Protein AF-0000000066009597 (afdb_homodimer)

Nearest PDB structures (foldseek):
  3geh-assembly1_A-2  TM=8.721E-01  e=1.111E-39  Nostoc sp. PCC 7120 = FACHB-418
  3gei-assembly1_A-2  TM=8.057E-01  e=4.005E-36  Chlorobaculum tepidum
  3gei-assembly2_B  TM=7.954E-01  e=3.943E-35  Chlorobaculum tepidum
  3gee-assembly1_A-2  TM=8.126E-01  e=1.467E-33  Chlorobaculum tepidum
  3gei-assembly2_C  TM=9.196E-01  e=6.978E-24  Chlorobaculum tepidum

InterPro domains:
  IPR004520 tRNA modification GTPase MnmE [MF_00379] (3-452)
  IPR004520 tRNA modification GTPase MnmE [TIGR00450] (9-452)
  IPR005225 Small GTP-binding domain [TIGR00231] (215-366)
  IPR006073 GTP binding domain [PF01926] (216-329)
  IPR018948 GTP-binding protein TrmE, N-terminal [PF10396] (4-121)
  IPR018948 GTP-binding protein TrmE, N-terminal [cd14858] (3-120)
  IPR025867 MnmE, helical domain [PF12631] (124-449)
  IPR027266 Aminomethyltransferase superfamily [G3DSA:3.30.1360.120] (1-121)
  IPR027368 tRNA modification GTPase MnmE domain 2 [G3DSA:1.20.120.430] (122-452)
  IPR027417 P-loop containing nucleoside triphosphate hydrolase [G3DSA:3.40.50.300] (215-380)
  IPR027417 P-loop containing nucleoside triphosphate hydrolase [SSF52540] (73-367)
  IPR031168 TrmE-type guanine nucleotide-binding domain [PS51709] (214-372)
  IPR031168 TrmE-type guanine nucleotide-binding domain [cd04164] (212-371)

pLDDT: mean 90.2, std 12.48, range [38.06, 98.75]

Organism: Chloroflexus aurantiacus (strain ATCC 29366 / DSM 635 / J-10-fl) (NCBI:txid324602)

Foldseek 3Di:
DAAKAKDWQDDADADFKTKMKIFHDCQLVLCVVFWDFPDDDDADAQDKTWTFGAAPVRDTLFTWIKHWHDACRDQLNHIMMMIIGGRDDRSNVRSRVRSVVSGHHYFAFLRSLVSSCVVPVAFPQLSLLVVLCVPQFFPLSNLLSVVVVVPPLVVLLVQLLVLQVVVLVLLVCCVVCVPPPRPDDDRLVSLVVSLVSLVVQLVQQQLLQQLRPPFEEEEAEDPPLCSVLLVVLQCPPDPTPDDPPPPCPPDPFWDWHQQVSGIYIYGYLVPVPDDPDDDDVSRLVSLLVSCVRGQEYEYGGAQVDDDDVRSVSRLVSCQVHQYEYEHEPPVPPVDDGDDDDDHNRYDYYFYAYSPVSGRSSVVSNSVSCVSSPNDDDDVSPNSHNHDPLLSVLSVQLSVLSVQLSVCVVVVHDSVSNSVSSVRNSLSSCVSRPNNDDPVVVCVSSNVGGSSD/DAAKAKDWQDDADADFKTKMKIFHDCQLVLCVVFWDFPDDDDADAQDKTWTFGAAPVRDTLFTWIKHWHDACRDQLNHIMMMIIGGRDDRSNVRSRVRSVVSGHHYFAFLRSLVSSCVVPVAFPQLSLLVVLCVPQFFPLSNLLSVVVVVPPLVVLLVQLLVLQVVVLVLLVCCVVCVPPPRPDDDRLVSLVVSLVSLVVQLVQQQLLQQLRPPFEEEEAEDPPLCSVLLVVLQCPPDPTPDDPPPPCPPPPFWDWHQQVSGIYIYGYLVPVPDDPDDDDVSRLVSLLVSCVRGQEYEYGGAQVDDDDVRSVSRLVSCQVHQYEYEHEPPVDPVDDGDDDDDHNRYDYYFYAYSPVSGRSSVVSNSVSCVSSPNDDDDVSPNSHNHDPLLSVLSVQLSVLSVQLSVCVVVVHDSVSNSVSSVRNSLSSCVSRPNNDDPVVVCVSSNVGGSSD

Secondary structure (DSSP, 8-state):
--S-EEEE-SPSS--SEEEEEEESTTHHHHHHHHEEESS-S---BTEEEEEEEE-TTS-EEEEEEEEEE-TTSSSSSS-EEEEEEES-HHHHHHHHHHHHHTTPEEPPTTHHHHHHHHTTSS-HHHHHHHHHHHH--SHHHHHHHHHHHTTHHHHHHHHHHHHHHHHHHHHHHHHH-TTS-PPP---HHHHHHHHHHHHHHHHTHHHHHHHHH-EEEEEE-STTSSHHHHHHHHHTTS-------TT----TTEEEEEETTEEEEEEESSTT------SSHHHHHHHHHHHTT-SEEEEEEETTS---HHHHHHHHHTTTS-EEEEEE----TTSPPPPPPP-TTEEEEEE--TTT-TTHHHHHHHHHHHHTTSSPPPTT-------HHHHHHHHHHHHHHHHHHHHHHHT--HHHHHHHHHHHHHHHHHHHTTT--HHHHHHHHTTS-TT-/--S-EEEE-SPSS--SEEEEEEESTTHHHHHHHHEEESS-S---BTEEEEEEEE-TTS-EEEEEEEEEE-TTSSSSSS-EEEEEEES-HHHHHHHHHHHHHTTPEEPPTTHHHHHHHHTTSS-HHHHHHHHHHHH--SHHHHHHHHHHHTTHHHHHHHHHHHHHHHHHHHHHHHHH-TTS-PPP---HHHHHHHHHHHHHHHHTHHHHHHHHH-EEEEEE-STTSSHHHHHHHHHTTS-------TT----TTEEEEEETTEEEEEEESSTT------SSHHHHHHHHHHHTT-SEEEEEEETTS---HHHHHHHHHTTTS-EEEEEE----TTSPPPPPPP-TTEEEEEE--TTT-TTHHHHHHHHHHHHTTSSPPPTT-------HHHHHHHHHHHHHHHHHHHHHHHT--HHHHHHHHHHHHHHHHHHHTTT--HHHHHHHHTTS-TT-

Radius of gyration: 34.8 Å; Cα contacts (8 Å, |Δi|>4): 1882; chains: 2; bounding box: 74×92×104 Å

Structure (mmCIF, N/CA/C/O backbone):
data_AF-0000000066009597-model_v1
#
loop_
_entity.id
_entity.type
_entity.pdbx_description
1 polymer 'tRNA modification GTPase MnmE'
#
loop_
_atom_site.group_PDB
_atom_site.id
_atom_site.type_symbol
_atom_site.label_atom_id
_atom_site.label_alt_id
_atom_site.label_comp_id
_atom_site.label_asym_id
_atom_site.label_entity_id
_atom_site.label_seq_id
_atom_site.pdbx_PDB_ins_code
_atom_site.Cartn_x
_atom_site.Cartn_y
_atom_site.Cartn_z
_atom_site.occupancy
_atom_site.B_iso_or_equiv
_atom_site.auth_seq_id
_atom_site.auth_comp_id
_atom_site.auth_asym_id
_atom_site.auth_atom_id
_atom_site.pdbx_PDB_model_num
ATOM 1 N N . MET A 1 1 ? 18.406 2.469 23.625 1 65.06 1 MET A N 1
ATOM 2 C CA . MET A 1 1 ? 17.562 1.311 23.344 1 65.06 1 MET A CA 1
ATOM 3 C C . MET A 1 1 ? 18.391 0.157 22.781 1 65.06 1 MET A C 1
ATOM 5 O O . MET A 1 1 ? 19.219 0.359 21.891 1 65.06 1 MET A O 1
ATOM 9 N N . ASN A 1 2 ? 18.391 -0.907 23.406 1 82.06 2 ASN A N 1
ATOM 10 C CA . ASN A 1 2 ? 19.391 -1.941 23.172 1 82.06 2 ASN A CA 1
ATOM 11 C C . ASN A 1 2 ? 18.891 -3.004 22.203 1 82.06 2 ASN A C 1
ATOM 13 O O . ASN A 1 2 ? 19.625 -3.908 21.828 1 82.06 2 ASN A O 1
ATOM 17 N N . ASP A 1 3 ? 17.688 -2.842 21.797 1 96.31 3 ASP A N 1
ATOM 18 C CA . ASP A 1 3 ? 17.188 -3.879 20.906 1 96.31 3 ASP A CA 1
ATOM 19 C C . ASP A 1 3 ? 17.141 -3.393 19.469 1 96.31 3 ASP A C 1
ATOM 21 O O . ASP A 1 3 ? 17.406 -2.223 19.188 1 96.31 3 ASP A O 1
ATOM 25 N N . THR A 1 4 ? 17.016 -4.301 18.562 1 98.56 4 THR A N 1
ATOM 26 C CA . THR A 1 4 ? 16.875 -4.02 17.141 1 98.56 4 THR A CA 1
ATOM 27 C C . THR A 1 4 ? 15.438 -4.285 16.672 1 98.56 4 THR A C 1
ATOM 29 O O . THR A 1 4 ? 14.883 -5.352 16.938 1 98.56 4 THR A O 1
ATOM 32 N N . ILE A 1 5 ? 14.844 -3.279 16.047 1 98.56 5 ILE A N 1
ATOM 33 C CA . ILE A 1 5 ? 13.445 -3.395 15.664 1 98.56 5 ILE A CA 1
ATOM 34 C C . ILE A 1 5 ? 13.336 -3.596 14.156 1 98.56 5 ILE A C 1
ATOM 36 O O . ILE A 1 5 ? 14.258 -3.256 13.406 1 98.56 5 ILE A O 1
ATOM 40 N N . ALA A 1 6 ? 12.242 -4.184 13.719 1 98.62 6 ALA A N 1
ATOM 41 C CA . ALA A 1 6 ? 11.945 -4.387 12.305 1 98.62 6 ALA A CA 1
ATOM 42 C C . ALA A 1 6 ? 10.453 -4.215 12.031 1 98.62 6 ALA A C 1
ATOM 44 O O . ALA A 1 6 ? 9.617 -4.492 12.898 1 98.62 6 ALA A O 1
ATOM 45 N N . ALA A 1 7 ? 10.133 -3.734 10.836 1 98.25 7 ALA A N 1
ATOM 46 C CA . ALA A 1 7 ? 8.75 -3.604 10.398 1 98.25 7 ALA A CA 1
ATOM 47 C C . ALA A 1 7 ? 8.672 -3.393 8.891 1 98.25 7 ALA A C 1
ATOM 49 O O . ALA A 1 7 ? 9.672 -3.082 8.242 1 98.25 7 ALA A O 1
ATOM 50 N N . ILE A 1 8 ? 7.539 -3.68 8.344 1 97.5 8 ILE A N 1
ATOM 51 C CA . ILE A 1 8 ? 7.258 -3.314 6.957 1 97.5 8 ILE A CA 1
ATOM 52 C C . ILE A 1 8 ? 7.066 -1.803 6.852 1 97.5 8 ILE A C 1
ATOM 54 O O . ILE A 1 8 ? 6.234 -1.225 7.555 1 97.5 8 ILE A O 1
ATOM 58 N N . ALA A 1 9 ? 7.84 -1.172 5.984 1 97.56 9 ALA A N 1
ATOM 59 C CA . ALA A 1 9 ? 7.863 0.287 5.918 1 97.56 9 ALA A CA 1
ATOM 60 C C . ALA A 1 9 ? 6.918 0.801 4.836 1 97.56 9 ALA A C 1
ATOM 62 O O . ALA A 1 9 ? 6.539 1.975 4.84 1 97.56 9 ALA A O 1
ATOM 63 N N . THR A 1 10 ? 6.57 0.025 3.832 1 96.56 10 THR A N 1
ATOM 64 C CA . THR A 1 10 ? 5.68 0.418 2.744 1 96.56 10 THR A CA 1
ATOM 65 C C . THR A 1 10 ? 4.227 0.118 3.098 1 96.56 10 THR A C 1
ATOM 67 O O . THR A 1 10 ? 3.953 -0.677 4 1 96.56 10 THR A O 1
ATOM 70 N N . PRO A 1 11 ? 3.303 0.793 2.428 1 91.75 11 PRO A N 1
ATOM 71 C CA . PRO A 1 11 ? 1.896 0.464 2.66 1 91.75 11 PRO A CA 1
ATOM 72 C C . PRO A 1 11 ? 1.564 -0.987 2.318 1 91.75 11 PRO A C 1
ATOM 74 O O . PRO A 1 11 ? 2.268 -1.613 1.521 1 91.75 11 PRO A O 1
ATOM 77 N N . PRO A 1 12 ? 0.595 -1.486 2.975 1 87.31 12 PRO A N 1
ATOM 78 C CA . PRO A 1 12 ? 0.149 -2.828 2.592 1 87.31 12 PRO A CA 1
ATOM 79 C C . PRO A 1 12 ? -0.483 -2.867 1.203 1 87.31 12 PRO A C 1
ATOM 81 O O . PRO A 1 12 ? -0.978 -1.847 0.717 1 87.31 12 PRO A O 1
ATOM 84 N N . GLY A 1 13 ? -0.439 -4.043 0.608 1 85.5 13 GLY A N 1
ATOM 85 C CA . GLY A 1 13 ? -1.056 -4.203 -0.699 1 85.5 13 GLY A CA 1
ATOM 86 C C . GLY A 1 13 ? -0.085 -4.688 -1.761 1 85.5 13 GLY A C 1
ATOM 87 O O . GLY A 1 13 ? 0.974 -5.23 -1.439 1 85.5 13 GLY A O 1
ATOM 88 N N . GLU A 1 14 ? -0.577 -4.535 -3.049 1 88.75 14 GLU A N 1
ATOM 89 C CA . GLU A 1 14 ? 0.217 -4.988 -4.188 1 88.75 14 GLU A CA 1
ATOM 90 C C . GLU A 1 14 ? 0.932 -3.818 -4.859 1 88.75 14 GLU A C 1
ATOM 92 O O . GLU A 1 14 ? 0.338 -2.76 -5.074 1 88.75 14 GLU A O 1
ATOM 97 N N . GLY A 1 15 ? 2.164 -3.93 -5.074 1 91.75 15 GLY A N 1
ATOM 98 C CA . GLY A 1 15 ? 2.982 -2.961 -5.785 1 91.75 15 GLY A CA 1
ATOM 99 C C . GLY A 1 15 ? 4.258 -3.557 -6.348 1 91.75 15 GLY A C 1
ATOM 100 O O . GLY A 1 15 ? 4.418 -4.777 -6.379 1 91.75 15 GLY A O 1
ATOM 101 N N . GLY A 1 16 ? 5.082 -2.719 -6.867 1 94 16 GLY A N 1
ATOM 102 C CA . GLY A 1 16 ? 6.359 -3.168 -7.406 1 94 16 GLY A CA 1
ATOM 103 C C . GLY A 1 16 ? 7.395 -3.441 -6.336 1 94 16 GLY A C 1
ATOM 104 O O . GLY A 1 16 ? 8.242 -4.32 -6.492 1 94 16 GLY A O 1
ATOM 105 N N . ILE A 1 17 ? 7.262 -2.688 -5.27 1 97.25 17 ILE A N 1
ATOM 106 C CA . ILE A 1 17 ? 8.305 -2.77 -4.254 1 97.25 17 ILE A CA 1
ATOM 107 C C . ILE A 1 17 ? 7.672 -2.799 -2.865 1 97.25 17 ILE A C 1
ATOM 109 O O . ILE A 1 17 ? 6.723 -2.057 -2.592 1 97.25 17 ILE A O 1
ATOM 113 N N . GLY A 1 18 ? 8.133 -3.68 -2.012 1 97.12 18 GLY A N 1
ATOM 114 C CA . GLY A 1 18 ? 7.91 -3.676 -0.574 1 97.12 18 GLY A CA 1
ATOM 115 C C . GLY A 1 18 ? 9.195 -3.588 0.227 1 97.12 18 GLY A C 1
ATOM 116 O O . GLY A 1 18 ? 10.203 -4.203 -0.134 1 97.12 18 GLY A O 1
ATOM 117 N N . ILE A 1 19 ? 9.156 -2.818 1.315 1 98.5 19 ILE A N 1
ATOM 118 C CA . ILE A 1 19 ? 10.398 -2.574 2.049 1 98.5 19 ILE A CA 1
ATOM 119 C C . ILE A 1 19 ? 10.234 -3.02 3.5 1 98.5 19 ILE A C 1
ATOM 121 O O . ILE A 1 19 ? 9.242 -2.688 4.148 1 98.5 19 ILE A O 1
ATOM 125 N N . ILE A 1 20 ? 11.156 -3.76 3.959 1 98.44 20 ILE A N 1
ATOM 126 C CA . ILE A 1 20 ? 11.336 -4.043 5.379 1 98.44 20 ILE A CA 1
ATOM 127 C C . ILE A 1 20 ? 12.484 -3.209 5.93 1 98.44 20 ILE A C 1
ATOM 129 O O . ILE A 1 20 ? 13.57 -3.168 5.344 1 98.44 20 ILE A O 1
ATOM 133 N N . ARG A 1 21 ? 12.25 -2.607 7.023 1 98.56 21 ARG A N 1
ATOM 134 C CA . ARG A 1 21 ? 13.25 -1.744 7.641 1 98.56 21 ARG A CA 1
ATOM 135 C C . ARG A 1 21 ? 13.695 -2.297 8.992 1 98.56 21 ARG A C 1
ATOM 137 O O . ARG A 1 21 ? 12.867 -2.758 9.781 1 98.56 21 ARG A O 1
ATOM 144 N N . LEU A 1 22 ? 14.961 -2.273 9.258 1 98.75 22 LEU A N 1
ATOM 145 C CA . LEU A 1 22 ? 15.57 -2.607 10.539 1 98.75 22 LEU A CA 1
ATOM 146 C C . LEU A 1 22 ? 16.297 -1.402 11.125 1 98.75 22 LEU A C 1
ATOM 148 O O . LEU A 1 22 ? 16.891 -0.608 10.391 1 98.75 22 LEU A O 1
ATOM 152 N N . SER A 1 23 ? 16.297 -1.259 12.414 1 98.69 23 SER A N 1
ATOM 153 C CA . SER A 1 23 ? 17.031 -0.211 13.109 1 98.69 23 SER A CA 1
ATOM 154 C C . SER A 1 23 ? 17.516 -0.686 14.477 1 98.69 23 SER A C 1
ATOM 156 O O . SER A 1 23 ? 16.734 -1.232 15.258 1 98.69 23 SER A O 1
ATOM 158 N N . GLY A 1 24 ? 18.703 -0.481 14.742 1 98.44 24 GLY A N 1
ATOM 159 C CA . GLY A 1 24 ? 19.266 -0.867 16.031 1 98.44 24 GLY A CA 1
ATOM 160 C C . GLY A 1 24 ? 20.688 -1.381 15.93 1 98.44 24 GLY A C 1
ATOM 161 O O . GLY A 1 24 ? 21.266 -1.414 14.844 1 98.44 24 GLY A O 1
ATOM 162 N N . PRO A 1 25 ? 21.281 -1.783 17 1 97.75 25 PRO A N 1
ATOM 163 C CA . PRO A 1 25 ? 22.688 -2.15 17.062 1 97.75 25 PRO A CA 1
ATOM 164 C C . PRO A 1 25 ? 23 -3.43 16.281 1 97.75 25 PRO A C 1
ATOM 166 O O . PRO A 1 25 ? 24.125 -3.609 15.805 1 97.75 25 PRO A O 1
ATOM 169 N N . ASP A 1 26 ? 22 -4.309 16.125 1 98.06 26 ASP A N 1
ATOM 170 C CA . ASP A 1 26 ? 22.25 -5.582 15.453 1 98.06 26 ASP A CA 1
ATOM 171 C C . ASP A 1 26 ? 21.672 -5.578 14.039 1 98.06 26 ASP A C 1
ATOM 173 O O . ASP A 1 26 ? 21.547 -6.633 13.414 1 98.06 26 ASP A O 1
ATOM 177 N N . ALA A 1 27 ? 21.234 -4.469 13.562 1 98.44 27 ALA A N 1
ATOM 178 C CA . ALA A 1 27 ? 20.578 -4.383 12.258 1 98.44 27 ALA A CA 1
ATOM 179 C C . ALA A 1 27 ? 21.453 -4.988 11.164 1 98.44 27 ALA A C 1
ATOM 181 O O . ALA A 1 27 ? 20.969 -5.793 10.359 1 98.44 27 ALA A O 1
ATOM 182 N N . GLN A 1 28 ? 22.688 -4.656 11.148 1 97.38 28 GLN A N 1
ATOM 183 C CA . GLN A 1 28 ? 23.594 -5.16 10.125 1 97.38 28 GLN A CA 1
ATOM 184 C C . GLN A 1 28 ? 23.797 -6.668 10.25 1 97.38 28 GLN A C 1
ATOM 186 O O . GLN A 1 28 ? 23.75 -7.391 9.25 1 97.38 28 GLN A O 1
ATOM 191 N N . SER A 1 29 ? 24.047 -7.133 11.43 1 97.12 29 SER A N 1
ATOM 192 C CA . SER A 1 29 ? 24.266 -8.562 11.656 1 97.12 29 SER A CA 1
ATOM 193 C C . SER A 1 29 ? 23.047 -9.375 11.273 1 97.12 29 SER A C 1
ATOM 195 O O . SER A 1 29 ? 23.172 -10.453 10.68 1 97.12 29 SER A O 1
ATOM 197 N N . ILE A 1 30 ? 21.875 -8.898 11.617 1 98 30 ILE A N 1
ATOM 198 C CA . ILE A 1 30 ? 20.625 -9.578 11.266 1 98 30 ILE A CA 1
ATOM 199 C C . ILE A 1 30 ? 20.484 -9.617 9.742 1 98 30 ILE A C 1
ATOM 201 O O . ILE A 1 30 ? 20.156 -10.656 9.172 1 98 30 ILE A O 1
ATOM 205 N N . ALA A 1 31 ? 20.75 -8.5 9.102 1 97.38 31 ALA A N 1
ATOM 206 C CA . ALA A 1 31 ? 20.656 -8.414 7.648 1 97.38 31 ALA A CA 1
ATOM 207 C C . ALA A 1 31 ? 21.578 -9.438 6.98 1 97.38 31 ALA A C 1
ATOM 209 O O . ALA A 1 31 ? 21.188 -10.086 6.004 1 97.38 31 ALA A O 1
ATOM 210 N N . LEU A 1 32 ? 22.766 -9.609 7.461 1 95.56 32 LEU A N 1
ATOM 211 C CA . LEU A 1 32 ? 23.734 -10.523 6.883 1 95.56 32 LEU A CA 1
ATOM 212 C C . LEU A 1 32 ? 23.312 -11.977 7.066 1 95.56 32 LEU A C 1
ATOM 214 O O . LEU A 1 32 ? 23.734 -12.852 6.32 1 95.56 32 LEU A O 1
ATOM 218 N N . ARG A 1 33 ? 22.5 -12.258 8.055 1 96.62 33 ARG A N 1
ATOM 219 C CA . ARG A 1 33 ? 22.016 -13.617 8.305 1 96.62 33 ARG A CA 1
ATOM 220 C C . ARG A 1 33 ? 20.875 -13.969 7.344 1 96.62 33 ARG A C 1
ATOM 222 O O . ARG A 1 33 ? 20.703 -15.141 7 1 96.62 33 ARG A O 1
ATOM 229 N N . ILE A 1 34 ? 20.141 -12.977 6.859 1 98.06 34 ILE A N 1
ATOM 230 C CA . ILE A 1 34 ? 18.938 -13.328 6.117 1 98.06 34 ILE A CA 1
ATOM 231 C C . ILE A 1 34 ? 19.094 -12.898 4.66 1 98.06 34 ILE A C 1
ATOM 233 O O . ILE A 1 34 ? 18.188 -13.125 3.844 1 98.06 34 ILE A O 1
ATOM 237 N N . PHE A 1 35 ? 20.125 -12.25 4.312 1 98.06 35 PHE A N 1
ATOM 238 C CA . PHE A 1 35 ? 20.359 -11.758 2.961 1 98.06 35 PHE A CA 1
ATOM 239 C C . PHE A 1 35 ? 21.672 -12.281 2.412 1 98.06 35 PHE A C 1
ATOM 241 O O . PHE A 1 35 ? 22.719 -12.195 3.08 1 98.06 35 PHE A O 1
ATOM 248 N N . ARG A 1 36 ? 21.703 -12.789 1.233 1 96.12 36 ARG A N 1
ATOM 249 C CA . ARG A 1 36 ? 22.891 -13.266 0.535 1 96.12 36 ARG A CA 1
ATOM 250 C C . ARG A 1 36 ? 23.172 -12.43 -0.708 1 96.12 36 ARG A C 1
ATOM 252 O O . ARG A 1 36 ? 22.516 -12.586 -1.734 1 96.12 36 ARG A O 1
ATOM 259 N N . PRO A 1 37 ? 24.125 -11.531 -0.65 1 95.25 37 PRO A N 1
ATOM 260 C CA . PRO A 1 37 ? 24.469 -10.727 -1.827 1 95.25 37 PRO A CA 1
ATOM 261 C C . PRO A 1 37 ? 25.047 -11.562 -2.969 1 95.25 37 PRO A C 1
ATOM 263 O O . PRO A 1 37 ? 25.75 -12.539 -2.727 1 95.25 37 PRO A O 1
ATOM 266 N N . VAL A 1 38 ? 24.734 -11.211 -4.16 1 93.06 38 VAL A N 1
ATOM 267 C CA . VAL A 1 38 ? 25.266 -11.898 -5.332 1 93.06 38 VAL A CA 1
ATOM 268 C C . VAL A 1 38 ? 26.781 -11.703 -5.406 1 93.06 38 VAL A C 1
ATOM 270 O O . VAL A 1 38 ? 27.516 -12.648 -5.676 1 93.06 38 VAL A O 1
ATOM 273 N N . ARG A 1 39 ? 27.203 -10.484 -5.141 1 91 39 ARG A N 1
ATOM 274 C CA . ARG A 1 39 ? 28.625 -10.211 -5.066 1 91 39 ARG A CA 1
ATOM 275 C C . ARG A 1 39 ? 29.109 -10.172 -3.617 1 91 39 ARG A C 1
ATOM 277 O O . ARG A 1 39 ? 28.562 -9.438 -2.795 1 91 39 ARG A O 1
ATOM 284 N N . PRO A 1 40 ? 30.062 -10.945 -3.406 1 86.5 40 PRO A N 1
ATOM 285 C CA . PRO A 1 40 ? 30.547 -10.969 -2.029 1 86.5 40 PRO A CA 1
ATOM 286 C C . PRO A 1 40 ? 31.156 -9.633 -1.602 1 86.5 40 PRO A C 1
ATOM 288 O O . PRO A 1 40 ? 31.484 -8.797 -2.451 1 86.5 40 PRO A O 1
ATOM 291 N N . GLY A 1 41 ? 31.25 -9.422 -0.287 1 85.62 41 GLY A N 1
ATOM 292 C CA . GLY A 1 41 ? 31.859 -8.219 0.256 1 85.62 41 GLY A CA 1
ATOM 293 C C . GLY A 1 41 ? 31.125 -7.668 1.46 1 85.62 41 GLY A C 1
ATOM 294 O O . GLY A 1 41 ? 30.031 -8.133 1.794 1 85.62 41 GLY A O 1
ATOM 295 N N . ARG A 1 42 ? 31.766 -6.703 2.059 1 88.19 42 ARG A N 1
ATOM 296 C CA . ARG A 1 42 ? 31.172 -6.066 3.234 1 88.19 42 ARG A CA 1
ATOM 297 C C . ARG A 1 42 ? 30.094 -5.074 2.84 1 88.19 42 ARG A C 1
ATOM 299 O O . ARG A 1 42 ? 30.125 -4.516 1.741 1 88.19 42 ARG A O 1
ATOM 306 N N . LEU A 1 43 ? 29.203 -4.926 3.711 1 92.5 43 LEU A N 1
ATOM 307 C CA . LEU A 1 43 ? 28.188 -3.898 3.502 1 92.5 43 LEU A CA 1
ATOM 308 C C . LEU A 1 43 ? 28.766 -2.506 3.725 1 92.5 43 LEU A C 1
ATOM 310 O O . LEU A 1 43 ? 29.5 -2.283 4.691 1 92.5 43 LEU A O 1
ATOM 314 N N . ARG A 1 44 ? 28.594 -1.641 2.779 1 94.69 44 ARG A N 1
ATOM 315 C CA . ARG A 1 44 ? 29.016 -0.248 2.9 1 94.69 44 ARG A CA 1
ATOM 316 C C . ARG A 1 44 ? 27.812 0.671 3.088 1 94.69 44 ARG A C 1
ATOM 318 O O . ARG A 1 44 ? 26.766 0.466 2.471 1 94.69 44 ARG A O 1
ATOM 325 N N . SER A 1 45 ? 28.031 1.643 3.904 1 97.06 45 SER A N 1
ATOM 326 C CA . SER A 1 45 ? 26.953 2.576 4.207 1 97.06 45 SER A CA 1
ATOM 327 C C . SER A 1 45 ? 26.5 3.312 2.951 1 97.06 45 SER A C 1
ATOM 329 O O . SER A 1 45 ? 27.312 3.721 2.129 1 97.06 45 SER A O 1
ATOM 331 N N . HIS A 1 46 ? 25.141 3.396 2.846 1 97.44 46 HIS A N 1
ATOM 332 C CA . HIS A 1 46 ? 24.469 4.16 1.804 1 97.44 46 HIS A CA 1
ATOM 333 C C . HIS A 1 46 ? 24.766 3.598 0.42 1 97.44 46 HIS A C 1
ATOM 335 O O . HIS A 1 46 ? 24.859 4.348 -0.555 1 97.44 46 HIS A O 1
ATOM 341 N N . ARG A 1 47 ? 25.031 2.346 0.367 1 96.5 47 ARG A N 1
ATOM 342 C CA . ARG A 1 47 ? 25.203 1.631 -0.893 1 96.5 47 ARG A CA 1
ATOM 343 C C . ARG A 1 47 ? 24.172 0.521 -1.041 1 96.5 47 ARG A C 1
ATOM 345 O O . ARG A 1 47 ? 23.859 -0.18 -0.076 1 96.5 47 ARG A O 1
ATOM 352 N N . VAL A 1 48 ? 23.719 0.358 -2.254 1 97.12 48 VAL A N 1
ATOM 353 C CA . VAL A 1 48 ? 22.703 -0.644 -2.553 1 97.12 48 VAL A CA 1
ATOM 354 C C . VAL A 1 48 ? 23.375 -1.944 -2.994 1 97.12 48 VAL A C 1
ATOM 356 O O . VAL A 1 48 ? 24.281 -1.931 -3.826 1 97.12 48 VAL A O 1
ATOM 359 N N . ARG A 1 49 ? 22.938 -3.07 -2.441 1 97.06 49 ARG A N 1
ATOM 360 C CA . ARG A 1 49 ? 23.438 -4.395 -2.811 1 97.06 49 ARG A CA 1
ATOM 361 C C . ARG A 1 49 ? 22.312 -5.27 -3.348 1 97.06 49 ARG A C 1
ATOM 363 O O . ARG A 1 49 ? 21.188 -5.25 -2.82 1 97.06 49 ARG A O 1
ATOM 370 N N . TYR A 1 50 ? 22.625 -5.973 -4.418 1 96.94 50 TYR A N 1
ATOM 371 C CA . TYR A 1 50 ? 21.703 -6.918 -5.02 1 96.94 50 TYR A CA 1
ATOM 372 C C . TYR A 1 50 ? 21.922 -8.328 -4.48 1 96.94 50 TYR A C 1
ATOM 374 O O . TYR A 1 50 ? 23.062 -8.75 -4.305 1 96.94 50 TYR A O 1
ATOM 382 N N . GLY A 1 51 ? 20.828 -9.023 -4.188 1 97.19 51 GLY A N 1
ATOM 383 C CA . GLY A 1 51 ? 20.938 -10.383 -3.689 1 97.19 51 GLY A CA 1
ATOM 384 C C . GLY A 1 51 ? 19.594 -11.055 -3.449 1 97.19 51 GLY A C 1
ATOM 385 O O . GLY A 1 51 ? 18.641 -10.797 -4.172 1 97.19 51 GLY A O 1
ATOM 386 N N . HIS A 1 52 ? 19.625 -12.031 -2.5 1 97.81 52 HIS A N 1
ATOM 387 C CA . HIS A 1 52 ? 18.422 -12.805 -2.186 1 97.81 52 HIS A CA 1
ATOM 388 C C . HIS A 1 52 ? 18.172 -12.836 -0.681 1 97.81 52 HIS A C 1
ATOM 390 O O . HIS A 1 52 ? 19.109 -12.945 0.108 1 97.81 52 HIS A O 1
ATOM 396 N N . VAL A 1 53 ? 16.953 -12.688 -0.321 1 98.25 53 VAL A N 1
ATOM 397 C CA . VAL A 1 53 ? 16.547 -12.922 1.061 1 98.25 53 VAL A CA 1
ATOM 398 C C . VAL A 1 53 ? 16.359 -14.422 1.296 1 98.25 53 VAL A C 1
ATOM 400 O O . VAL A 1 53 ? 15.68 -15.094 0.519 1 98.25 53 VAL A O 1
ATOM 403 N N . ILE A 1 54 ? 16.922 -14.859 2.324 1 96.25 54 ILE A N 1
ATOM 404 C CA . ILE A 1 54 ? 16.891 -16.281 2.637 1 96.25 54 ILE A CA 1
ATOM 405 C C . ILE A 1 54 ? 16.094 -16.516 3.918 1 96.25 54 ILE A C 1
ATOM 407 O O . ILE A 1 54 ? 16.312 -15.836 4.922 1 96.25 54 ILE A O 1
ATOM 411 N N . GLY A 1 55 ? 15.164 -17.484 3.883 1 93.44 55 GLY A N 1
ATOM 412 C CA . GLY A 1 55 ? 14.375 -17.828 5.059 1 93.44 55 GLY A CA 1
ATOM 413 C C . GLY A 1 55 ? 15.133 -18.703 6.047 1 93.44 55 GLY A C 1
ATOM 414 O O . GLY A 1 55 ? 16.25 -19.141 5.77 1 93.44 55 GLY A O 1
ATOM 415 N N . PRO A 1 56 ? 14.555 -18.859 7.234 1 89.25 56 PRO A N 1
ATOM 416 C CA . PRO A 1 56 ? 15.18 -19.703 8.25 1 89.25 56 PRO A CA 1
ATOM 417 C C . PRO A 1 56 ? 15.391 -21.141 7.77 1 89.25 56 PRO A C 1
ATOM 419 O O . PRO A 1 56 ? 16.281 -21.828 8.258 1 89.25 56 PRO A O 1
ATOM 422 N N . ASP A 1 57 ? 14.617 -21.562 6.801 1 85.19 57 ASP A N 1
ATOM 423 C CA . ASP A 1 57 ? 14.719 -22.922 6.266 1 85.19 57 ASP A CA 1
ATOM 424 C C . ASP A 1 57 ? 15.766 -23 5.156 1 85.19 57 ASP A C 1
ATOM 426 O O . ASP A 1 57 ? 16.016 -24.062 4.605 1 85.19 57 ASP A O 1
ATOM 430 N N . GLY A 1 58 ? 16.344 -21.875 4.824 1 88.12 58 GLY A N 1
ATOM 431 C CA . GLY A 1 58 ? 17.375 -21.844 3.805 1 88.12 58 GLY A CA 1
ATOM 432 C C . GLY A 1 58 ? 16.828 -21.609 2.408 1 88.12 58 GLY A C 1
ATOM 433 O O . GLY A 1 58 ? 17.594 -21.469 1.452 1 88.12 58 GLY A O 1
ATOM 434 N N . GLU A 1 59 ? 15.586 -21.516 2.311 1 89.19 59 GLU A N 1
ATOM 435 C CA . GLU A 1 59 ? 14.969 -21.297 1.002 1 89.19 59 GLU A CA 1
ATOM 436 C C . GLU A 1 59 ? 14.953 -19.828 0.637 1 89.19 59 GLU A C 1
ATOM 438 O O . GLU A 1 59 ? 14.898 -18.969 1.517 1 89.19 59 GLU A O 1
ATOM 443 N N . VAL A 1 60 ? 14.977 -19.562 -0.602 1 94.06 60 VAL A N 1
ATOM 444 C CA . VAL A 1 60 ? 14.914 -18.188 -1.097 1 94.06 60 VAL A CA 1
ATOM 445 C C . VAL A 1 60 ? 13.5 -17.641 -0.935 1 94.06 60 VAL A C 1
ATOM 447 O O . VAL A 1 60 ? 12.531 -18.25 -1.4 1 94.06 60 VAL A O 1
ATOM 450 N N . ILE A 1 61 ? 13.398 -16.547 -0.283 1 96.5 61 ILE A N 1
ATOM 451 C CA . ILE A 1 61 ? 12.117 -15.859 -0.129 1 96.5 61 ILE A CA 1
ATOM 452 C C . ILE A 1 61 ? 11.883 -14.938 -1.321 1 96.5 61 ILE A C 1
ATOM 454 O O . ILE A 1 61 ? 10.789 -14.922 -1.896 1 96.5 61 ILE A O 1
ATOM 458 N N . ASP A 1 62 ? 12.977 -14.188 -1.679 1 97.81 62 ASP A N 1
ATOM 459 C CA . ASP A 1 62 ? 12.82 -13.219 -2.754 1 97.81 62 ASP A CA 1
ATOM 460 C C . ASP A 1 62 ? 14.18 -12.719 -3.242 1 97.81 62 ASP A C 1
ATOM 462 O O . ASP A 1 62 ? 15.172 -12.781 -2.51 1 97.81 62 ASP A O 1
ATOM 466 N N . GLU A 1 63 ? 14.188 -12.344 -4.504 1 96.81 63 GLU A N 1
ATOM 467 C CA . GLU A 1 63 ? 15.242 -11.469 -5.008 1 96.81 63 GLU A CA 1
ATOM 468 C C . GLU A 1 63 ? 15.047 -10.031 -4.527 1 96.81 63 GLU A C 1
ATOM 470 O O . GLU A 1 63 ? 13.938 -9.5 -4.582 1 96.81 63 GLU A O 1
ATOM 475 N N . ALA A 1 64 ? 16.141 -9.414 -3.975 1 97.94 64 ALA A N 1
ATOM 476 C CA . ALA A 1 64 ? 15.922 -8.148 -3.287 1 97.94 64 ALA A CA 1
ATOM 477 C C . ALA A 1 64 ? 17.156 -7.25 -3.371 1 97.94 64 ALA A C 1
ATOM 479 O O . ALA A 1 64 ? 18.219 -7.688 -3.82 1 97.94 64 ALA A O 1
ATOM 480 N N . LEU A 1 65 ? 16.969 -5.984 -3.064 1 98.25 65 LEU A N 1
ATOM 481 C CA . LEU A 1 65 ? 18.031 -5.004 -2.85 1 98.25 65 LEU A CA 1
ATOM 482 C C . LEU A 1 65 ? 18.188 -4.68 -1.367 1 98.25 65 LEU A C 1
ATOM 484 O O . LEU A 1 65 ? 17.188 -4.555 -0.654 1 98.25 65 LEU A O 1
ATOM 488 N N . LEU A 1 66 ? 19.375 -4.59 -0.901 1 98.44 66 LEU A N 1
ATOM 489 C CA . LEU A 1 66 ? 19.656 -4.234 0.485 1 98.44 66 LEU A CA 1
ATOM 490 C C . LEU A 1 66 ? 20.438 -2.93 0.56 1 98.44 66 LEU A C 1
ATOM 492 O O . LEU A 1 66 ? 21.422 -2.742 -0.174 1 98.44 66 LEU A O 1
ATOM 496 N N . THR A 1 67 ? 20.016 -1.999 1.383 1 98.38 67 THR A N 1
ATOM 497 C CA . THR A 1 67 ? 20.703 -0.737 1.636 1 98.38 67 THR A CA 1
ATOM 498 C C . THR A 1 67 ? 21.031 -0.584 3.119 1 98.38 67 THR A C 1
ATOM 500 O O . THR A 1 67 ? 20.141 -0.67 3.967 1 98.38 67 THR A O 1
ATOM 503 N N . LEU A 1 68 ? 22.25 -0.411 3.434 1 98.12 68 LEU A N 1
ATOM 504 C CA . LEU A 1 68 ? 22.672 -0.078 4.789 1 98.12 68 LEU A CA 1
ATOM 505 C C . LEU A 1 68 ? 22.891 1.424 4.938 1 98.12 68 LEU A C 1
ATOM 507 O O . LEU A 1 68 ? 23.547 2.045 4.105 1 98.12 68 LEU A O 1
ATOM 511 N N . MET A 1 69 ? 22.328 2.018 5.879 1 98.25 69 MET A N 1
ATOM 512 C CA . MET A 1 69 ? 22.625 3.373 6.328 1 98.25 69 MET A CA 1
ATOM 513 C C . MET A 1 69 ? 23.188 3.365 7.746 1 98.25 69 MET A C 1
ATOM 515 O O . MET A 1 69 ? 22.438 3.229 8.711 1 98.25 69 MET A O 1
ATOM 519 N N . ALA A 1 70 ? 24.422 3.572 7.895 1 97.81 70 ALA A N 1
ATOM 520 C CA . ALA A 1 70 ? 25.125 3.387 9.164 1 97.81 70 ALA A CA 1
ATOM 521 C C . ALA A 1 70 ? 24.922 4.594 10.078 1 97.81 70 ALA A C 1
ATOM 523 O O . ALA A 1 70 ? 24.859 5.73 9.609 1 97.81 70 ALA A O 1
ATOM 524 N N . ALA A 1 71 ? 24.891 4.344 11.375 1 96.62 71 ALA A N 1
ATOM 525 C CA . ALA A 1 71 ? 24.844 5.383 12.398 1 96.62 71 ALA A CA 1
ATOM 526 C C . ALA A 1 71 ? 26.031 6.34 12.266 1 96.62 71 ALA A C 1
ATOM 528 O O . ALA A 1 71 ? 27.141 5.918 11.938 1 96.62 71 ALA A O 1
ATOM 529 N N . PRO A 1 72 ? 25.781 7.574 12.516 1 96.56 72 PRO A N 1
ATOM 530 C CA . PRO A 1 72 ? 24.531 8.227 12.883 1 96.56 72 PRO A CA 1
ATOM 531 C C . PRO A 1 72 ? 23.781 8.805 11.68 1 96.56 72 PRO A C 1
ATOM 533 O O . PRO A 1 72 ? 22.859 9.594 11.844 1 96.56 72 PRO A O 1
ATOM 536 N N . HIS A 1 73 ? 24.281 8.484 10.453 1 95.94 73 HIS A N 1
ATOM 537 C CA . HIS A 1 73 ? 23.734 9.07 9.242 1 95.94 73 HIS A CA 1
ATOM 538 C C . HIS A 1 73 ? 22.562 8.258 8.711 1 95.94 73 HIS A C 1
ATOM 540 O O . HIS A 1 73 ? 22.594 7.766 7.586 1 95.94 73 HIS A O 1
ATOM 546 N N . SER A 1 74 ? 21.641 8.117 9.531 1 97.56 74 SER A N 1
ATOM 547 C CA . SER A 1 74 ? 20.391 7.414 9.234 1 97.56 74 SER A CA 1
ATOM 548 C C . SER A 1 74 ? 19.203 8.117 9.875 1 97.56 74 SER A C 1
ATOM 550 O O . SER A 1 74 ? 19.375 9.094 10.609 1 97.56 74 SER A O 1
ATOM 552 N N . PHE A 1 75 ? 17.984 7.652 9.617 1 96.44 75 PHE A N 1
ATOM 553 C CA . PHE A 1 75 ? 16.766 8.281 10.109 1 96.44 75 PHE A CA 1
ATOM 554 C C . PHE A 1 75 ? 16.703 8.211 11.633 1 96.44 75 PHE A C 1
ATOM 556 O O . PHE A 1 75 ? 16.328 9.188 12.289 1 96.44 75 PHE A O 1
ATOM 563 N N . THR A 1 76 ? 17.062 7.086 12.18 1 97.62 76 THR A N 1
ATOM 564 C CA . THR A 1 76 ? 17 6.898 13.625 1 97.62 76 THR A CA 1
ATOM 565 C C . THR A 1 76 ? 18.328 7.23 14.281 1 97.62 76 THR A C 1
ATOM 567 O O . THR A 1 76 ? 18.484 7.086 15.5 1 97.62 76 THR A O 1
ATOM 570 N N . ARG A 1 77 ? 19.344 7.551 13.539 1 97.56 77 ARG A N 1
ATOM 571 C CA . ARG A 1 77 ? 20.719 7.77 13.984 1 97.56 77 ARG A CA 1
ATOM 572 C C . ARG A 1 77 ? 21.328 6.484 14.523 1 97.56 77 ARG A C 1
ATOM 574 O O . ARG A 1 77 ? 22.281 6.523 15.305 1 97.56 77 ARG A O 1
ATOM 581 N N . GLU A 1 78 ? 20.75 5.379 14.242 1 98.19 78 GLU A N 1
ATOM 582 C CA . GLU A 1 78 ? 21.266 4.027 14.43 1 98.19 78 GLU A CA 1
ATOM 583 C C . GLU A 1 78 ? 21.641 3.393 13.094 1 98.19 78 GLU A C 1
ATOM 585 O O . GLU A 1 78 ? 21.531 4.031 12.047 1 98.19 78 GLU A O 1
ATOM 590 N N . ASP A 1 79 ? 22.156 2.15 13.195 1 98.25 79 ASP A N 1
ATOM 591 C CA . ASP A 1 79 ? 22.25 1.397 11.945 1 98.25 79 ASP A CA 1
ATOM 592 C C . ASP A 1 79 ? 20.859 1.042 11.414 1 98.25 79 ASP A C 1
ATOM 594 O O . ASP A 1 79 ? 20.047 0.451 12.133 1 98.25 79 ASP A O 1
ATOM 598 N N . VAL A 1 80 ? 20.609 1.476 10.242 1 98.62 80 VAL A N 1
ATOM 599 C CA . VAL A 1 80 ? 19.344 1.188 9.594 1 98.62 80 VAL A CA 1
ATOM 600 C C . VAL A 1 80 ? 19.578 0.362 8.328 1 98.62 80 VAL A C 1
ATOM 602 O O . VAL A 1 80 ? 20.453 0.677 7.531 1 98.62 80 VAL A O 1
ATOM 605 N N . VAL A 1 81 ? 18.875 -0.687 8.203 1 98.69 81 VAL A N 1
ATOM 606 C CA . VAL A 1 81 ? 18.922 -1.511 7 1 98.69 81 VAL A CA 1
ATOM 607 C C . VAL A 1 81 ? 17.531 -1.548 6.359 1 98.69 81 VAL A C 1
ATOM 609 O O . VAL A 1 81 ? 16.531 -1.737 7.047 1 98.69 81 VAL A O 1
ATOM 612 N N . GLU A 1 82 ? 17.453 -1.282 5.109 1 98.75 82 GLU A N 1
ATOM 613 C CA . GLU A 1 82 ? 16.234 -1.45 4.336 1 98.75 82 GLU A CA 1
ATOM 614 C C . GLU A 1 82 ? 16.391 -2.545 3.283 1 98.75 82 GLU A C 1
ATOM 616 O O . GLU A 1 82 ? 17.359 -2.551 2.527 1 98.75 82 GLU A O 1
ATOM 621 N N . ILE A 1 83 ? 15.484 -3.486 3.281 1 98.69 83 ILE A N 1
ATOM 622 C CA . ILE A 1 83 ? 15.445 -4.551 2.283 1 98.69 83 ILE A CA 1
ATOM 623 C C . ILE A 1 83 ? 14.242 -4.34 1.358 1 98.69 83 ILE A C 1
ATOM 625 O O . ILE A 1 83 ? 13.094 -4.379 1.802 1 98.69 83 ILE A O 1
ATOM 629 N N . SER A 1 84 ? 14.516 -4.086 0.112 1 98.31 84 SER A N 1
ATOM 630 C CA . SER A 1 84 ? 13.484 -3.891 -0.905 1 98.31 84 SER A CA 1
ATOM 631 C C . SER A 1 84 ? 13.188 -5.191 -1.645 1 98.31 84 SER A C 1
ATOM 633 O O . SER A 1 84 ? 14 -5.66 -2.441 1 98.31 84 SER A O 1
ATOM 635 N N . CYS A 1 85 ? 12.039 -5.723 -1.387 1 97.25 85 CYS A N 1
ATOM 636 C CA . CYS A 1 85 ? 11.555 -6.941 -2.033 1 97.25 85 CYS A CA 1
ATOM 637 C C . CYS A 1 85 ? 10.484 -6.617 -3.07 1 97.25 85 CYS A C 1
ATOM 639 O O . CYS A 1 85 ? 10.148 -5.453 -3.277 1 97.25 85 CYS A O 1
ATOM 641 N N . HIS A 1 86 ? 10.055 -7.66 -3.805 1 97.06 86 HIS A N 1
ATOM 642 C CA . HIS A 1 86 ? 8.859 -7.496 -4.625 1 97.06 86 HIS A CA 1
ATOM 643 C C . HIS A 1 86 ? 7.652 -7.137 -3.766 1 97.06 86 HIS A C 1
ATOM 645 O O . HIS A 1 86 ? 7.512 -7.633 -2.645 1 97.06 86 HIS A O 1
ATOM 651 N N . GLY A 1 87 ? 6.867 -6.273 -4.328 1 94.75 87 GLY A N 1
ATOM 652 C CA . GLY A 1 87 ? 5.773 -5.691 -3.564 1 94.75 87 GLY A CA 1
ATOM 653 C C . GLY A 1 87 ? 4.57 -6.609 -3.449 1 94.75 87 GLY A C 1
ATOM 654 O O . GLY A 1 87 ? 3.443 -6.207 -3.738 1 94.75 87 GLY A O 1
ATOM 655 N N . GLY A 1 88 ? 4.707 -7.766 -3.074 1 93.06 88 GLY A N 1
ATOM 656 C CA . GLY A 1 88 ? 3.662 -8.711 -2.715 1 93.06 88 GLY A CA 1
ATOM 657 C C . GLY A 1 88 ? 3.547 -8.93 -1.219 1 93.06 88 GLY A C 1
ATOM 658 O O . GLY A 1 88 ? 4.535 -8.82 -0.491 1 93.06 88 GLY A O 1
ATOM 659 N N . ALA A 1 89 ? 2.367 -9.258 -0.819 1 91.75 89 ALA A N 1
ATOM 660 C CA . ALA A 1 89 ? 2.109 -9.391 0.612 1 91.75 89 ALA A CA 1
ATOM 661 C C . ALA A 1 89 ? 2.971 -10.492 1.225 1 91.75 89 ALA A C 1
ATOM 663 O O . ALA A 1 89 ? 3.596 -10.289 2.268 1 91.75 89 ALA A O 1
ATOM 664 N N . LEU A 1 90 ? 3.047 -11.602 0.596 1 92.06 90 LEU A N 1
ATOM 665 C CA . LEU A 1 90 ? 3.682 -12.781 1.18 1 92.06 90 LEU A CA 1
ATOM 666 C C . LEU A 1 90 ? 5.195 -12.609 1.235 1 92.06 90 LEU A C 1
ATOM 668 O O . LEU A 1 90 ? 5.809 -12.797 2.289 1 92.06 90 LEU A O 1
ATOM 672 N N . PRO A 1 91 ? 5.844 -12.203 0.098 1 95.06 91 PRO A N 1
ATOM 673 C CA . PRO A 1 91 ? 7.297 -12.023 0.192 1 95.06 91 PRO A CA 1
ATOM 674 C C . PRO A 1 91 ? 7.695 -10.984 1.239 1 95.06 91 PRO A C 1
ATOM 676 O O . PRO A 1 91 ? 8.68 -11.172 1.952 1 95.06 91 PRO A O 1
ATOM 679 N N . VAL A 1 92 ? 6.977 -9.953 1.35 1 96.12 92 VAL A N 1
ATOM 680 C CA . VAL A 1 92 ? 7.27 -8.898 2.312 1 96.12 92 VAL A CA 1
ATOM 681 C C . VAL A 1 92 ? 7.109 -9.438 3.732 1 96.12 92 VAL A C 1
ATOM 683 O O . VAL A 1 92 ? 7.988 -9.242 4.578 1 96.12 92 VAL A O 1
ATOM 686 N N . GLN A 1 93 ? 6.055 -10.125 3.977 1 94.75 93 GLN A N 1
ATOM 687 C CA . GLN A 1 93 ? 5.781 -10.68 5.297 1 94.75 93 GLN A CA 1
ATOM 688 C C . GLN A 1 93 ? 6.832 -11.719 5.688 1 94.75 93 GLN A C 1
ATOM 690 O O . GLN A 1 93 ? 7.297 -11.742 6.828 1 94.75 93 GLN A O 1
ATOM 695 N N . LEU A 1 94 ? 7.121 -12.578 4.773 1 94.94 94 LEU A N 1
ATOM 696 C CA . LEU A 1 94 ? 8.094 -13.625 5.059 1 94.94 94 LEU A CA 1
ATOM 697 C C . LEU A 1 94 ? 9.477 -13.031 5.32 1 94.94 94 LEU A C 1
ATOM 699 O O . LEU A 1 94 ? 10.234 -13.555 6.133 1 94.94 94 LEU A O 1
ATOM 703 N N . THR A 1 95 ? 9.828 -12 4.598 1 97.69 95 THR A N 1
ATOM 704 C CA . THR A 1 95 ? 11.086 -11.312 4.852 1 97.69 95 THR A CA 1
ATOM 705 C C . THR A 1 95 ? 11.102 -10.719 6.258 1 97.69 95 THR A C 1
ATOM 707 O O . THR A 1 95 ? 12.102 -10.836 6.973 1 97.69 95 THR A O 1
ATOM 710 N N . LEU A 1 96 ? 10 -10.055 6.656 1 97.31 96 LEU A N 1
ATOM 711 C CA . LEU A 1 96 ? 9.898 -9.547 8.016 1 97.31 96 LEU A CA 1
ATOM 712 C C . LEU A 1 96 ? 10.062 -10.672 9.031 1 97.31 96 LEU A C 1
ATOM 714 O O . LEU A 1 96 ? 10.812 -10.531 10.008 1 97.31 96 LEU A O 1
ATOM 718 N N . GLU A 1 97 ? 9.383 -11.789 8.82 1 96.19 97 GLU A N 1
ATOM 719 C CA . GLU A 1 97 ? 9.445 -12.93 9.734 1 96.19 97 GLU A CA 1
ATOM 720 C C . GLU A 1 97 ? 10.867 -13.469 9.844 1 96.19 97 GLU A C 1
ATOM 722 O O . GLU A 1 97 ? 11.297 -13.891 10.914 1 96.19 97 GLU A O 1
ATOM 727 N N . ALA A 1 98 ? 11.523 -13.477 8.703 1 97.81 98 ALA A N 1
ATOM 728 C CA . ALA A 1 98 ? 12.922 -13.906 8.719 1 97.81 98 ALA A CA 1
ATOM 729 C C . ALA A 1 98 ? 13.758 -13 9.617 1 97.81 98 ALA A C 1
ATOM 731 O O . ALA A 1 98 ? 14.594 -13.477 10.391 1 97.81 98 ALA A O 1
ATOM 732 N N . ALA A 1 99 ? 13.57 -11.727 9.539 1 98.25 99 ALA A N 1
ATOM 733 C CA . ALA A 1 99 ? 14.289 -10.773 10.375 1 98.25 99 ALA A CA 1
ATOM 734 C C . ALA A 1 99 ? 13.969 -10.992 11.852 1 98.25 99 ALA A C 1
ATOM 736 O O . ALA A 1 99 ? 14.867 -10.945 12.703 1 98.25 99 ALA A O 1
ATOM 737 N N . LEU A 1 100 ? 12.703 -11.188 12.133 1 97.69 100 LEU A N 1
ATOM 738 C CA . LEU A 1 100 ? 12.281 -11.43 13.508 1 97.69 100 LEU A CA 1
ATOM 739 C C . LEU A 1 100 ? 12.922 -12.711 14.047 1 97.69 100 LEU A C 1
ATOM 741 O O . LEU A 1 100 ? 13.414 -12.727 15.172 1 97.69 100 LEU A O 1
ATOM 745 N N . ALA A 1 101 ? 12.922 -13.742 13.234 1 97.12 101 ALA A N 1
ATOM 746 C CA . ALA A 1 101 ? 13.516 -15.016 13.617 1 97.12 101 ALA A CA 1
ATOM 747 C C . ALA A 1 101 ? 15.016 -14.867 13.859 1 97.12 101 ALA A C 1
ATOM 749 O O . ALA A 1 101 ? 15.594 -15.602 14.664 1 97.12 101 ALA A O 1
ATOM 750 N N . ALA A 1 102 ? 15.562 -13.922 13.195 1 97.75 102 ALA A N 1
ATOM 751 C CA . ALA A 1 102 ? 17 -13.711 13.297 1 97.75 102 ALA A CA 1
ATOM 752 C C . ALA A 1 102 ? 17.344 -12.828 14.492 1 97.75 102 ALA A C 1
ATOM 754 O O . ALA A 1 102 ? 18.516 -12.531 14.742 1 97.75 102 ALA A O 1
ATOM 755 N N . GLY A 1 103 ? 16.359 -12.305 15.227 1 97.19 103 GLY A N 1
ATOM 756 C CA . GLY A 1 103 ? 16.656 -11.641 16.484 1 97.19 103 GLY A CA 1
ATOM 757 C C . GLY A 1 103 ? 16.031 -10.266 16.609 1 97.19 103 GLY A C 1
ATOM 758 O O . GLY A 1 103 ? 16.078 -9.648 17.672 1 97.19 103 GLY A O 1
ATOM 759 N N . ALA A 1 104 ? 15.43 -9.734 15.594 1 98.25 104 ALA A N 1
ATOM 760 C CA . ALA A 1 104 ? 14.773 -8.43 15.672 1 98.25 104 ALA A CA 1
ATOM 761 C C . ALA A 1 104 ? 13.445 -8.523 16.406 1 98.25 104 ALA A C 1
ATOM 763 O O . ALA A 1 104 ? 12.828 -9.586 16.453 1 98.25 104 ALA A O 1
ATOM 764 N N . ARG A 1 105 ? 13.062 -7.48 17 1 97.94 105 ARG A N 1
ATOM 765 C CA . ARG A 1 105 ? 11.727 -7.348 17.594 1 97.94 105 ARG A CA 1
ATOM 766 C C . ARG A 1 105 ? 10.805 -6.555 16.672 1 97.94 105 ARG A C 1
ATOM 768 O O . ARG A 1 105 ? 11.227 -5.582 16.047 1 97.94 105 ARG A O 1
ATOM 775 N N . LEU A 1 106 ? 9.57 -6.957 16.562 1 97.56 106 LEU A N 1
ATOM 776 C CA . LEU A 1 106 ? 8.609 -6.172 15.797 1 97.56 106 LEU A CA 1
ATOM 777 C C . LEU A 1 106 ? 8.469 -4.766 16.375 1 97.56 106 LEU A C 1
ATOM 779 O O . LEU A 1 106 ? 8.312 -4.602 17.578 1 97.56 106 LEU A O 1
ATOM 783 N N . ALA A 1 107 ? 8.57 -3.793 15.547 1 97.56 107 ALA A N 1
ATOM 784 C CA . ALA A 1 107 ? 8.477 -2.404 15.992 1 97.56 107 ALA A CA 1
ATOM 785 C C . ALA A 1 107 ? 7.066 -2.08 16.484 1 97.56 107 ALA A C 1
ATOM 787 O O . ALA A 1 107 ? 6.082 -2.584 15.938 1 97.56 107 ALA A O 1
ATOM 788 N N . ASN A 1 108 ? 6.992 -1.217 17.453 1 95.19 108 ASN A N 1
ATOM 789 C CA . ASN A 1 108 ? 5.727 -0.596 17.844 1 95.19 108 ASN A CA 1
ATOM 790 C C . ASN A 1 108 ? 5.332 0.513 16.859 1 95.19 108 ASN A C 1
ATOM 792 O O . ASN A 1 108 ? 6.16 0.981 16.078 1 95.19 108 ASN A O 1
ATOM 796 N N . PRO A 1 109 ? 4.074 0.868 16.875 1 94.31 109 PRO A N 1
ATOM 797 C CA . PRO A 1 109 ? 3.693 2.012 16.047 1 94.31 109 PRO A CA 1
ATOM 798 C C . PRO A 1 109 ? 4.547 3.248 16.312 1 94.31 109 PRO A C 1
ATOM 800 O O . PRO A 1 109 ? 4.742 3.627 17.469 1 94.31 109 PRO A O 1
ATOM 803 N N . GLY A 1 110 ? 5.078 3.83 15.281 1 96.25 110 GLY A N 1
ATOM 804 C CA . GLY A 1 110 ? 5.82 5.078 15.383 1 96.25 110 GLY A CA 1
ATOM 805 C C . GLY A 1 110 ? 7.191 4.902 16.016 1 96.25 110 GLY A C 1
ATOM 806 O O . GLY A 1 110 ? 7.879 5.887 16.297 1 96.25 110 GLY A O 1
ATOM 807 N N . GLU A 1 111 ? 7.637 3.719 16.25 1 96.94 111 GLU A N 1
ATOM 808 C CA . GLU A 1 111 ? 8.828 3.496 17.062 1 96.94 111 GLU A CA 1
ATOM 809 C C . GLU A 1 111 ? 10.086 3.973 16.328 1 96.94 111 GLU A C 1
ATOM 811 O O . GLU A 1 111 ? 11.047 4.418 16.953 1 96.94 111 GLU A O 1
ATOM 816 N N . PHE A 1 112 ? 10.172 3.855 14.992 1 97.81 112 PHE A N 1
ATOM 817 C CA . PHE A 1 112 ? 11.32 4.379 14.266 1 97.81 112 PHE A CA 1
ATOM 818 C C . PHE A 1 112 ? 11.453 5.883 14.469 1 97.81 112 PHE A C 1
ATOM 820 O O . PHE A 1 112 ? 12.547 6.387 14.727 1 97.81 112 PHE A O 1
ATOM 827 N N . THR A 1 113 ? 10.344 6.59 14.391 1 97.25 113 THR A N 1
ATOM 828 C CA . THR A 1 113 ? 10.336 8.031 14.594 1 97.25 113 THR A CA 1
ATOM 829 C C . THR A 1 113 ? 10.648 8.383 16.047 1 97.25 113 THR A C 1
ATOM 831 O O . THR A 1 113 ? 11.352 9.352 16.312 1 97.25 113 THR A O 1
ATOM 834 N N . LEU A 1 114 ? 10.047 7.605 16.953 1 97.06 114 LEU A N 1
ATOM 835 C CA . LEU A 1 114 ? 10.359 7.793 18.375 1 97.06 114 LEU A CA 1
ATOM 836 C C . LEU A 1 114 ? 11.859 7.715 18.609 1 97.06 114 LEU A C 1
ATOM 838 O O . LEU A 1 114 ? 12.43 8.555 19.312 1 97.06 114 LEU A O 1
ATOM 842 N N . ARG A 1 115 ? 12.516 6.73 18.031 1 97.25 115 ARG A N 1
ATOM 843 C CA . ARG A 1 115 ? 13.953 6.555 18.203 1 97.25 115 ARG A CA 1
ATOM 844 C C . ARG A 1 115 ? 14.719 7.707 17.547 1 97.25 115 ARG A C 1
ATOM 846 O O . ARG A 1 115 ? 15.766 8.117 18.062 1 97.25 115 ARG A O 1
ATOM 853 N N . ALA A 1 116 ? 14.25 8.172 16.438 1 97.5 116 ALA A N 1
ATOM 854 C CA . ALA A 1 116 ? 14.852 9.359 15.828 1 97.5 116 ALA A CA 1
ATOM 855 C C . ALA A 1 116 ? 14.805 10.547 16.781 1 97.5 116 ALA A C 1
ATOM 857 O O . ALA A 1 116 ? 15.766 11.312 16.875 1 97.5 116 ALA A O 1
ATOM 858 N N . PHE A 1 117 ? 13.695 10.711 17.516 1 97.19 117 PHE A N 1
ATOM 859 C CA . PHE A 1 117 ? 13.516 11.766 18.5 1 97.19 117 PHE A CA 1
ATOM 860 C C . PHE A 1 117 ? 14.445 11.555 19.688 1 97.19 117 PHE A C 1
ATOM 862 O O . PHE A 1 117 ? 15.203 12.461 20.062 1 97.19 117 PHE A O 1
ATOM 869 N N . LEU A 1 118 ? 14.422 10.367 20.156 1 96.44 118 LEU A N 1
ATOM 870 C CA . LEU A 1 118 ? 15.203 10.062 21.344 1 96.44 118 LEU A CA 1
ATOM 871 C C . LEU A 1 118 ? 16.703 10.195 21.062 1 96.44 118 LEU A C 1
ATOM 873 O O . LEU A 1 118 ? 17.469 10.57 21.953 1 96.44 118 LEU A O 1
ATOM 877 N N . ASN A 1 119 ? 17.047 9.938 19.812 1 96.75 119 ASN A N 1
ATOM 878 C CA . ASN A 1 119 ? 18.453 10 19.438 1 96.75 119 ASN A CA 1
ATOM 879 C C . ASN A 1 119 ? 18.859 11.391 18.969 1 96.75 119 ASN A C 1
ATOM 881 O O . ASN A 1 119 ? 20 11.617 18.578 1 96.75 119 ASN A O 1
ATOM 885 N N . GLY A 1 120 ? 17.938 12.32 18.922 1 96.19 120 GLY A N 1
ATOM 886 C CA . GLY A 1 120 ? 18.234 13.727 18.703 1 96.19 120 GLY A CA 1
ATOM 887 C C . GLY A 1 120 ? 18.25 14.125 17.25 1 96.19 120 GLY A C 1
ATOM 888 O O . GLY A 1 120 ? 18.75 15.195 16.891 1 96.19 120 GLY A O 1
ATOM 889 N N . ARG A 1 121 ? 17.812 13.227 16.375 1 95.94 121 ARG A N 1
ATOM 890 C CA . ARG A 1 121 ? 17.766 13.586 14.953 1 95.94 121 ARG A CA 1
ATOM 891 C C . ARG A 1 121 ? 16.703 14.641 14.688 1 95.94 121 ARG A C 1
ATOM 893 O O . ARG A 1 121 ? 16.891 15.531 13.852 1 95.94 121 ARG A O 1
ATOM 900 N N . ILE A 1 122 ? 15.547 14.523 15.344 1 96.94 122 ILE A N 1
ATOM 901 C CA . ILE A 1 122 ? 14.43 15.445 15.211 1 96.94 122 ILE A CA 1
ATOM 902 C C . ILE A 1 122 ? 13.836 15.742 16.578 1 96.94 122 ILE A C 1
ATOM 904 O O . ILE A 1 122 ? 14.008 14.961 17.516 1 96.94 122 ILE A O 1
ATOM 908 N N . ASP A 1 123 ? 13.211 16.922 16.719 1 97.62 123 ASP A N 1
ATOM 909 C CA . ASP A 1 123 ? 12.484 17.203 17.953 1 97.62 123 ASP A CA 1
ATOM 910 C C . ASP A 1 123 ? 11.047 16.688 17.875 1 97.62 123 ASP A C 1
ATOM 912 O O . ASP A 1 123 ? 10.648 16.094 16.875 1 97.62 123 ASP A O 1
ATOM 916 N N . LEU A 1 124 ? 10.32 16.844 18.953 1 97.56 124 LEU A N 1
ATOM 917 C CA . LEU A 1 124 ? 8.984 16.266 19.031 1 97.56 124 LEU A CA 1
ATOM 918 C C . LEU A 1 124 ? 8.039 16.922 18.016 1 97.56 124 LEU A C 1
ATOM 920 O O . LEU A 1 124 ? 7.184 16.25 17.438 1 97.56 124 LEU A O 1
ATOM 924 N N . SER A 1 125 ? 8.141 18.266 17.875 1 98 125 SER A N 1
ATOM 925 C CA . SER A 1 125 ? 7.309 18.938 16.891 1 98 125 SER A CA 1
ATOM 926 C C . SER A 1 125 ? 7.598 18.438 15.477 1 98 125 SER A C 1
ATOM 928 O O . SER A 1 125 ? 6.688 18.297 14.656 1 98 125 SER A O 1
ATOM 930 N N . GLN A 1 126 ? 8.844 18.141 15.172 1 97.69 126 GLN A N 1
ATOM 931 C CA . GLN A 1 126 ? 9.219 17.562 13.883 1 97.69 126 GLN A CA 1
ATOM 932 C C . GLN A 1 126 ? 8.664 16.156 13.727 1 97.69 126 GLN A C 1
ATOM 934 O O . GLN A 1 126 ? 8.227 15.766 12.641 1 97.69 126 GLN A O 1
ATOM 939 N N . ALA A 1 127 ? 8.727 15.398 14.781 1 97.38 127 ALA A N 1
ATOM 940 C CA . ALA A 1 127 ? 8.148 14.055 14.75 1 97.38 127 ALA A CA 1
ATOM 941 C C . ALA A 1 127 ? 6.668 14.094 14.391 1 97.38 127 ALA A C 1
ATOM 943 O O . ALA A 1 127 ? 6.211 13.336 13.531 1 97.38 127 ALA A O 1
ATOM 944 N N . GLU A 1 128 ? 5.941 14.961 15.016 1 96.94 128 GLU A N 1
ATOM 945 C CA . GLU A 1 128 ? 4.516 15.102 14.727 1 96.94 128 GLU A CA 1
ATOM 946 C C . GLU A 1 128 ? 4.281 15.594 13.305 1 96.94 128 GLU A C 1
ATOM 948 O O . GLU A 1 128 ? 3.312 15.195 12.656 1 96.94 128 GLU A O 1
ATOM 953 N N . ALA A 1 129 ? 5.191 16.438 12.836 1 97.38 129 ALA A N 1
ATOM 954 C CA . ALA A 1 129 ? 5.094 16.938 11.469 1 97.38 129 ALA A CA 1
ATOM 955 C C . ALA A 1 129 ? 5.23 15.805 10.461 1 97.38 129 ALA A C 1
ATOM 957 O O . ALA A 1 129 ? 4.645 15.852 9.375 1 97.38 129 ALA A O 1
ATOM 958 N N . THR A 1 130 ? 6.004 14.805 10.766 1 96.69 130 THR A N 1
ATOM 959 C CA . THR A 1 130 ? 6.16 13.648 9.898 1 96.69 130 THR A CA 1
ATOM 960 C C . THR A 1 130 ? 4.809 12.992 9.625 1 96.69 130 THR A C 1
ATOM 962 O O . THR A 1 130 ? 4.492 12.664 8.477 1 96.69 130 THR A O 1
ATOM 965 N N . LEU A 1 131 ? 4.074 12.773 10.648 1 95.25 131 LEU A N 1
ATOM 966 C CA . LEU A 1 131 ? 2.736 12.203 10.508 1 95.25 131 LEU A CA 1
ATOM 967 C C . LEU A 1 131 ? 1.849 13.117 9.664 1 95.25 131 LEU A C 1
ATOM 969 O O . LEU A 1 131 ? 1.062 12.633 8.844 1 95.25 131 LEU A O 1
ATOM 973 N N . ASP A 1 132 ? 1.957 14.414 9.906 1 95.69 132 ASP A N 1
ATOM 974 C CA . ASP A 1 132 ? 1.156 15.383 9.164 1 95.69 132 ASP A CA 1
ATOM 975 C C . ASP A 1 132 ? 1.482 15.336 7.676 1 95.69 132 ASP A C 1
ATOM 977 O O . ASP A 1 132 ? 0.6 15.523 6.836 1 95.69 132 ASP A O 1
ATOM 981 N N . VAL A 1 133 ? 2.738 15.133 7.352 1 96.19 133 VAL A N 1
ATOM 982 C CA . VAL A 1 133 ? 3.15 15.008 5.957 1 96.19 133 VAL A CA 1
ATOM 983 C C . VAL A 1 133 ? 2.48 13.781 5.328 1 96.19 133 VAL A C 1
ATOM 985 O O . VAL A 1 133 ? 1.932 13.867 4.23 1 96.19 133 VAL A O 1
ATOM 988 N N . ILE A 1 134 ? 2.516 12.703 6.004 1 94.69 134 ILE A N 1
ATOM 989 C CA . ILE A 1 134 ? 1.985 11.438 5.508 1 94.69 134 ILE A CA 1
ATOM 990 C C . ILE A 1 134 ? 0.474 11.555 5.316 1 94.69 134 ILE A C 1
ATOM 992 O O . ILE A 1 134 ? -0.078 11.031 4.348 1 94.69 134 ILE A O 1
ATOM 996 N N . ARG A 1 135 ? -0.226 12.359 6.117 1 91.25 135 ARG A N 1
ATOM 997 C CA . ARG A 1 135 ? -1.686 12.367 6.137 1 91.25 135 ARG A CA 1
ATOM 998 C C . ARG A 1 135 ? -2.238 13.602 5.441 1 91.25 135 ARG A C 1
ATOM 1000 O O . ARG A 1 135 ? -3.451 13.82 5.41 1 91.25 135 ARG A O 1
ATOM 1007 N N . ALA A 1 136 ? -1.349 14.406 4.996 1 91.5 136 ALA A N 1
ATOM 1008 C CA . ALA A 1 136 ? -1.794 15.641 4.34 1 91.5 136 ALA A CA 1
ATOM 1009 C C . ALA A 1 136 ? -2.77 15.336 3.207 1 91.5 136 ALA A C 1
ATOM 1011 O O . ALA A 1 136 ? -2.58 14.375 2.457 1 91.5 136 ALA A O 1
ATOM 1012 N N . GLN A 1 137 ? -3.766 16.219 3.057 1 87.62 137 GLN A N 1
ATOM 1013 C CA . GLN A 1 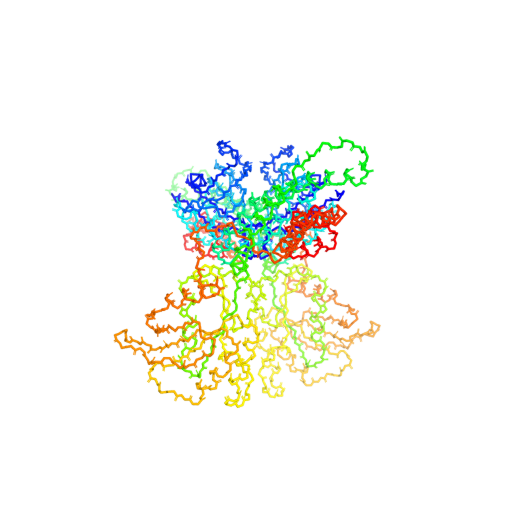137 ? -4.809 15.984 2.064 1 87.62 137 GLN A CA 1
ATOM 1014 C C . GLN A 1 137 ? -4.801 17.062 0.99 1 87.62 137 GLN A C 1
ATOM 1016 O O . GLN A 1 137 ? -5.41 16.906 -0.069 1 87.62 137 GLN A O 1
ATOM 1021 N N . THR A 1 138 ? -4.223 18.188 1.276 1 88.88 138 THR A N 1
ATOM 1022 C CA . THR A 1 138 ? -4.102 19.281 0.317 1 88.88 138 THR A CA 1
ATOM 1023 C C . THR A 1 138 ? -2.658 19.766 0.24 1 88.88 138 THR A C 1
ATOM 1025 O O . THR A 1 138 ? -1.868 19.547 1.159 1 88.88 138 THR A O 1
ATOM 1028 N N . SER A 1 139 ? -2.34 20.453 -0.833 1 89.25 139 SER A N 1
ATOM 1029 C CA . SER A 1 139 ? -0.997 20.984 -1.011 1 89.25 139 SER A CA 1
ATOM 1030 C C . SER A 1 139 ? -0.677 22.031 0.053 1 89.25 139 SER A C 1
ATOM 1032 O O . SER A 1 139 ? 0.464 22.141 0.508 1 89.25 139 SER A O 1
ATOM 1034 N N . ALA A 1 140 ? -1.671 22.781 0.437 1 88.88 140 ALA A N 1
ATOM 1035 C CA . ALA A 1 140 ? -1.462 23.797 1.477 1 88.88 140 ALA A CA 1
ATOM 1036 C C . ALA A 1 140 ? -1.114 23.141 2.811 1 88.88 140 ALA A C 1
ATOM 1038 O O . ALA A 1 140 ? -0.169 23.547 3.486 1 88.88 140 ALA A O 1
ATOM 1039 N N . GLY A 1 141 ? -1.935 22.172 3.17 1 91.69 141 GLY A N 1
ATOM 1040 C CA . GLY A 1 141 ? -1.634 21.438 4.387 1 91.69 141 GLY A CA 1
ATOM 1041 C C . GLY A 1 141 ? -0.272 20.766 4.355 1 91.69 141 GLY A C 1
ATOM 1042 O O . GLY A 1 141 ? 0.44 20.75 5.363 1 91.69 141 GLY A O 1
ATOM 1043 N N . LEU A 1 142 ? 0.079 20.219 3.252 1 93.62 142 LEU A N 1
ATOM 1044 C CA . LEU A 1 142 ? 1.371 19.562 3.078 1 93.62 142 LEU A CA 1
ATOM 1045 C C . LEU A 1 142 ? 2.514 20.562 3.256 1 93.62 142 LEU A C 1
ATOM 1047 O O . LEU A 1 142 ? 3.51 20.25 3.912 1 93.62 142 LEU A O 1
ATOM 1051 N N . ALA A 1 143 ? 2.361 21.703 2.674 1 93.5 143 ALA A N 1
ATOM 1052 C CA . ALA A 1 143 ? 3.391 22.734 2.764 1 93.5 143 ALA A CA 1
ATOM 1053 C C . ALA A 1 143 ? 3.633 23.141 4.215 1 93.5 143 ALA A C 1
ATOM 1055 O O . ALA A 1 143 ? 4.781 23.328 4.629 1 93.5 143 ALA A O 1
ATOM 1056 N N . ILE A 1 144 ? 2.561 23.281 4.941 1 94.88 144 ILE A N 1
ATOM 1057 C CA . ILE A 1 144 ? 2.658 23.625 6.355 1 94.88 144 ILE A CA 1
ATOM 1058 C C . ILE A 1 144 ? 3.396 22.516 7.105 1 94.88 144 ILE A C 1
ATOM 1060 O O . ILE A 1 144 ? 4.293 22.797 7.906 1 94.88 144 ILE A O 1
ATOM 1064 N N . ALA A 1 145 ? 3.029 21.312 6.828 1 96.5 145 ALA A N 1
ATOM 1065 C CA . ALA A 1 145 ? 3.662 20.172 7.477 1 96.5 145 ALA A CA 1
ATOM 1066 C C . ALA A 1 145 ? 5.148 20.094 7.137 1 96.5 145 ALA A C 1
ATOM 1068 O O . ALA A 1 145 ? 5.98 19.844 8.016 1 96.5 145 ALA A O 1
ATOM 1069 N N . GLN A 1 146 ? 5.484 20.359 5.945 1 96.25 146 GLN A N 1
ATOM 1070 C CA . GLN A 1 146 ? 6.871 20.297 5.496 1 96.25 146 GLN A CA 1
ATOM 1071 C C . GLN A 1 146 ? 7.707 21.391 6.141 1 96.25 146 GLN A C 1
ATOM 1073 O O . GLN A 1 146 ? 8.859 21.172 6.508 1 96.25 146 GLN A O 1
ATOM 1078 N N . ALA A 1 147 ? 7.164 22.562 6.227 1 95.44 147 ALA A N 1
ATOM 1079 C CA . ALA A 1 147 ? 7.863 23.656 6.891 1 95.44 147 ALA A CA 1
ATOM 1080 C C . ALA A 1 147 ? 8.188 23.312 8.344 1 95.44 147 ALA A C 1
ATOM 1082 O O . ALA A 1 147 ? 9.297 23.547 8.812 1 95.44 147 ALA A O 1
ATOM 1083 N N . GLN A 1 148 ? 7.176 22.781 8.977 1 97.06 148 GLN A N 1
ATOM 1084 C CA . GLN A 1 148 ? 7.41 22.375 10.359 1 97.06 148 GLN A CA 1
ATOM 1085 C C . GLN A 1 148 ? 8.461 21.266 10.438 1 97.06 148 GLN A C 1
ATOM 1087 O O . GLN A 1 148 ? 9.32 21.281 11.328 1 97.06 148 GLN A O 1
ATOM 1092 N N . LEU A 1 149 ? 8.383 20.312 9.562 1 97.19 149 LEU A N 1
ATOM 1093 C CA . LEU A 1 149 ? 9.367 19.234 9.523 1 97.19 149 LEU A CA 1
ATOM 1094 C C . LEU A 1 149 ? 10.773 19.797 9.32 1 97.19 149 LEU A C 1
ATOM 1096 O O . LEU A 1 149 ? 11.742 19.25 9.844 1 97.19 149 LEU A O 1
ATOM 1100 N N . GLY A 1 150 ? 10.844 20.891 8.625 1 95.69 150 GLY A N 1
ATOM 1101 C CA . GLY A 1 150 ? 12.109 21.562 8.383 1 95.69 150 GLY A CA 1
ATOM 1102 C C . GLY A 1 150 ? 12.672 22.234 9.625 1 95.69 150 GLY A C 1
ATOM 1103 O O . GLY A 1 150 ? 13.805 22.734 9.617 1 95.69 150 GLY A O 1
ATOM 1104 N N . GLY A 1 151 ? 11.859 22.422 10.648 1 96.88 151 GLY A N 1
ATOM 1105 C CA . GLY A 1 151 ? 12.391 22.828 11.945 1 96.88 151 GLY A CA 1
ATOM 1106 C C . GLY A 1 151 ? 12.086 24.266 12.297 1 96.88 151 GLY A C 1
ATOM 1107 O O . GLY A 1 151 ? 12.578 24.781 13.305 1 96.88 151 GLY A O 1
ATOM 1108 N N . TRP A 1 152 ? 11.289 24.938 11.531 1 95.88 152 TRP A N 1
ATOM 1109 C CA . TRP A 1 152 ? 11.094 26.359 11.789 1 95.88 152 TRP A CA 1
ATOM 1110 C C . TRP A 1 152 ? 10.43 26.578 13.148 1 95.88 152 TRP A C 1
ATOM 1112 O O . TRP A 1 152 ? 10.836 27.469 13.906 1 95.88 152 TRP A O 1
ATOM 1122 N N . LEU A 1 153 ? 9.383 25.781 13.438 1 97.62 153 LEU A N 1
ATOM 1123 C CA . LEU A 1 153 ? 8.672 25.969 14.695 1 97.62 153 LEU A CA 1
ATOM 1124 C C . LEU A 1 153 ? 9.594 25.719 15.891 1 97.62 153 LEU A C 1
ATOM 1126 O O . LEU A 1 153 ? 9.586 26.484 16.859 1 97.62 153 LEU A O 1
ATOM 1130 N N . ALA A 1 154 ? 10.352 24.688 15.789 1 97.88 154 ALA A N 1
ATOM 1131 C CA . ALA A 1 154 ? 11.305 24.375 16.844 1 97.88 154 ALA A CA 1
ATOM 1132 C C . ALA A 1 154 ? 12.266 25.531 17.094 1 97.88 154 ALA A C 1
ATOM 1134 O O . ALA A 1 154 ? 12.562 25.875 18.234 1 97.88 154 ALA A O 1
ATOM 1135 N N . ARG A 1 155 ? 12.742 26.094 16.031 1 97.62 155 ARG A N 1
ATOM 1136 C CA . ARG A 1 155 ? 13.68 27.219 16.141 1 97.62 155 ARG A CA 1
ATOM 1137 C C . ARG A 1 155 ? 13.039 28.391 16.859 1 97.62 155 ARG A C 1
ATOM 1139 O O . ARG A 1 155 ? 13.648 28.984 17.766 1 97.62 155 ARG A O 1
ATOM 1146 N N . GLU A 1 156 ? 11.805 28.719 16.484 1 97.69 156 GLU A N 1
ATOM 1147 C CA . GLU A 1 156 ? 11.094 29.828 17.094 1 97.69 156 GLU A CA 1
ATOM 1148 C C . GLU A 1 156 ? 10.812 29.562 18.578 1 97.69 156 GLU A C 1
ATOM 1150 O O . GLU A 1 156 ? 11 30.438 19.422 1 97.69 156 GLU A O 1
ATOM 1155 N N . VAL A 1 157 ? 10.43 28.406 18.859 1 98.06 157 VAL A N 1
ATOM 1156 C CA . VAL A 1 157 ? 10.07 28.031 20.219 1 98.06 157 VAL A CA 1
ATOM 1157 C C . VAL A 1 157 ? 11.312 28.016 21.109 1 98.06 157 VAL A C 1
ATOM 1159 O O . VAL A 1 157 ? 11.297 28.5 22.234 1 98.06 157 VAL A O 1
ATOM 1162 N N . ARG A 1 158 ? 12.375 27.469 20.625 1 97.19 158 ARG A N 1
ATOM 1163 C CA . ARG A 1 158 ? 13.617 27.406 21.375 1 97.19 158 ARG A CA 1
ATOM 1164 C C . ARG A 1 158 ? 14.172 28.812 21.625 1 97.19 158 ARG A C 1
ATOM 1166 O O . ARG A 1 158 ? 14.719 29.078 22.703 1 97.19 158 ARG A O 1
ATOM 1173 N N . ALA A 1 159 ? 14.047 29.641 20.656 1 97.06 159 ALA A N 1
ATOM 1174 C CA . ALA A 1 159 ? 14.492 31.031 20.828 1 97.06 159 ALA A CA 1
ATOM 1175 C C . ALA A 1 159 ? 13.711 31.719 21.938 1 97.06 159 ALA A C 1
ATOM 1177 O O . ALA A 1 159 ? 14.297 32.406 22.781 1 97.06 159 ALA A O 1
ATOM 1178 N N . ALA A 1 160 ? 12.414 31.531 21.922 1 97.62 160 ALA A N 1
ATOM 1179 C CA . ALA A 1 160 ? 11.57 32.125 22.969 1 97.62 160 ALA A CA 1
ATOM 1180 C C . ALA A 1 160 ? 11.914 31.547 24.344 1 97.62 160 ALA A C 1
ATOM 1182 O O . ALA A 1 160 ? 11.977 32.281 25.328 1 97.62 160 ALA A O 1
ATOM 1183 N N . ARG A 1 161 ? 12.117 30.312 24.375 1 96.88 161 ARG A N 1
ATOM 1184 C CA . ARG A 1 161 ? 12.453 29.641 25.625 1 96.88 161 ARG A CA 1
ATOM 1185 C C . ARG A 1 161 ? 13.805 30.109 26.156 1 96.88 161 ARG A C 1
ATOM 1187 O O . ARG A 1 161 ? 13.93 30.406 27.344 1 96.88 161 ARG A O 1
ATOM 1194 N N . THR A 1 162 ? 14.812 30.219 25.297 1 95.5 162 THR A N 1
ATOM 1195 C CA . THR A 1 162 ? 16.141 30.656 25.672 1 95.5 162 THR A CA 1
ATOM 1196 C C . THR A 1 162 ? 16.109 32.094 26.203 1 95.5 162 THR A C 1
ATOM 1198 O O . THR A 1 162 ? 16.828 32.406 27.156 1 95.5 162 THR A O 1
ATOM 1201 N N . ALA A 1 163 ? 15.281 32.875 25.625 1 95.62 163 ALA A N 1
ATOM 1202 C CA . ALA A 1 163 ? 15.164 34.281 26.031 1 95.62 163 ALA A CA 1
ATOM 1203 C C . ALA A 1 163 ? 14.719 34.375 27.484 1 95.62 163 ALA A C 1
ATOM 1205 O O . ALA A 1 163 ? 15.086 35.344 28.172 1 95.62 163 ALA A O 1
ATOM 1206 N N . ILE A 1 164 ? 14.023 33.438 27.984 1 95.5 164 ILE A N 1
ATOM 1207 C CA . ILE A 1 164 ? 13.469 33.625 29.328 1 95.5 164 ILE A CA 1
ATOM 1208 C C . ILE A 1 164 ? 14.281 32.812 30.344 1 95.5 164 ILE A C 1
ATOM 1210 O O . ILE A 1 164 ? 14.125 33 31.547 1 95.5 164 ILE A O 1
ATOM 1214 N N . LEU A 1 165 ? 15.156 31.969 29.859 1 94.06 165 LEU A N 1
ATOM 1215 C CA . LEU A 1 165 ? 15.961 31.156 30.766 1 94.06 165 LEU A CA 1
ATOM 1216 C C . LEU A 1 165 ? 16.984 32 31.5 1 94.06 165 LEU A C 1
ATOM 1218 O O . LEU A 1 165 ? 17.281 31.781 32.688 1 94.06 165 LEU A O 1
ATOM 1222 N N . GLU A 1 166 ? 17.547 33.031 30.844 1 90.12 166 GLU A N 1
ATOM 1223 C CA . GLU A 1 166 ? 18.5 33.906 31.5 1 90.12 166 GLU A CA 1
ATOM 1224 C C . GLU A 1 166 ? 17.828 34.75 32.594 1 90.12 166 GLU A C 1
ATOM 1226 O O . GLU A 1 166 ? 18.297 34.781 33.75 1 90.12 166 GLU A O 1
ATOM 1231 N N . PRO A 1 167 ? 16.734 35.375 32.219 1 92.75 167 PRO A N 1
ATOM 1232 C CA . PRO A 1 167 ? 15.969 36.062 33.281 1 92.75 167 PRO A CA 1
ATOM 1233 C C . PRO A 1 167 ? 15.609 35.125 34.438 1 92.75 167 PRO A C 1
ATOM 1235 O O . PRO A 1 167 ? 15.68 35.531 35.594 1 92.75 167 PRO A O 1
ATOM 1238 N N . LEU A 1 168 ? 15.219 33.938 34.156 1 94.44 168 LEU A N 1
ATOM 1239 C CA . LEU A 1 168 ? 14.859 32.969 35.188 1 94.44 168 LEU A CA 1
ATOM 1240 C C . LEU A 1 168 ? 16.047 32.656 36.094 1 94.44 168 LEU A C 1
ATOM 1242 O O . LEU A 1 168 ? 15.914 32.594 37.312 1 94.44 168 LEU A O 1
ATOM 1246 N N . ALA A 1 169 ? 17.188 32.5 35.5 1 92.88 169 ALA A N 1
ATOM 1247 C CA . ALA A 1 169 ? 18.406 32.25 36.281 1 92.88 169 ALA A CA 1
ATOM 1248 C C . ALA A 1 169 ? 18.734 33.438 37.188 1 92.88 169 ALA A C 1
ATOM 1250 O O . ALA A 1 169 ? 19.125 33.25 38.344 1 92.88 169 ALA A O 1
ATOM 1251 N N . TYR A 1 170 ? 18.641 34.594 36.688 1 91.19 170 TYR A N 1
ATOM 1252 C CA . TYR A 1 170 ? 18.906 35.812 37.438 1 91.19 170 TYR A CA 1
ATOM 1253 C C . TYR A 1 170 ? 17.953 35.938 38.625 1 91.19 170 TYR A C 1
ATOM 1255 O O . TYR A 1 170 ? 18.391 36.156 39.781 1 91.19 170 TYR A O 1
ATOM 1263 N N . ILE A 1 171 ? 16.688 35.719 38.344 1 91.38 171 ILE A N 1
ATOM 1264 C CA . ILE A 1 171 ? 15.672 35.875 39.375 1 91.38 171 ILE A CA 1
ATOM 1265 C C . ILE A 1 171 ? 15.867 34.781 40.438 1 91.38 171 ILE A C 1
ATOM 1267 O O . ILE A 1 171 ? 15.742 35.062 41.656 1 91.38 171 ILE A O 1
ATOM 1271 N N . THR A 1 172 ? 16.203 33.625 40.031 1 91.75 172 THR A N 1
ATOM 1272 C CA . THR A 1 172 ? 16.453 32.531 40.969 1 91.75 172 THR A CA 1
ATOM 1273 C C . THR A 1 172 ? 17.656 32.844 41.875 1 91.75 172 THR A C 1
ATOM 1275 O O . THR A 1 172 ? 17.641 32.531 43.062 1 91.75 172 THR A O 1
ATOM 1278 N N . ALA A 1 173 ? 18.641 33.469 41.281 1 90.38 173 ALA A N 1
ATOM 1279 C CA . ALA A 1 173 ? 19.812 33.875 42.031 1 90.38 173 ALA A CA 1
ATOM 1280 C C . ALA A 1 173 ? 19.453 34.938 43.062 1 90.38 173 ALA A C 1
ATOM 1282 O O . ALA A 1 173 ? 19.984 34.938 44.188 1 90.38 173 ALA A O 1
ATOM 1283 N N . LEU A 1 174 ? 18.609 35.875 42.688 1 87.75 174 LEU A N 1
ATOM 1284 C CA . LEU A 1 174 ? 18.172 36.906 43.594 1 87.75 174 LEU A CA 1
ATOM 1285 C C . LEU A 1 174 ? 17.422 36.312 44.781 1 87.75 174 LEU A C 1
ATOM 1287 O O . LEU A 1 174 ? 17.531 36.812 45.906 1 87.75 174 LEU A O 1
ATOM 1291 N N . ILE A 1 175 ? 16.688 35.281 44.469 1 88.44 175 ILE A N 1
ATOM 1292 C CA . ILE A 1 175 ? 15.906 34.625 45.5 1 88.44 175 ILE A CA 1
ATOM 1293 C C . ILE A 1 175 ? 16.828 33.844 46.438 1 88.44 175 ILE A C 1
ATOM 1295 O O . ILE A 1 175 ? 16.672 33.875 47.656 1 88.44 175 ILE A O 1
ATOM 1299 N N . ASP A 1 176 ? 17.828 33.219 45.906 1 89.25 176 ASP A N 1
ATOM 1300 C CA . ASP A 1 176 ? 18.719 32.344 46.656 1 89.25 176 ASP A CA 1
ATOM 1301 C C . ASP A 1 176 ? 19.766 33.125 47.438 1 89.25 176 ASP A C 1
ATOM 1303 O O . ASP A 1 176 ? 20.203 32.688 48.5 1 89.25 176 ASP A O 1
ATOM 1307 N N . PHE A 1 177 ? 20.125 34.25 46.781 1 89.25 177 PHE A N 1
ATOM 1308 C CA . PHE A 1 177 ? 21.188 35.031 47.375 1 89.25 177 PHE A CA 1
ATOM 1309 C C . PHE A 1 177 ? 20.797 36.5 47.469 1 89.25 177 PHE A C 1
ATOM 1311 O O . PHE A 1 177 ? 21.453 37.344 46.875 1 89.25 177 PHE A O 1
ATOM 1318 N N . PRO A 1 178 ? 19.875 36.844 48.219 1 80.75 178 PRO A N 1
ATOM 1319 C CA . PRO A 1 178 ? 19.359 38.219 48.281 1 80.75 178 PRO A CA 1
ATOM 1320 C C . PRO A 1 178 ? 20.406 39.25 48.75 1 80.75 178 PRO A C 1
ATOM 1322 O O . PRO A 1 178 ? 20.328 40.406 48.406 1 80.75 178 PRO A O 1
ATOM 1325 N N . GLU A 1 179 ? 21.359 38.719 49.406 1 83.44 179 GLU A N 1
ATOM 1326 C CA . GLU A 1 179 ? 22.328 39.656 50 1 83.44 179 GLU A CA 1
ATOM 1327 C C . GLU A 1 179 ? 23.562 39.781 49.125 1 83.44 179 GLU A C 1
ATOM 1329 O O . GLU A 1 179 ? 24.453 40.594 49.375 1 83.44 179 GLU A O 1
ATOM 1334 N N . GLU A 1 180 ? 23.422 38.938 48.094 1 71.88 180 GLU A N 1
ATOM 1335 C CA . GLU A 1 180 ? 24.625 38.938 47.25 1 71.88 180 GLU A CA 1
ATOM 1336 C C . GLU A 1 180 ? 24.531 40 46.156 1 71.88 180 GLU A C 1
ATOM 1338 O O . GLU A 1 180 ? 23.453 40.25 45.625 1 71.88 180 GLU A O 1
ATOM 1343 N N . GLY A 1 181 ? 25.219 41.188 46.281 1 75.62 181 GLY A N 1
ATOM 1344 C CA . GLY A 1 181 ? 25.375 42.281 45.312 1 75.62 181 GLY A CA 1
ATOM 1345 C C . GLY A 1 181 ? 25.297 41.781 43.875 1 75.62 181 GLY A C 1
ATOM 1346 O O . GLY A 1 181 ? 26.188 42.062 43.094 1 75.62 181 GLY A O 1
ATOM 1347 N N . ILE A 1 182 ? 24.094 41.094 43.562 1 75.19 182 ILE A N 1
ATOM 1348 C CA . ILE A 1 182 ? 23.922 40.594 42.188 1 75.19 182 ILE A CA 1
ATOM 1349 C C . ILE A 1 182 ? 23.656 41.781 41.281 1 75.19 182 ILE A C 1
ATOM 1351 O O . ILE A 1 182 ? 22.828 42.656 41.562 1 75.19 182 ILE A O 1
ATOM 1355 N N . GLU A 1 183 ? 24.484 41.812 40.25 1 78.75 183 GLU A N 1
ATOM 1356 C CA . GLU A 1 183 ? 24.344 42.906 39.281 1 78.75 183 GLU A CA 1
ATOM 1357 C C . GLU A 1 183 ? 22.938 42.906 38.656 1 78.75 183 GLU A C 1
ATOM 1359 O O . GLU A 1 183 ? 22.438 41.875 38.25 1 78.75 183 GLU A O 1
ATOM 1364 N N . PRO A 1 184 ? 22.312 44.094 38.75 1 78.69 184 PRO A N 1
ATOM 1365 C CA . PRO A 1 184 ? 20.953 44.188 38.188 1 78.69 184 PRO A CA 1
ATOM 1366 C C . PRO A 1 184 ? 20.891 43.844 36.719 1 78.69 184 PRO A C 1
ATOM 1368 O O . PRO A 1 184 ? 21.812 44.188 35.969 1 78.69 184 PRO A O 1
ATOM 1371 N N . GLN A 1 185 ? 20.094 42.875 36.344 1 82.25 185 GLN A N 1
ATOM 1372 C CA . GLN A 1 185 ? 19.828 42.5 34.938 1 82.25 185 GLN A CA 1
ATOM 1373 C C . GLN A 1 185 ? 18.406 42.875 34.531 1 82.25 185 GLN A C 1
ATOM 1375 O O . GLN A 1 185 ? 17.5 42.844 35.344 1 82.25 185 GLN A O 1
ATOM 1380 N N . THR A 1 186 ? 18.344 43.281 33.219 1 85.56 186 THR A N 1
ATOM 1381 C CA . THR A 1 186 ? 17.016 43.594 32.688 1 85.56 186 THR A CA 1
ATOM 1382 C C . THR A 1 186 ? 16.266 42.312 32.344 1 85.56 186 THR A C 1
ATOM 1384 O O . THR A 1 186 ? 16.766 41.469 31.594 1 85.56 186 THR A O 1
ATOM 1387 N N . VAL A 1 187 ? 15.102 42.156 32.969 1 91.94 187 VAL A N 1
ATOM 1388 C CA . VAL A 1 187 ? 14.312 40.938 32.75 1 91.94 187 VAL A CA 1
ATOM 1389 C C . VAL A 1 187 ? 13.094 41.25 31.891 1 91.94 187 VAL A C 1
ATOM 1391 O O . VAL A 1 187 ? 12.531 40.375 31.25 1 91.94 187 VAL A O 1
ATOM 1394 N N . ALA A 1 188 ? 12.719 42.5 31.828 1 93.25 188 ALA A N 1
ATOM 1395 C CA . ALA A 1 188 ? 11.508 42.906 31.125 1 93.25 188 ALA A CA 1
ATOM 1396 C C . ALA A 1 188 ? 11.648 42.688 29.609 1 93.25 188 ALA A C 1
ATOM 1398 O O . ALA A 1 188 ? 10.734 42.188 28.969 1 93.25 188 ALA A O 1
ATOM 1399 N N . GLY A 1 189 ? 12.758 43.062 29.047 1 95 189 GLY A N 1
ATOM 1400 C CA . GLY A 1 189 ? 13.008 42.969 27.625 1 95 189 GLY A CA 1
ATOM 1401 C C . GLY A 1 189 ? 12.859 41.562 27.078 1 95 189 GLY A C 1
ATOM 1402 O O . GLY A 1 189 ? 12.055 41.312 26.188 1 95 189 GLY A O 1
ATOM 1403 N N . PRO A 1 190 ? 13.641 40.656 27.672 1 96.12 190 PRO A N 1
ATOM 1404 C CA . PRO A 1 190 ? 13.562 39.281 27.219 1 96.12 190 PRO A CA 1
ATOM 1405 C C . PRO A 1 190 ? 12.148 38.688 27.344 1 96.12 190 PRO A C 1
ATOM 1407 O O . PRO A 1 190 ? 11.711 37.938 26.484 1 96.12 190 PRO A O 1
ATOM 1410 N N . ILE A 1 191 ? 11.469 38.938 28.375 1 96.5 191 ILE A N 1
ATOM 1411 C CA . ILE A 1 191 ? 10.109 38.469 28.594 1 96.5 191 ILE A CA 1
ATOM 1412 C C . ILE A 1 191 ? 9.18 39 27.516 1 96.5 191 ILE A C 1
ATOM 1414 O O . ILE A 1 191 ? 8.367 38.281 26.953 1 96.5 191 ILE A O 1
ATOM 1418 N N . GLU A 1 192 ? 9.328 40.281 27.25 1 96.75 192 GLU A N 1
ATOM 1419 C CA . GLU A 1 192 ? 8.531 40.938 26.219 1 96.75 192 GLU A CA 1
ATOM 1420 C C . GLU A 1 192 ? 8.797 40.312 24.844 1 96.75 192 GLU A C 1
ATOM 1422 O O . GLU A 1 192 ? 7.867 40.094 24.062 1 96.75 192 GLU A O 1
ATOM 1427 N N . GLN A 1 193 ? 10 40.062 24.641 1 96.94 193 GLN A N 1
ATOM 1428 C CA . GLN A 1 193 ? 10.391 39.438 23.359 1 96.94 193 GLN A CA 1
ATOM 1429 C C . GLN A 1 193 ? 9.797 38.031 23.219 1 96.94 193 GLN A C 1
ATOM 1431 O O . GLN A 1 193 ? 9.289 37.688 22.156 1 96.94 193 GLN A O 1
ATOM 1436 N N . ALA A 1 194 ? 9.898 37.25 24.219 1 98.06 194 ALA A N 1
ATOM 1437 C CA . ALA A 1 194 ? 9.336 35.906 24.203 1 98.06 194 ALA A CA 1
ATOM 1438 C C . ALA A 1 194 ? 7.824 35.938 24 1 98.06 194 ALA A C 1
ATOM 1440 O O . ALA A 1 194 ? 7.273 35.156 23.234 1 98.06 194 ALA A O 1
ATOM 1441 N N . LEU A 1 195 ? 7.199 36.844 24.719 1 98.12 195 LEU A N 1
ATOM 1442 C CA . LEU A 1 195 ? 5.75 36.969 24.594 1 98.12 195 LEU A CA 1
ATOM 1443 C C . LEU A 1 195 ? 5.352 37.344 23.172 1 98.12 195 LEU A C 1
ATOM 1445 O O . LEU A 1 195 ? 4.387 36.812 22.625 1 98.12 195 LEU A O 1
ATOM 1449 N N . ALA A 1 196 ? 6.07 38.25 22.594 1 97.94 196 ALA A N 1
ATOM 1450 C CA . ALA A 1 196 ? 5.785 38.688 21.234 1 97.94 196 ALA A CA 1
ATOM 1451 C C . ALA A 1 196 ? 5.898 37.5 20.25 1 97.94 196 ALA A C 1
ATOM 1453 O O . ALA A 1 196 ? 5.074 37.375 19.344 1 97.94 196 ALA A O 1
ATOM 1454 N N . THR A 1 197 ? 6.906 36.719 20.438 1 97.75 197 THR A N 1
ATOM 1455 C CA . THR A 1 197 ? 7.105 35.531 19.594 1 97.75 197 THR A CA 1
ATOM 1456 C C . THR A 1 197 ? 5.945 34.562 19.75 1 97.75 197 THR A C 1
ATOM 1458 O O . THR A 1 197 ? 5.395 34.094 18.75 1 97.75 197 THR A O 1
ATOM 1461 N N . VAL A 1 198 ? 5.59 34.25 20.922 1 98.44 198 VAL A N 1
ATOM 1462 C CA . VAL A 1 198 ? 4.527 33.312 21.219 1 98.44 198 VAL A CA 1
ATOM 1463 C C . VAL A 1 198 ? 3.203 33.812 20.641 1 98.44 198 VAL A C 1
ATOM 1465 O O . VAL A 1 198 ? 2.447 33.031 20.047 1 98.44 198 VAL A O 1
ATOM 1468 N N . GLU A 1 199 ? 2.959 35.094 20.828 1 97.94 199 GLU A N 1
ATOM 1469 C CA . GLU A 1 199 ? 1.718 35.688 20.328 1 97.94 199 GLU A CA 1
ATOM 1470 C C . GLU A 1 199 ? 1.673 35.656 18.797 1 97.94 199 GLU A C 1
ATOM 1472 O O . GLU A 1 199 ? 0.616 35.438 18.203 1 97.94 199 GLU A O 1
ATOM 1477 N N . ARG A 1 200 ? 2.781 35.938 18.203 1 96.44 200 ARG A N 1
ATOM 1478 C CA . ARG A 1 200 ? 2.869 35.844 16.75 1 96.44 200 ARG A CA 1
ATOM 1479 C C . ARG A 1 200 ? 2.555 34.438 16.25 1 96.44 200 ARG A C 1
ATOM 1481 O O . ARG A 1 200 ? 1.821 34.25 15.281 1 96.44 200 ARG A O 1
ATOM 1488 N N . LEU A 1 201 ? 3.086 33.438 16.891 1 96.81 201 LEU A N 1
ATOM 1489 C CA . LEU A 1 201 ? 2.836 32.031 16.531 1 96.81 201 LEU A CA 1
ATOM 1490 C C . LEU A 1 201 ? 1.364 31.688 16.719 1 96.81 201 LEU A C 1
ATOM 1492 O O . LEU A 1 201 ? 0.794 30.938 15.922 1 96.81 201 LEU A O 1
ATOM 1496 N N . LEU A 1 202 ? 0.726 32.219 17.734 1 96.94 202 LEU A N 1
ATOM 1497 C CA . LEU A 1 202 ? -0.666 31.938 18.062 1 96.94 202 LEU A CA 1
ATOM 1498 C C . LEU A 1 202 ? -1.608 32.594 17.062 1 96.94 202 LEU A C 1
ATOM 1500 O O . LEU A 1 202 ? -2.709 32.094 16.812 1 96.94 202 LEU A O 1
ATOM 1504 N N . ALA A 1 203 ? -1.229 33.781 16.547 1 92.44 203 ALA A N 1
ATOM 1505 C CA . ALA A 1 203 ? -2.084 34.594 15.68 1 92.44 203 ALA A CA 1
ATOM 1506 C C . ALA A 1 203 ? -2.564 33.781 14.477 1 92.44 203 ALA A C 1
ATOM 1508 O O . ALA A 1 203 ? -3.707 33.938 14.039 1 92.44 203 ALA A O 1
ATOM 1509 N N . GLY A 1 204 ? -1.838 32.812 13.961 1 89.38 204 GLY A N 1
ATOM 1510 C CA . GLY A 1 204 ? -2.225 32.062 12.781 1 89.38 204 GLY A CA 1
ATOM 1511 C C . GLY A 1 204 ? -2.594 30.625 13.094 1 89.38 204 GLY A C 1
ATOM 1512 O O . GLY A 1 204 ? -2.865 29.844 12.18 1 89.38 204 GLY A O 1
ATOM 1513 N N . ALA A 1 205 ? -2.75 30.328 14.344 1 93.62 205 ALA A N 1
ATOM 1514 C CA . ALA A 1 205 ? -2.896 28.922 14.75 1 93.62 205 ALA A CA 1
ATOM 1515 C C . ALA A 1 205 ? -4.266 28.391 14.352 1 93.62 205 ALA A C 1
ATOM 1517 O O . ALA A 1 205 ? -4.391 27.219 13.961 1 93.62 205 ALA A O 1
ATOM 1518 N N . ASP A 1 206 ? -5.266 29.203 14.406 1 91.38 206 ASP A N 1
ATOM 1519 C CA . ASP A 1 206 ? -6.609 28.75 14.047 1 91.38 206 ASP A CA 1
ATOM 1520 C C . ASP A 1 206 ? -6.684 28.375 12.57 1 91.38 206 ASP A C 1
ATOM 1522 O O . ASP A 1 206 ? -7.262 27.344 12.211 1 91.38 206 ASP A O 1
ATOM 1526 N N . GLN A 1 207 ? -6.141 29.188 11.766 1 92.06 207 GLN A N 1
ATOM 1527 C CA . GLN A 1 207 ? -6.086 28.891 10.336 1 92.06 207 GLN A CA 1
ATOM 1528 C C . GLN A 1 207 ? -5.266 27.641 10.07 1 92.06 207 GLN A C 1
ATOM 1530 O O . GLN A 1 207 ? -5.656 26.797 9.258 1 92.06 207 GLN A O 1
ATOM 1535 N N . GLY A 1 208 ? -4.16 27.562 10.734 1 93.75 208 GLY A N 1
ATOM 1536 C CA . GLY A 1 208 ? -3.324 26.391 10.586 1 93.75 208 GLY A CA 1
ATOM 1537 C C . GLY A 1 208 ? -4.047 25.094 10.922 1 93.75 208 GLY A C 1
ATOM 1538 O O . GLY A 1 208 ? -3.893 24.094 10.219 1 93.75 208 GLY A O 1
ATOM 1539 N N . MET A 1 209 ? -4.812 25.141 11.898 1 93.31 209 MET A N 1
ATOM 1540 C CA . MET A 1 209 ? -5.547 23.953 12.344 1 93.31 209 MET A CA 1
ATOM 1541 C C . MET A 1 209 ? -6.59 23.547 11.312 1 93.31 209 MET A C 1
ATOM 1543 O O . MET A 1 209 ? -6.785 22.344 11.07 1 93.31 209 MET A O 1
ATOM 1547 N N . VAL A 1 210 ? -7.215 24.438 10.719 1 92.56 210 VAL A N 1
ATOM 1548 C CA . VAL A 1 210 ? -8.211 24.156 9.695 1 92.56 210 VAL A CA 1
ATOM 1549 C C . VAL A 1 210 ? -7.535 23.547 8.469 1 92.56 210 VAL A C 1
ATOM 1551 O O . VAL A 1 210 ? -8.039 22.578 7.895 1 92.56 210 VAL A O 1
ATOM 1554 N N . LEU A 1 211 ? -6.426 24.078 8.125 1 91.88 211 LEU A N 1
ATOM 1555 C CA . LEU A 1 211 ? -5.703 23.594 6.957 1 91.88 211 LEU A CA 1
ATOM 1556 C C . LEU A 1 211 ? -5.172 22.188 7.195 1 91.88 211 LEU A C 1
ATOM 1558 O O . LEU A 1 211 ? -5.059 21.391 6.258 1 91.88 211 LEU A O 1
ATOM 1562 N N . ARG A 1 212 ? -4.926 21.891 8.43 1 91.75 212 ARG A N 1
ATOM 1563 C CA . ARG A 1 212 ? -4.41 20.578 8.797 1 91.75 212 ARG A CA 1
ATOM 1564 C C . ARG A 1 212 ? -5.539 19.547 8.922 1 91.75 212 ARG A C 1
ATOM 1566 O O . ARG A 1 212 ? -5.477 18.469 8.336 1 91.75 212 ARG A O 1
ATOM 1573 N N . ASN A 1 213 ? -6.535 19.906 9.625 1 89.38 213 ASN A N 1
ATOM 1574 C CA . ASN A 1 213 ? -7.562 18.938 10.023 1 89.38 213 ASN A CA 1
ATOM 1575 C C . ASN A 1 213 ? -8.742 18.953 9.062 1 89.38 213 ASN A C 1
ATOM 1577 O O . ASN A 1 213 ? -9.516 18 9 1 89.38 213 ASN A O 1
ATOM 1581 N N . GLY A 1 214 ? -8.859 19.984 8.422 1 90.69 214 GLY A N 1
ATOM 1582 C CA . GLY A 1 214 ? -10.039 20.141 7.582 1 90.69 214 GLY A CA 1
ATOM 1583 C C . GLY A 1 214 ? -11.266 20.562 8.359 1 90.69 214 GLY A C 1
ATOM 1584 O O . GLY A 1 214 ? -11.156 21.078 9.477 1 90.69 214 GLY A O 1
ATOM 1585 N N . ALA A 1 215 ? -12.375 20.547 7.695 1 93.31 215 ALA A N 1
ATOM 1586 C CA . ALA A 1 215 ? -13.641 20.953 8.297 1 93.31 215 ALA A CA 1
ATOM 1587 C C . ALA A 1 215 ? -14.805 20.141 7.738 1 93.31 215 ALA A C 1
ATOM 1589 O O . ALA A 1 215 ? -14.68 19.531 6.672 1 93.31 215 ALA A O 1
ATOM 1590 N N . ARG A 1 216 ? -15.805 20.094 8.508 1 93.88 216 ARG A N 1
ATOM 1591 C CA . ARG A 1 216 ? -17.016 19.375 8.094 1 93.88 216 ARG A CA 1
ATOM 1592 C C . ARG A 1 216 ? -18.094 20.359 7.629 1 93.88 216 ARG A C 1
ATOM 1594 O O . ARG A 1 216 ? -18.469 21.281 8.367 1 93.88 216 ARG A O 1
ATOM 1601 N N . VAL A 1 217 ? -18.516 20.156 6.441 1 95.5 217 VAL A N 1
ATOM 1602 C CA . VAL A 1 217 ? -19.531 21.031 5.844 1 95.5 217 VAL A CA 1
ATOM 1603 C C . VAL A 1 217 ? -20.75 20.203 5.449 1 95.5 217 VAL A C 1
ATOM 1605 O O . VAL A 1 217 ? -20.625 19.203 4.738 1 95.5 217 VAL A O 1
ATOM 1608 N N . VAL A 1 218 ? -21.891 20.672 5.902 1 95.06 218 VAL A N 1
ATOM 1609 C CA . VAL A 1 218 ? -23.109 19.922 5.664 1 95.06 218 VAL A CA 1
ATOM 1610 C C . VAL A 1 218 ? -24.031 20.688 4.711 1 95.06 218 VAL A C 1
ATOM 1612 O O . VAL A 1 218 ? -24.25 21.891 4.895 1 95.06 218 VAL A O 1
ATOM 1615 N N . LEU A 1 219 ? -24.453 19.969 3.689 1 95.06 219 LEU A N 1
ATOM 1616 C CA . LEU A 1 219 ? -25.453 20.531 2.791 1 95.06 219 LEU A CA 1
ATOM 1617 C C . LEU A 1 219 ? -26.859 20.297 3.316 1 95.06 219 LEU A C 1
ATOM 1619 O O . LEU A 1 219 ? -27.266 19.141 3.521 1 95.06 219 LEU A O 1
ATOM 1623 N N . VAL A 1 220 ? -27.578 21.391 3.516 1 94.12 220 VAL A N 1
ATOM 1624 C CA . VAL A 1 220 ? -28.938 21.328 4.039 1 94.12 220 VAL A CA 1
ATOM 1625 C C . VAL A 1 220 ? -29.891 22.031 3.076 1 94.12 220 VAL A C 1
ATOM 1627 O O . VAL A 1 220 ? -29.547 23.047 2.477 1 94.12 220 VAL A O 1
ATOM 1630 N N . GLY A 1 221 ? -31.031 21.484 2.971 1 93.12 221 GLY A N 1
ATOM 1631 C CA . GLY A 1 221 ? -32.062 22.016 2.102 1 93.12 221 GLY A CA 1
ATOM 1632 C C . GLY A 1 221 ? -33.188 21.016 1.833 1 93.12 221 GLY A C 1
ATOM 1633 O O . GLY A 1 221 ? -33.031 19.828 2.104 1 93.12 221 GLY A O 1
ATOM 1634 N N . ARG A 1 222 ? -34.281 21.578 1.333 1 89.56 222 ARG A N 1
ATOM 1635 C CA . ARG A 1 222 ? -35.406 20.688 1.025 1 89.56 222 ARG A CA 1
ATOM 1636 C C . ARG A 1 222 ? -35.062 19.781 -0.155 1 89.56 222 ARG A C 1
ATOM 1638 O O . ARG A 1 222 ? -34.094 20.031 -0.879 1 89.56 222 ARG A O 1
ATOM 1645 N N . PRO A 1 223 ? -35.781 18.672 -0.345 1 88.5 223 PRO A N 1
ATOM 1646 C CA . PRO A 1 223 ? -35.531 17.766 -1.472 1 88.5 223 PRO A CA 1
ATOM 1647 C C . PRO A 1 223 ? -35.594 18.484 -2.822 1 88.5 223 PRO A C 1
ATOM 1649 O O . PRO A 1 223 ? -36.406 19.391 -3.006 1 88.5 223 PRO A O 1
ATOM 1652 N N . ASN A 1 224 ? -34.719 18.156 -3.713 1 88.94 224 ASN A N 1
ATOM 1653 C CA . ASN A 1 224 ? -34.719 18.531 -5.125 1 88.94 224 ASN A CA 1
ATOM 1654 C C . ASN A 1 224 ? -34.188 19.938 -5.344 1 88.94 224 ASN A C 1
ATOM 1656 O O . ASN A 1 224 ? -34.312 20.5 -6.434 1 88.94 224 ASN A O 1
ATOM 1660 N N . VAL A 1 225 ? -33.594 20.516 -4.316 1 93.56 225 VAL A N 1
ATOM 1661 C CA . VAL A 1 225 ? -33 21.844 -4.48 1 93.56 225 VAL A CA 1
ATOM 1662 C C . VAL A 1 225 ? -31.641 21.734 -5.125 1 93.56 225 VAL A C 1
ATOM 1664 O O . VAL A 1 225 ? -31 22.75 -5.438 1 93.56 225 VAL A O 1
ATOM 1667 N N . GLY A 1 226 ? -31.047 20.516 -5.262 1 92.44 226 GLY A N 1
ATOM 1668 C CA . GLY A 1 226 ? -29.797 20.297 -5.977 1 92.44 226 GLY A CA 1
ATOM 1669 C C . GLY A 1 226 ? -28.625 20.062 -5.059 1 92.44 226 GLY A C 1
ATOM 1670 O O . GLY A 1 226 ? -27.484 20.359 -5.414 1 92.44 226 GLY A O 1
ATOM 1671 N N . LYS A 1 227 ? -28.828 19.609 -3.889 1 93 227 LYS A N 1
ATOM 1672 C CA . LYS A 1 227 ? -27.766 19.344 -2.926 1 93 227 LYS A CA 1
ATOM 1673 C C . LYS A 1 227 ? -26.734 18.375 -3.492 1 93 227 LYS A C 1
ATOM 1675 O O . LYS A 1 227 ? -25.531 18.641 -3.43 1 93 227 LYS A O 1
ATOM 1680 N N . SER A 1 228 ? -27.219 17.281 -4.051 1 90.25 228 SER A N 1
ATOM 1681 C CA . SER A 1 228 ? -26.312 16.266 -4.598 1 90.25 228 SER A CA 1
ATOM 1682 C C . SER A 1 228 ? -25.531 16.812 -5.793 1 90.25 228 SER A C 1
ATOM 1684 O O . SER A 1 228 ? -24.328 16.562 -5.934 1 90.25 228 SER A O 1
ATOM 1686 N N . SER A 1 229 ? -26.219 17.547 -6.629 1 92.31 229 SER A N 1
ATOM 1687 C CA . SER A 1 229 ? -25.562 18.156 -7.777 1 92.31 229 SER A CA 1
ATOM 1688 C C . SER A 1 229 ? -24.484 19.141 -7.336 1 92.31 229 SER A C 1
ATOM 1690 O O . SER A 1 229 ? -23.422 19.219 -7.941 1 92.31 229 SER A O 1
ATOM 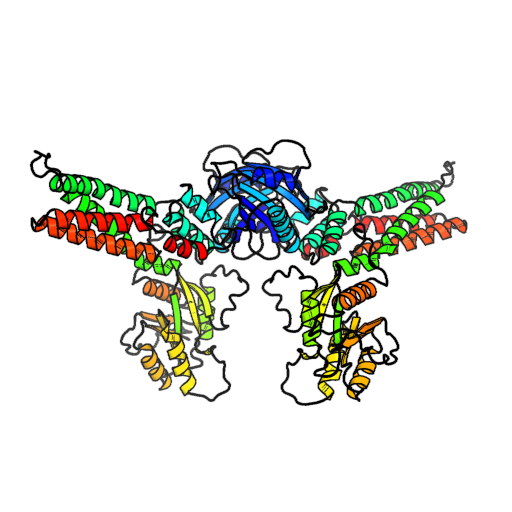1692 N N . LEU A 1 230 ? -24.859 19.875 -6.328 1 93.69 230 LEU A N 1
ATOM 1693 C CA . LEU A 1 230 ? -23.922 20.859 -5.797 1 93.69 230 LEU A CA 1
ATOM 1694 C C . LEU A 1 230 ? -22.703 20.172 -5.184 1 93.69 230 LEU A C 1
ATOM 1696 O O . LEU A 1 230 ? -21.578 20.609 -5.371 1 93.69 230 LEU A O 1
ATOM 1700 N N . LEU A 1 231 ? -22.984 19.141 -4.402 1 92.75 231 LEU A N 1
ATOM 1701 C CA . LEU A 1 231 ? -21.891 18.344 -3.828 1 92.75 231 LEU A CA 1
ATOM 1702 C C . LEU A 1 231 ? -20.953 17.859 -4.914 1 92.75 231 LEU A C 1
ATOM 1704 O O . LEU A 1 231 ? -19.734 18.031 -4.816 1 92.75 231 LEU A O 1
ATOM 1708 N N . ASN A 1 232 ? -21.484 17.359 -5.969 1 90 232 ASN A N 1
ATOM 1709 C CA . ASN A 1 232 ? -20.672 16.844 -7.066 1 90 232 ASN A CA 1
ATOM 1710 C C . ASN A 1 232 ? -19.875 17.953 -7.75 1 90 232 ASN A C 1
ATOM 1712 O O . ASN A 1 232 ? -18.734 17.734 -8.148 1 90 232 ASN A O 1
ATOM 1716 N N . ALA A 1 233 ? -20.5 19.031 -7.93 1 92.5 233 ALA A N 1
ATOM 1717 C CA . ALA A 1 233 ? -19.812 20.156 -8.547 1 92.5 233 ALA A CA 1
ATOM 1718 C C . ALA A 1 233 ? -18.625 20.625 -7.707 1 92.5 233 ALA A C 1
ATOM 1720 O O . ALA A 1 233 ? -17.562 20.938 -8.242 1 92.5 233 ALA A O 1
ATOM 1721 N N . LEU A 1 234 ? -18.828 20.641 -6.438 1 92.69 234 LEU A N 1
ATOM 1722 C CA . LEU A 1 234 ? -17.766 21.078 -5.523 1 92.69 234 LEU A CA 1
ATOM 1723 C C . LEU A 1 234 ? -16.609 20.078 -5.516 1 92.69 234 LEU A C 1
ATOM 1725 O O . LEU A 1 234 ? -15.453 20.469 -5.367 1 92.69 234 LEU A O 1
ATOM 1729 N N . LEU A 1 235 ? -16.938 18.797 -5.656 1 88.12 235 LEU A N 1
ATOM 1730 C CA . LEU A 1 235 ? -15.914 17.75 -5.684 1 88.12 235 LEU A CA 1
ATOM 1731 C C . LEU A 1 235 ? -15.039 17.875 -6.926 1 88.12 235 LEU A C 1
ATOM 1733 O O . LEU A 1 235 ? -13.906 17.375 -6.949 1 88.12 235 LEU A O 1
ATOM 1737 N N . ARG A 1 236 ? -15.523 18.609 -7.875 1 83.31 236 ARG A N 1
ATOM 1738 C CA . ARG A 1 236 ? -14.828 18.719 -9.156 1 83.31 236 ARG A CA 1
ATOM 1739 C C . ARG A 1 236 ? -13.961 19.969 -9.219 1 83.31 236 ARG A C 1
ATOM 1741 O O . ARG A 1 236 ? -13.211 20.156 -10.18 1 83.31 236 ARG A O 1
ATOM 1748 N N . VAL A 1 237 ? -14.172 20.922 -8.352 1 77.75 237 VAL A N 1
ATOM 1749 C CA . VAL A 1 237 ? -13.422 22.188 -8.383 1 77.75 237 VAL A CA 1
ATOM 1750 C C . VAL A 1 237 ? -11.922 21.891 -8.359 1 77.75 237 VAL A C 1
ATOM 1752 O O . VAL A 1 237 ? -11.18 22.359 -9.219 1 77.75 237 VAL A O 1
ATOM 1755 N N . GLU A 1 238 ? -11.422 21.297 -7.344 1 74.5 238 GLU A N 1
ATOM 1756 C CA . GLU A 1 238 ? -10.039 20.828 -7.246 1 74.5 238 GLU A CA 1
ATOM 1757 C C . GLU A 1 238 ? -9.969 19.391 -6.746 1 74.5 238 GLU A C 1
ATOM 1759 O O . GLU A 1 238 ? -10.562 19.062 -5.719 1 74.5 238 GLU A O 1
ATOM 1764 N N . ARG A 1 239 ? -9.516 18.656 -7.652 1 59.09 239 ARG A N 1
ATOM 1765 C CA . ARG A 1 239 ? -9.523 17.25 -7.293 1 59.09 239 ARG A CA 1
ATOM 1766 C C . ARG A 1 239 ? -8.57 16.969 -6.133 1 59.09 239 ARG A C 1
ATOM 1768 O O . ARG A 1 239 ? -7.418 17.422 -6.148 1 59.09 239 ARG A O 1
ATOM 1775 N N . ALA A 1 240 ? -9.141 16.703 -5.035 1 58.03 240 ALA A N 1
ATOM 1776 C CA . ALA A 1 240 ? -8.344 16.141 -3.945 1 58.03 240 ALA A CA 1
ATOM 1777 C C . ALA A 1 240 ? -7.727 14.805 -4.34 1 58.03 240 ALA A C 1
ATOM 1779 O O . ALA A 1 240 ? -8.32 14.047 -5.109 1 58.03 240 ALA A O 1
ATOM 1780 N N . ILE A 1 241 ? -6.383 14.742 -4.223 1 59.41 241 ILE A N 1
ATOM 1781 C CA . ILE A 1 241 ? -5.82 13.414 -4.418 1 59.41 241 ILE A CA 1
ATOM 1782 C C . ILE A 1 241 ? -6.328 12.469 -3.328 1 59.41 241 ILE A C 1
ATOM 1784 O O . ILE A 1 241 ? -5.984 12.633 -2.154 1 59.41 241 ILE A O 1
ATOM 1788 N N . VAL A 1 242 ? -7.52 11.875 -3.594 1 52.75 242 VAL A N 1
ATOM 1789 C CA . VAL A 1 242 ? -8.086 10.977 -2.594 1 52.75 242 VAL A CA 1
ATOM 1790 C C . VAL A 1 242 ? -7.574 9.562 -2.824 1 52.75 242 VAL A C 1
ATOM 1792 O O . VAL A 1 242 ? -7.543 9.078 -3.959 1 52.75 242 VAL A O 1
ATOM 1795 N N . THR A 1 243 ? -6.609 9.148 -2.064 1 50.5 243 THR A N 1
ATOM 1796 C CA . THR A 1 243 ? -6.195 7.754 -2.188 1 50.5 243 THR A CA 1
ATOM 1797 C C . THR A 1 243 ? -7.234 6.824 -1.571 1 50.5 243 THR A C 1
ATOM 1799 O O . THR A 1 243 ? -7.719 7.074 -0.466 1 50.5 243 THR A O 1
ATOM 1802 N N . PRO A 1 244 ? -7.895 6.098 -2.332 1 45.69 244 PRO A N 1
ATOM 1803 C CA . PRO A 1 244 ? -8.789 5.125 -1.708 1 45.69 244 PRO A CA 1
ATOM 1804 C C . PRO A 1 244 ? -8.125 4.344 -0.579 1 45.69 244 PRO A C 1
ATOM 1806 O O . PRO A 1 244 ? -7.098 3.693 -0.795 1 45.69 244 PRO A O 1
ATOM 1809 N N . ILE A 1 245 ? -7.816 4.926 0.469 1 43.25 245 ILE A N 1
ATOM 1810 C CA . ILE A 1 245 ? -7.336 4.047 1.531 1 43.25 245 ILE A CA 1
ATOM 1811 C C . ILE A 1 245 ? -8.367 2.951 1.8 1 43.25 245 ILE A C 1
ATOM 1813 O O . ILE A 1 245 ? -9.523 3.24 2.104 1 43.25 245 ILE A O 1
ATOM 1817 N N . PRO A 1 246 ? -8.047 1.751 1.587 1 38.88 246 PRO A N 1
ATOM 1818 C CA . PRO A 1 246 ? -8.93 0.657 2 1 38.88 246 PRO A CA 1
ATOM 1819 C C . PRO A 1 246 ? -9.305 0.727 3.479 1 38.88 246 PRO A C 1
ATOM 1821 O O . PRO A 1 246 ? -8.445 1.008 4.324 1 38.88 246 PRO A O 1
ATOM 1824 N N . GLY A 1 247 ? -10.703 0.693 3.863 1 38.16 247 GLY A N 1
ATOM 1825 C CA . GLY A 1 247 ? -11.227 0.715 5.215 1 38.16 247 GLY A CA 1
ATOM 1826 C C . GLY A 1 247 ? -11.969 1.998 5.547 1 38.16 247 GLY A C 1
ATOM 1827 O O . GLY A 1 247 ? -12.5 2.148 6.652 1 38.16 247 GLY A O 1
ATOM 1828 N N . THR A 1 248 ? -11.414 3 5.02 1 41.69 248 THR A N 1
ATOM 1829 C CA . THR A 1 248 ? -12.234 4.172 5.312 1 41.69 248 THR A CA 1
ATOM 1830 C C . THR A 1 248 ? -13.531 4.141 4.508 1 41.69 248 THR A C 1
ATOM 1832 O O . THR A 1 248 ? -13.531 4.402 3.305 1 41.69 248 THR A O 1
ATOM 1835 N N . THR A 1 249 ? -14.039 3.041 4.547 1 41.09 249 THR A N 1
ATOM 1836 C CA . THR A 1 249 ? -15.406 3.098 4.035 1 41.09 249 THR A CA 1
ATOM 1837 C C . THR A 1 249 ? -16.125 4.352 4.531 1 41.09 249 THR A C 1
ATOM 1839 O O . THR A 1 249 ? -16.391 4.484 5.727 1 41.09 249 THR A O 1
ATOM 1842 N N . ARG A 1 250 ? -15.742 5.285 4.055 1 40.31 250 ARG A N 1
ATOM 1843 C CA . ARG A 1 250 ? -16.594 6.445 4.277 1 40.31 250 ARG A CA 1
ATOM 1844 C C . ARG A 1 250 ? -18.062 6.078 4.102 1 40.31 250 ARG A C 1
ATOM 1846 O O . ARG A 1 250 ? -18.406 5.219 3.285 1 40.31 250 ARG A O 1
ATOM 1853 N N . ASP A 1 251 ? -18.656 6.312 5.113 1 49.56 251 ASP A N 1
ATOM 1854 C CA . ASP A 1 251 ? -20.109 6.34 4.93 1 49.56 251 ASP A CA 1
ATOM 1855 C C . ASP A 1 251 ? -20.469 6.98 3.594 1 49.56 251 ASP A C 1
ATOM 1857 O O . ASP A 1 251 ? -19.844 7.949 3.168 1 49.56 251 ASP A O 1
ATOM 1861 N N . THR A 1 252 ? -20.984 6.238 2.773 1 53 252 THR A N 1
ATOM 1862 C CA . THR A 1 252 ? -21.5 6.57 1.451 1 53 252 THR A CA 1
ATOM 1863 C C . THR A 1 252 ? -21.953 8.031 1.398 1 53 252 THR A C 1
ATOM 1865 O O . THR A 1 252 ? -22.047 8.617 0.32 1 53 252 THR A O 1
ATOM 1868 N N . LEU A 1 253 ? -21.859 8.656 2.684 1 65.88 253 LEU A N 1
ATOM 1869 C CA . LEU A 1 253 ? -22.5 9.961 2.648 1 65.88 253 LEU A CA 1
ATOM 1870 C C . LEU A 1 253 ? -21.469 11.078 2.84 1 65.88 253 LEU A C 1
ATOM 1872 O O . LEU A 1 253 ? -21.812 12.258 2.766 1 65.88 253 LEU A O 1
ATOM 1876 N N . GLU A 1 254 ? -20.188 10.727 2.99 1 80.56 254 GLU A N 1
ATOM 1877 C CA . GLU A 1 254 ? -19.172 11.742 3.217 1 80.56 254 GLU A CA 1
ATOM 1878 C C . GLU A 1 254 ? -18.109 11.719 2.107 1 80.56 254 GLU A C 1
ATOM 1880 O O . GLU A 1 254 ? -17.656 10.656 1.696 1 80.56 254 GLU A O 1
ATOM 1885 N N . GLU A 1 255 ? -17.922 12.945 1.564 1 85.19 255 GLU A N 1
ATOM 1886 C CA . GLU A 1 255 ? -16.922 13.07 0.507 1 85.19 255 GLU A CA 1
ATOM 1887 C C . GLU A 1 255 ? -15.891 14.125 0.85 1 85.19 255 GLU A C 1
ATOM 1889 O O . GLU A 1 255 ? -16.219 15.18 1.392 1 85.19 255 GLU A O 1
ATOM 1894 N N . MET A 1 256 ? -14.688 13.781 0.538 1 87 256 MET A N 1
ATOM 1895 C CA . MET A 1 256 ? -13.602 14.734 0.801 1 87 256 MET A CA 1
ATOM 1896 C C . MET A 1 256 ? -13.359 15.633 -0.407 1 87 256 MET A C 1
ATOM 1898 O O . MET A 1 256 ? -13.305 15.148 -1.541 1 87 256 MET A O 1
ATOM 1902 N N . ALA A 1 257 ? -13.273 16.938 -0.154 1 90.31 257 ALA A N 1
ATOM 1903 C CA . ALA A 1 257 ? -13.023 17.922 -1.203 1 90.31 257 ALA A CA 1
ATOM 1904 C C . ALA A 1 257 ? -11.875 18.844 -0.818 1 90.31 257 ALA A C 1
ATOM 1906 O O . ALA A 1 257 ? -11.57 19.016 0.365 1 90.31 257 ALA A O 1
ATOM 1907 N N . ASN A 1 258 ? -11.18 19.312 -1.782 1 90.19 258 ASN A N 1
ATOM 1908 C CA . ASN A 1 258 ? -10.227 20.406 -1.635 1 90.19 258 ASN A CA 1
ATOM 1909 C C . ASN A 1 258 ? -10.812 21.734 -2.115 1 90.19 258 ASN A C 1
ATOM 1911 O O . ASN A 1 258 ? -10.938 21.969 -3.32 1 90.19 258 ASN A O 1
ATOM 1915 N N . LEU A 1 259 ? -11.188 22.547 -1.171 1 92 259 LEU A N 1
ATOM 1916 C CA . LEU A 1 259 ? -11.766 23.844 -1.51 1 92 259 LEU A CA 1
ATOM 1917 C C . LEU A 1 259 ? -10.781 24.984 -1.209 1 92 259 LEU A C 1
ATOM 1919 O O . LEU A 1 259 ? -10.656 25.406 -0.06 1 92 259 LEU A O 1
ATOM 1923 N N . ALA A 1 260 ? -10.086 25.438 -2.217 1 87.56 260 ALA A N 1
ATOM 1924 C CA . ALA A 1 260 ? -9.117 26.531 -2.1 1 87.56 260 ALA A CA 1
ATOM 1925 C C . ALA A 1 260 ? -8.055 26.203 -1.058 1 87.56 260 ALA A C 1
ATOM 1927 O O . ALA A 1 260 ? -7.742 27.031 -0.201 1 87.56 260 ALA A O 1
ATOM 1928 N N . GLY A 1 261 ? -7.656 24.969 -1.054 1 86.94 261 GLY A N 1
ATOM 1929 C CA . GLY A 1 261 ? -6.562 24.562 -0.187 1 86.94 261 GLY A CA 1
ATOM 1930 C C . GLY A 1 261 ? -7.031 23.984 1.139 1 86.94 261 GLY A C 1
ATOM 1931 O O . GLY A 1 261 ? -6.238 23.406 1.886 1 86.94 261 GLY A O 1
ATOM 1932 N N . VAL A 1 262 ? -8.312 24.078 1.446 1 91 262 VAL A N 1
ATOM 1933 C CA . VAL A 1 262 ? -8.867 23.578 2.699 1 91 262 VAL A CA 1
ATOM 1934 C C . VAL A 1 262 ? -9.477 22.203 2.475 1 91 262 VAL A C 1
ATOM 1936 O O . VAL A 1 262 ? -10.344 22.031 1.619 1 91 262 VAL A O 1
ATOM 1939 N N . PRO A 1 263 ? -8.969 21.266 3.215 1 91.75 263 PRO A N 1
ATOM 1940 C CA . PRO A 1 263 ? -9.664 19.984 3.152 1 91.75 263 PRO A CA 1
ATOM 1941 C C . PRO A 1 263 ? -11.047 20.031 3.811 1 91.75 263 PRO A C 1
ATOM 1943 O O . PRO A 1 263 ? -11.164 20.453 4.965 1 91.75 263 PRO A O 1
ATOM 1946 N N . VAL A 1 264 ? -12.094 19.562 3.057 1 92.81 264 VAL A N 1
ATOM 1947 C CA . VAL A 1 264 ? -13.461 19.656 3.562 1 92.81 264 VAL A CA 1
ATOM 1948 C C . VAL A 1 264 ? -14.18 18.328 3.361 1 92.81 264 VAL A C 1
ATOM 1950 O O . VAL A 1 264 ? -14.117 17.734 2.283 1 92.81 264 VAL A O 1
ATOM 1953 N N . VAL A 1 265 ? -14.719 17.859 4.402 1 91.12 265 VAL A N 1
ATOM 1954 C CA . VAL A 1 265 ? -15.641 16.734 4.281 1 91.12 265 VAL A CA 1
ATOM 1955 C C . VAL A 1 265 ? -17.047 17.25 4.008 1 91.12 265 VAL A C 1
ATOM 1957 O O . VAL A 1 265 ? -17.656 17.906 4.855 1 91.12 265 VAL A O 1
ATOM 1960 N N . LEU A 1 266 ? -17.5 16.938 2.852 1 92.31 266 LEU A N 1
ATOM 1961 C CA . LEU A 1 266 ? -18.859 17.328 2.471 1 92.31 266 LEU A CA 1
ATOM 1962 C C . LEU A 1 266 ? -19.859 16.234 2.812 1 92.31 266 LEU A C 1
ATOM 1964 O O . LEU A 1 266 ? -19.641 15.062 2.482 1 92.31 266 LEU A O 1
ATOM 1968 N N . ILE A 1 267 ? -20.859 16.641 3.459 1 90.5 267 ILE A N 1
ATOM 1969 C CA . ILE A 1 267 ? -21.875 15.688 3.883 1 90.5 267 ILE A CA 1
ATOM 1970 C C . ILE A 1 267 ? -23.219 16.047 3.258 1 90.5 267 ILE A C 1
ATOM 1972 O O . ILE A 1 267 ? -23.719 17.156 3.441 1 90.5 267 ILE A O 1
ATOM 1976 N N . ASP A 1 268 ? -23.781 15.078 2.557 1 86.5 268 ASP A N 1
ATOM 1977 C CA . ASP A 1 268 ? -25.109 15.25 1.985 1 86.5 268 ASP A CA 1
ATOM 1978 C C . ASP A 1 268 ? -26.188 14.688 2.914 1 86.5 268 ASP A C 1
ATOM 1980 O O . ASP A 1 268 ? -26.203 13.484 3.191 1 86.5 268 ASP A O 1
ATOM 1984 N N . THR A 1 269 ? -27.078 15.422 3.393 1 80.5 269 THR A N 1
ATOM 1985 C CA . THR A 1 269 ? -28.094 14.977 4.34 1 80.5 269 THR A CA 1
ATOM 1986 C C . THR A 1 269 ? -29.156 14.133 3.641 1 80.5 269 THR A C 1
ATOM 1988 O O . THR A 1 269 ? -29.859 13.359 4.285 1 80.5 269 THR A O 1
ATOM 1991 N N . ALA A 1 270 ? -29.297 14.391 2.279 1 65.12 270 ALA A N 1
ATOM 1992 C CA . ALA A 1 270 ? -30.297 13.609 1.555 1 65.12 270 ALA A CA 1
ATOM 1993 C C . ALA A 1 270 ? -29.875 12.141 1.47 1 65.12 270 ALA A C 1
ATOM 1995 O O . ALA A 1 270 ? -30.719 11.242 1.564 1 65.12 270 ALA A O 1
ATOM 1996 N N . GLY A 1 271 ? -28.656 11.844 1.335 1 58.5 271 GLY A N 1
ATOM 1997 C CA . GLY A 1 271 ? -28.141 10.492 1.135 1 58.5 271 GLY A CA 1
ATOM 1998 C C . GLY A 1 271 ? -28.094 9.68 2.414 1 58.5 271 GLY A C 1
ATOM 1999 O O . GLY A 1 271 ? -27.828 8.477 2.379 1 58.5 271 GLY A O 1
ATOM 2000 N N . MET A 1 272 ? -28.219 10.258 3.51 1 51.5 272 MET A N 1
ATOM 2001 C CA . MET A 1 272 ? -28.188 9.531 4.777 1 51.5 272 MET A CA 1
ATOM 2002 C C . MET A 1 272 ? -29.406 8.641 4.93 1 51.5 272 MET A C 1
ATOM 2004 O O . MET A 1 272 ? -29.594 7.98 5.957 1 51.5 272 MET A O 1
ATOM 2008 N N . ARG A 1 273 ? -30.062 8.195 3.764 1 47.75 273 ARG A N 1
ATOM 2009 C CA . ARG A 1 273 ? -31.312 7.445 3.773 1 47.75 273 ARG A CA 1
ATOM 2010 C C . ARG A 1 273 ? -31.094 6.02 4.27 1 47.75 273 ARG A C 1
ATOM 2012 O O . ARG A 1 273 ? -30.484 5.203 3.574 1 47.75 273 ARG A O 1
ATOM 2019 N N . THR A 1 274 ? -30.656 5.762 5.441 1 42.47 274 THR A N 1
ATOM 2020 C CA . THR A 1 274 ? -30.906 4.344 5.664 1 42.47 274 THR A CA 1
ATOM 2021 C C . THR A 1 274 ? -32.375 4.004 5.398 1 42.47 274 THR A C 1
ATOM 2023 O O . THR A 1 274 ? -32.688 2.959 4.82 1 42.47 274 THR A O 1
ATOM 2026 N N . SER A 1 275 ? -33.281 4.117 6.633 1 40.91 275 SER A N 1
ATOM 2027 C CA . SER A 1 275 ? -34.469 3.346 6.996 1 40.91 275 SER A CA 1
ATOM 2028 C C . SER A 1 275 ? -35.656 3.732 6.137 1 40.91 275 SER A C 1
ATOM 2030 O O . SER A 1 275 ? -35.719 4.855 5.633 1 40.91 275 SER A O 1
ATOM 2032 N N . THR A 1 276 ? -36.406 2.785 5.602 1 38.06 276 THR A N 1
ATOM 2033 C CA . THR A 1 276 ? -37.688 2.637 4.938 1 38.06 276 THR A CA 1
ATOM 2034 C C . THR A 1 276 ? -38.688 3.613 5.516 1 38.06 276 THR A C 1
ATOM 2036 O O . THR A 1 276 ? -39.875 3.564 5.164 1 38.06 276 THR A O 1
ATOM 2039 N N . ASP A 1 277 ? -38.594 4.02 6.793 1 40.81 277 ASP A N 1
ATOM 2040 C CA . ASP A 1 277 ? -39.812 4.582 7.332 1 40.81 277 ASP A CA 1
ATOM 2041 C C . ASP A 1 277 ? -40.188 5.898 6.648 1 40.81 277 ASP A C 1
ATOM 2043 O O . ASP A 1 277 ? -39.281 6.652 6.246 1 40.81 277 ASP A O 1
ATOM 2047 N N . PRO A 1 278 ? -41.531 6.383 6.66 1 42.19 278 PRO A N 1
ATOM 2048 C CA . PRO A 1 278 ? -42.188 7.465 5.922 1 42.19 278 PRO A CA 1
ATOM 2049 C C . PRO A 1 278 ? -41.312 8.719 5.828 1 42.19 278 PRO A C 1
ATOM 2051 O O . PRO A 1 278 ? -40.344 8.867 6.582 1 42.19 278 PRO A O 1
ATOM 2054 N N . VAL A 1 279 ? -42.031 10 5.312 1 41.31 279 VAL A N 1
ATOM 2055 C CA . VAL A 1 279 ? -41.875 11.211 4.508 1 41.31 279 VAL A CA 1
ATOM 2056 C C . VAL A 1 279 ? -41 12.219 5.27 1 41.31 279 VAL A C 1
ATOM 2058 O O . VAL A 1 279 ? -40 12.719 4.742 1 41.31 279 VAL A O 1
ATOM 2061 N N . GLU A 1 280 ? -41.656 13.336 5.938 1 44.47 280 GLU A N 1
ATOM 2062 C CA . GLU A 1 280 ? -41.438 14.742 6.258 1 44.47 280 GLU A CA 1
ATOM 2063 C C . GLU A 1 280 ? -40.406 14.891 7.363 1 44.47 280 GLU A C 1
ATOM 2065 O O . GLU A 1 280 ? -39.531 15.758 7.277 1 44.47 280 GLU A O 1
ATOM 2070 N N . GLN A 1 281 ? -40.656 14.352 8.555 1 48.16 281 GLN A N 1
ATOM 2071 C CA . GLN A 1 281 ? -39.969 14.492 9.836 1 48.16 281 GLN A CA 1
ATOM 2072 C C . GLN A 1 281 ? -38.531 14.023 9.734 1 48.16 281 GLN A C 1
ATOM 2074 O O . GLN A 1 281 ? -37.656 14.555 10.406 1 48.16 281 GLN A O 1
ATOM 2079 N N . ILE A 1 282 ? -38.281 13.391 8.648 1 53.88 282 ILE A N 1
ATOM 2080 C CA . ILE A 1 282 ? -37.062 12.602 8.492 1 53.88 282 ILE A CA 1
ATOM 2081 C C . ILE A 1 282 ? -35.938 13.484 7.926 1 53.88 282 ILE A C 1
ATOM 2083 O O . ILE A 1 282 ? -34.781 13.398 8.359 1 53.88 282 ILE A O 1
ATOM 2087 N N . GLY A 1 283 ? -36.375 14.508 7.355 1 63.41 283 GLY A N 1
ATOM 2088 C CA . GLY A 1 283 ? -35.406 15.383 6.746 1 63.41 283 GLY A CA 1
ATOM 2089 C C . GLY A 1 283 ? -34.719 16.312 7.746 1 63.41 283 GLY A C 1
ATOM 2090 O O . GLY A 1 283 ? -33.5 16.453 7.734 1 63.41 283 GLY A O 1
ATOM 2091 N N . VAL A 1 284 ? -35.625 16.797 8.68 1 70.44 284 VAL A N 1
ATOM 2092 C CA . VAL A 1 284 ? -35.125 17.75 9.672 1 70.44 284 VAL A CA 1
ATOM 2093 C C . VAL A 1 284 ? -34.25 17.031 10.688 1 70.44 284 VAL A C 1
ATOM 2095 O O . VAL A 1 284 ? -33.219 17.547 11.102 1 70.44 284 VAL A O 1
ATOM 2098 N N . GLU A 1 285 ? -34.719 15.883 11.062 1 74.62 285 GLU A N 1
ATOM 2099 C CA . GLU A 1 285 ? -33.938 15.102 12.016 1 74.62 285 GLU A CA 1
ATOM 2100 C C . GLU A 1 285 ? -32.594 14.703 11.438 1 74.62 285 GLU A C 1
ATOM 2102 O O . GLU A 1 285 ? -31.562 14.742 12.133 1 74.62 285 GLU A O 1
ATOM 2107 N N . ARG A 1 286 ? -32.656 14.414 10.203 1 76.69 286 ARG A N 1
ATOM 2108 C CA . ARG A 1 286 ? -31.406 14.047 9.523 1 76.69 286 ARG A CA 1
ATOM 2109 C C . ARG A 1 286 ? -30.453 15.242 9.453 1 76.69 286 ARG A C 1
ATOM 2111 O O . ARG A 1 286 ? -29.25 15.094 9.688 1 76.69 286 ARG A O 1
ATOM 2118 N N . ALA A 1 287 ? -31.062 16.297 9.117 1 79 287 ALA A N 1
ATOM 2119 C CA . ALA A 1 287 ? -30.266 17.5 9.039 1 79 287 ALA A CA 1
ATOM 2120 C C . ALA A 1 287 ? -29.656 17.844 10.398 1 79 287 ALA A C 1
ATOM 2122 O O . ALA A 1 287 ? -28.469 18.172 10.5 1 79 287 ALA A O 1
ATOM 2123 N N . ALA A 1 288 ? -30.453 17.766 11.398 1 81.62 288 ALA A N 1
ATOM 2124 C CA . ALA A 1 288 ? -30 18.094 12.742 1 81.62 288 ALA A CA 1
ATOM 2125 C C . ALA A 1 288 ? -28.875 17.172 13.18 1 81.62 288 ALA A C 1
ATOM 2127 O O . ALA A 1 288 ? -27.891 17.625 13.773 1 81.62 288 ALA A O 1
ATOM 2128 N N . ALA A 1 289 ? -29 15.969 12.883 1 81.56 289 ALA A N 1
ATOM 2129 C CA . ALA A 1 289 ? -27.984 15 13.242 1 81.56 289 ALA A CA 1
ATOM 2130 C C . ALA A 1 289 ? -26.672 15.289 12.516 1 81.56 289 ALA A C 1
ATOM 2132 O O . ALA A 1 289 ? -25.594 15.227 13.117 1 81.56 289 ALA A O 1
ATOM 2133 N N . ALA A 1 290 ? -26.781 15.633 11.312 1 82.69 290 ALA A N 1
ATOM 2134 C CA . ALA A 1 290 ? -25.594 15.914 10.516 1 82.69 290 ALA A CA 1
ATOM 2135 C C . ALA A 1 290 ? -24.922 17.203 10.969 1 82.69 290 ALA A C 1
ATOM 2137 O O . ALA A 1 290 ? -23.703 17.328 10.914 1 82.69 290 ALA A O 1
ATOM 2138 N N . LEU A 1 291 ? -25.75 18.062 11.422 1 89.25 291 LEU A N 1
ATOM 2139 C CA . LEU A 1 291 ? -25.266 19.406 11.773 1 89.25 291 LEU A CA 1
ATOM 2140 C C . LEU A 1 291 ? -24.578 19.391 13.133 1 89.25 291 LEU A C 1
ATOM 2142 O O . LEU A 1 291 ? -23.812 20.297 13.461 1 89.25 291 LEU A O 1
ATOM 2146 N N . ALA A 1 292 ? -24.859 18.453 14.008 1 85.94 292 ALA A N 1
ATOM 2147 C CA . ALA A 1 292 ? -24.281 18.391 15.352 1 85.94 292 ALA A CA 1
ATOM 2148 C C . ALA A 1 292 ? -22.766 18.438 15.297 1 85.94 292 ALA A C 1
ATOM 2150 O O . ALA A 1 292 ? -22.125 19.125 16.109 1 85.94 292 ALA A O 1
ATOM 2151 N N . GLY A 1 293 ? -22.172 17.984 14.297 1 85.88 293 GLY A N 1
ATOM 2152 C CA . GLY A 1 293 ? -20.719 17.984 14.219 1 85.88 293 GLY A CA 1
ATOM 2153 C C . GLY A 1 293 ? -20.188 18.781 13.039 1 85.88 293 GLY A C 1
ATOM 2154 O O . GLY A 1 293 ? -19 18.688 12.711 1 85.88 293 GLY A O 1
ATOM 2155 N N . ALA A 1 294 ? -21.047 19.75 12.602 1 92.75 294 ALA A N 1
ATOM 2156 C CA . ALA A 1 294 ? -20.656 20.484 11.398 1 92.75 294 ALA A CA 1
ATOM 2157 C C . ALA A 1 294 ? -19.984 21.797 11.766 1 92.75 294 ALA A C 1
ATOM 2159 O O . ALA A 1 294 ? -20.359 22.453 12.742 1 92.75 294 ALA A O 1
ATOM 2160 N N . ASP A 1 295 ? -19 22.141 11.016 1 94.38 295 ASP A N 1
ATOM 2161 C CA . ASP A 1 295 ? -18.328 23.438 11.18 1 94.38 295 ASP A CA 1
ATOM 2162 C C . ASP A 1 295 ? -19.047 24.531 10.406 1 94.38 295 ASP A C 1
ATOM 2164 O O . ASP A 1 295 ? -18.969 25.703 10.758 1 94.38 295 ASP A O 1
ATOM 2168 N N . LEU A 1 296 ? -19.703 24.094 9.383 1 96.31 296 LEU A N 1
ATOM 2169 C CA . LEU A 1 296 ? -20.375 25.031 8.484 1 96.31 296 LEU A CA 1
ATOM 2170 C C . LEU A 1 296 ? -21.562 24.359 7.797 1 96.31 296 LEU A C 1
ATOM 2172 O O . LEU A 1 296 ? -21.469 23.203 7.395 1 96.31 296 LEU A O 1
ATOM 2176 N N . ALA A 1 297 ? -22.656 25.109 7.68 1 97 297 ALA A N 1
ATOM 2177 C CA . ALA A 1 297 ? -23.828 24.625 6.934 1 97 297 ALA A CA 1
ATOM 2178 C C . ALA A 1 297 ? -23.953 25.375 5.605 1 97 297 ALA A C 1
ATOM 2180 O O . ALA A 1 297 ? -23.766 26.594 5.539 1 97 297 ALA A O 1
ATOM 2181 N N . LEU A 1 298 ? -24.203 24.594 4.605 1 97.5 298 LEU A N 1
ATOM 2182 C CA . LEU A 1 298 ? -24.641 25.156 3.336 1 97.5 298 LEU A CA 1
ATOM 2183 C C . LEU A 1 298 ? -26.156 25 3.174 1 97.5 298 LEU A C 1
ATOM 2185 O O . LEU A 1 298 ? -26.641 23.922 2.855 1 97.5 298 LEU A O 1
ATOM 2189 N N . LEU A 1 299 ? -26.797 26.078 3.4 1 97 299 LEU A N 1
ATOM 2190 C CA . LEU A 1 299 ? -28.234 26.078 3.244 1 97 299 LEU A CA 1
ATOM 2191 C C . LEU A 1 299 ? -28.641 26.375 1.803 1 97 299 LEU A C 1
ATOM 2193 O O . LEU A 1 299 ? -28.562 27.516 1.361 1 97 299 LEU A O 1
ATOM 2197 N N . VAL A 1 300 ? -29.156 25.375 1.121 1 97.06 300 VAL A N 1
ATOM 2198 C CA . VAL A 1 300 ? -29.359 25.438 -0.323 1 97.06 300 VAL A CA 1
ATOM 2199 C C . VAL A 1 300 ? -30.828 25.688 -0.634 1 97.06 300 VAL A C 1
ATOM 2201 O O . VAL A 1 300 ? -31.703 24.969 -0.148 1 97.06 300 VAL A O 1
ATOM 2204 N N . PHE A 1 301 ? -31.047 26.703 -1.415 1 96.06 301 PHE A N 1
ATOM 2205 C CA . PHE A 1 301 ? -32.375 27.031 -1.913 1 96.06 301 PHE A CA 1
ATOM 2206 C C . PHE A 1 301 ? -32.438 26.938 -3.434 1 96.06 301 PHE A C 1
ATOM 2208 O O . PHE A 1 301 ? -31.406 27.094 -4.102 1 96.06 301 PHE A O 1
ATOM 2215 N N . ASP A 1 302 ? -33.594 26.594 -3.93 1 95.38 302 ASP A N 1
ATOM 2216 C CA . ASP A 1 302 ? -33.875 26.672 -5.359 1 95.38 302 ASP A CA 1
ATOM 2217 C C . ASP A 1 302 ? -34.312 28.078 -5.762 1 95.38 302 ASP A C 1
ATOM 2219 O O . ASP A 1 302 ? -35.406 28.516 -5.406 1 95.38 302 ASP A O 1
ATOM 2223 N N . SER A 1 303 ? -33.469 28.688 -6.535 1 94.12 303 SER A N 1
ATOM 2224 C CA . SER A 1 303 ? -33.719 30.078 -6.875 1 94.12 303 SER A CA 1
ATOM 2225 C C . SER A 1 303 ? -34.969 30.219 -7.762 1 94.12 303 SER A C 1
ATOM 2227 O O . SER A 1 303 ? -35.531 31.312 -7.871 1 94.12 303 SER A O 1
ATOM 2229 N N . SER A 1 304 ? -35.406 29.141 -8.391 1 91.12 304 SER A N 1
ATOM 2230 C CA . SER A 1 304 ? -36.5 29.203 -9.359 1 91.12 304 SER A CA 1
ATOM 2231 C C . SER A 1 304 ? -37.844 28.906 -8.703 1 91.12 304 SER A C 1
ATOM 2233 O O . SER A 1 304 ? -38.906 29 -9.344 1 91.12 304 SER A O 1
ATOM 2235 N N . GLN A 1 305 ? -37.875 28.609 -7.445 1 91.75 305 GLN A N 1
ATOM 2236 C CA . GLN A 1 305 ? -39.125 28.219 -6.762 1 91.75 305 GLN A CA 1
ATOM 2237 C C . GLN A 1 305 ? -39.406 29.141 -5.578 1 91.75 305 GLN A C 1
ATOM 2239 O O . GLN A 1 305 ? -38.469 29.719 -4.992 1 91.75 305 GLN A O 1
ATOM 2244 N N . PRO A 1 306 ? -40.656 29.25 -5.258 1 89.69 306 PRO A N 1
ATOM 2245 C CA . PRO A 1 306 ? -41 30.047 -4.082 1 89.69 306 PRO A CA 1
ATOM 2246 C C . PRO A 1 306 ? -40.594 29.375 -2.77 1 89.69 306 PRO A C 1
ATOM 2248 O O . PRO A 1 306 ? -40.438 28.156 -2.727 1 89.69 306 PRO A O 1
ATOM 2251 N N . PHE A 1 307 ? -40.469 30.203 -1.77 1 91.12 307 PHE A N 1
ATOM 2252 C CA . PHE A 1 307 ? -40.156 29.734 -0.428 1 91.12 307 PHE A CA 1
ATOM 2253 C C . PHE A 1 307 ? -41.25 28.875 0.141 1 91.12 307 PHE A C 1
ATOM 2255 O O . PHE A 1 307 ? -42.438 29.203 0.012 1 91.12 307 PHE A O 1
ATOM 2262 N N . THR A 1 308 ? -40.875 27.703 0.7 1 91.12 308 THR A N 1
ATOM 2263 C CA . THR A 1 308 ? -41.844 26.75 1.247 1 91.12 308 THR A CA 1
ATOM 2264 C C . THR A 1 308 ? -41.656 26.609 2.756 1 91.12 308 THR A C 1
ATOM 2266 O O . THR A 1 308 ? -40.656 27.078 3.314 1 91.12 308 THR A O 1
ATOM 2269 N N . PRO A 1 309 ? -42.656 26 3.414 1 90.62 309 PRO A N 1
ATOM 2270 C CA . PRO A 1 309 ? -42.5 25.719 4.844 1 90.62 309 PRO A CA 1
ATOM 2271 C C . PRO A 1 309 ? -41.281 24.844 5.145 1 90.62 309 PRO A C 1
ATOM 2273 O O . PRO A 1 309 ? -40.688 24.969 6.211 1 90.62 309 PRO A O 1
ATOM 2276 N N . GLU A 1 310 ? -40.969 24.062 4.246 1 89.06 310 GLU A N 1
ATOM 2277 C CA . GLU A 1 310 ? -39.781 23.219 4.422 1 89.06 310 GLU A CA 1
ATOM 2278 C C . GLU A 1 310 ? -38.5 24.047 4.426 1 89.06 310 GLU A C 1
ATOM 2280 O O . GLU A 1 310 ? -37.531 23.734 5.145 1 89.06 310 GLU A O 1
ATOM 2285 N N . ASP A 1 311 ? -38.531 25.016 3.627 1 92.81 311 ASP A N 1
ATOM 2286 C CA . ASP A 1 311 ? -37.375 25.953 3.623 1 92.81 311 ASP A CA 1
ATOM 2287 C C . ASP A 1 311 ? -37.25 26.641 4.977 1 92.81 311 ASP A C 1
ATOM 2289 O O . ASP A 1 311 ? -36.125 26.812 5.473 1 92.81 311 ASP A O 1
ATOM 2293 N N . GLU A 1 312 ? -38.406 27 5.473 1 92.06 312 GLU A N 1
ATOM 2294 C CA . GLU A 1 312 ? -38.406 27.656 6.781 1 92.06 312 GLU A CA 1
ATOM 2295 C C . GLU A 1 312 ? -37.844 26.719 7.859 1 92.06 312 GLU A C 1
ATOM 2297 O O . GLU A 1 312 ? -37.156 27.156 8.773 1 92.06 312 GLU A O 1
ATOM 2302 N N . ALA A 1 313 ? -38.219 25.516 7.746 1 90.81 313 ALA A N 1
ATOM 2303 C CA . ALA A 1 313 ? -37.75 24.516 8.703 1 90.81 313 ALA A CA 1
ATOM 2304 C C . ALA A 1 313 ? -36.25 24.375 8.648 1 90.81 313 ALA A C 1
ATOM 2306 O O . ALA A 1 313 ? -35.594 24.172 9.672 1 90.81 313 ALA A O 1
ATOM 2307 N N . MET A 1 314 ? -35.719 24.469 7.477 1 92.25 314 MET A N 1
ATOM 2308 C CA . MET A 1 314 ? -34.281 24.359 7.309 1 92.25 314 MET A CA 1
ATOM 2309 C C . MET A 1 314 ? -33.562 25.578 7.891 1 92.25 314 MET A C 1
ATOM 2311 O O . MET A 1 314 ? -32.469 25.469 8.406 1 92.25 314 MET A O 1
ATOM 2315 N N . LEU A 1 315 ? -34.219 26.688 7.758 1 93.56 315 LEU A N 1
ATOM 2316 C CA . LEU A 1 315 ? -33.688 27.891 8.359 1 93.56 315 LEU A CA 1
ATOM 2317 C C . LEU A 1 315 ? -33.562 27.75 9.875 1 93.56 315 LEU A C 1
ATOM 2319 O O . LEU A 1 315 ? -32.562 28.141 10.477 1 93.56 315 LEU A O 1
ATOM 2323 N N . VAL A 1 316 ? -34.562 27.172 10.422 1 92.19 316 VAL A N 1
ATOM 2324 C CA . VAL A 1 316 ? -34.594 26.984 11.867 1 92.19 316 VAL A CA 1
ATOM 2325 C C . VAL A 1 316 ? -33.531 25.938 12.281 1 92.19 316 VAL A C 1
ATOM 2327 O O . VAL A 1 316 ? -32.844 26.125 13.266 1 92.19 316 VAL A O 1
ATOM 2330 N N . ALA A 1 317 ? -33.438 24.953 11.523 1 90.69 317 ALA A N 1
ATOM 2331 C CA . ALA A 1 317 ? -32.531 23.844 11.836 1 90.69 317 ALA A CA 1
ATOM 2332 C C . ALA A 1 317 ? -31.078 24.312 11.82 1 90.69 317 ALA A C 1
ATOM 2334 O O . ALA A 1 317 ? -30.234 23.781 12.539 1 90.69 317 ALA A O 1
ATOM 2335 N N . THR A 1 318 ? -30.766 25.359 11 1 94.12 318 THR A N 1
ATOM 2336 C CA . THR A 1 318 ? -29.391 25.797 10.82 1 94.12 318 THR A CA 1
ATOM 2337 C C . THR A 1 318 ? -29.109 27.062 11.633 1 94.12 318 THR A C 1
ATOM 2339 O O . THR A 1 318 ? -28.031 27.641 11.539 1 94.12 318 THR A O 1
ATOM 2342 N N . ALA A 1 319 ? -30.047 27.469 12.406 1 93.25 319 ALA A N 1
ATOM 2343 C CA . ALA A 1 319 ? -30.016 28.781 13.047 1 93.25 319 ALA A CA 1
ATOM 2344 C C . ALA A 1 319 ? -28.828 28.906 13.984 1 93.25 319 ALA A C 1
ATOM 2346 O O . ALA A 1 319 ? -28.297 30 14.18 1 93.25 319 ALA A O 1
ATOM 2347 N N . ASP A 1 320 ? -28.344 27.828 14.516 1 92.62 320 ASP A N 1
ATOM 2348 C CA . ASP A 1 320 ? -27.297 27.891 15.531 1 92.62 320 ASP A CA 1
ATOM 2349 C C . ASP A 1 320 ? -25.922 27.578 14.93 1 92.62 320 ASP A C 1
ATOM 2351 O O . ASP A 1 320 ? -24.953 27.422 15.648 1 92.62 320 ASP A O 1
ATOM 2355 N N . ARG A 1 321 ? -25.859 27.531 13.656 1 93.88 321 ARG A N 1
ATOM 2356 C CA . ARG A 1 321 ? -24.609 27.203 12.984 1 93.88 321 ARG A CA 1
ATOM 2357 C C . ARG A 1 321 ? -24.219 28.281 11.977 1 93.88 321 ARG A C 1
ATOM 2359 O O . ARG A 1 321 ? -25.078 28.828 11.289 1 93.88 321 ARG A O 1
ATOM 2366 N N . PRO A 1 322 ? -22.859 28.516 11.984 1 95.69 322 PRO A N 1
ATOM 2367 C CA . PRO A 1 322 ? -22.453 29.344 10.844 1 95.69 322 PRO A CA 1
ATOM 2368 C C . PRO A 1 322 ? -22.969 28.797 9.508 1 95.69 322 PRO A C 1
ATOM 2370 O O . PRO A 1 322 ? -22.844 27.594 9.25 1 95.69 322 PRO A O 1
ATOM 2373 N N . THR A 1 323 ? -23.594 29.656 8.695 1 97.25 323 THR A N 1
ATOM 2374 C CA . THR A 1 323 ? -24.312 29.156 7.523 1 97.25 323 THR A CA 1
ATOM 2375 C C . THR A 1 323 ? -24.031 30.031 6.309 1 97.25 323 THR A C 1
ATOM 2377 O O . THR A 1 323 ? -24 31.266 6.41 1 97.25 323 THR A O 1
ATOM 2380 N N . ILE A 1 324 ? -23.734 29.375 5.234 1 97.88 324 ILE A N 1
ATOM 2381 C CA . ILE A 1 324 ? -23.734 30.047 3.938 1 97.88 324 ILE A CA 1
ATOM 2382 C C . ILE A 1 324 ? -25.047 29.734 3.203 1 97.88 324 ILE A C 1
ATOM 2384 O O . ILE A 1 324 ? -25.406 28.578 3.02 1 97.88 324 ILE A O 1
ATOM 2388 N N . ILE A 1 325 ? -25.719 30.781 2.857 1 97.81 325 ILE A N 1
ATOM 2389 C CA . ILE A 1 325 ? -26.938 30.625 2.068 1 97.81 325 ILE A CA 1
ATOM 2390 C C . ILE A 1 325 ? -26.578 30.484 0.591 1 97.81 325 ILE A C 1
ATOM 2392 O O . ILE A 1 325 ? -25.891 31.328 0.026 1 97.81 325 ILE A O 1
ATOM 2396 N N . VAL A 1 326 ? -27.047 29.406 -0.005 1 97.88 326 VAL A N 1
ATOM 2397 C CA . VAL A 1 326 ? -26.703 29.125 -1.394 1 97.88 326 VAL A CA 1
ATOM 2398 C C . VAL A 1 326 ? -27.969 29.109 -2.246 1 97.88 326 VAL A C 1
ATOM 2400 O O . VAL A 1 326 ? -28.844 28.266 -2.047 1 97.88 326 VAL A O 1
ATOM 2403 N N . TRP A 1 327 ? -28.031 30.016 -3.162 1 96.94 327 TRP A N 1
ATOM 2404 C CA . TRP A 1 327 ? -29.047 29.953 -4.207 1 96.94 327 TRP A CA 1
ATOM 2405 C C . TRP A 1 327 ? -28.578 29.094 -5.379 1 96.94 327 TRP A C 1
ATOM 2407 O O . TRP A 1 327 ? -27.719 29.516 -6.148 1 96.94 327 TRP A O 1
ATOM 2417 N N . ASN A 1 328 ? -29.156 27.922 -5.461 1 96.69 328 ASN A N 1
ATOM 2418 C CA . ASN A 1 328 ? -28.828 27.031 -6.566 1 96.69 328 ASN A CA 1
ATOM 2419 C C . ASN A 1 328 ? -29.828 27.156 -7.715 1 96.69 328 ASN A C 1
ATOM 2421 O O . ASN A 1 328 ? -30.828 27.875 -7.598 1 96.69 328 ASN A O 1
ATOM 2425 N N . LYS A 1 329 ? -29.516 26.594 -8.883 1 95.06 329 LYS A N 1
ATOM 2426 C CA . LYS A 1 329 ? -30.312 26.578 -10.102 1 95.06 329 LYS A CA 1
ATOM 2427 C C . LYS A 1 329 ? -30.438 28 -10.68 1 95.06 329 LYS A C 1
ATOM 2429 O O . LYS A 1 329 ? -31.453 28.328 -11.289 1 95.06 329 LYS A O 1
ATOM 2434 N N . CYS A 1 330 ? -29.469 28.812 -10.281 1 94.5 330 CYS A N 1
ATOM 2435 C CA . CYS A 1 330 ? -29.328 30.094 -10.969 1 94.5 330 CYS A CA 1
ATOM 2436 C C . CYS A 1 330 ? -28.734 29.906 -12.359 1 94.5 330 CYS A C 1
ATOM 2438 O O . CYS A 1 330 ? -27.594 30.312 -12.617 1 94.5 330 CYS A O 1
ATOM 2440 N N . ASP A 1 331 ? -29.484 29.422 -13.32 1 92.06 331 ASP A N 1
ATOM 2441 C CA . ASP A 1 331 ? -29 28.922 -14.609 1 92.06 331 ASP A CA 1
ATOM 2442 C C . ASP A 1 331 ? -28.734 30.078 -15.57 1 92.06 331 ASP A C 1
ATOM 2444 O O . ASP A 1 331 ? -27.906 29.953 -16.484 1 92.06 331 ASP A O 1
ATOM 2448 N N . ASP A 1 332 ? -29.422 31.156 -15.367 1 90.5 332 ASP A N 1
ATOM 2449 C CA . ASP A 1 332 ? -29.156 32.375 -16.141 1 90.5 332 ASP A CA 1
ATOM 2450 C C . ASP A 1 332 ? -28.406 33.406 -15.289 1 90.5 332 ASP A C 1
ATOM 2452 O O . ASP A 1 332 ? -29 34.031 -14.406 1 90.5 332 ASP A O 1
ATOM 2456 N N . PRO A 1 333 ? -27.188 33.594 -15.562 1 85.44 333 PRO A N 1
ATOM 2457 C CA . PRO A 1 333 ? -26.375 34.5 -14.734 1 85.44 333 PRO A CA 1
ATOM 2458 C C . PRO A 1 333 ? -26.859 35.938 -14.773 1 85.44 333 PRO A C 1
ATOM 2460 O O . PRO A 1 333 ? -26.516 36.75 -13.906 1 85.44 333 PRO A O 1
ATOM 2463 N N . ASP A 1 334 ? -27.672 36.25 -15.742 1 88.38 334 ASP A N 1
ATOM 2464 C CA . ASP A 1 334 ? -28.156 37.625 -15.891 1 88.38 334 ASP A CA 1
ATOM 2465 C C . ASP A 1 334 ? -29.359 37.875 -14.992 1 88.38 334 ASP A C 1
ATOM 2467 O O . ASP A 1 334 ? -29.734 39.031 -14.773 1 88.38 334 ASP A O 1
ATOM 2471 N N . VAL A 1 335 ? -30 36.875 -14.484 1 89.25 335 VAL A N 1
ATOM 2472 C CA . VAL A 1 335 ? -31.141 37 -13.586 1 89.25 335 VAL A CA 1
ATOM 2473 C C . VAL A 1 335 ? -30.656 36.938 -12.141 1 89.25 335 VAL A C 1
ATOM 2475 O O . VAL A 1 335 ? -30.125 35.938 -11.695 1 89.25 335 VAL A O 1
ATOM 2478 N N . PRO A 1 336 ? -30.719 38 -11.508 1 89.69 336 PRO A N 1
ATOM 2479 C CA . PRO A 1 336 ? -30.312 38 -10.102 1 89.69 336 PRO A CA 1
ATOM 2480 C C . PRO A 1 336 ? -31.156 37.062 -9.25 1 89.69 336 PRO A C 1
ATOM 2482 O O . PRO A 1 336 ? -32.344 36.906 -9.492 1 89.69 336 PRO A O 1
ATOM 2485 N N . PRO A 1 337 ? -30.531 36.438 -8.289 1 89.94 337 PRO A N 1
ATOM 2486 C CA . PRO A 1 337 ? -31.328 35.594 -7.383 1 89.94 337 PRO A CA 1
ATOM 2487 C C . PRO A 1 337 ? -32.25 36.406 -6.484 1 89.94 337 PRO A C 1
ATOM 2489 O O . PRO A 1 337 ? -32.094 37.625 -6.363 1 89.94 337 PRO A O 1
ATOM 2492 N N . PRO A 1 338 ? -33.25 35.688 -5.852 1 91.19 338 PRO A N 1
ATOM 2493 C CA . PRO A 1 338 ? -34.094 36.375 -4.879 1 91.19 338 PRO A CA 1
ATOM 2494 C C . PRO A 1 338 ? -33.312 36.875 -3.658 1 91.19 338 PRO A C 1
ATOM 2496 O O . PRO A 1 338 ? -32.188 36.438 -3.418 1 91.19 338 PRO A O 1
ATOM 2499 N N . PRO A 1 339 ? -33.906 37.844 -3.023 1 92.62 339 PRO A N 1
ATOM 2500 C CA . PRO A 1 339 ? -33.281 38.25 -1.769 1 92.62 339 PRO A CA 1
ATOM 2501 C C . PRO A 1 339 ? -33.156 37.094 -0.77 1 92.62 339 PRO A C 1
ATOM 2503 O O . PRO A 1 339 ? -34.062 36.25 -0.667 1 92.62 339 PRO A O 1
ATOM 2506 N N . ALA A 1 340 ? -32.062 37.031 -0.102 1 92.06 340 ALA A N 1
ATOM 2507 C CA . ALA A 1 340 ? -31.844 35.969 0.861 1 92.06 340 ALA A CA 1
ATOM 2508 C C . ALA A 1 340 ? -32.719 36.156 2.107 1 92.06 340 ALA A C 1
ATOM 2510 O O . ALA A 1 340 ? -32.906 37.281 2.574 1 92.06 340 ALA A O 1
ATOM 2511 N N . PRO A 1 341 ? -33.219 35.031 2.605 1 93.19 341 PRO A N 1
ATOM 2512 C CA . PRO A 1 341 ? -33.938 35.156 3.873 1 93.19 341 PRO A CA 1
ATOM 2513 C C . PRO A 1 341 ? -33.031 35.5 5.047 1 93.19 341 PRO A C 1
ATOM 2515 O O . PRO A 1 341 ? -31.828 35.25 5.008 1 93.19 341 PRO A O 1
ATOM 2518 N N . PRO A 1 342 ? -33.656 36.125 6.027 1 93.88 342 PRO A N 1
ATOM 2519 C CA . PRO A 1 342 ? -32.844 36.438 7.223 1 93.88 342 PRO A CA 1
ATOM 2520 C C . PRO A 1 342 ? -32.406 35.156 7.945 1 93.88 342 PRO A C 1
ATOM 2522 O O . PRO A 1 342 ? -33.156 34.188 8.031 1 93.88 342 PRO A O 1
ATOM 2525 N N . HIS A 1 343 ? -31.219 35.156 8.375 1 95.38 343 HIS A N 1
ATOM 2526 C CA . HIS A 1 343 ? -30.609 34.062 9.117 1 95.38 343 HIS A CA 1
ATOM 2527 C C . HIS A 1 343 ? -29.656 34.562 10.188 1 95.38 343 HIS A C 1
ATOM 2529 O O . HIS A 1 343 ? -28.781 35.406 9.906 1 95.38 343 HIS A O 1
ATOM 2535 N N . PRO A 1 344 ? -29.797 34.156 11.414 1 94.94 344 PRO A N 1
ATOM 2536 C CA . PRO A 1 344 ? -29.047 34.719 12.547 1 94.94 344 PRO A CA 1
ATOM 2537 C C . PRO A 1 344 ? -27.547 34.531 12.414 1 94.94 344 PRO A C 1
ATOM 2539 O O . PRO A 1 344 ? -26.766 35.344 12.953 1 94.94 344 PRO A O 1
ATOM 2542 N N . LYS A 1 345 ? -27.047 33.562 11.75 1 95.81 345 LYS A N 1
ATOM 2543 C CA . LYS A 1 345 ? -25.609 33.281 11.648 1 95.81 345 LYS A CA 1
ATOM 2544 C C . LYS A 1 345 ? -25.188 33.156 10.188 1 95.81 345 LYS A C 1
ATOM 2546 O O . LYS A 1 345 ? -24.344 32.312 9.859 1 95.81 345 LYS A O 1
ATOM 2551 N N . ALA A 1 346 ? -25.812 33.875 9.352 1 95.31 346 ALA A N 1
ATOM 2552 C CA . ALA A 1 346 ? -25.438 33.906 7.941 1 95.31 346 ALA A CA 1
ATOM 2553 C C . ALA A 1 346 ? -24.047 34.5 7.758 1 95.31 346 ALA A C 1
ATOM 2555 O O . ALA A 1 346 ? -23.766 35.594 8.242 1 95.31 346 ALA A O 1
ATOM 2556 N N . MET A 1 347 ? -23.266 33.75 7.102 1 94.62 347 MET A N 1
ATOM 2557 C CA . MET A 1 347 ? -21.891 34.219 6.871 1 94.62 347 MET A CA 1
ATOM 2558 C C . MET A 1 347 ? -21.75 34.844 5.484 1 94.62 347 MET A C 1
ATOM 2560 O O . MET A 1 347 ? -20.891 35.688 5.266 1 94.62 347 MET A O 1
ATOM 2564 N N . ALA A 1 348 ? -22.469 34.344 4.539 1 96.06 348 ALA A N 1
ATOM 2565 C CA . ALA A 1 348 ? -22.422 34.781 3.154 1 96.06 348 ALA A CA 1
ATOM 2566 C C . ALA A 1 348 ? -23.609 34.281 2.363 1 96.06 348 ALA A C 1
ATOM 2568 O O . ALA A 1 348 ? -24.328 33.375 2.82 1 96.06 348 ALA A O 1
ATOM 2569 N N . VAL A 1 349 ? -23.828 34.906 1.232 1 96.62 349 VAL A N 1
ATOM 2570 C CA . VAL A 1 349 ? -24.828 34.469 0.258 1 96.62 349 VAL A CA 1
ATOM 2571 C C . VAL A 1 349 ? -24.172 34.281 -1.108 1 96.62 349 VAL A C 1
ATOM 2573 O O . VAL A 1 349 ? -23.469 35.188 -1.589 1 96.62 349 VAL A O 1
ATOM 2576 N N . VAL A 1 350 ? -24.359 33.125 -1.65 1 97 350 VAL A N 1
ATOM 2577 C CA . VAL A 1 350 ? -23.734 32.844 -2.943 1 97 350 VAL A CA 1
ATOM 2578 C C . VAL A 1 350 ? -24.781 32.281 -3.902 1 97 350 VAL A C 1
ATOM 2580 O O . VAL A 1 350 ? -25.594 31.438 -3.51 1 97 350 VAL A O 1
ATOM 2583 N N . ALA A 1 351 ? -24.766 32.75 -5.125 1 96.38 351 ALA A N 1
ATOM 2584 C CA . ALA A 1 351 ? -25.594 32.219 -6.188 1 96.38 351 ALA A CA 1
ATOM 2585 C C . ALA A 1 351 ? -24.781 31.344 -7.141 1 96.38 351 ALA A C 1
ATOM 2587 O O . ALA A 1 351 ? -23.641 31.672 -7.48 1 96.38 351 ALA A O 1
ATOM 2588 N N . CYS A 1 352 ? -25.391 30.156 -7.43 1 96.5 352 CYS A N 1
ATOM 2589 C CA . CYS A 1 352 ? -24.656 29.281 -8.344 1 96.5 352 CYS A CA 1
ATOM 2590 C C . CYS A 1 352 ? -25.625 28.391 -9.133 1 96.5 352 CYS A C 1
ATOM 2592 O O . CYS A 1 352 ? -26.828 28.406 -8.891 1 96.5 352 CYS A O 1
ATOM 2594 N N . SER A 1 353 ? -25.094 27.781 -10.141 1 96.75 353 SER A N 1
ATOM 2595 C CA . SER A 1 353 ? -25.766 26.734 -10.906 1 96.75 353 SER A CA 1
ATOM 2596 C C . SER A 1 353 ? -24.922 25.469 -10.961 1 96.75 353 SER A C 1
ATOM 2598 O O . SER A 1 353 ? -23.953 25.391 -11.719 1 96.75 353 SER A O 1
ATOM 2600 N N . ALA A 1 354 ? -25.312 24.531 -10.18 1 94.56 354 ALA A N 1
ATOM 2601 C CA . ALA A 1 354 ? -24.578 23.266 -10.18 1 94.56 354 ALA A CA 1
ATOM 2602 C C . ALA A 1 354 ? -24.594 22.625 -11.562 1 94.56 354 ALA A C 1
ATOM 2604 O O . ALA A 1 354 ? -23.625 21.969 -11.961 1 94.56 354 ALA A O 1
ATOM 2605 N N . ARG A 1 355 ? -25.625 22.781 -12.25 1 92 355 ARG A N 1
ATOM 2606 C CA . ARG A 1 355 ? -25.828 22.188 -13.562 1 92 355 ARG A CA 1
ATOM 2607 C C . ARG A 1 355 ? -24.844 22.766 -14.586 1 92 355 ARG A C 1
ATOM 2609 O O . ARG A 1 355 ? -24.25 22.031 -15.367 1 92 355 ARG A O 1
ATOM 2616 N N . TYR A 1 356 ? -24.656 24.094 -14.523 1 93.06 356 TYR A N 1
ATOM 2617 C CA . TYR A 1 356 ? -23.875 24.75 -15.555 1 93.06 356 TYR A CA 1
ATOM 2618 C C . TYR A 1 356 ? -22.5 25.156 -15.031 1 93.06 356 TYR A C 1
ATOM 2620 O O . TYR A 1 356 ? -21.625 25.562 -15.805 1 93.06 356 TYR A O 1
ATOM 2628 N N . GLY A 1 357 ? -22.328 25.109 -13.75 1 92.62 357 GLY A N 1
ATOM 2629 C CA . GLY A 1 357 ? -21.016 25.328 -13.164 1 92.62 357 GLY A CA 1
ATOM 2630 C C . GLY A 1 357 ? -20.766 26.766 -12.766 1 92.62 357 GLY A C 1
ATOM 2631 O O . GLY A 1 357 ? -19.75 27.078 -12.141 1 92.62 357 GLY A O 1
ATOM 2632 N N . HIS A 1 358 ? -21.781 27.578 -13.102 1 92.5 358 HIS A N 1
ATOM 2633 C CA . HIS A 1 358 ? -21.625 29 -12.766 1 92.5 358 HIS A CA 1
ATOM 2634 C C . HIS A 1 358 ? -21.625 29.203 -11.25 1 92.5 358 HIS A C 1
ATOM 2636 O O . HIS A 1 358 ? -22.422 28.594 -10.539 1 92.5 358 HIS A O 1
ATOM 2642 N N . GLY A 1 359 ? -20.594 29.984 -10.758 1 94.31 359 GLY A N 1
ATOM 2643 C CA . GLY A 1 359 ? -20.594 30.391 -9.359 1 94.31 359 GLY A CA 1
ATOM 2644 C C . GLY A 1 359 ? -20 29.344 -8.438 1 94.31 359 GLY A C 1
ATOM 2645 O O . GLY A 1 359 ? -19.844 29.578 -7.234 1 94.31 359 GLY A O 1
ATOM 2646 N N . ILE A 1 360 ? -19.656 28.219 -8.953 1 95.44 360 ILE A N 1
ATOM 2647 C CA . ILE A 1 360 ? -19.172 27.125 -8.117 1 95.44 360 ILE A CA 1
ATOM 2648 C C . ILE A 1 360 ? -17.812 27.484 -7.539 1 95.44 360 ILE A C 1
ATOM 2650 O O . ILE A 1 360 ? -17.547 27.234 -6.359 1 95.44 360 ILE A O 1
ATOM 2654 N N . ASP A 1 361 ? -16.969 28.078 -8.297 1 94 361 ASP A N 1
ATOM 2655 C CA . ASP A 1 361 ? -15.648 28.516 -7.824 1 94 361 ASP A CA 1
ATOM 2656 C C . ASP A 1 361 ? -15.781 29.547 -6.711 1 94 361 ASP A C 1
ATOM 2658 O O . ASP A 1 361 ? -15.039 29.516 -5.727 1 94 361 ASP A O 1
ATOM 2662 N N . THR A 1 362 ? -16.703 30.391 -6.961 1 94.69 362 THR A N 1
ATOM 2663 C CA . THR A 1 362 ? -16.953 31.422 -5.957 1 94.69 362 THR A CA 1
ATOM 2664 C C . THR A 1 362 ? -17.453 30.797 -4.656 1 94.69 362 THR A C 1
ATOM 2666 O O . THR A 1 362 ? -17.031 31.203 -3.568 1 94.69 362 THR A O 1
ATOM 2669 N N . LEU A 1 363 ? -18.312 29.891 -4.77 1 96.5 363 LEU A N 1
ATOM 2670 C CA . LEU A 1 363 ? -18.828 29.203 -3.59 1 96.5 363 LEU A CA 1
ATOM 2671 C C . LEU A 1 363 ? -17.688 28.5 -2.85 1 96.5 363 LEU A C 1
ATOM 2673 O O . LEU A 1 363 ? -17.578 28.609 -1.626 1 96.5 363 LEU A O 1
ATOM 2677 N N . ALA A 1 364 ? -16.859 27.781 -3.602 1 94.75 364 ALA A N 1
ATOM 2678 C CA . ALA A 1 364 ? -15.727 27.078 -3.008 1 94.75 364 ALA A CA 1
ATOM 2679 C C . ALA A 1 364 ? -14.82 28.031 -2.234 1 94.75 364 ALA A C 1
ATOM 2681 O O . ALA A 1 364 ? -14.445 27.75 -1.095 1 94.75 364 ALA A O 1
ATOM 2682 N N . LYS A 1 365 ? -14.523 29.125 -2.789 1 93.94 365 LYS A N 1
ATOM 2683 C CA . LYS A 1 365 ? -13.672 30.125 -2.148 1 93.94 365 LYS A CA 1
ATOM 2684 C C . LYS A 1 365 ? -14.344 30.703 -0.905 1 93.94 365 LYS A C 1
ATOM 2686 O O . LYS A 1 365 ? -13.68 30.953 0.106 1 93.94 365 LYS A O 1
ATOM 2691 N N . THR A 1 366 ? -15.602 30.938 -1.032 1 95.94 366 THR A N 1
ATOM 2692 C CA . THR A 1 366 ? -16.344 31.5 0.09 1 95.94 366 THR A CA 1
ATOM 2693 C C . THR A 1 366 ? -16.359 30.516 1.267 1 95.94 366 THR A C 1
ATOM 2695 O O . THR A 1 366 ? -16.188 30.938 2.418 1 95.94 366 THR A O 1
ATOM 2698 N N . ILE A 1 367 ? -16.547 29.297 0.96 1 96.38 367 ILE A N 1
ATOM 2699 C CA . ILE A 1 367 ? -16.516 28.281 1.996 1 96.38 367 ILE A CA 1
ATOM 2700 C C . ILE A 1 367 ? -15.156 28.297 2.691 1 96.38 367 ILE A C 1
ATOM 2702 O O . ILE A 1 367 ? -15.086 28.391 3.918 1 96.38 367 ILE A O 1
ATOM 2706 N N . ALA A 1 368 ? -14.125 28.25 1.938 1 94 368 ALA A N 1
ATOM 2707 C CA . ALA A 1 368 ? -12.766 28.219 2.471 1 94 368 ALA A CA 1
ATOM 2708 C C . ALA A 1 368 ? -12.484 29.453 3.33 1 94 368 ALA A C 1
ATOM 2710 O O . ALA A 1 368 ? -11.984 29.344 4.453 1 94 368 ALA A O 1
ATOM 2711 N N . THR A 1 369 ? -12.836 30.594 2.791 1 94.44 369 THR A N 1
ATOM 2712 C CA . THR A 1 369 ? -12.609 31.844 3.49 1 94.44 369 THR A CA 1
ATOM 2713 C C . THR A 1 369 ? -13.352 31.875 4.82 1 94.44 369 THR A C 1
ATOM 2715 O O . THR A 1 369 ? -12.805 32.312 5.836 1 94.44 369 THR A O 1
ATOM 2718 N N . THR A 1 370 ? -14.531 31.422 4.777 1 94.94 370 THR A N 1
ATOM 2719 C CA . THR A 1 370 ? -15.344 31.406 5.988 1 94.94 370 THR A CA 1
ATOM 2720 C C . THR A 1 370 ? -14.727 30.484 7.035 1 94.94 370 THR A C 1
ATOM 2722 O O . THR A 1 370 ? -14.617 30.844 8.203 1 94.94 370 THR A O 1
ATOM 2725 N N . LEU A 1 371 ? -14.328 29.375 6.613 1 94.19 371 LEU A N 1
ATOM 2726 C CA . LEU A 1 371 ? -13.758 28.375 7.52 1 94.19 371 LEU A CA 1
ATOM 2727 C C . LEU A 1 371 ? -12.438 28.875 8.109 1 94.19 371 LEU A C 1
ATOM 2729 O O . LEU A 1 371 ? -12.078 28.516 9.227 1 94.19 371 LEU A O 1
ATOM 2733 N N . LEU A 1 372 ? -11.742 29.688 7.352 1 92.5 372 LEU A N 1
ATOM 2734 C CA . LEU A 1 372 ? -10.438 30.188 7.773 1 92.5 372 LEU A CA 1
ATOM 2735 C C . LEU A 1 372 ? -10.578 31.484 8.57 1 92.5 372 LEU A C 1
ATOM 2737 O O . LEU A 1 372 ? -9.578 32.125 8.898 1 92.5 372 LEU A O 1
ATOM 2741 N N . GLY A 1 373 ? -11.719 31.938 8.836 1 88 373 GLY A N 1
ATOM 2742 C CA . GLY A 1 373 ? -11.953 33.094 9.68 1 88 373 GLY A CA 1
ATOM 2743 C C . GLY A 1 373 ? -12.031 34.406 8.906 1 88 373 GLY A C 1
ATOM 2744 O O . GLY A 1 373 ? -11.719 35.469 9.438 1 88 373 GLY A O 1
ATOM 2745 N N . GLY A 1 374 ? -12.281 34.344 7.664 1 86.56 374 GLY A N 1
ATOM 2746 C CA . GLY A 1 374 ? -12.594 35.531 6.898 1 86.56 374 GLY A CA 1
ATOM 2747 C C . GLY A 1 374 ? -11.492 35.938 5.934 1 86.56 374 GLY A C 1
ATOM 2748 O O . GLY A 1 374 ? -11.68 36.812 5.094 1 86.56 374 GLY A O 1
ATOM 2749 N N . THR A 1 375 ? -10.32 35.344 6.117 1 79.19 375 THR A N 1
ATOM 2750 C CA . THR A 1 375 ? -9.219 35.656 5.223 1 79.19 375 THR A CA 1
ATOM 2751 C C . THR A 1 375 ? -8.484 34.406 4.793 1 79.19 375 THR A C 1
ATOM 2753 O O . THR A 1 375 ? -8.391 33.438 5.562 1 79.19 375 THR A O 1
ATOM 2756 N N . LEU A 1 376 ? -8.18 34.406 3.559 1 75.75 376 LEU A N 1
ATOM 2757 C CA . LEU A 1 376 ? -7.328 33.312 3.088 1 75.75 376 LEU A CA 1
ATOM 2758 C C . LEU A 1 376 ? -5.867 33.562 3.438 1 75.75 376 LEU A C 1
ATOM 2760 O O . LEU A 1 376 ? -5.43 34.719 3.473 1 75.75 376 LEU A O 1
ATOM 2764 N N . PRO A 1 377 ? -5.277 32.5 3.857 1 68.81 377 PRO A N 1
ATOM 2765 C CA . PRO A 1 377 ? -3.85 32.719 4.086 1 68.81 377 PRO A CA 1
ATOM 2766 C C . PRO A 1 377 ? -3.123 33.219 2.842 1 68.81 377 PRO A C 1
ATOM 2768 O O . PRO A 1 377 ? -3.598 33.031 1.721 1 68.81 377 PRO A O 1
ATOM 2771 N N . ALA A 1 378 ? -2.109 34.094 3.275 1 63.62 378 ALA A N 1
ATOM 2772 C CA . ALA A 1 378 ? -1.286 34.531 2.145 1 63.62 378 ALA A CA 1
ATOM 2773 C C . ALA A 1 378 ? -0.773 33.312 1.357 1 63.62 378 ALA A C 1
ATOM 2775 O O . ALA A 1 378 ? -0.577 32.25 1.919 1 63.62 378 ALA A O 1
ATOM 2776 N N . VAL A 1 379 ? -0.772 33.562 0.147 1 59.31 379 VAL A N 1
ATOM 2777 C CA . VAL A 1 379 ? -0.247 32.531 -0.738 1 59.31 379 VAL A CA 1
ATOM 2778 C C . VAL A 1 379 ? 1.142 32.094 -0.268 1 59.31 379 VAL A C 1
ATOM 2780 O O . VAL A 1 379 ? 2.02 32.938 -0.061 1 59.31 379 VAL A O 1
ATOM 2783 N N . GLY A 1 380 ? 1.194 30.922 0.081 1 66.38 380 GLY A N 1
ATOM 2784 C CA . GLY A 1 380 ? 2.51 30.422 0.447 1 66.38 380 GLY A CA 1
ATOM 2785 C C . GLY A 1 380 ? 2.771 30.469 1.94 1 66.38 380 GLY A C 1
ATOM 2786 O O . GLY A 1 380 ? 3.891 30.203 2.389 1 66.38 380 GLY A O 1
ATOM 2787 N N . ALA A 1 381 ? 1.798 30.938 2.648 1 79.56 381 ALA A N 1
ATOM 2788 C CA . ALA A 1 381 ? 2.016 30.938 4.094 1 79.56 381 ALA A CA 1
ATOM 2789 C C . ALA A 1 381 ? 2.135 29.516 4.633 1 79.56 381 ALA A C 1
ATOM 2791 O O . ALA A 1 381 ? 1.149 28.781 4.676 1 79.56 381 ALA A O 1
ATOM 2792 N N . THR A 1 382 ? 3.385 29.219 4.969 1 89 382 THR A N 1
ATOM 2793 C CA . THR A 1 382 ? 3.648 27.844 5.391 1 89 382 THR A CA 1
ATOM 2794 C C . THR A 1 382 ? 4.031 27.797 6.867 1 89 382 THR A C 1
ATOM 2796 O O . THR A 1 382 ? 4.047 26.719 7.477 1 89 382 THR A O 1
ATOM 2799 N N . HIS A 1 383 ? 4.297 28.938 7.445 1 94.19 383 HIS A N 1
ATOM 2800 C CA . HIS A 1 383 ? 4.754 28.969 8.828 1 94.19 383 HIS A CA 1
ATOM 2801 C C . HIS A 1 383 ? 3.596 29.219 9.789 1 94.19 383 HIS A C 1
ATOM 2803 O O . HIS A 1 383 ? 3.562 30.25 10.469 1 94.19 383 HIS A O 1
ATOM 2809 N N . LEU A 1 384 ? 2.688 28.312 9.812 1 95 384 LEU A N 1
ATOM 2810 C CA . LEU A 1 384 ? 1.519 28.344 10.688 1 95 384 LEU A CA 1
ATOM 2811 C C . LEU A 1 384 ? 1.537 27.188 11.672 1 95 384 LEU A C 1
ATOM 2813 O O . LEU A 1 384 ? 1.858 26.047 11.297 1 95 384 LEU A O 1
ATOM 2817 N N . VAL A 1 385 ? 1.259 27.547 12.93 1 96.94 385 VAL A N 1
ATOM 2818 C CA . VAL A 1 385 ? 1.046 26.484 13.914 1 96.94 385 VAL A CA 1
ATOM 2819 C C . VAL A 1 385 ? -0.264 25.766 13.609 1 96.94 385 VAL A C 1
ATOM 2821 O O . VAL A 1 385 ? -1.303 26.391 13.414 1 96.94 385 VAL A O 1
ATOM 2824 N N . SER A 1 386 ? -0.192 24.422 13.523 1 95.94 386 SER A N 1
ATOM 2825 C CA . SER A 1 386 ? -1.38 23.703 13.078 1 95.94 386 SER A CA 1
ATOM 2826 C C . SER A 1 386 ? -1.774 22.609 14.078 1 95.94 386 SER A C 1
ATOM 2828 O O . SER A 1 386 ? -2.873 22.062 13.992 1 95.94 386 SER A O 1
ATOM 2830 N N . ASN A 1 387 ? -0.994 22.234 14.961 1 96.19 387 ASN A N 1
ATOM 2831 C CA . ASN A 1 387 ? -1.227 21.172 15.938 1 96.19 387 ASN A CA 1
ATOM 2832 C C . ASN A 1 387 ? -1.923 21.703 17.188 1 96.19 387 ASN A C 1
ATOM 2834 O O . ASN A 1 387 ? -1.418 22.609 17.844 1 96.19 387 ASN A O 1
ATOM 2838 N N . PRO A 1 388 ? -3.037 21.125 17.562 1 95.19 388 PRO A N 1
ATOM 2839 C CA . PRO A 1 388 ? -3.764 21.594 18.75 1 95.19 388 PRO A CA 1
ATOM 2840 C C . PRO A 1 388 ? -2.928 21.516 20.016 1 95.19 388 PRO A C 1
ATOM 2842 O O . PRO A 1 388 ? -3.072 22.359 20.906 1 95.19 388 PRO A O 1
ATOM 2845 N N . ARG A 1 389 ? -2.104 20.547 20.125 1 95.25 389 ARG A N 1
ATOM 2846 C CA . ARG A 1 389 ? -1.229 20.422 21.281 1 95.25 389 ARG A CA 1
ATOM 2847 C C . ARG A 1 389 ? -0.269 21.594 21.375 1 95.25 389 ARG A C 1
ATOM 2849 O O . ARG A 1 389 ? -0.047 22.141 22.453 1 95.25 389 ARG A O 1
ATOM 2856 N N . HIS A 1 390 ? 0.292 22 20.25 1 98 390 HIS A N 1
ATOM 2857 C CA . HIS A 1 390 ? 1.211 23.125 20.203 1 98 390 HIS A CA 1
ATOM 2858 C C . HIS A 1 390 ? 0.499 24.438 20.547 1 98 390 HIS A C 1
ATOM 2860 O O . HIS A 1 390 ? 1.018 25.25 21.312 1 98 390 HIS A O 1
ATOM 2866 N N . ARG A 1 391 ? -0.659 24.594 19.984 1 97.56 391 ARG A N 1
ATOM 2867 C CA . ARG A 1 391 ? -1.438 25.781 20.266 1 97.56 391 ARG A CA 1
ATOM 2868 C C . ARG A 1 391 ? -1.734 25.906 21.75 1 97.56 391 ARG A C 1
ATOM 2870 O O . ARG A 1 391 ? -1.604 27 22.328 1 97.56 391 ARG A O 1
ATOM 2877 N N . ALA A 1 392 ? -2.141 24.828 22.344 1 97.75 392 ALA A N 1
ATOM 2878 C CA . ALA A 1 392 ? -2.447 24.828 23.766 1 97.75 392 ALA A CA 1
ATOM 2879 C C . ALA A 1 392 ? -1.215 25.172 24.594 1 97.75 392 ALA A C 1
ATOM 2881 O O . ALA A 1 392 ? -1.305 25.953 25.547 1 97.75 392 ALA A O 1
ATOM 2882 N N . ALA A 1 393 ? -0.102 24.625 24.25 1 98.06 393 ALA A N 1
ATOM 2883 C CA . ALA A 1 393 ? 1.146 24.906 24.953 1 98.06 393 ALA A CA 1
ATOM 2884 C C . ALA A 1 393 ? 1.532 26.375 24.797 1 98.06 393 ALA A C 1
ATOM 2886 O O . ALA A 1 393 ? 1.955 27.016 25.766 1 98.06 393 ALA A O 1
ATOM 2887 N N . LEU A 1 394 ? 1.398 26.891 23.625 1 98.56 394 LEU A N 1
ATOM 2888 C CA . LEU A 1 394 ? 1.708 28.297 23.375 1 98.56 394 LEU A CA 1
ATOM 2889 C C . LEU A 1 394 ? 0.783 29.219 24.172 1 98.56 394 LEU A C 1
ATOM 2891 O O . LEU A 1 394 ? 1.219 30.234 24.688 1 98.56 394 LEU A O 1
ATOM 2895 N N . ARG A 1 395 ? -0.466 28.844 24.219 1 98.44 395 ARG A N 1
ATOM 2896 C CA . ARG A 1 395 ? -1.42 29.625 24.984 1 98.44 395 ARG A CA 1
ATOM 2897 C C . ARG A 1 395 ? -1.027 29.672 26.469 1 98.44 395 ARG A C 1
ATOM 2899 O O . ARG A 1 395 ? -1.067 30.734 27.094 1 98.44 395 ARG A O 1
ATOM 2906 N N . ARG A 1 396 ? -0.681 28.547 27 1 98.38 396 ARG A N 1
ATOM 2907 C CA . ARG A 1 396 ? -0.226 28.5 28.391 1 98.38 396 ARG A CA 1
ATOM 2908 C C . ARG A 1 396 ? 1.024 29.359 28.578 1 98.38 396 ARG A C 1
ATOM 2910 O O . ARG A 1 396 ? 1.132 30.094 29.562 1 98.38 396 ARG A O 1
ATOM 2917 N N . ALA A 1 397 ? 1.938 29.234 27.641 1 98.62 397 ALA A N 1
ATOM 2918 C CA . ALA A 1 397 ? 3.158 30.031 27.719 1 98.62 397 ALA A CA 1
ATOM 2919 C C . ALA A 1 397 ? 2.838 31.516 27.719 1 98.62 397 ALA A C 1
ATOM 2921 O O . ALA A 1 397 ? 3.408 32.281 28.5 1 98.62 397 ALA A O 1
ATOM 2922 N N . ALA A 1 398 ? 1.966 31.906 26.844 1 98.62 398 ALA A N 1
ATOM 2923 C CA . ALA A 1 398 ? 1.566 33.312 26.766 1 98.62 398 ALA A CA 1
ATOM 2924 C C . ALA A 1 398 ? 0.955 33.781 28.078 1 98.62 398 ALA A C 1
ATOM 2926 O O . ALA A 1 398 ? 1.229 34.906 28.531 1 98.62 398 ALA A O 1
ATOM 2927 N N . GLU A 1 399 ? 0.122 32.969 28.656 1 98.5 399 GLU A N 1
ATOM 2928 C CA . GLU A 1 399 ? -0.505 33.312 29.938 1 98.5 399 GLU A CA 1
ATOM 2929 C C . GLU A 1 399 ? 0.54 33.5 31.031 1 98.5 399 GLU A C 1
ATOM 2931 O O . GLU A 1 399 ? 0.476 34.469 31.781 1 98.5 399 GLU A O 1
ATOM 2936 N N . PHE A 1 400 ? 1.48 32.625 31.094 1 98.38 400 PHE A N 1
ATOM 2937 C CA . PHE A 1 400 ? 2.549 32.719 32.094 1 98.38 400 PHE A CA 1
ATOM 2938 C C . PHE A 1 400 ? 3.379 34 31.844 1 98.38 400 PHE A C 1
ATOM 2940 O O . PHE A 1 400 ? 3.742 34.688 32.781 1 98.38 400 PHE A O 1
ATOM 2947 N N . LEU A 1 401 ? 3.668 34.25 30.609 1 98.12 401 LEU A N 1
ATOM 2948 C CA . LEU A 1 401 ? 4.508 35.406 30.281 1 98.12 401 LEU A CA 1
ATOM 2949 C C . LEU A 1 401 ? 3.787 36.719 30.578 1 98.12 401 LEU A C 1
ATOM 2951 O O . LEU A 1 401 ? 4.402 37.688 31.031 1 98.12 401 LEU A O 1
ATOM 2955 N N . ARG A 1 402 ? 2.49 36.781 30.266 1 98 402 ARG A N 1
ATOM 2956 C CA . ARG A 1 402 ? 1.702 37.938 30.609 1 98 402 ARG A CA 1
ATOM 2957 C C . ARG A 1 402 ? 1.667 38.156 32.125 1 98 402 ARG A C 1
ATOM 2959 O O . ARG A 1 402 ? 1.796 39.281 32.594 1 98 402 ARG A O 1
ATOM 2966 N N . ALA A 1 403 ? 1.468 37.062 32.812 1 97.19 403 ALA A N 1
ATOM 2967 C CA . ALA A 1 403 ? 1.476 37.156 34.25 1 97.19 403 ALA A CA 1
ATOM 2968 C C . ALA A 1 403 ? 2.816 37.688 34.781 1 97.19 403 ALA A C 1
ATOM 2970 O O . ALA A 1 403 ? 2.861 38.5 35.719 1 97.19 403 ALA A O 1
ATOM 2971 N N . ALA A 1 404 ? 3.891 37.219 34.188 1 96.5 404 ALA A N 1
ATOM 2972 C CA . ALA A 1 404 ? 5.227 37.656 34.562 1 96.5 404 ALA A CA 1
ATOM 2973 C C . ALA A 1 404 ? 5.395 39.156 34.312 1 96.5 404 ALA A C 1
ATOM 2975 O O . ALA A 1 404 ? 5.992 39.844 35.156 1 96.5 404 ALA A O 1
ATOM 2976 N N . GLN A 1 405 ? 4.918 39.594 33.219 1 95.12 405 GLN A N 1
ATOM 2977 C CA . GLN A 1 405 ? 4.984 41 32.906 1 95.12 405 GLN A CA 1
ATOM 2978 C C . GLN A 1 405 ? 4.211 41.844 33.938 1 95.12 405 GLN A C 1
ATOM 2980 O O . GLN A 1 405 ? 4.664 42.906 34.344 1 95.12 405 GLN A O 1
ATOM 2985 N N . GLU A 1 406 ? 3.037 41.344 34.25 1 94.5 406 GLU A N 1
ATOM 2986 C CA . GLU A 1 406 ? 2.221 42.031 35.25 1 94.5 406 GLU A CA 1
ATOM 2987 C C . GLU A 1 406 ? 2.918 42.062 36.594 1 94.5 406 GLU A C 1
ATOM 2989 O O . GLU A 1 406 ? 2.889 43.094 37.281 1 94.5 406 GLU A O 1
ATOM 2994 N N . THR A 1 407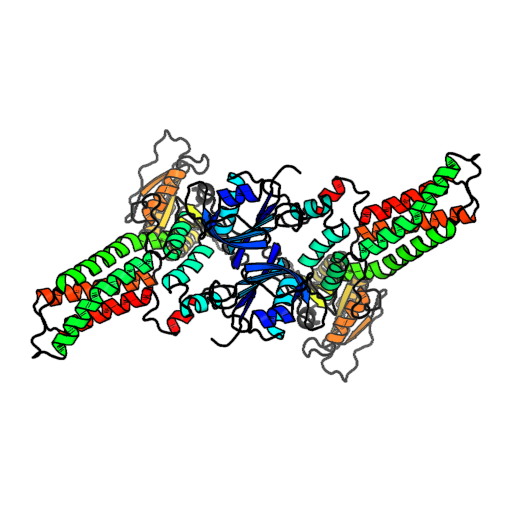 ? 3.48 40.938 36.938 1 92.81 407 THR A N 1
ATOM 2995 C CA . THR A 1 407 ? 4.219 40.844 38.188 1 92.81 407 THR A CA 1
ATOM 2996 C C . THR A 1 407 ? 5.375 41.844 38.188 1 92.81 407 THR A C 1
ATOM 2998 O O . THR A 1 407 ? 5.613 42.531 39.219 1 92.81 407 THR A O 1
ATOM 3001 N N . LEU A 1 408 ? 6.082 42 37.188 1 90.06 408 LEU A N 1
ATOM 3002 C CA . LEU A 1 408 ? 7.195 42.938 37.062 1 90.06 408 LEU A CA 1
ATOM 3003 C C . LEU A 1 408 ? 6.715 44.375 37.188 1 90.06 408 LEU A C 1
ATOM 3005 O O . LEU A 1 408 ? 7.34 45.188 37.844 1 90.06 408 LEU A O 1
ATOM 3009 N N . ALA A 1 409 ? 5.645 44.656 36.531 1 90.25 409 ALA A N 1
ATOM 3010 C CA . ALA A 1 409 ? 5.102 46.031 36.531 1 90.25 409 ALA A CA 1
ATOM 3011 C C . ALA A 1 409 ? 4.629 46.406 37.938 1 90.25 409 ALA A C 1
ATOM 3013 O O . ALA A 1 409 ? 4.723 47.594 38.312 1 90.25 409 ALA A O 1
ATOM 3014 N N . ALA A 1 410 ? 4.184 45.438 38.688 1 90.56 410 ALA A N 1
ATOM 3015 C CA . ALA A 1 410 ? 3.645 45.688 40 1 90.56 410 ALA A CA 1
ATOM 3016 C C . ALA A 1 410 ? 4.754 45.688 41.062 1 90.56 410 ALA A C 1
ATOM 3018 O O . ALA A 1 410 ? 4.516 46.031 42.219 1 90.56 410 ALA A O 1
ATOM 3019 N N . GLY A 1 411 ? 5.98 45.406 40.719 1 83.31 411 GLY A N 1
ATOM 3020 C CA . GLY A 1 411 ? 7.07 45.281 41.688 1 83.31 411 GLY A CA 1
ATOM 3021 C C . GLY A 1 411 ? 6.844 44.188 42.719 1 83.31 411 GLY A C 1
ATOM 3022 O O . GLY A 1 411 ? 7.242 44.312 43.875 1 83.31 411 GLY A O 1
ATOM 3023 N N . ALA A 1 412 ? 6.125 43.281 42.219 1 77.81 412 ALA A N 1
ATOM 3024 C CA . ALA A 1 412 ? 5.727 42.188 43.125 1 77.81 412 ALA A CA 1
ATOM 3025 C C . ALA A 1 412 ? 6.898 41.25 43.406 1 77.81 412 ALA A C 1
ATOM 3027 O O . ALA A 1 412 ? 8.008 41.469 42.906 1 77.81 412 ALA A O 1
ATOM 3028 N N . ALA A 1 413 ? 6.582 40.156 44.125 1 81.12 413 ALA A N 1
ATOM 3029 C CA . ALA A 1 413 ? 7.551 39.219 44.656 1 81.12 413 ALA A CA 1
ATOM 3030 C C . ALA A 1 413 ? 8.281 38.469 43.562 1 81.12 413 ALA A C 1
ATOM 3032 O O . ALA A 1 413 ? 7.656 38.031 42.594 1 81.12 413 ALA A O 1
ATOM 3033 N N . THR A 1 414 ? 9.508 38.281 43.781 1 86.44 414 THR A N 1
ATOM 3034 C CA . THR A 1 414 ? 10.414 37.594 42.844 1 86.44 414 THR A CA 1
ATOM 3035 C C . THR A 1 414 ? 10.039 36.125 42.719 1 86.44 414 THR A C 1
ATOM 3037 O O . THR A 1 414 ? 10.219 35.531 41.656 1 86.44 414 THR A O 1
ATOM 3040 N N . ASP A 1 415 ? 9.391 35.594 43.656 1 92 415 ASP A N 1
ATOM 3041 C CA . ASP A 1 415 ? 9.023 34.188 43.656 1 92 415 ASP A CA 1
ATOM 3042 C C . ASP A 1 415 ? 7.941 33.906 42.594 1 92 415 ASP A C 1
ATOM 3044 O O . ASP A 1 415 ? 7.973 32.906 41.938 1 92 415 ASP A O 1
ATOM 3048 N N . LEU A 1 416 ? 7.008 34.844 42.531 1 93.06 416 LEU A N 1
ATOM 3049 C CA . LEU A 1 416 ? 5.93 34.719 41.562 1 93.06 416 LEU A CA 1
ATOM 3050 C C . LEU A 1 416 ? 6.469 34.812 40.156 1 93.06 416 LEU A C 1
ATOM 3052 O O . LEU A 1 416 ? 6.016 34.094 39.25 1 93.06 416 LEU A O 1
ATOM 3056 N N . LEU A 1 417 ? 7.41 35.688 40 1 94 417 LEU A N 1
ATOM 3057 C CA . LEU A 1 417 ? 8.039 35.844 38.688 1 94 417 LEU A CA 1
ATOM 3058 C C . LEU A 1 417 ? 8.781 34.594 38.25 1 94 417 LEU A C 1
ATOM 3060 O O . LEU A 1 417 ? 8.688 34.156 37.094 1 94 417 LEU A O 1
ATOM 3064 N N . ALA A 1 418 ? 9.477 33.969 39.188 1 95.19 418 ALA A N 1
ATOM 3065 C CA . ALA A 1 418 ? 10.211 32.75 38.906 1 95.19 418 ALA A CA 1
ATOM 3066 C C . ALA A 1 418 ? 9.258 31.625 38.531 1 95.19 418 ALA A C 1
ATOM 3068 O O . ALA A 1 418 ? 9.539 30.844 37.594 1 95.19 418 ALA A O 1
ATOM 3069 N N . ALA A 1 419 ? 8.164 31.547 39.219 1 96.31 419 ALA A N 1
ATOM 3070 C CA . ALA A 1 419 ? 7.172 30.5 38.938 1 96.31 419 ALA A CA 1
ATOM 3071 C C . ALA A 1 419 ? 6.574 30.672 37.531 1 96.31 419 ALA A C 1
ATOM 3073 O O . ALA A 1 419 ? 6.41 29.688 36.812 1 96.31 419 ALA A O 1
ATOM 3074 N N . ASP A 1 420 ? 6.223 31.891 37.219 1 96.81 420 ASP A N 1
ATOM 3075 C CA . ASP A 1 420 ? 5.645 32.188 35.906 1 96.81 420 ASP A CA 1
ATOM 3076 C C . ASP A 1 420 ? 6.637 31.875 34.781 1 96.81 420 ASP A C 1
ATOM 3078 O O . ASP A 1 420 ? 6.273 31.266 33.781 1 96.81 420 ASP A O 1
ATOM 3082 N N . LEU A 1 421 ? 7.859 32.25 35.031 1 97.12 421 LEU A N 1
ATOM 3083 C CA . LEU A 1 421 ? 8.867 32.031 34 1 97.12 421 LEU A CA 1
ATOM 3084 C C . LEU A 1 421 ? 9.156 30.531 33.844 1 97.12 421 LEU A C 1
ATOM 3086 O O . LEU A 1 421 ? 9.383 30.047 32.75 1 97.12 421 LEU A O 1
ATOM 3090 N N . THR A 1 422 ? 9.141 29.828 34.969 1 97.19 422 THR A N 1
ATOM 3091 C CA . THR A 1 422 ? 9.305 28.375 34.938 1 97.19 422 THR A CA 1
ATOM 3092 C C . THR A 1 422 ? 8.148 27.734 34.156 1 97.19 422 THR A C 1
ATOM 3094 O O . THR A 1 422 ? 8.367 26.844 33.344 1 97.19 422 THR A O 1
ATOM 3097 N N . GLY A 1 423 ? 6.938 28.156 34.469 1 97.75 423 GLY A N 1
ATOM 3098 C CA . GLY A 1 423 ? 5.766 27.656 33.75 1 97.75 423 GLY A CA 1
ATOM 3099 C C . GLY A 1 423 ? 5.832 27.891 32.25 1 97.75 423 GLY A C 1
ATOM 3100 O O . GLY A 1 423 ? 5.523 27 31.484 1 97.75 423 GLY A O 1
ATOM 3101 N N . ALA A 1 424 ? 6.254 29.078 31.859 1 98.25 424 ALA A N 1
ATOM 3102 C CA . ALA A 1 424 ? 6.379 29.422 30.438 1 98.25 424 ALA A CA 1
ATOM 3103 C C . ALA A 1 424 ? 7.434 28.547 29.75 1 98.25 424 ALA A C 1
ATOM 3105 O O . ALA A 1 424 ? 7.207 28.031 28.656 1 98.25 424 ALA A O 1
ATOM 3106 N N . ALA A 1 425 ? 8.57 28.406 30.422 1 97.5 425 ALA A N 1
ATOM 3107 C CA . ALA A 1 425 ? 9.664 27.594 29.875 1 97.5 425 ALA A CA 1
ATOM 3108 C C . ALA A 1 425 ? 9.234 26.141 29.688 1 97.5 425 ALA A C 1
ATOM 3110 O O . ALA A 1 425 ? 9.57 25.516 28.688 1 97.5 425 ALA A O 1
ATOM 3111 N N . ASN A 1 426 ? 8.5 25.641 30.672 1 97.38 426 ASN A N 1
ATOM 3112 C CA . ASN A 1 426 ? 8.016 24.266 30.594 1 97.38 426 ASN A CA 1
ATOM 3113 C C . ASN A 1 426 ? 7 24.094 29.469 1 97.38 426 ASN A C 1
ATOM 3115 O O . ASN A 1 426 ? 7.039 23.094 28.75 1 97.38 426 ASN A O 1
ATOM 3119 N N . ALA A 1 427 ? 6.07 25.031 29.328 1 98.12 427 ALA A N 1
ATOM 3120 C CA . ALA A 1 427 ? 5.066 24.969 28.266 1 98.12 427 ALA A CA 1
ATOM 3121 C C . ALA A 1 427 ? 5.727 24.969 26.891 1 98.12 427 ALA A C 1
ATOM 3123 O O . ALA A 1 427 ? 5.352 24.172 26.016 1 98.12 427 ALA A O 1
ATOM 3124 N N . LEU A 1 428 ? 6.707 25.812 26.703 1 98.25 428 LEU A N 1
ATOM 3125 C CA . LEU A 1 428 ? 7.43 25.859 25.438 1 98.25 428 LEU A CA 1
ATOM 3126 C C . LEU A 1 428 ? 8.234 24.594 25.219 1 98.25 428 LEU A C 1
ATOM 3128 O O . LEU A 1 428 ? 8.266 24.062 24.109 1 98.25 428 LEU A O 1
ATOM 3132 N N . GLY A 1 429 ? 8.852 24.078 26.25 1 96.94 429 GLY A N 1
ATOM 3133 C CA . GLY A 1 429 ? 9.617 22.859 26.172 1 96.94 429 GLY A CA 1
ATOM 3134 C C . GLY A 1 429 ? 8.781 21.641 25.797 1 96.94 429 GLY A C 1
ATOM 3135 O O . GLY A 1 429 ? 9.289 20.688 25.219 1 96.94 429 GLY A O 1
ATOM 3136 N N . GLU A 1 430 ? 7.473 21.688 26.141 1 96.88 430 GLU A N 1
ATOM 3137 C CA . GLU A 1 430 ? 6.555 20.609 25.812 1 96.88 430 GLU A CA 1
ATOM 3138 C C . GLU A 1 430 ? 6.402 20.469 24.297 1 96.88 430 GLU A C 1
ATOM 3140 O O . GLU A 1 430 ? 6.152 19.359 23.797 1 96.88 430 GLU A O 1
ATOM 3145 N N . ILE A 1 431 ? 6.516 21.516 23.578 1 98 431 ILE A N 1
ATOM 3146 C CA . ILE A 1 431 ? 6.328 21.516 22.141 1 98 431 ILE A CA 1
ATOM 3147 C C . ILE A 1 431 ? 7.465 20.75 21.469 1 98 431 ILE A C 1
ATOM 3149 O O . ILE A 1 431 ? 7.227 19.875 20.625 1 98 431 ILE A O 1
ATOM 3153 N N . THR A 1 432 ? 8.727 21 21.906 1 97.44 432 THR A N 1
ATOM 3154 C CA . THR A 1 432 ? 9.891 20.391 21.281 1 97.44 432 THR A CA 1
ATOM 3155 C C . THR A 1 432 ? 10.281 19.094 21.984 1 97.44 432 THR A C 1
ATOM 3157 O O . THR A 1 432 ? 11.156 18.375 21.516 1 97.44 432 THR A O 1
ATOM 3160 N N . GLY A 1 433 ? 9.672 18.766 23.109 1 95.88 433 GLY A N 1
ATOM 3161 C CA . GLY A 1 433 ? 9.82 17.469 23.75 1 95.88 433 GLY A CA 1
ATOM 3162 C C . GLY A 1 433 ? 10.75 17.5 24.938 1 95.88 433 GLY A C 1
ATOM 3163 O O . GLY A 1 433 ? 10.984 16.469 25.578 1 95.88 433 GLY A O 1
ATOM 3164 N N . GLU A 1 434 ? 11.281 18.641 25.359 1 92.62 434 GLU A N 1
ATOM 3165 C CA . GLU A 1 434 ? 12.25 18.75 26.438 1 92.62 434 GLU A CA 1
ATOM 3166 C C . GLU A 1 434 ? 11.594 18.484 27.797 1 92.62 434 GLU A C 1
ATOM 3168 O O . GLU A 1 434 ? 12.258 18.047 28.734 1 92.62 434 GLU A O 1
ATOM 3173 N N . THR A 1 435 ? 10.312 18.703 27.891 1 92.31 435 THR A N 1
ATOM 3174 C CA . THR A 1 435 ? 9.648 18.609 29.188 1 92.31 435 THR A CA 1
ATOM 3175 C C . THR A 1 435 ? 8.469 17.641 29.125 1 92.31 435 THR A C 1
ATOM 3177 O O . THR A 1 435 ? 7.477 17.812 29.828 1 92.31 435 THR A O 1
ATOM 3180 N N . VAL A 1 436 ? 8.523 16.719 28.281 1 90.81 436 VAL A N 1
ATOM 3181 C CA . VAL A 1 436 ? 7.395 15.812 28.094 1 90.81 436 VAL A CA 1
ATOM 3182 C C . VAL A 1 436 ? 7.68 14.492 28.812 1 90.81 436 VAL A C 1
ATOM 3184 O O . VAL A 1 436 ? 8.828 14.031 28.844 1 90.81 436 VAL A O 1
ATOM 3187 N N . GLY A 1 437 ? 6.609 13.977 29.344 1 90.31 437 GLY A N 1
ATOM 3188 C CA . GLY A 1 437 ? 6.703 12.672 29.984 1 90.31 437 GLY A CA 1
ATOM 3189 C C . GLY A 1 437 ? 6.453 11.516 29.031 1 90.31 437 GLY A C 1
ATOM 3190 O O . GLY A 1 437 ? 6.086 11.734 27.875 1 90.31 437 GLY A O 1
ATOM 3191 N N . GLU A 1 438 ? 6.582 10.328 29.484 1 90.75 438 GLU A N 1
ATOM 3192 C CA . GLU A 1 438 ? 6.473 9.102 28.703 1 90.75 438 GLU A CA 1
ATOM 3193 C C . GLU A 1 438 ? 5.047 8.898 28.203 1 90.75 438 GLU A C 1
ATOM 3195 O O . GLU A 1 438 ? 4.84 8.414 27.078 1 90.75 438 GLU A O 1
ATOM 3200 N N . ASP A 1 439 ? 4.094 9.203 28.938 1 89.31 439 ASP A N 1
ATOM 3201 C CA . ASP A 1 439 ? 2.695 9 28.578 1 89.31 439 ASP A CA 1
ATOM 3202 C C . ASP A 1 439 ? 2.322 9.789 27.328 1 89.31 439 ASP A C 1
ATOM 3204 O O . ASP A 1 439 ? 1.644 9.273 26.438 1 89.31 439 ASP A O 1
ATOM 3208 N N . LEU A 1 440 ? 2.764 10.992 27.297 1 91.38 440 LEU A N 1
ATOM 3209 C CA . LEU A 1 440 ? 2.479 11.828 26.141 1 91.38 440 LEU A CA 1
ATOM 3210 C C . LEU A 1 440 ? 3.184 11.297 24.891 1 91.38 440 LEU A C 1
ATOM 3212 O O . LEU A 1 440 ? 2.609 11.289 23.812 1 91.38 440 LEU A O 1
ATOM 3216 N N . LEU A 1 441 ? 4.398 10.875 25.109 1 94 441 LEU A N 1
ATOM 3217 C CA . LEU A 1 441 ? 5.125 10.281 23.984 1 94 441 LEU A CA 1
ATOM 3218 C C . LEU A 1 441 ? 4.379 9.078 23.438 1 94 441 LEU A C 1
ATOM 3220 O O . LEU A 1 441 ? 4.219 8.945 22.219 1 94 441 LEU A O 1
ATOM 3224 N N . ASP A 1 442 ? 3.895 8.242 24.297 1 91.5 442 ASP A N 1
ATOM 3225 C CA . ASP A 1 442 ? 3.15 7.062 23.875 1 91.5 442 ASP A CA 1
ATOM 3226 C C . ASP A 1 442 ? 1.902 7.449 23.094 1 91.5 442 ASP A C 1
ATOM 3228 O O . ASP A 1 442 ? 1.598 6.836 22.062 1 91.5 442 ASP A O 1
ATOM 3232 N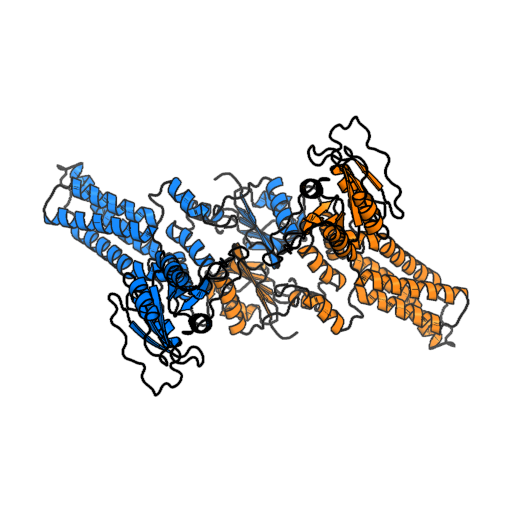 N . MET A 1 443 ? 1.263 8.398 23.578 1 91.06 443 MET A N 1
ATOM 3233 C CA . MET A 1 443 ? 0.042 8.859 22.922 1 91.06 443 MET A CA 1
ATOM 3234 C C . MET A 1 443 ? 0.34 9.391 21.516 1 91.06 443 MET A C 1
ATOM 3236 O O . MET A 1 443 ? -0.4 9.109 20.578 1 91.06 443 MET A O 1
ATOM 3240 N N . ILE A 1 444 ? 1.374 10.133 21.375 1 93.25 444 ILE A N 1
ATOM 3241 C CA . ILE A 1 444 ? 1.724 10.758 20.109 1 93.25 444 ILE A CA 1
ATOM 3242 C C . ILE A 1 444 ? 2.146 9.68 19.109 1 93.25 444 ILE A C 1
ATOM 3244 O O . ILE A 1 444 ? 1.639 9.633 17.984 1 93.25 444 ILE A O 1
ATOM 3248 N N . PHE A 1 445 ? 2.961 8.773 19.5 1 93.81 445 PHE A N 1
ATOM 3249 C CA . PHE A 1 445 ? 3.592 7.848 18.562 1 93.81 445 PHE A CA 1
ATOM 3250 C C . PHE A 1 445 ? 2.678 6.668 18.266 1 93.81 445 PHE A C 1
ATOM 3252 O O . PHE A 1 445 ? 2.83 6 17.234 1 93.81 445 PHE A O 1
ATOM 3259 N N . SER A 1 446 ? 1.665 6.402 19.078 1 91.56 446 SER A N 1
ATOM 3260 C CA . SER A 1 446 ? 0.691 5.344 18.812 1 91.56 446 SER A CA 1
ATOM 3261 C C . SER A 1 446 ? -0.164 5.664 17.594 1 91.56 446 SER A C 1
ATOM 3263 O O . SER A 1 446 ? -0.831 4.785 17.047 1 91.56 446 SER A O 1
ATOM 3265 N N . ARG A 1 447 ? -0.099 6.883 17.188 1 89.06 447 ARG A N 1
ATOM 3266 C CA . ARG A 1 447 ? -0.91 7.32 16.047 1 89.06 447 ARG A CA 1
ATOM 3267 C C . ARG A 1 447 ? -0.235 6.977 14.727 1 89.06 447 ARG A C 1
ATOM 3269 O O . ARG A 1 447 ? -0.861 7.047 13.664 1 89.06 447 ARG A O 1
ATOM 3276 N N . PHE A 1 448 ? 0.989 6.645 14.797 1 88.12 448 PHE A N 1
ATOM 3277 C CA . PHE A 1 448 ? 1.756 6.312 13.602 1 88.12 448 PHE A CA 1
ATOM 3278 C C . PHE A 1 448 ? 1.49 4.879 13.172 1 88.12 448 PHE A C 1
ATOM 3280 O O . PHE A 1 448 ? 1.004 4.062 13.953 1 88.12 448 PHE A O 1
ATOM 3287 N N . CYS A 1 449 ? 1.855 4.637 11.922 1 81.56 449 CYS A N 1
ATOM 3288 C CA . CYS A 1 449 ? 1.88 3.248 11.484 1 81.56 449 CYS A CA 1
ATOM 3289 C C . CYS A 1 449 ? 3.107 2.525 12.023 1 81.56 449 CYS A C 1
ATOM 3291 O O . CYS A 1 449 ? 4.051 3.162 12.492 1 81.56 449 CYS A O 1
ATOM 3293 N N . ILE A 1 450 ? 3.127 1.276 11.984 1 77.38 450 ILE A N 1
ATOM 3294 C CA . ILE A 1 450 ? 4.176 0.434 12.555 1 77.38 450 ILE A CA 1
ATOM 3295 C C . ILE A 1 450 ? 5.473 0.632 11.773 1 77.38 450 ILE A C 1
ATOM 3297 O O . ILE A 1 450 ? 6.562 0.583 12.352 1 77.38 450 ILE A O 1
ATOM 3301 N N . GLY A 1 451 ? 5.477 0.968 10.586 1 83.56 451 GLY A N 1
ATOM 3302 C CA . GLY A 1 451 ? 6.668 1.098 9.766 1 83.56 451 GLY A CA 1
ATOM 3303 C C . GLY A 1 451 ? 7.25 2.498 9.773 1 83.56 451 GLY A C 1
ATOM 3304 O O . GLY A 1 451 ? 8.18 2.795 9.023 1 83.56 451 GLY A O 1
ATOM 3305 N N . LYS A 1 452 ? 6.793 3.211 10.609 1 88.81 452 LYS A N 1
ATOM 3306 C CA . LYS A 1 452 ? 7.285 4.582 10.719 1 88.81 452 LYS A CA 1
ATOM 3307 C C . LYS A 1 452 ? 7.754 4.895 12.133 1 88.81 452 LYS A C 1
ATOM 3309 O O . LYS A 1 452 ? 8.391 4.059 12.773 1 88.81 452 LYS A O 1
ATOM 3314 N N . MET B 1 1 ? 13.727 1.982 -26.781 1 65.06 1 MET B N 1
ATOM 3315 C CA . MET B 1 1 ? 12.664 2.869 -26.297 1 65.06 1 MET B CA 1
ATOM 3316 C C . MET B 1 1 ? 13.242 4.215 -25.859 1 65.06 1 MET B C 1
ATOM 3318 O O . MET B 1 1 ? 14.25 4.266 -25.156 1 65.06 1 MET B O 1
ATOM 3322 N N . ASN B 1 2 ? 12.859 5.223 -26.453 1 81.94 2 ASN B N 1
ATOM 3323 C CA . ASN B 1 2 ? 13.578 6.488 -26.375 1 81.94 2 ASN B CA 1
ATOM 3324 C C . ASN B 1 2 ? 12.984 7.402 -25.297 1 81.94 2 ASN B C 1
ATOM 3326 O O . ASN B 1 2 ? 13.516 8.484 -25.047 1 81.94 2 ASN B O 1
ATOM 3330 N N . ASP B 1 3 ? 11.977 6.926 -24.688 1 96.31 3 ASP B N 1
ATOM 3331 C CA . ASP B 1 3 ? 11.383 7.812 -23.688 1 96.31 3 ASP B CA 1
ATOM 3332 C C . ASP B 1 3 ? 11.734 7.367 -22.266 1 96.31 3 ASP B C 1
ATOM 3334 O O . ASP B 1 3 ? 12.352 6.32 -22.078 1 96.31 3 ASP B O 1
ATOM 3338 N N . THR B 1 4 ? 11.57 8.242 -21.328 1 98.5 4 THR B N 1
ATOM 3339 C CA . THR B 1 4 ? 11.766 7.965 -19.922 1 98.5 4 THR B CA 1
ATOM 3340 C C . THR B 1 4 ? 10.422 7.844 -19.203 1 98.5 4 THR B C 1
ATOM 3342 O O . THR B 1 4 ? 9.562 8.719 -19.328 1 98.5 4 THR B O 1
ATOM 3345 N N . ILE B 1 5 ? 10.234 6.734 -18.5 1 98.56 5 ILE B N 1
ATOM 3346 C CA . ILE B 1 5 ? 8.945 6.477 -17.875 1 98.56 5 ILE B CA 1
ATOM 3347 C C . ILE B 1 5 ? 9.062 6.684 -16.359 1 98.56 5 ILE B C 1
ATOM 3349 O O . ILE B 1 5 ? 10.156 6.621 -15.805 1 98.56 5 ILE B O 1
ATOM 3353 N N . ALA B 1 6 ? 7.953 6.965 -15.719 1 98.62 6 ALA B N 1
ATOM 3354 C CA . ALA B 1 6 ? 7.871 7.117 -14.273 1 98.62 6 ALA B CA 1
ATOM 3355 C C . ALA B 1 6 ? 6.555 6.559 -13.734 1 98.62 6 ALA B C 1
ATOM 3357 O O . ALA B 1 6 ? 5.535 6.574 -14.43 1 98.62 6 ALA B O 1
ATOM 3358 N N . ALA B 1 7 ? 6.602 6.043 -12.516 1 98.25 7 ALA B N 1
ATOM 3359 C CA . ALA B 1 7 ? 5.406 5.555 -11.836 1 98.25 7 ALA B CA 1
ATOM 3360 C C . ALA B 1 7 ? 5.66 5.371 -10.344 1 98.25 7 ALA B C 1
ATOM 3362 O O . ALA B 1 7 ? 6.812 5.363 -9.898 1 98.25 7 ALA B O 1
ATOM 3363 N N . ILE B 1 8 ? 4.617 5.355 -9.586 1 97.5 8 ILE B N 1
ATOM 3364 C CA . ILE B 1 8 ? 4.703 4.965 -8.188 1 97.5 8 ILE B CA 1
ATOM 3365 C C . ILE B 1 8 ? 4.945 3.461 -8.086 1 97.5 8 ILE B C 1
ATOM 3367 O O . ILE B 1 8 ? 4.188 2.662 -8.633 1 97.5 8 ILE B O 1
ATOM 3371 N N . ALA B 1 9 ? 6 3.082 -7.391 1 97.56 9 ALA B N 1
ATOM 3372 C CA . ALA B 1 9 ? 6.426 1.685 -7.359 1 97.56 9 ALA B CA 1
ATOM 3373 C C . ALA B 1 9 ? 5.863 0.965 -6.137 1 97.56 9 ALA B C 1
ATOM 3375 O O . ALA B 1 9 ? 5.812 -0.266 -6.102 1 97.56 9 ALA B O 1
ATOM 3376 N N . THR B 1 10 ? 5.512 1.642 -5.066 1 96.56 10 THR B N 1
ATOM 3377 C CA . THR B 1 10 ? 4.977 1.055 -3.844 1 96.56 10 THR B CA 1
ATOM 3378 C C . THR B 1 10 ? 3.455 0.952 -3.916 1 96.56 10 THR B C 1
ATOM 3380 O O . THR B 1 10 ? 2.82 1.623 -4.73 1 96.56 10 THR B O 1
ATOM 3383 N N . PRO B 1 11 ? 2.877 0.085 -3.102 1 91.75 11 PRO B N 1
ATOM 3384 C CA . PRO B 1 11 ? 1.413 0.024 -3.066 1 91.75 11 PRO B CA 1
ATOM 3385 C C . PRO B 1 11 ? 0.777 1.342 -2.631 1 91.75 11 PRO B C 1
ATOM 3387 O O . PRO B 1 11 ? 1.425 2.152 -1.962 1 91.75 11 PRO B O 1
ATOM 3390 N N . PRO B 1 12 ? -0.384 1.543 -3.086 1 87.31 12 PRO B N 1
ATOM 3391 C CA . PRO B 1 12 ? -1.093 2.727 -2.594 1 87.31 12 PRO B CA 1
ATOM 3392 C C . PRO B 1 12 ? -1.449 2.627 -1.112 1 87.31 12 PRO B C 1
ATOM 3394 O O . PRO B 1 12 ? -1.557 1.522 -0.572 1 87.31 12 PRO B O 1
ATOM 3397 N N . GLY B 1 13 ? -1.622 3.791 -0.507 1 85.56 13 GLY B N 1
ATOM 3398 C CA . GLY B 1 13 ? -2.008 3.812 0.895 1 85.56 13 GLY B CA 1
ATOM 3399 C C . GLY B 1 13 ? -1.027 4.566 1.772 1 85.56 13 GLY B C 1
ATOM 3400 O O . GLY B 1 13 ? -0.234 5.367 1.278 1 85.56 13 GLY B O 1
ATOM 3401 N N . GLU B 1 14 ? -1.207 4.312 3.127 1 88.88 14 GLU B N 1
ATOM 3402 C CA . GLU B 1 14 ? -0.368 4.988 4.113 1 88.88 14 GLU B CA 1
ATOM 3403 C C . GLU B 1 14 ? 0.744 4.07 4.613 1 88.88 14 GLU B C 1
ATOM 3405 O O . GLU B 1 14 ? 0.504 2.896 4.902 1 88.88 14 GLU B O 1
ATOM 3410 N N . GLY B 1 15 ? 1.917 4.512 4.605 1 91.94 15 GLY B N 1
ATOM 3411 C CA . GLY B 1 15 ? 3.082 3.814 5.125 1 91.94 15 GLY B CA 1
ATOM 3412 C C . GLY B 1 15 ? 4.234 4.742 5.457 1 91.94 15 GLY B C 1
ATOM 3413 O O . GLY B 1 15 ? 4.07 5.965 5.48 1 91.94 15 GLY B O 1
ATOM 3414 N N . GLY B 1 16 ? 5.336 4.168 5.805 1 94.25 16 GLY B N 1
ATOM 3415 C CA . GLY B 1 16 ? 6.52 4.953 6.109 1 94.25 16 GLY B CA 1
ATOM 3416 C C . GLY B 1 16 ? 7.234 5.461 4.871 1 94.25 16 GLY B C 1
ATOM 3417 O O . GLY B 1 16 ? 7.836 6.535 4.895 1 94.25 16 GLY B O 1
ATOM 3418 N N . ILE B 1 17 ? 7.113 4.672 3.826 1 97.31 17 ILE B N 1
ATOM 3419 C CA . ILE B 1 17 ? 7.895 5 2.639 1 97.31 17 ILE B CA 1
ATOM 3420 C C . ILE B 1 17 ? 7.031 4.82 1.391 1 97.31 17 ILE B C 1
ATOM 3422 O O . ILE B 1 17 ? 6.285 3.844 1.28 1 97.31 17 ILE B O 1
ATOM 3426 N N . GLY B 1 18 ? 7.07 5.766 0.494 1 97.19 18 GLY B N 1
ATOM 3427 C CA . GLY B 1 18 ? 6.598 5.66 -0.877 1 97.19 18 GLY B CA 1
ATOM 3428 C C . GLY B 1 18 ? 7.688 5.906 -1.904 1 97.19 18 GLY B C 1
ATOM 3429 O O . GLY B 1 18 ? 8.539 6.781 -1.72 1 97.19 18 GLY B O 1
ATOM 3430 N N . ILE B 1 19 ? 7.66 5.133 -2.99 1 98.5 19 ILE B N 1
ATOM 3431 C CA . ILE B 1 19 ? 8.766 5.211 -3.941 1 98.5 19 ILE B CA 1
ATOM 3432 C C . ILE B 1 19 ? 8.227 5.566 -5.328 1 98.5 19 ILE B C 1
ATOM 3434 O O . ILE B 1 19 ? 7.25 4.969 -5.793 1 98.5 19 ILE B O 1
ATOM 3438 N N . ILE B 1 20 ? 8.82 6.512 -5.926 1 98.44 20 ILE B N 1
ATOM 3439 C CA . ILE B 1 20 ? 8.656 6.797 -7.344 1 98.44 20 ILE B CA 1
ATOM 3440 C C . ILE B 1 20 ? 9.867 6.285 -8.125 1 98.44 20 ILE B C 1
ATOM 3442 O O . ILE B 1 20 ? 11.008 6.543 -7.742 1 98.44 20 ILE B O 1
ATOM 3446 N N . ARG B 1 21 ? 9.602 5.617 -9.172 1 98.56 21 ARG B N 1
ATOM 3447 C CA . ARG B 1 21 ? 10.664 5.031 -9.984 1 98.56 21 ARG B CA 1
ATOM 3448 C C . ARG B 1 21 ? 10.688 5.648 -11.383 1 98.56 21 ARG B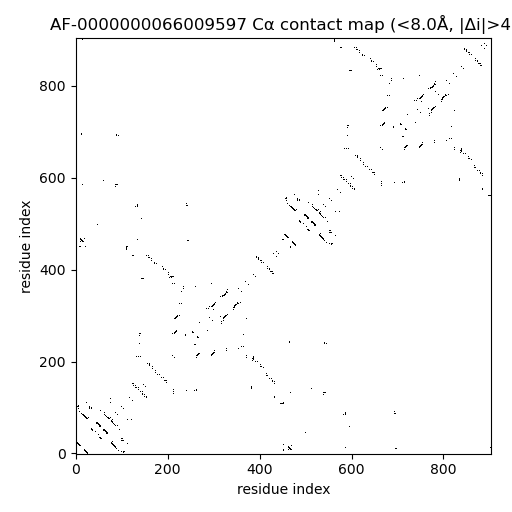 C 1
ATOM 3450 O O . ARG B 1 21 ? 9.641 5.855 -11.992 1 98.56 21 ARG B O 1
ATOM 3457 N N . LEU B 1 22 ? 11.852 5.965 -11.867 1 98.75 22 LEU B N 1
ATOM 3458 C CA . LEU B 1 22 ? 12.109 6.422 -13.234 1 98.75 22 LEU B CA 1
ATOM 3459 C C . LEU B 1 22 ? 13.008 5.438 -13.977 1 98.75 22 LEU B C 1
ATOM 3461 O O . LEU B 1 22 ? 13.914 4.848 -13.383 1 98.75 22 LEU B O 1
ATOM 3465 N N . SER B 1 23 ? 12.805 5.258 -15.25 1 98.69 23 SER B N 1
ATOM 3466 C CA . SER B 1 23 ? 13.664 4.434 -16.094 1 98.69 23 SER B CA 1
ATOM 3467 C C . SER B 1 23 ? 13.742 4.988 -17.516 1 98.69 23 SER B C 1
ATOM 3469 O O . SER B 1 23 ? 12.711 5.285 -18.125 1 98.69 23 SER B O 1
ATOM 3471 N N . GLY B 1 24 ? 14.867 5.105 -18 1 98.44 24 GLY B N 1
ATOM 3472 C CA . GLY B 1 24 ? 15.062 5.598 -19.344 1 98.44 24 GLY B CA 1
ATOM 3473 C C . GLY B 1 24 ? 16.281 6.473 -19.5 1 98.44 24 GLY B C 1
ATOM 3474 O O . GLY B 1 24 ? 17.031 6.684 -18.547 1 98.44 24 GLY B O 1
ATOM 3475 N N . PRO B 1 25 ? 16.531 6.984 -20.672 1 97.75 25 PRO B N 1
ATOM 3476 C CA . PRO B 1 25 ? 17.766 7.719 -20.969 1 97.75 25 PRO B CA 1
ATOM 3477 C C . PRO B 1 25 ? 17.859 9.055 -20.234 1 97.75 25 PRO B C 1
ATOM 3479 O O . PRO B 1 25 ? 18.953 9.539 -19.953 1 97.75 25 PRO B O 1
ATOM 3482 N N . ASP B 1 26 ? 16.719 9.641 -19.859 1 98.06 26 ASP B N 1
ATOM 3483 C CA . ASP B 1 26 ? 16.719 10.945 -19.219 1 98.06 26 ASP B CA 1
ATOM 3484 C C . ASP B 1 26 ? 16.438 10.828 -17.719 1 98.06 26 ASP B C 1
ATOM 3486 O O . ASP B 1 26 ? 16.141 11.82 -17.062 1 98.06 26 ASP B O 1
ATOM 3490 N N . ALA B 1 27 ? 16.422 9.648 -17.203 1 98.38 27 ALA B N 1
ATOM 3491 C CA . ALA B 1 27 ? 16.062 9.414 -15.805 1 98.38 27 ALA B CA 1
ATOM 3492 C C . ALA B 1 27 ? 16.922 10.266 -14.875 1 98.38 27 ALA B C 1
ATOM 3494 O O . ALA B 1 27 ? 16.406 10.93 -13.969 1 98.38 27 ALA B O 1
ATOM 3495 N N . GLN B 1 28 ? 18.188 10.289 -15.094 1 97.38 28 GLN B N 1
ATOM 3496 C CA . GLN B 1 28 ? 19.109 11.047 -14.242 1 97.38 28 GLN B CA 1
ATOM 3497 C C . GLN B 1 28 ? 18.859 12.547 -14.359 1 97.38 28 GLN B C 1
ATOM 3499 O O . GLN B 1 28 ? 18.812 13.258 -13.352 1 97.38 28 GLN B O 1
ATOM 3504 N N . SER B 1 29 ? 18.75 13.023 -15.555 1 97.12 29 SER B N 1
ATOM 3505 C CA . SER B 1 29 ? 18.547 14.453 -15.781 1 97.12 29 SER B CA 1
ATOM 3506 C C . SER B 1 29 ? 17.234 14.922 -15.156 1 97.12 29 SER B C 1
ATOM 3508 O O . SER B 1 29 ? 17.172 16 -14.57 1 97.12 29 SER B O 1
ATOM 3510 N N . ILE B 1 30 ? 16.188 14.133 -15.297 1 98 30 ILE B N 1
ATOM 3511 C CA . ILE B 1 30 ? 14.898 14.461 -14.703 1 98 30 ILE B CA 1
ATOM 3512 C C . ILE B 1 30 ? 15.023 14.5 -13.18 1 98 30 ILE B C 1
ATOM 3514 O O . ILE B 1 30 ? 14.547 15.43 -12.531 1 98 30 ILE B O 1
ATOM 3518 N N . ALA B 1 31 ? 15.695 13.516 -12.625 1 97.38 31 ALA B N 1
ATOM 3519 C CA . ALA B 1 31 ? 15.898 13.445 -11.18 1 97.38 31 ALA B CA 1
ATOM 3520 C C . ALA B 1 31 ? 16.609 14.695 -10.664 1 97.38 31 ALA B C 1
ATOM 3522 O O . ALA B 1 31 ? 16.25 15.234 -9.617 1 97.38 31 ALA B O 1
ATOM 3523 N N . LEU B 1 32 ? 17.609 15.164 -11.352 1 95.56 32 LEU B N 1
ATOM 3524 C CA . LEU B 1 32 ? 18.391 16.328 -10.93 1 95.56 32 LEU B CA 1
ATOM 3525 C C . LEU B 1 32 ? 17.562 17.594 -11 1 95.56 32 LEU B C 1
ATOM 3527 O O . LEU B 1 32 ? 17.875 18.578 -10.32 1 95.56 32 LEU B O 1
ATOM 3531 N N . ARG B 1 33 ? 16.547 17.625 -11.82 1 96.62 33 ARG B N 1
ATOM 3532 C CA . ARG B 1 33 ? 15.672 18.797 -11.938 1 96.62 33 ARG B CA 1
ATOM 3533 C C . ARG B 1 33 ? 14.68 18.859 -10.789 1 96.62 33 ARG B C 1
ATOM 3535 O O . ARG B 1 33 ? 14.258 19.953 -10.383 1 96.62 33 ARG B O 1
ATOM 3542 N N . ILE B 1 34 ? 14.336 17.719 -10.195 1 98.06 34 ILE B N 1
ATOM 3543 C CA . ILE B 1 34 ? 13.242 17.75 -9.242 1 98.06 34 ILE B CA 1
ATOM 3544 C C . ILE B 1 34 ? 13.758 17.422 -7.844 1 98.06 34 ILE B C 1
ATOM 3546 O O . ILE B 1 34 ? 13 17.422 -6.875 1 98.06 34 ILE B O 1
ATOM 3550 N N . PHE B 1 35 ? 14.977 17.078 -7.703 1 98.06 35 PHE B N 1
ATOM 3551 C CA . PHE B 1 35 ? 15.578 16.703 -6.43 1 98.06 35 PHE B CA 1
ATOM 3552 C C . PHE B 1 35 ? 16.781 17.562 -6.117 1 98.06 35 PHE B C 1
ATOM 3554 O O . PHE B 1 35 ? 17.656 17.75 -6.969 1 98.06 35 PHE B O 1
ATOM 3561 N N . ARG B 1 36 ? 16.891 18.094 -4.953 1 96.12 36 ARG B N 1
ATOM 3562 C CA . ARG B 1 36 ? 18.016 18.891 -4.473 1 96.12 36 ARG B CA 1
ATOM 3563 C C . ARG B 1 36 ? 18.719 18.188 -3.32 1 96.12 36 ARG B C 1
ATOM 3565 O O . ARG B 1 36 ? 18.25 18.203 -2.186 1 96.12 36 ARG B O 1
ATOM 3572 N N . PRO B 1 37 ? 19.859 17.578 -3.58 1 95.25 37 PRO B N 1
ATOM 3573 C CA . PRO B 1 37 ? 20.609 16.922 -2.504 1 95.25 37 PRO B CA 1
ATOM 3574 C C . PRO B 1 37 ? 21.141 17.906 -1.467 1 95.25 37 PRO B C 1
ATOM 3576 O O . PRO B 1 37 ? 21.5 19.031 -1.811 1 95.25 37 PRO B O 1
ATOM 3579 N N . VAL B 1 38 ? 21.156 17.516 -0.247 1 93 38 VAL B N 1
ATOM 3580 C CA . VAL B 1 38 ? 21.688 18.344 0.824 1 93 38 VAL B CA 1
ATOM 3581 C C . VAL B 1 38 ? 23.188 18.562 0.617 1 93 38 VAL B C 1
ATOM 3583 O O . VAL B 1 38 ? 23.688 19.672 0.773 1 93 38 VAL B O 1
ATOM 3586 N N . ARG B 1 39 ? 23.875 17.5 0.25 1 91 39 ARG B N 1
ATOM 3587 C CA . ARG B 1 39 ? 25.281 17.609 -0.093 1 91 39 ARG B CA 1
ATOM 3588 C C . ARG B 1 39 ? 25.469 17.672 -1.604 1 91 39 ARG B C 1
ATOM 3590 O O . ARG B 1 39 ? 25 16.781 -2.332 1 91 39 ARG B O 1
ATOM 3597 N N . PRO B 1 40 ? 26.125 18.672 -1.964 1 86.25 40 PRO B N 1
ATOM 3598 C CA . PRO B 1 40 ? 26.344 18.797 -3.408 1 86.25 40 PRO B CA 1
ATOM 3599 C C . PRO B 1 40 ? 27.188 17.656 -3.975 1 86.25 40 PRO B C 1
ATOM 3601 O O . PRO B 1 40 ? 27.891 16.969 -3.225 1 86.25 40 PRO B O 1
ATOM 3604 N N . GLY B 1 41 ? 27.094 17.438 -5.293 1 85.31 41 GLY B N 1
ATOM 3605 C CA . GLY B 1 41 ? 27.891 16.422 -5.969 1 85.31 41 GLY B CA 1
ATOM 3606 C C . GLY B 1 41 ? 27.125 15.672 -7.035 1 85.31 41 GLY B C 1
ATOM 3607 O O . GLY B 1 41 ? 25.906 15.828 -7.156 1 85.31 41 GLY B O 1
ATOM 3608 N N . ARG B 1 42 ? 27.875 14.906 -7.77 1 87.94 42 ARG B N 1
ATOM 3609 C CA . ARG B 1 42 ? 27.281 14.109 -8.836 1 87.94 42 ARG B CA 1
ATOM 3610 C C . ARG B 1 42 ? 26.594 12.867 -8.273 1 87.94 42 ARG B C 1
ATOM 3612 O O . ARG B 1 42 ? 26.984 12.359 -7.223 1 87.94 42 ARG B O 1
ATOM 3619 N N . LEU B 1 43 ? 25.625 12.453 -8.969 1 92.31 43 LEU B N 1
ATOM 3620 C CA . LEU B 1 43 ? 24.984 11.203 -8.602 1 92.31 43 LEU B CA 1
ATOM 3621 C C . LEU B 1 43 ? 25.859 10.008 -8.961 1 92.31 43 LEU B C 1
ATOM 3623 O O . LEU B 1 43 ? 26.438 9.961 -10.047 1 92.31 43 LEU B O 1
ATOM 3627 N N . ARG B 1 44 ? 26.094 9.164 -8.023 1 94.56 44 ARG B N 1
ATOM 3628 C CA . ARG B 1 44 ? 26.844 7.93 -8.25 1 94.56 44 ARG B CA 1
ATOM 3629 C C . ARG B 1 44 ? 25.922 6.719 -8.234 1 94.56 44 ARG B C 1
ATOM 3631 O O . ARG B 1 44 ? 24.984 6.652 -7.43 1 94.56 44 ARG B O 1
ATOM 3638 N N . SER B 1 45 ? 26.25 5.816 -9.102 1 97 45 SER B N 1
ATOM 3639 C CA . SER B 1 45 ? 25.422 4.621 -9.219 1 97 45 SER B CA 1
ATOM 3640 C C . SER B 1 45 ? 25.406 3.822 -7.918 1 97 45 SER B C 1
ATOM 3642 O O . SER B 1 45 ? 26.453 3.674 -7.27 1 97 45 SER B O 1
ATOM 3644 N N . HIS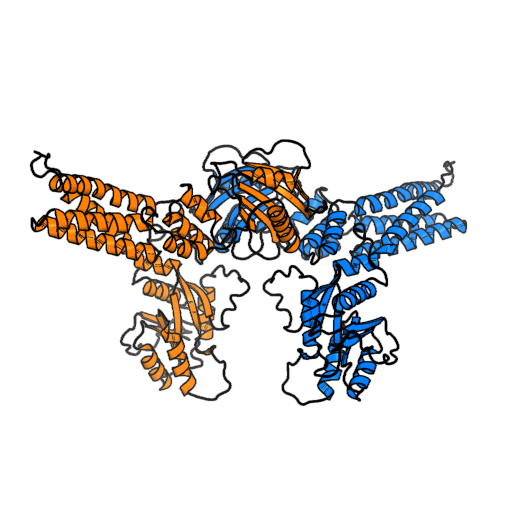 B 1 46 ? 24.172 3.381 -7.57 1 97.38 46 HIS B N 1
ATOM 3645 C CA . HIS B 1 46 ? 23.938 2.49 -6.441 1 97.38 46 HIS B CA 1
ATOM 3646 C C . HIS B 1 46 ? 24.328 3.15 -5.125 1 97.38 46 HIS B C 1
ATOM 3648 O O . HIS B 1 46 ? 24.781 2.475 -4.199 1 97.38 46 HIS B O 1
ATOM 3654 N N . ARG B 1 47 ? 24.234 4.426 -5.078 1 96.44 47 ARG B N 1
ATOM 3655 C CA . ARG B 1 47 ? 24.438 5.195 -3.855 1 96.44 47 ARG B CA 1
ATOM 3656 C C . ARG B 1 47 ? 23.188 5.988 -3.49 1 96.44 47 ARG B C 1
ATOM 3658 O O . ARG B 1 47 ? 22.531 6.559 -4.363 1 96.44 47 ARG B O 1
ATOM 3665 N N . VAL B 1 48 ? 22.938 6.043 -2.223 1 97.19 48 VAL B N 1
ATOM 3666 C CA . VAL B 1 48 ? 21.766 6.742 -1.716 1 97.19 48 VAL B CA 1
ATOM 3667 C C . VAL B 1 48 ? 22.141 8.18 -1.37 1 97.19 48 VAL B C 1
ATOM 3669 O O . VAL B 1 48 ? 23.156 8.43 -0.714 1 97.19 48 VAL B O 1
ATOM 3672 N N . ARG B 1 49 ? 21.328 9.141 -1.805 1 97.06 49 ARG B N 1
ATOM 3673 C CA . ARG B 1 49 ? 21.5 10.555 -1.501 1 97.06 49 ARG B CA 1
ATOM 3674 C C . ARG B 1 49 ? 20.312 11.117 -0.747 1 97.06 49 ARG B C 1
ATOM 3676 O O . ARG B 1 49 ? 19.156 10.789 -1.063 1 97.06 49 ARG B O 1
ATOM 3683 N N . TYR B 1 50 ? 20.625 11.906 0.261 1 96.94 50 TYR B N 1
ATOM 3684 C CA . TYR B 1 50 ? 19.594 12.594 1.046 1 96.94 50 TYR B CA 1
ATOM 3685 C C . TYR B 1 50 ? 19.344 13.992 0.506 1 96.94 50 TYR B C 1
ATOM 3687 O O . TYR B 1 50 ? 20.281 14.703 0.128 1 96.94 50 TYR B O 1
ATOM 3695 N N . GLY B 1 51 ? 18.047 14.359 0.437 1 97.19 51 GLY B N 1
ATOM 3696 C CA . GLY B 1 51 ? 17.703 15.695 -0.04 1 97.19 51 GLY B CA 1
ATOM 3697 C C . GLY B 1 51 ? 16.219 15.969 -0.013 1 97.19 51 GLY B C 1
ATOM 3698 O O . GLY B 1 51 ? 15.508 15.484 0.867 1 97.19 51 GLY B O 1
ATOM 3699 N N . HIS B 1 52 ? 15.797 16.891 -0.92 1 97.81 52 HIS B N 1
ATOM 3700 C CA . HIS B 1 52 ? 14.406 17.312 -0.991 1 97.81 52 HIS B CA 1
ATOM 3701 C C . HIS B 1 52 ? 13.883 17.25 -2.422 1 97.81 52 HIS B C 1
ATOM 3703 O O . HIS B 1 52 ? 14.602 17.578 -3.367 1 97.81 52 HIS B O 1
ATOM 3709 N N . VAL B 1 53 ? 12.711 16.766 -2.555 1 98.25 53 VAL B N 1
ATOM 3710 C CA . VAL B 1 53 ? 12.008 16.844 -3.832 1 98.25 53 VAL B CA 1
ATOM 3711 C C . VAL B 1 53 ? 11.391 18.234 -3.992 1 98.25 53 VAL B C 1
ATOM 3713 O O . VAL B 1 53 ? 10.711 18.719 -3.088 1 98.25 53 VAL B O 1
ATOM 3716 N N . ILE B 1 54 ? 11.625 18.781 -5.102 1 96.25 54 ILE B N 1
ATOM 3717 C CA . ILE B 1 54 ? 11.156 20.141 -5.363 1 96.25 54 ILE B CA 1
ATOM 3718 C C . ILE B 1 54 ? 10.109 20.109 -6.473 1 96.25 54 ILE B C 1
ATOM 3720 O O . ILE B 1 54 ? 10.312 19.5 -7.52 1 96.25 54 ILE B O 1
ATOM 3724 N N . GLY B 1 55 ? 8.969 20.812 -6.254 1 93.38 55 GLY B N 1
ATOM 3725 C CA . GLY B 1 55 ? 7.922 20.891 -7.258 1 93.38 55 GLY B CA 1
ATOM 3726 C C . GLY B 1 55 ? 8.227 21.906 -8.344 1 93.38 55 GLY B C 1
ATOM 3727 O O . GLY B 1 55 ? 9.211 22.641 -8.258 1 93.38 55 GLY B O 1
ATOM 3728 N N . PRO B 1 56 ? 7.418 21.875 -9.398 1 89.19 56 PRO B N 1
ATOM 3729 C CA . PRO B 1 56 ? 7.602 22.844 -10.492 1 89.19 56 PRO B CA 1
ATOM 3730 C C . PRO B 1 56 ? 7.504 24.297 -10.016 1 89.19 56 PRO B C 1
ATOM 3732 O O . PRO B 1 56 ? 8.07 25.188 -10.648 1 89.19 56 PRO B O 1
ATOM 3735 N N . ASP B 1 57 ? 6.82 24.516 -8.914 1 85.12 57 ASP B N 1
ATOM 3736 C CA . ASP B 1 57 ? 6.648 25.859 -8.375 1 85.12 57 ASP B CA 1
ATOM 3737 C C . ASP B 1 57 ? 7.824 26.25 -7.473 1 85.12 57 ASP B C 1
ATOM 3739 O O . ASP B 1 57 ? 7.871 27.359 -6.949 1 85.12 57 ASP B O 1
ATOM 3743 N N . GLY B 1 58 ? 8.734 25.328 -7.285 1 88.06 58 GLY B N 1
ATOM 3744 C CA . GLY B 1 58 ? 9.914 25.609 -6.477 1 88.06 58 GLY B CA 1
ATOM 3745 C C . GLY B 1 58 ? 9.719 25.266 -5.012 1 88.06 58 GLY B C 1
ATOM 3746 O O . GLY B 1 58 ? 10.656 25.375 -4.215 1 88.06 58 GLY B O 1
ATOM 3747 N N . GLU B 1 59 ? 8.578 24.844 -4.684 1 89.06 59 GLU B N 1
ATOM 3748 C CA . GLU B 1 59 ? 8.297 24.516 -3.291 1 89.06 59 GLU B CA 1
ATOM 3749 C C . GLU B 1 59 ? 8.742 23.094 -2.965 1 89.06 59 GLU B C 1
ATOM 3751 O O . GLU B 1 59 ? 8.758 22.219 -3.842 1 89.06 59 GLU B O 1
ATOM 3756 N N . VAL B 1 60 ? 9.062 22.875 -1.757 1 94.06 60 VAL B N 1
ATOM 3757 C CA . VAL B 1 60 ? 9.461 21.547 -1.295 1 94.06 60 VAL B CA 1
ATOM 3758 C C . VAL B 1 60 ? 8.234 20.641 -1.208 1 94.06 60 VAL B C 1
ATOM 3760 O O . VAL B 1 60 ? 7.242 20.984 -0.563 1 94.06 60 VAL B O 1
ATOM 3763 N N . ILE B 1 61 ? 8.312 19.531 -1.852 1 96.44 61 ILE B N 1
ATOM 3764 C CA . ILE B 1 61 ? 7.258 18.531 -1.786 1 96.44 61 ILE B CA 1
ATOM 3765 C C . ILE B 1 61 ? 7.5 17.609 -0.595 1 96.44 61 ILE B C 1
ATOM 3767 O O . ILE B 1 61 ? 6.574 17.312 0.168 1 96.44 61 ILE B O 1
ATOM 3771 N N . ASP B 1 62 ? 8.797 17.188 -0.456 1 97.81 62 ASP B N 1
ATOM 3772 C CA . ASP B 1 62 ? 9.109 16.234 0.602 1 97.81 62 ASP B CA 1
ATOM 3773 C C . ASP B 1 62 ? 10.617 16.125 0.822 1 97.81 62 ASP B C 1
ATOM 3775 O O . ASP B 1 62 ? 11.398 16.422 -0.079 1 97.81 62 ASP B O 1
ATOM 3779 N N . GLU B 1 63 ? 10.953 15.805 2.051 1 96.81 63 GLU B N 1
ATOM 3780 C CA . GLU B 1 63 ? 12.273 15.258 2.334 1 96.81 63 GLU B CA 1
ATOM 3781 C C . GLU B 1 63 ? 12.383 13.812 1.863 1 96.81 63 GLU B C 1
ATOM 3783 O O . GLU B 1 63 ? 11.484 13 2.109 1 96.81 63 GLU B O 1
ATOM 3788 N N . ALA B 1 64 ? 13.492 13.484 1.1 1 97.94 64 ALA B N 1
ATOM 3789 C CA . ALA B 1 64 ? 13.492 12.18 0.434 1 97.94 64 ALA B CA 1
ATOM 3790 C C . ALA B 1 64 ? 14.906 11.648 0.266 1 97.94 64 ALA B C 1
ATOM 3792 O O . ALA B 1 64 ? 15.883 12.367 0.525 1 97.94 64 ALA B O 1
ATOM 3793 N N . LEU B 1 65 ? 15.016 10.383 -0.041 1 98.25 65 LEU B N 1
ATOM 3794 C CA . LEU B 1 65 ? 16.25 9.719 -0.47 1 98.25 65 LEU B CA 1
ATOM 3795 C C . LEU B 1 65 ? 16.188 9.398 -1.961 1 98.25 65 LEU B C 1
ATOM 3797 O O . LEU B 1 65 ? 15.156 8.992 -2.48 1 98.25 65 LEU B O 1
ATOM 3801 N N . LEU B 1 66 ? 17.266 9.625 -2.635 1 98.44 66 LEU B N 1
ATOM 3802 C CA . LEU B 1 66 ? 17.375 9.32 -4.059 1 98.44 66 LEU B CA 1
ATOM 3803 C C . LEU B 1 66 ? 18.453 8.273 -4.305 1 98.44 66 LEU B C 1
ATOM 3805 O O . LEU B 1 66 ? 19.562 8.375 -3.77 1 98.44 66 LEU B O 1
ATOM 3809 N N . THR B 1 67 ? 18.156 7.242 -5.066 1 98.38 67 THR B N 1
ATOM 3810 C CA . THR B 1 67 ? 19.094 6.203 -5.473 1 98.38 67 THR B CA 1
ATOM 3811 C C . THR B 1 67 ? 19.172 6.102 -6.992 1 98.38 67 THR B C 1
ATOM 3813 O O . THR B 1 67 ? 18.141 5.922 -7.66 1 98.38 67 THR B O 1
ATOM 3816 N N . LEU B 1 68 ? 20.297 6.258 -7.52 1 98.06 68 LEU B N 1
ATOM 3817 C CA . LEU B 1 68 ? 20.547 6.016 -8.938 1 98.06 68 LEU B CA 1
ATOM 3818 C C . LEU B 1 68 ? 21.125 4.621 -9.156 1 98.06 68 LEU B C 1
ATOM 3820 O O . LEU B 1 68 ? 22.062 4.223 -8.477 1 98.06 68 LEU B O 1
ATOM 3824 N N . MET B 1 69 ? 20.562 3.873 -10.008 1 98.19 69 MET B N 1
ATOM 3825 C CA . MET B 1 69 ? 21.141 2.639 -10.531 1 98.19 69 MET B CA 1
ATOM 3826 C C . MET B 1 69 ? 21.406 2.76 -12.031 1 98.19 69 MET B C 1
ATOM 3828 O O . MET B 1 69 ? 20.469 2.668 -12.836 1 98.19 69 MET B O 1
ATOM 3832 N N . ALA B 1 70 ? 22.609 2.889 -12.398 1 97.81 70 ALA B N 1
ATOM 3833 C CA . ALA B 1 70 ? 22.984 3.225 -13.773 1 97.81 70 ALA B CA 1
ATOM 3834 C C . ALA B 1 70 ? 22.953 1.989 -14.664 1 97.81 70 ALA B C 1
ATOM 3836 O O . ALA B 1 70 ? 23.281 0.886 -14.219 1 97.81 70 ALA B O 1
ATOM 3837 N N . ALA B 1 71 ? 22.625 2.195 -15.93 1 96.62 71 ALA B N 1
ATOM 3838 C CA . ALA B 1 71 ? 22.672 1.149 -16.938 1 96.62 71 ALA B CA 1
ATOM 3839 C C . ALA B 1 71 ? 24.062 0.55 -17.062 1 96.62 71 ALA B C 1
ATOM 3841 O O . ALA B 1 71 ? 25.062 1.259 -16.922 1 96.62 71 ALA B O 1
ATOM 3842 N N . PRO B 1 72 ? 24.141 -0.706 -17.297 1 96.56 72 PRO B N 1
ATOM 3843 C CA . PRO B 1 72 ? 23.047 -1.68 -17.453 1 96.56 72 PRO B CA 1
ATOM 3844 C C . PRO B 1 72 ? 22.719 -2.402 -16.141 1 96.56 72 PRO B C 1
ATOM 3846 O O . PRO B 1 72 ? 22.016 -3.418 -16.156 1 96.56 72 PRO B O 1
ATOM 3849 N N . HIS B 1 73 ? 23.328 -1.938 -15.023 1 95.88 73 HIS B N 1
ATOM 3850 C CA . HIS B 1 73 ? 23.188 -2.625 -13.742 1 95.88 73 HIS B CA 1
ATOM 3851 C C . HIS B 1 73 ? 21.953 -2.143 -12.992 1 95.88 73 HIS B C 1
ATOM 3853 O O . HIS B 1 73 ? 22.062 -1.627 -11.875 1 95.88 73 HIS B O 1
ATOM 3859 N N . SER B 1 74 ? 20.891 -2.273 -13.633 1 97.56 74 SER B N 1
ATOM 3860 C CA . SER B 1 74 ? 19.578 -1.922 -13.102 1 97.56 74 SER B CA 1
ATOM 3861 C C . SER B 1 74 ? 18.531 -2.936 -13.523 1 97.56 74 SER B C 1
ATOM 3863 O O . SER B 1 74 ? 18.812 -3.852 -14.297 1 97.56 74 SER B O 1
ATOM 3865 N N . PHE B 1 75 ? 17.297 -2.805 -13.023 1 96.44 75 PHE B N 1
ATOM 3866 C CA . PHE B 1 75 ? 16.219 -3.744 -13.305 1 96.44 75 PHE B CA 1
ATOM 3867 C C . PHE B 1 75 ? 15.859 -3.734 -14.789 1 96.44 75 PHE B C 1
ATOM 3869 O O . PHE B 1 75 ? 15.641 -4.789 -15.383 1 96.44 75 PHE B O 1
ATOM 3876 N N . THR B 1 76 ? 15.82 -2.559 -15.375 1 97.62 76 THR B N 1
ATOM 3877 C CA . THR B 1 76 ? 15.438 -2.434 -16.781 1 97.62 76 THR B CA 1
ATOM 3878 C C . THR B 1 76 ? 16.672 -2.418 -17.672 1 97.62 76 THR B C 1
ATOM 3880 O O . THR B 1 76 ? 16.547 -2.268 -18.891 1 97.62 76 THR B O 1
ATOM 3883 N N . ARG B 1 77 ? 17.859 -2.439 -17.141 1 97.56 77 ARG B N 1
ATOM 3884 C CA . ARG B 1 77 ? 19.125 -2.295 -17.828 1 97.56 77 ARG B CA 1
ATOM 3885 C C . ARG B 1 77 ? 19.266 -0.905 -18.438 1 97.56 77 ARG B C 1
ATOM 3887 O O . ARG B 1 77 ? 20.031 -0.71 -19.391 1 97.56 77 ARG B O 1
ATOM 3894 N N . GLU B 1 78 ? 18.469 0.01 -18.016 1 98.19 78 GLU B N 1
ATOM 3895 C CA . GLU B 1 78 ? 18.562 1.446 -18.266 1 98.19 78 GLU B CA 1
ATOM 3896 C C . GLU B 1 78 ? 18.984 2.195 -17 1 98.19 78 GLU B C 1
ATOM 3898 O O . GLU B 1 78 ? 19.234 1.58 -15.969 1 98.19 78 GLU B O 1
ATOM 3903 N N . ASP B 1 79 ? 19.125 3.52 -17.172 1 98.25 79 ASP B N 1
ATOM 3904 C CA . ASP B 1 79 ? 19.234 4.305 -15.945 1 98.25 79 ASP B CA 1
ATOM 3905 C C . ASP B 1 79 ? 17.922 4.289 -15.156 1 98.25 79 ASP B C 1
ATOM 3907 O O . ASP B 1 79 ? 16.875 4.629 -15.695 1 98.25 79 ASP B O 1
ATOM 3911 N N . VAL B 1 80 ? 18.016 3.832 -13.969 1 98.62 80 VAL B N 1
ATOM 3912 C CA . VAL B 1 80 ? 16.859 3.783 -13.094 1 98.62 80 VAL B CA 1
ATOM 3913 C C . VAL B 1 80 ? 17.078 4.676 -11.875 1 98.62 80 VAL B C 1
ATOM 3915 O O . VAL B 1 80 ? 18.156 4.625 -11.258 1 98.62 80 VAL B O 1
ATOM 3918 N N . VAL B 1 81 ? 16.172 5.508 -11.594 1 98.69 81 VAL B N 1
ATOM 3919 C CA . VAL B 1 81 ? 16.203 6.34 -10.398 1 98.69 81 VAL B CA 1
ATOM 3920 C C . VAL B 1 81 ? 15 6.023 -9.516 1 98.69 81 VAL B C 1
ATOM 3922 O O . VAL B 1 81 ? 13.867 5.922 -10 1 98.69 81 VAL B O 1
ATOM 3925 N N . GLU B 1 82 ? 15.227 5.773 -8.273 1 98.75 82 GLU B N 1
ATOM 3926 C CA . GLU B 1 82 ? 14.164 5.629 -7.285 1 98.75 82 GLU B CA 1
ATOM 3927 C C . GLU B 1 82 ? 14.219 6.75 -6.254 1 98.75 82 GLU B C 1
ATOM 3929 O O . GLU B 1 82 ? 15.273 7.035 -5.688 1 98.75 82 GLU B O 1
ATOM 3934 N N . ILE B 1 83 ? 13.117 7.422 -6.062 1 98.69 83 ILE B N 1
ATOM 3935 C CA . ILE B 1 83 ? 12.969 8.461 -5.047 1 98.69 83 ILE B CA 1
ATOM 3936 C C . ILE B 1 83 ? 12.062 7.961 -3.926 1 98.69 83 ILE B C 1
ATOM 3938 O O . ILE B 1 83 ? 10.883 7.68 -4.152 1 98.69 83 ILE B O 1
ATOM 3942 N N . SER B 1 84 ? 12.617 7.812 -2.756 1 98.31 84 SER B N 1
ATOM 3943 C CA . SER B 1 84 ? 11.883 7.375 -1.574 1 98.31 84 SER B CA 1
ATOM 3944 C C . SER B 1 84 ? 11.391 8.562 -0.758 1 98.31 84 SER B C 1
ATOM 3946 O O . SER B 1 84 ? 12.18 9.25 -0.107 1 98.31 84 SER B O 1
ATOM 3948 N N . CYS B 1 85 ? 10.102 8.773 -0.793 1 97.25 85 CYS B N 1
ATOM 3949 C CA . CYS B 1 85 ? 9.445 9.828 -0.039 1 97.25 85 CYS B CA 1
ATOM 3950 C C . CYS B 1 85 ? 8.703 9.258 1.167 1 97.25 85 CYS B C 1
ATOM 3952 O O . CYS B 1 85 ? 8.734 8.055 1.404 1 97.25 85 CYS B O 1
ATOM 3954 N N . HIS B 1 86 ? 8.156 10.164 1.997 1 97.06 86 HIS B N 1
ATOM 3955 C CA . HIS B 1 86 ? 7.219 9.711 3.016 1 97.06 86 HIS B CA 1
ATOM 3956 C C . HIS B 1 86 ? 6.016 9.016 2.385 1 97.06 86 HIS B C 1
ATOM 3958 O O . HIS B 1 86 ? 5.543 9.43 1.322 1 97.06 86 HIS B O 1
ATOM 3964 N N . GLY B 1 87 ? 5.598 7.988 3.055 1 94.81 87 GLY B N 1
ATOM 3965 C CA . GLY B 1 87 ? 4.574 7.121 2.494 1 94.81 87 GLY B CA 1
ATOM 3966 C C . GLY B 1 87 ? 3.172 7.684 2.623 1 94.81 87 GLY B C 1
ATOM 3967 O O . GLY B 1 87 ? 2.266 7.004 3.105 1 94.81 87 GLY B O 1
ATOM 3968 N N . GLY B 1 88 ? 2.932 8.828 2.26 1 93.19 88 GLY B N 1
ATOM 3969 C CA . GLY B 1 88 ? 1.625 9.445 2.121 1 93.19 88 GLY B CA 1
ATOM 3970 C C . GLY B 1 88 ? 1.185 9.594 0.676 1 93.19 88 GLY B C 1
ATOM 3971 O O . GLY B 1 88 ? 2.018 9.742 -0.22 1 93.19 88 GLY B O 1
ATOM 3972 N N . ALA B 1 89 ? -0.089 9.586 0.503 1 91.75 89 ALA B N 1
ATOM 3973 C CA . ALA B 1 89 ? -0.626 9.609 -0.854 1 91.75 89 ALA B CA 1
ATOM 3974 C C . ALA B 1 89 ? -0.216 10.891 -1.584 1 91.75 89 ALA B C 1
ATOM 3976 O O . ALA B 1 89 ? 0.236 10.836 -2.73 1 91.75 89 ALA B O 1
ATOM 3977 N N . LEU B 1 90 ? -0.328 12 -0.948 1 92 90 LEU B N 1
ATOM 3978 C CA . LEU B 1 90 ? -0.143 13.289 -1.606 1 92 90 LEU B CA 1
ATOM 3979 C C . LEU B 1 90 ? 1.326 13.516 -1.941 1 92 90 LEU B C 1
ATOM 3981 O O . LEU B 1 90 ? 1.664 13.836 -3.084 1 92 90 LEU B O 1
ATOM 3985 N N . PRO B 1 91 ? 2.252 13.328 -0.953 1 95.06 91 PRO B N 1
ATOM 3986 C CA . PRO B 1 91 ? 3.656 13.531 -1.314 1 95.06 91 PRO B CA 1
ATOM 3987 C C . PRO B 1 91 ? 4.113 12.617 -2.443 1 95.06 91 PRO B C 1
ATOM 3989 O O . PRO B 1 91 ? 4.871 13.039 -3.32 1 95.06 91 PRO B O 1
ATOM 3992 N N . VAL B 1 92 ? 3.693 11.43 -2.449 1 96.12 92 VAL B N 1
ATOM 3993 C CA . VAL B 1 92 ? 4.074 10.469 -3.477 1 96.12 92 VAL B CA 1
ATOM 3994 C C . VAL B 1 92 ? 3.521 10.906 -4.828 1 96.12 92 VAL B C 1
ATOM 3996 O O . VAL B 1 92 ? 4.25 10.938 -5.824 1 96.12 92 VAL B O 1
ATOM 3999 N N . GLN B 1 93 ? 2.295 11.281 -4.863 1 94.81 93 GLN B N 1
ATOM 4000 C CA . GLN B 1 93 ? 1.649 11.711 -6.098 1 94.81 93 GLN B CA 1
ATOM 4001 C C . GLN B 1 93 ? 2.295 12.984 -6.645 1 94.81 93 GLN B C 1
ATOM 4003 O O . GLN B 1 93 ? 2.521 13.102 -7.852 1 94.81 93 GLN B O 1
ATOM 4008 N N . LEU B 1 94 ? 2.508 13.914 -5.773 1 95 94 LEU B N 1
ATOM 4009 C CA . LEU B 1 94 ? 3.1 15.18 -6.203 1 95 94 LEU B CA 1
ATOM 4010 C C . LEU B 1 94 ? 4.516 14.961 -6.727 1 95 94 LEU B C 1
ATOM 4012 O O . LEU B 1 94 ? 4.949 15.656 -7.652 1 95 94 LEU B O 1
ATOM 4016 N N . THR B 1 95 ? 5.258 14.086 -6.113 1 97.62 95 THR B N 1
ATOM 4017 C CA . THR B 1 95 ? 6.586 13.75 -6.609 1 97.62 95 THR B CA 1
ATOM 4018 C C . THR B 1 95 ? 6.508 13.148 -8.008 1 97.62 95 THR B C 1
ATOM 4020 O O . THR B 1 95 ? 7.285 13.516 -8.891 1 97.62 95 THR B O 1
ATOM 4023 N N . LEU B 1 96 ? 5.57 12.203 -8.219 1 97.31 96 LEU B N 1
ATOM 4024 C CA . LEU B 1 96 ? 5.355 11.648 -9.555 1 97.31 96 LEU B CA 1
ATOM 4025 C C . LEU B 1 96 ? 5.027 12.758 -10.547 1 97.31 96 LEU B C 1
ATOM 4027 O O . LEU B 1 96 ? 5.594 12.797 -11.648 1 97.31 96 LEU B O 1
ATOM 4031 N N . GLU B 1 97 ? 4.121 13.656 -10.18 1 96.12 97 GLU B N 1
ATOM 4032 C CA . GLU B 1 97 ? 3.711 14.75 -11.062 1 96.12 97 GLU B CA 1
ATOM 4033 C C . GLU B 1 97 ? 4.895 15.648 -11.414 1 96.12 97 GLU B C 1
ATOM 4035 O O . GLU B 1 97 ? 4.988 16.141 -12.539 1 96.12 97 GLU B O 1
ATOM 4040 N N . ALA B 1 98 ? 5.719 15.852 -10.414 1 97.75 98 ALA B N 1
ATOM 4041 C CA . ALA B 1 98 ? 6.922 16.641 -10.68 1 97.75 98 ALA B CA 1
ATOM 4042 C C . ALA B 1 98 ? 7.793 15.969 -11.742 1 97.75 98 ALA B C 1
ATOM 4044 O O . ALA B 1 98 ? 8.32 16.641 -12.633 1 97.75 98 ALA B O 1
ATOM 4045 N N . ALA B 1 99 ? 7.969 14.695 -11.656 1 98.19 99 ALA B N 1
ATOM 4046 C CA . ALA B 1 99 ? 8.75 13.945 -12.641 1 98.19 99 ALA B CA 1
ATOM 4047 C C . ALA B 1 99 ? 8.125 14.039 -14.031 1 98.19 99 ALA B C 1
ATOM 4049 O O . ALA B 1 99 ? 8.828 14.211 -15.023 1 98.19 99 ALA B O 1
ATOM 4050 N N . LEU B 1 100 ? 6.816 13.875 -14.062 1 97.62 100 LEU B N 1
ATOM 4051 C CA . LEU B 1 100 ? 6.102 13.969 -15.336 1 97.62 100 LEU B CA 1
ATOM 4052 C C . LEU B 1 100 ? 6.262 15.352 -15.945 1 97.62 100 LEU B C 1
ATOM 4054 O O . LEU B 1 100 ? 6.516 15.477 -17.141 1 97.62 100 LEU B O 1
ATOM 4058 N N . ALA B 1 101 ? 6.141 16.375 -15.117 1 97.12 101 ALA B N 1
ATOM 4059 C CA . ALA B 1 101 ? 6.293 17.75 -15.57 1 97.12 101 ALA B CA 1
ATOM 4060 C C . ALA B 1 101 ? 7.707 18 -16.078 1 97.12 101 ALA B C 1
ATOM 4062 O O . ALA B 1 101 ? 7.914 18.844 -16.969 1 97.12 101 ALA B O 1
ATOM 4063 N N . ALA B 1 102 ? 8.602 17.25 -15.555 1 97.75 102 ALA B N 1
ATOM 4064 C CA . ALA B 1 102 ? 10.008 17.438 -15.93 1 97.75 102 ALA B CA 1
ATOM 4065 C C . ALA B 1 102 ? 10.344 16.641 -17.188 1 97.75 102 ALA B C 1
ATOM 4067 O O . ALA B 1 102 ? 11.492 16.672 -17.656 1 97.75 102 ALA B O 1
ATOM 4068 N N . GLY B 1 103 ? 9.414 15.852 -17.734 1 97.12 103 GLY B N 1
ATOM 4069 C CA . GLY B 1 103 ? 9.648 15.266 -19.047 1 97.12 103 GLY B CA 1
ATOM 4070 C C . GLY B 1 103 ? 9.391 13.773 -19.094 1 97.12 103 GLY B C 1
ATOM 4071 O O . GLY B 1 103 ? 9.414 13.164 -20.156 1 97.12 103 GLY B O 1
ATOM 4072 N N . ALA B 1 104 ? 9.156 13.117 -18 1 98.25 104 ALA B N 1
ATOM 4073 C CA . ALA B 1 104 ? 8.867 11.688 -17.984 1 98.25 104 ALA B CA 1
ATOM 4074 C C . ALA B 1 104 ? 7.449 11.406 -18.469 1 98.25 104 ALA B C 1
ATOM 4076 O O . ALA B 1 104 ? 6.574 12.266 -18.375 1 98.25 104 ALA B O 1
ATOM 4077 N N . ARG B 1 105 ? 7.258 10.273 -19.016 1 97.94 105 ARG B N 1
ATOM 4078 C CA . ARG B 1 105 ? 5.93 9.773 -19.344 1 97.94 105 ARG B CA 1
ATOM 4079 C C . ARG B 1 105 ? 5.43 8.789 -18.297 1 97.94 105 ARG B C 1
ATOM 4081 O O . ARG B 1 105 ? 6.203 7.977 -17.781 1 97.94 105 ARG B O 1
ATOM 4088 N N . LEU B 1 106 ? 4.176 8.852 -17.953 1 97.56 106 LEU B N 1
ATOM 4089 C CA . LEU B 1 106 ? 3.609 7.863 -17.047 1 97.56 106 LEU B CA 1
ATOM 4090 C C . LEU B 1 106 ? 3.752 6.457 -17.625 1 97.56 106 LEU B C 1
ATOM 4092 O O . LEU B 1 106 ? 3.424 6.223 -18.797 1 97.56 106 LEU B O 1
ATOM 4096 N N . ALA B 1 107 ? 4.254 5.566 -16.859 1 97.56 107 ALA B N 1
ATOM 4097 C CA . ALA B 1 107 ? 4.449 4.191 -17.312 1 97.56 107 ALA B CA 1
ATOM 4098 C C . ALA B 1 107 ? 3.111 3.492 -17.531 1 97.56 107 ALA B C 1
ATOM 4100 O O . ALA B 1 107 ? 2.146 3.734 -16.812 1 97.56 107 ALA B O 1
ATOM 4101 N N . ASN B 1 108 ? 3.086 2.619 -18.5 1 95.19 108 ASN B N 1
ATOM 4102 C CA . ASN B 1 108 ? 1.983 1.676 -18.656 1 95.19 108 ASN B CA 1
ATOM 4103 C C . ASN B 1 108 ? 2.084 0.524 -17.656 1 95.19 108 ASN B C 1
ATOM 4105 O O . ASN B 1 108 ? 3.137 0.312 -17.062 1 95.19 108 ASN B O 1
ATOM 4109 N N . PRO B 1 109 ? 0.985 -0.162 -17.453 1 94.25 109 PRO B N 1
ATOM 4110 C CA . PRO B 1 109 ? 1.084 -1.347 -16.594 1 94.25 109 PRO B CA 1
ATOM 4111 C C . PRO B 1 109 ? 2.172 -2.316 -17.062 1 94.25 109 PRO B C 1
ATOM 4113 O O . PRO B 1 109 ? 2.242 -2.654 -18.25 1 94.25 109 PRO B O 1
ATOM 4116 N N . GLY B 1 110 ? 3.021 -2.707 -16.156 1 96.19 110 GLY B N 1
ATOM 4117 C CA . GLY B 1 110 ? 4.035 -3.713 -16.422 1 96.19 110 GLY B CA 1
ATOM 4118 C C . GLY B 1 110 ? 5.172 -3.195 -17.297 1 96.19 110 GLY B C 1
ATOM 4119 O O . GLY B 1 110 ? 6.031 -3.965 -17.719 1 96.19 110 GLY B O 1
ATOM 4120 N N . GLU B 1 111 ? 5.23 -1.941 -17.578 1 96.94 111 GLU B N 1
ATOM 4121 C CA . GLU B 1 111 ? 6.16 -1.428 -18.578 1 96.94 111 GLU B CA 1
ATOM 4122 C C . GLU B 1 111 ? 7.605 -1.537 -18.094 1 96.94 111 GLU B C 1
ATOM 4124 O O . GLU B 1 111 ? 8.516 -1.729 -18.906 1 96.94 111 GLU B O 1
ATOM 4129 N N . PHE B 1 112 ? 7.895 -1.361 -16.797 1 97.81 112 PHE B N 1
ATOM 4130 C CA . PHE B 1 112 ? 9.258 -1.542 -16.312 1 97.81 112 PHE B CA 1
ATOM 4131 C C . PHE B 1 112 ? 9.742 -2.961 -16.578 1 97.81 112 PHE B C 1
ATOM 4133 O O . PHE B 1 112 ? 10.867 -3.16 -17.031 1 97.81 112 PHE B O 1
ATOM 4140 N N . THR B 1 113 ? 8.906 -3.934 -16.312 1 97.25 113 THR B N 1
ATOM 4141 C CA . THR B 1 113 ? 9.242 -5.332 -16.547 1 97.25 113 THR B CA 1
ATOM 4142 C C . THR B 1 113 ? 9.367 -5.621 -18.031 1 97.25 113 THR B C 1
ATOM 4144 O O . THR B 1 113 ? 10.25 -6.375 -18.453 1 97.25 113 THR B O 1
ATOM 4147 N N . LEU B 1 114 ? 8.422 -5.059 -18.812 1 97.06 114 LEU B N 1
ATOM 4148 C CA . LEU B 1 114 ? 8.516 -5.195 -20.25 1 97.06 114 LEU B CA 1
ATOM 4149 C C . LEU B 1 114 ? 9.875 -4.719 -20.766 1 97.06 114 LEU B C 1
ATOM 4151 O O . LEU B 1 114 ? 10.508 -5.398 -21.562 1 97.06 114 LEU B O 1
ATOM 4155 N N . ARG B 1 115 ? 10.336 -3.584 -20.281 1 97.19 115 ARG B N 1
ATOM 4156 C CA . ARG B 1 115 ? 11.625 -3.037 -20.703 1 97.19 115 ARG B CA 1
ATOM 4157 C C . ARG B 1 115 ? 12.773 -3.926 -20.234 1 97.19 115 ARG B C 1
ATOM 4159 O O . ARG B 1 115 ? 13.781 -4.059 -20.938 1 97.19 115 ARG B O 1
ATOM 4166 N N . ALA B 1 116 ? 12.664 -4.473 -19.062 1 97.5 116 ALA B N 1
ATOM 4167 C CA . ALA B 1 116 ? 13.656 -5.441 -18.609 1 97.5 116 ALA B CA 1
ATOM 4168 C C . ALA B 1 116 ? 13.758 -6.621 -19.562 1 97.5 116 ALA B C 1
ATOM 4170 O O . ALA B 1 116 ? 14.852 -7.105 -19.859 1 97.5 116 ALA B O 1
ATOM 4171 N N . PHE B 1 117 ? 12.609 -7.094 -20.078 1 97.19 117 PHE B N 1
ATOM 4172 C CA . PHE B 1 117 ? 12.547 -8.188 -21.047 1 97.19 117 PHE B CA 1
ATOM 4173 C C . PHE B 1 117 ? 13.156 -7.77 -22.375 1 97.19 117 PHE B C 1
ATOM 4175 O O . PHE B 1 117 ? 14.039 -8.453 -22.906 1 97.19 117 PHE B O 1
ATOM 4182 N N . LEU B 1 118 ? 12.727 -6.637 -22.812 1 96.44 118 LEU B N 1
ATOM 4183 C CA . LEU B 1 118 ? 13.164 -6.164 -24.109 1 96.44 118 LEU B CA 1
ATOM 4184 C C . LEU B 1 118 ? 14.664 -5.887 -24.109 1 96.44 118 LEU B C 1
ATOM 4186 O O . LEU B 1 118 ? 15.336 -6.07 -25.125 1 96.44 118 LEU B O 1
ATOM 4190 N N . ASN B 1 119 ? 15.164 -5.508 -22.938 1 96.75 119 ASN B N 1
ATOM 4191 C CA . ASN B 1 119 ? 16.578 -5.18 -22.828 1 96.75 119 ASN B CA 1
ATOM 4192 C C . ASN B 1 119 ? 17.422 -6.406 -22.469 1 96.75 119 ASN B C 1
ATOM 4194 O O . ASN B 1 119 ? 18.625 -6.305 -22.297 1 96.75 119 ASN B O 1
ATOM 4198 N N . GLY B 1 120 ? 16.797 -7.543 -22.281 1 96.19 120 GLY B N 1
ATOM 4199 C CA . GLY B 1 120 ? 17.5 -8.812 -22.156 1 96.19 120 GLY B CA 1
ATOM 4200 C C . GLY B 1 120 ? 17.891 -9.148 -20.734 1 96.19 120 GLY B C 1
ATOM 4201 O O . GLY B 1 120 ? 18.719 -10.039 -20.5 1 96.19 120 GLY B O 1
ATOM 4202 N N . ARG B 1 121 ? 17.391 -8.391 -19.766 1 95.94 121 ARG B N 1
ATOM 4203 C CA . ARG B 1 121 ? 17.703 -8.711 -18.375 1 95.94 121 ARG B CA 1
ATOM 4204 C C . ARG B 1 121 ? 17.031 -10.008 -17.953 1 95.94 121 ARG B C 1
ATOM 4206 O O . ARG B 1 121 ? 17.594 -10.789 -17.188 1 95.94 121 ARG B O 1
ATOM 4213 N N . ILE B 1 122 ? 15.781 -10.219 -18.375 1 96.94 122 ILE B N 1
ATOM 4214 C CA . ILE B 1 122 ? 14.992 -11.406 -18.062 1 96.94 122 ILE B CA 1
ATOM 4215 C C . ILE B 1 122 ? 14.258 -11.883 -19.328 1 96.94 122 ILE B C 1
ATOM 4217 O O . ILE B 1 122 ? 14.047 -11.109 -20.25 1 96.94 122 ILE B O 1
ATOM 4221 N N . ASP B 1 123 ? 13.953 -13.195 -19.359 1 97.62 123 ASP B N 1
ATOM 4222 C CA . ASP B 1 123 ? 13.117 -13.688 -20.453 1 97.62 123 ASP B CA 1
ATOM 4223 C C . ASP B 1 123 ? 11.641 -13.57 -20.109 1 97.62 123 ASP B C 1
ATOM 4225 O O . ASP B 1 123 ? 11.289 -13.086 -19.031 1 97.62 123 ASP B O 1
ATOM 4229 N N . LEU B 1 124 ? 10.781 -13.953 -21.031 1 97.62 124 LEU B N 1
ATOM 4230 C CA . LEU B 1 124 ? 9.352 -13.742 -20.844 1 97.62 124 LEU B CA 1
ATOM 4231 C C . LEU B 1 124 ? 8.82 -14.602 -19.703 1 97.62 124 LEU B C 1
ATOM 4233 O O . LEU B 1 124 ? 7.93 -14.18 -18.969 1 97.62 124 LEU B O 1
ATOM 4237 N N . SER B 1 125 ? 9.305 -15.867 -19.609 1 98 125 SER B N 1
ATOM 4238 C CA . SER B 1 125 ? 8.875 -16.719 -18.5 1 98 125 SER B CA 1
ATOM 4239 C C . SER B 1 125 ? 9.273 -16.109 -17.156 1 98 125 SER B C 1
ATOM 4241 O O . SER B 1 125 ? 8.523 -16.219 -16.188 1 98 125 SER B O 1
ATOM 4243 N N . GLN B 1 126 ? 10.422 -15.492 -17.078 1 97.69 126 GLN B N 1
ATOM 4244 C CA . GLN B 1 126 ? 10.859 -14.805 -15.867 1 97.69 126 GLN B CA 1
ATOM 4245 C C . GLN B 1 126 ? 9.984 -13.586 -15.578 1 97.69 126 GLN B C 1
ATOM 4247 O O . GLN B 1 126 ? 9.664 -13.297 -14.422 1 97.69 126 GLN B O 1
ATOM 4252 N N . ALA B 1 127 ? 9.641 -12.867 -16.609 1 97.38 127 ALA B N 1
ATOM 4253 C CA . ALA B 1 127 ? 8.75 -11.719 -16.438 1 97.38 127 ALA B CA 1
ATOM 4254 C C . ALA B 1 127 ? 7.422 -12.148 -15.82 1 97.38 127 ALA B C 1
ATOM 4256 O O . ALA B 1 127 ? 6.945 -11.523 -14.867 1 97.38 127 ALA B O 1
ATOM 4257 N N . GLU B 1 128 ? 6.855 -13.195 -16.312 1 96.94 128 GLU B N 1
ATOM 4258 C CA . GLU B 1 128 ? 5.598 -13.711 -15.781 1 96.94 128 GLU B CA 1
ATOM 4259 C C . GLU B 1 128 ? 5.77 -14.203 -14.352 1 96.94 128 GLU B C 1
ATOM 4261 O O . GLU B 1 128 ? 4.863 -14.062 -13.523 1 96.94 128 GLU B O 1
ATOM 4266 N N . ALA B 1 129 ? 6.934 -14.773 -14.078 1 97.38 129 ALA B N 1
ATOM 4267 C CA . ALA B 1 129 ? 7.223 -15.242 -12.727 1 97.38 129 ALA B CA 1
ATOM 4268 C C . ALA B 1 129 ? 7.234 -14.086 -11.734 1 97.38 129 ALA B C 1
ATOM 4270 O O . ALA B 1 129 ? 6.887 -14.258 -10.562 1 97.38 129 ALA B O 1
ATOM 4271 N N . THR B 1 130 ? 7.648 -12.914 -12.148 1 96.69 130 THR B N 1
ATOM 4272 C CA . THR B 1 130 ? 7.648 -11.734 -11.289 1 96.69 130 THR B CA 1
ATOM 4273 C C . THR B 1 130 ? 6.242 -11.453 -10.758 1 96.69 130 THR B C 1
ATOM 4275 O O . THR B 1 130 ? 6.066 -11.195 -9.562 1 96.69 130 THR B O 1
ATOM 4278 N N . LEU B 1 131 ? 5.297 -11.477 -11.633 1 95.19 131 LEU B N 1
ATOM 4279 C CA . LEU B 1 131 ? 3.908 -11.289 -11.234 1 95.19 131 LEU B CA 1
ATOM 4280 C C . LEU B 1 131 ? 3.467 -12.375 -10.266 1 95.19 131 LEU B C 1
ATOM 4282 O O . LEU B 1 131 ? 2.746 -12.102 -9.297 1 95.19 131 LEU B O 1
ATOM 4286 N N . ASP B 1 132 ? 3.873 -13.602 -10.555 1 95.69 132 ASP B N 1
ATOM 4287 C CA . ASP B 1 132 ? 3.508 -14.734 -9.703 1 95.69 132 ASP B CA 1
ATOM 4288 C C . ASP B 1 132 ? 4.074 -14.562 -8.297 1 95.69 132 ASP B C 1
ATOM 4290 O O . ASP B 1 132 ? 3.438 -14.953 -7.316 1 95.69 132 ASP B O 1
ATOM 4294 N N . VAL B 1 133 ? 5.262 -14.016 -8.203 1 96.25 133 VAL B N 1
ATOM 4295 C CA . VAL B 1 133 ? 5.875 -13.75 -6.906 1 96.25 133 VAL B CA 1
ATOM 4296 C C . VAL B 1 133 ? 5.031 -12.734 -6.137 1 96.25 133 VAL B C 1
ATOM 4298 O O . VAL B 1 133 ? 4.738 -12.93 -4.957 1 96.25 133 VAL B O 1
ATOM 4301 N N . ILE B 1 134 ? 4.656 -11.711 -6.785 1 94.69 134 ILE B N 1
ATOM 4302 C CA . ILE B 1 134 ? 3.908 -10.617 -6.168 1 94.69 134 ILE B CA 1
ATOM 4303 C C . ILE B 1 134 ? 2.545 -11.125 -5.707 1 94.69 134 ILE B C 1
ATOM 4305 O O . ILE B 1 134 ? 2.059 -10.742 -4.641 1 94.69 134 ILE B O 1
ATOM 4309 N N . ARG B 1 135 ? 1.953 -12.109 -6.379 1 91.19 135 ARG B N 1
ATOM 4310 C CA . ARG B 1 135 ? 0.57 -12.508 -6.133 1 91.19 135 ARG B CA 1
ATOM 4311 C C . ARG B 1 135 ? 0.506 -13.828 -5.375 1 91.19 135 ARG B C 1
ATOM 4313 O O . ARG B 1 135 ? -0.58 -14.352 -5.129 1 91.19 135 ARG B O 1
ATOM 4320 N N . ALA B 1 136 ? 1.638 -14.359 -5.121 1 91.56 136 ALA B N 1
ATOM 4321 C CA . ALA B 1 136 ? 1.663 -15.641 -4.426 1 91.56 136 ALA B CA 1
ATOM 4322 C C . ALA B 1 136 ? 0.867 -15.578 -3.125 1 91.56 136 ALA B C 1
ATOM 4324 O O . ALA B 1 136 ? 0.936 -14.586 -2.395 1 91.56 136 ALA B O 1
ATOM 4325 N N . GLN B 1 137 ? 0.182 -16.703 -2.814 1 87.62 137 GLN B N 1
ATOM 4326 C CA . GLN B 1 137 ? -0.686 -16.719 -1.643 1 87.62 137 GLN B CA 1
ATOM 4327 C C . GLN B 1 137 ? -0.192 -17.75 -0.617 1 87.62 137 GLN B C 1
ATOM 4329 O O . GLN B 1 137 ? -0.622 -17.719 0.539 1 87.62 137 GLN B O 1
ATOM 4334 N N . THR B 1 138 ? 0.606 -18.672 -1.035 1 89 138 THR B N 1
ATOM 4335 C CA . THR B 1 138 ? 1.189 -19.672 -0.145 1 89 138 THR B CA 1
ATOM 4336 C C . THR B 1 138 ? 2.699 -19.75 -0.346 1 89 138 THR B C 1
ATOM 4338 O O . THR B 1 138 ? 3.217 -19.344 -1.389 1 89 138 THR B O 1
ATOM 4341 N N . SER B 1 139 ? 3.375 -20.297 0.626 1 89.38 139 SER B N 1
ATOM 4342 C CA . SER B 1 139 ? 4.824 -20.453 0.542 1 89.38 139 SER B CA 1
ATOM 4343 C C . SER B 1 139 ? 5.211 -21.406 -0.588 1 89.38 139 SER B C 1
ATOM 4345 O O . SER B 1 139 ? 6.234 -21.203 -1.246 1 89.38 139 SER B O 1
ATOM 4347 N N . ALA B 1 140 ? 4.398 -22.406 -0.8 1 89.06 140 ALA B N 1
ATOM 4348 C CA . ALA B 1 140 ? 4.672 -23.328 -1.887 1 89.06 140 ALA B CA 1
ATOM 4349 C C . ALA B 1 140 ? 4.582 -22.641 -3.244 1 89.06 140 ALA B C 1
ATOM 4351 O O . ALA B 1 140 ? 5.469 -22.797 -4.086 1 89.06 140 ALA B O 1
ATOM 4352 N N . GLY B 1 141 ? 3.482 -21.953 -3.418 1 91.81 141 GLY B N 1
ATOM 4353 C CA . GLY B 1 141 ? 3.348 -21.188 -4.648 1 91.81 141 GLY B CA 1
ATOM 4354 C C . GLY B 1 141 ? 4.465 -20.188 -4.852 1 91.81 141 GLY B C 1
ATOM 4355 O O . GLY B 1 141 ? 4.949 -20 -5.973 1 91.81 141 GLY B O 1
ATOM 4356 N N . LEU B 1 142 ? 4.852 -19.531 -3.818 1 93.75 142 LEU B N 1
ATOM 4357 C CA . LEU B 1 142 ? 5.93 -18.547 -3.865 1 93.75 142 LEU B CA 1
ATOM 4358 C C . LEU B 1 142 ? 7.246 -19.203 -4.273 1 93.75 142 LEU B C 1
ATOM 4360 O O . LEU B 1 142 ? 7.984 -18.672 -5.098 1 93.75 142 LEU B O 1
ATOM 4364 N N . ALA B 1 143 ? 7.512 -20.328 -3.709 1 93.69 143 ALA B N 1
ATOM 4365 C CA . ALA B 1 143 ? 8.742 -21.062 -4.008 1 93.69 143 ALA B CA 1
ATOM 4366 C C . ALA B 1 143 ? 8.82 -21.422 -5.488 1 93.69 143 ALA B C 1
ATOM 4368 O O . ALA B 1 143 ? 9.875 -21.297 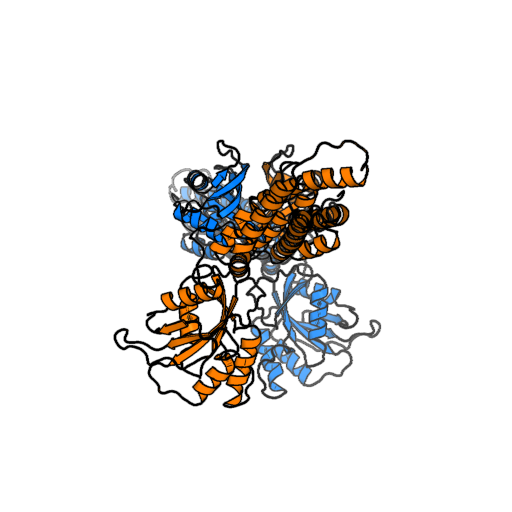-6.113 1 93.69 143 ALA B O 1
ATOM 4369 N N . ILE B 1 144 ? 7.707 -21.859 -6.012 1 94.94 144 ILE B N 1
ATOM 4370 C CA . ILE B 1 144 ? 7.633 -22.203 -7.43 1 94.94 144 ILE B CA 1
ATOM 4371 C C . ILE B 1 144 ? 7.902 -20.953 -8.273 1 94.94 144 ILE B C 1
ATOM 4373 O O . ILE B 1 144 ? 8.68 -21 -9.227 1 94.94 144 ILE B O 1
ATOM 4377 N N . ALA B 1 145 ? 7.281 -19.891 -7.906 1 96.56 145 ALA B N 1
ATOM 4378 C CA . ALA B 1 145 ? 7.457 -18.641 -8.633 1 96.56 145 ALA B CA 1
ATOM 4379 C C . ALA B 1 145 ? 8.906 -18.156 -8.562 1 96.56 145 ALA B C 1
ATOM 4381 O O . ALA B 1 145 ? 9.469 -17.734 -9.57 1 96.56 145 ALA B O 1
ATOM 4382 N N . GLN B 1 146 ? 9.516 -18.281 -7.461 1 96.31 146 GLN B N 1
ATOM 4383 C CA . GLN B 1 146 ? 10.891 -17.844 -7.266 1 96.31 146 GLN B CA 1
ATOM 4384 C C . GLN B 1 146 ? 11.859 -18.703 -8.086 1 96.31 146 GLN B C 1
ATOM 4386 O O . GLN B 1 146 ? 12.82 -18.188 -8.648 1 96.31 146 GLN B O 1
ATOM 4391 N N . ALA B 1 147 ? 11.633 -19.969 -8.102 1 95.56 147 ALA B N 1
ATOM 4392 C CA . ALA B 1 147 ? 12.477 -20.844 -8.906 1 95.56 147 ALA B CA 1
ATOM 4393 C C . ALA B 1 147 ? 12.414 -20.469 -10.383 1 95.56 147 ALA B C 1
ATOM 4395 O O . ALA B 1 147 ? 13.445 -20.422 -11.055 1 95.56 147 ALA B O 1
ATOM 4396 N N . GLN B 1 148 ? 11.203 -20.25 -10.805 1 97.12 148 GLN B N 1
ATOM 4397 C CA . GLN B 1 148 ? 11.07 -19.828 -12.195 1 97.12 148 GLN B CA 1
ATOM 4398 C C . GLN B 1 148 ? 11.75 -18.484 -12.445 1 97.12 148 GLN B C 1
ATOM 4400 O O . GLN B 1 148 ? 12.414 -18.297 -13.469 1 97.12 148 GLN B O 1
ATOM 4405 N N . LEU B 1 149 ? 11.578 -17.562 -11.547 1 97.19 149 LEU B N 1
ATOM 4406 C CA . LEU B 1 149 ? 12.234 -16.266 -11.656 1 97.19 149 LEU B CA 1
ATOM 4407 C C . LEU B 1 149 ? 13.75 -16.422 -11.719 1 97.19 149 LEU B C 1
ATOM 4409 O O . LEU B 1 149 ? 14.43 -15.641 -12.398 1 97.19 149 LEU B O 1
ATOM 4413 N N . GLY B 1 150 ? 14.234 -17.438 -11.086 1 95.75 150 GLY B N 1
ATOM 4414 C CA . GLY B 1 150 ? 15.656 -17.734 -11.102 1 95.75 150 GLY B CA 1
ATOM 4415 C C . GLY B 1 150 ? 16.141 -18.266 -12.438 1 95.75 150 GLY B C 1
ATOM 4416 O O . GLY B 1 150 ? 17.344 -18.438 -12.648 1 95.75 150 GLY B O 1
ATOM 4417 N N . GLY B 1 151 ? 15.242 -18.703 -13.305 1 96.94 151 GLY B N 1
ATOM 4418 C CA . GLY B 1 151 ? 15.617 -18.969 -14.68 1 96.94 151 GLY B CA 1
ATOM 4419 C C . GLY B 1 151 ? 15.648 -20.453 -15 1 96.94 151 GLY B C 1
ATOM 4420 O O . GLY B 1 151 ? 16.078 -20.844 -16.094 1 96.94 151 GLY B O 1
ATOM 4421 N N . TRP B 1 152 ? 15.219 -21.297 -14.125 1 95.94 152 TRP B N 1
ATOM 4422 C CA . TRP B 1 152 ? 15.367 -22.719 -14.375 1 95.94 152 TRP B CA 1
ATOM 4423 C C . TRP B 1 152 ? 14.547 -23.141 -15.594 1 95.94 152 TRP B C 1
ATOM 4425 O O . TRP B 1 152 ? 15.031 -23.906 -16.438 1 95.94 152 TRP B O 1
ATOM 4435 N N . LEU B 1 153 ? 13.289 -22.656 -15.672 1 97.69 153 LEU B N 1
ATOM 4436 C CA . LEU B 1 153 ? 12.438 -23.062 -16.781 1 97.69 153 LEU B CA 1
ATOM 4437 C C . LEU B 1 153 ? 13.023 -22.609 -18.109 1 97.69 153 LEU B C 1
ATOM 4439 O O . LEU B 1 153 ? 13.055 -23.375 -19.078 1 97.69 153 LEU B O 1
ATOM 4443 N N . ALA B 1 154 ? 13.484 -21.406 -18.141 1 97.88 154 ALA B N 1
ATOM 4444 C CA . ALA B 1 154 ? 14.109 -20.875 -19.344 1 97.88 154 ALA B CA 1
ATOM 4445 C C . ALA B 1 154 ? 15.289 -21.734 -19.781 1 97.88 154 ALA B C 1
ATOM 4447 O O . ALA B 1 154 ? 15.445 -22.031 -20.969 1 97.88 154 ALA B O 1
ATOM 4448 N N . ARG B 1 155 ? 16.078 -22.141 -18.844 1 97.62 155 ARG B N 1
ATOM 4449 C CA . ARG B 1 155 ? 17.25 -22.969 -19.141 1 97.62 155 ARG B CA 1
ATOM 4450 C C . ARG B 1 155 ? 16.828 -24.297 -19.766 1 97.62 155 ARG B C 1
ATOM 4452 O O . ARG B 1 155 ? 17.391 -24.719 -20.766 1 97.62 155 ARG B O 1
ATOM 4459 N N . GLU B 1 156 ? 15.805 -24.922 -19.172 1 97.69 156 GLU B N 1
ATOM 4460 C CA . GLU B 1 156 ? 15.32 -26.203 -19.688 1 97.69 156 GLU B CA 1
ATOM 4461 C C . GLU B 1 156 ? 14.711 -26.062 -21.078 1 97.69 156 GLU B C 1
ATOM 4463 O O . GLU B 1 156 ? 14.977 -26.875 -21.953 1 97.69 156 GLU B O 1
ATOM 4468 N N . VAL B 1 157 ? 13.992 -25.047 -21.266 1 98.06 157 VAL B N 1
ATOM 4469 C CA . VAL B 1 157 ? 13.297 -24.828 -22.531 1 98.06 157 VAL B CA 1
ATOM 4470 C C . VAL B 1 157 ? 14.312 -24.484 -23.609 1 98.06 157 VAL B C 1
ATOM 4472 O O . VAL B 1 157 ? 14.227 -25 -24.734 1 98.06 157 VAL B O 1
ATOM 4475 N N . ARG B 1 158 ? 15.266 -23.672 -23.312 1 97.19 158 ARG B N 1
ATOM 4476 C CA . ARG B 1 158 ? 16.281 -23.297 -24.281 1 97.19 158 ARG B CA 1
ATOM 4477 C C . ARG B 1 158 ? 17.141 -24.5 -24.672 1 97.19 158 ARG B C 1
ATOM 4479 O O . ARG B 1 158 ? 17.531 -24.641 -25.828 1 97.19 158 ARG B O 1
ATOM 4486 N N . ALA B 1 159 ? 17.422 -25.328 -23.703 1 97.06 159 ALA B N 1
ATOM 4487 C CA . ALA B 1 159 ? 18.172 -26.547 -23.984 1 97.06 159 ALA B CA 1
ATOM 4488 C C . ALA B 1 159 ? 17.422 -27.438 -24.953 1 97.06 159 ALA B C 1
ATOM 4490 O O . ALA B 1 159 ? 18 -27.969 -25.906 1 97.06 159 ALA B O 1
ATOM 4491 N N . ALA B 1 160 ? 16.141 -27.609 -24.703 1 97.62 160 ALA B N 1
ATOM 4492 C CA . ALA B 1 160 ? 15.312 -28.422 -25.594 1 97.62 160 ALA B CA 1
ATOM 4493 C C . ALA B 1 160 ? 15.234 -27.812 -26.984 1 97.62 160 ALA B C 1
ATOM 4495 O O . ALA B 1 160 ? 15.312 -28.516 -27.984 1 97.62 160 ALA B O 1
ATOM 4496 N N . ARG B 1 161 ? 15.086 -26.562 -27.031 1 96.88 161 ARG B N 1
ATOM 4497 C CA . ARG B 1 161 ? 15 -25.859 -28.312 1 96.88 161 ARG B CA 1
ATOM 4498 C C . ARG B 1 161 ? 16.297 -25.969 -29.094 1 96.88 161 ARG B C 1
ATOM 4500 O O . ARG B 1 161 ? 16.297 -26.25 -30.281 1 96.88 161 ARG B O 1
ATOM 4507 N N . THR B 1 162 ? 17.453 -25.781 -28.406 1 95.44 162 THR B N 1
ATOM 4508 C CA . THR B 1 162 ? 18.766 -25.859 -29.047 1 95.44 162 THR B CA 1
ATOM 4509 C C . THR B 1 162 ? 19.016 -27.25 -29.594 1 95.44 162 THR B C 1
ATOM 4511 O O . THR B 1 162 ? 19.594 -27.406 -30.672 1 95.44 162 THR B O 1
ATOM 4514 N N . ALA B 1 163 ? 18.531 -28.219 -28.891 1 95.62 163 ALA B N 1
ATOM 4515 C CA . ALA B 1 163 ? 18.719 -29.609 -29.297 1 95.62 163 ALA B CA 1
ATOM 4516 C C . ALA B 1 163 ? 18.078 -29.875 -30.656 1 95.62 163 ALA B C 1
ATOM 4518 O O . ALA B 1 163 ? 18.547 -30.719 -31.422 1 95.62 163 ALA B O 1
ATOM 4519 N N . ILE B 1 164 ? 17.062 -29.156 -31 1 95.44 164 ILE B N 1
ATOM 4520 C CA . ILE B 1 164 ? 16.344 -29.516 -32.219 1 95.44 164 ILE B CA 1
ATOM 4521 C C . ILE B 1 164 ? 16.719 -28.562 -33.344 1 95.44 164 ILE B C 1
ATOM 4523 O O . ILE B 1 164 ? 16.406 -28.812 -34.531 1 95.44 164 ILE B O 1
ATOM 4527 N N . LEU B 1 165 ? 17.406 -27.484 -33 1 94 165 LEU B N 1
ATOM 4528 C CA . LEU B 1 165 ? 17.781 -26.516 -34.031 1 94 165 LEU B CA 1
ATOM 4529 C C . LEU B 1 165 ? 18.859 -27.094 -34.969 1 94 165 LEU B C 1
ATOM 4531 O O . LEU B 1 165 ? 18.859 -26.812 -36.156 1 94 165 LEU B O 1
ATOM 4535 N N . GLU B 1 166 ? 19.781 -27.906 -34.438 1 90.06 166 GLU B N 1
ATOM 4536 C CA . GLU B 1 166 ? 20.797 -28.531 -35.281 1 90.06 166 GLU B CA 1
ATOM 4537 C C . GLU B 1 166 ? 20.172 -29.516 -36.25 1 90.06 166 GLU B C 1
ATOM 4539 O O . GLU B 1 166 ? 20.422 -29.453 -37.469 1 90.06 166 GLU B O 1
ATOM 4544 N N . PRO B 1 167 ? 19.375 -30.438 -35.719 1 92.75 167 PRO B N 1
ATOM 4545 C CA . PRO B 1 167 ? 18.641 -31.312 -36.625 1 92.75 167 PRO B CA 1
ATOM 4546 C C . PRO B 1 167 ? 17.859 -30.531 -37.688 1 92.75 167 PRO B C 1
ATOM 4548 O O . PRO B 1 167 ? 17.812 -30.922 -38.844 1 92.75 167 PRO B O 1
ATOM 4551 N N . LEU B 1 168 ? 17.219 -29.5 -37.312 1 94.44 168 LEU B N 1
ATOM 4552 C CA . LEU B 1 168 ? 16.422 -28.688 -38.25 1 94.44 168 LEU B CA 1
ATOM 4553 C C . LEU B 1 168 ? 17.312 -28.094 -39.312 1 94.44 168 LEU B C 1
ATOM 4555 O O . LEU B 1 168 ? 16.938 -28.094 -40.5 1 94.44 168 LEU B O 1
ATOM 4559 N N . ALA B 1 169 ? 18.453 -27.609 -38.938 1 92.88 169 ALA B N 1
ATOM 4560 C CA . ALA B 1 169 ? 19.391 -27.062 -39.938 1 92.88 169 ALA B CA 1
ATOM 4561 C C . ALA B 1 169 ? 19.859 -28.141 -40.906 1 92.88 169 ALA B C 1
ATOM 4563 O O . ALA B 1 169 ? 19.969 -27.875 -42.094 1 92.88 169 ALA B O 1
ATOM 4564 N N . TYR B 1 170 ? 20.156 -29.266 -40.438 1 91.12 170 TYR B N 1
ATOM 4565 C CA . TYR B 1 170 ? 20.594 -30.391 -41.25 1 91.12 170 TYR B CA 1
ATOM 4566 C C . TYR B 1 170 ? 19.516 -30.797 -42.25 1 91.12 170 TYR B C 1
ATOM 4568 O O . TYR B 1 170 ? 19.797 -30.938 -43.438 1 91.12 170 TYR B O 1
ATOM 4576 N N . ILE B 1 171 ? 18.312 -30.922 -41.75 1 91.38 171 ILE B N 1
ATOM 4577 C CA . ILE B 1 171 ? 17.203 -31.359 -42.562 1 91.38 171 ILE B CA 1
ATOM 4578 C C . ILE B 1 171 ? 16.906 -30.297 -43.625 1 91.38 171 ILE B C 1
ATOM 4580 O O . ILE B 1 171 ? 16.641 -30.609 -44.781 1 91.38 171 ILE B O 1
ATOM 4584 N N . THR B 1 172 ? 16.984 -29.078 -43.281 1 91.75 172 THR B N 1
ATOM 4585 C CA . THR B 1 172 ? 16.75 -27.984 -44.188 1 91.75 172 THR B CA 1
ATOM 4586 C C . THR B 1 172 ? 17.812 -27.984 -45.312 1 91.75 172 THR B C 1
ATOM 4588 O O . THR B 1 172 ? 17.5 -27.734 -46.469 1 91.75 172 THR B O 1
ATOM 4591 N N . ALA B 1 173 ? 19.031 -28.312 -44.906 1 90.38 173 ALA B N 1
ATOM 4592 C CA . ALA B 1 173 ? 20.109 -28.406 -45.875 1 90.38 173 ALA B CA 1
ATOM 4593 C C . ALA B 1 173 ? 19.859 -29.547 -46.875 1 90.38 173 ALA B C 1
ATOM 4595 O O . ALA B 1 173 ? 20.156 -29.422 -48.062 1 90.38 173 ALA B O 1
ATOM 4596 N N . LEU B 1 174 ? 19.391 -30.672 -46.344 1 87.75 174 LEU B N 1
ATOM 4597 C CA . LEU B 1 174 ? 19.078 -31.812 -47.188 1 87.75 174 LEU B CA 1
ATOM 4598 C C . LEU B 1 174 ? 18 -31.469 -48.219 1 87.75 174 LEU B C 1
ATOM 4600 O O . LEU B 1 174 ? 18.031 -31.938 -49.344 1 87.75 174 LEU B O 1
ATOM 4604 N N . ILE B 1 175 ? 17.094 -30.672 -47.719 1 88.5 175 ILE B N 1
ATOM 4605 C CA . ILE B 1 175 ? 15.984 -30.266 -48.594 1 88.5 175 ILE B CA 1
ATOM 4606 C C . ILE B 1 175 ? 16.484 -29.281 -49.656 1 88.5 175 ILE B C 1
ATOM 4608 O O . ILE B 1 175 ? 16.125 -29.391 -50.812 1 88.5 175 ILE B O 1
ATOM 4612 N N . ASP B 1 176 ? 17.359 -28.406 -49.312 1 89.38 176 ASP B N 1
ATOM 4613 C CA . ASP B 1 176 ? 17.828 -27.344 -50.188 1 89.38 176 ASP B CA 1
ATOM 4614 C C . ASP B 1 176 ? 18.891 -27.844 -51.156 1 89.38 176 ASP B C 1
ATOM 4616 O O . ASP B 1 176 ? 19 -27.344 -52.281 1 89.38 176 ASP B O 1
ATOM 4620 N N . PHE B 1 177 ? 19.656 -28.812 -50.594 1 89.31 177 PHE B N 1
ATOM 4621 C CA . PHE B 1 177 ? 20.75 -29.297 -51.406 1 89.31 177 PHE B CA 1
ATOM 4622 C C . PHE B 1 177 ? 20.766 -30.828 -51.469 1 89.31 177 PHE B C 1
ATOM 4624 O O . PHE B 1 177 ? 21.719 -31.469 -51 1 89.31 177 PHE B O 1
ATOM 4631 N N . PRO B 1 178 ? 19.844 -31.438 -52.031 1 80.81 178 PRO B N 1
ATOM 4632 C CA . PRO B 1 178 ? 19.703 -32.906 -52.031 1 80.81 178 PRO B CA 1
ATOM 4633 C C . PRO B 1 178 ? 20.875 -33.594 -52.688 1 80.81 178 PRO B C 1
ATOM 4635 O O . PRO B 1 178 ? 21.172 -34.75 -52.375 1 80.81 178 PRO B O 1
ATOM 4638 N N . GLU B 1 179 ? 21.531 -32.875 -53.5 1 83.56 179 GLU B N 1
ATOM 4639 C CA . GLU B 1 179 ? 22.594 -33.5 -54.281 1 83.56 179 GLU B CA 1
ATOM 4640 C C . GLU B 1 179 ? 23.969 -33.281 -53.656 1 83.56 179 GLU B C 1
ATOM 4642 O O . GLU B 1 179 ? 24.969 -33.844 -54.094 1 83.56 179 GLU B O 1
ATOM 4647 N N . GLU B 1 180 ? 23.797 -32.469 -52.594 1 72.88 180 GLU B N 1
ATOM 4648 C CA . GLU B 1 180 ? 25.094 -32.094 -52 1 72.88 180 GLU B CA 1
ATOM 4649 C C . GLU B 1 180 ? 25.5 -33.094 -50.906 1 72.88 180 GLU B C 1
ATOM 4651 O O . GLU B 1 180 ? 24.656 -33.562 -50.156 1 72.88 180 GLU B O 1
ATOM 4656 N N . GLY B 1 181 ? 26.312 -34.188 -51.25 1 75.56 181 GLY B N 1
ATOM 4657 C CA . GLY B 1 181 ? 26.922 -35.156 -50.344 1 75.56 181 GLY B CA 1
ATOM 4658 C C . GLY B 1 181 ? 27 -34.656 -48.906 1 75.56 181 GLY B C 1
ATOM 4659 O O . GLY B 1 181 ? 28.078 -34.719 -48.312 1 75.56 181 GLY B O 1
ATOM 4660 N N . ILE B 1 182 ? 25.781 -34.281 -48.344 1 75.25 182 ILE B N 1
ATOM 4661 C CA . ILE B 1 182 ? 25.75 -33.812 -46.969 1 75.25 182 ILE B CA 1
ATOM 4662 C C . ILE B 1 182 ? 25.984 -35 -46.031 1 75.25 182 ILE B C 1
ATOM 4664 O O . ILE B 1 182 ? 25.359 -36.062 -46.188 1 75.25 182 ILE B O 1
ATOM 4668 N N . GLU B 1 183 ? 26.969 -34.75 -45.188 1 78.81 183 GLU B N 1
ATOM 4669 C CA . GLU B 1 183 ? 27.281 -35.812 -44.219 1 78.81 183 GLU B CA 1
ATOM 4670 C C . GLU B 1 183 ? 26.078 -36.188 -43.375 1 78.81 183 GLU B C 1
ATOM 4672 O O . GLU B 1 183 ? 25.406 -35.312 -42.844 1 78.81 183 GLU B O 1
ATOM 4677 N N . PRO B 1 184 ? 25.781 -37.5 -43.375 1 78.81 184 PRO B N 1
ATOM 4678 C CA . PRO B 1 184 ? 24.625 -37.938 -42.562 1 78.81 184 PRO B CA 1
ATOM 4679 C C . PRO B 1 184 ? 24.766 -37.594 -41.094 1 78.81 184 PRO B C 1
ATOM 4681 O O . PRO B 1 184 ? 25.859 -37.656 -40.531 1 78.81 184 PRO B O 1
ATOM 4684 N N . GLN B 1 185 ? 23.797 -36.875 -40.562 1 82.19 185 GLN B N 1
ATOM 4685 C CA . GLN B 1 185 ? 23.719 -36.531 -39.125 1 82.19 185 GLN B CA 1
ATOM 4686 C C . GLN B 1 185 ? 22.531 -37.25 -38.469 1 82.19 185 GLN B C 1
ATOM 4688 O O . GLN B 1 185 ? 21.5 -37.469 -39.094 1 82.19 185 GLN B O 1
ATOM 4693 N N . THR B 1 186 ? 22.812 -37.656 -37.156 1 85.62 186 THR B N 1
ATOM 4694 C CA . THR B 1 186 ? 21.734 -38.281 -36.406 1 85.62 186 THR B CA 1
ATOM 4695 C C . THR B 1 186 ? 20.75 -37.219 -35.906 1 85.62 186 THR B C 1
ATOM 4697 O O . THR B 1 186 ? 21.156 -36.25 -35.25 1 85.62 186 THR B O 1
ATOM 4700 N N . VAL B 1 187 ? 19.5 -37.406 -36.312 1 91.94 187 VAL B N 1
ATOM 4701 C CA . VAL B 1 187 ? 18.469 -36.438 -35.906 1 91.94 187 VAL B CA 1
ATOM 4702 C C . VAL B 1 187 ? 17.562 -37.031 -34.844 1 91.94 187 VAL B C 1
ATOM 4704 O O . VAL B 1 187 ? 16.906 -36.312 -34.094 1 91.94 187 VAL B O 1
ATOM 4707 N N . ALA B 1 188 ? 17.562 -38.344 -34.75 1 93.31 188 ALA B N 1
ATOM 4708 C CA . ALA B 1 188 ? 16.641 -39.031 -33.844 1 93.31 188 ALA B CA 1
ATOM 4709 C C . ALA B 1 188 ? 17 -38.75 -32.375 1 93.31 188 ALA B C 1
ATOM 4711 O O . ALA B 1 188 ? 16.109 -38.469 -31.578 1 93.31 188 ALA B O 1
ATOM 4712 N N . GLY B 1 189 ? 18.25 -38.812 -32.031 1 94.94 189 GLY B N 1
ATOM 4713 C CA . GLY B 1 189 ? 18.719 -38.594 -30.688 1 94.94 189 GLY B CA 1
ATOM 4714 C C . GLY B 1 189 ? 18.297 -37.281 -30.094 1 94.94 189 GLY B C 1
ATOM 4715 O O . GLY B 1 189 ? 17.625 -37.219 -29.062 1 94.94 189 GLY B O 1
ATOM 4716 N N . PRO B 1 190 ? 18.703 -36.219 -30.797 1 96.12 190 PRO B N 1
ATOM 4717 C CA . PRO B 1 190 ? 18.328 -34.875 -30.312 1 96.12 190 PRO B CA 1
ATOM 4718 C C . PRO B 1 190 ? 16.812 -34.719 -30.172 1 96.12 190 PRO B C 1
ATOM 4720 O O . PRO B 1 190 ? 16.359 -34.094 -29.219 1 96.12 190 PRO B O 1
ATOM 4723 N N . ILE B 1 191 ? 16.047 -35.156 -31.047 1 96.5 191 ILE B N 1
ATOM 4724 C CA . ILE B 1 191 ? 14.602 -35.062 -31.016 1 96.5 191 ILE B CA 1
ATOM 4725 C C . ILE B 1 191 ? 14.062 -35.812 -29.797 1 96.5 191 ILE B C 1
ATOM 4727 O O . ILE B 1 191 ? 13.195 -35.312 -29.078 1 96.5 191 ILE B O 1
ATOM 4731 N N . GLU B 1 192 ? 14.586 -37 -29.594 1 96.75 192 GLU B N 1
ATOM 4732 C CA . GLU B 1 192 ? 14.188 -37.781 -28.438 1 96.75 192 GLU B CA 1
ATOM 4733 C C . GLU B 1 192 ? 14.523 -37.094 -27.125 1 96.75 192 GLU B C 1
ATOM 4735 O O . GLU B 1 192 ? 13.734 -37.125 -26.188 1 96.75 192 GLU B O 1
ATOM 4740 N N . GLN B 1 193 ? 15.633 -36.5 -27.141 1 96.94 193 GLN B N 1
ATOM 4741 C CA . GLN B 1 193 ? 16.062 -35.781 -25.953 1 96.94 193 GLN B CA 1
ATOM 4742 C C . GLN B 1 193 ? 15.164 -34.594 -25.672 1 96.94 193 GLN B C 1
ATOM 4744 O O . GLN B 1 193 ? 14.773 -34.344 -24.516 1 96.94 193 GLN B O 1
ATOM 4749 N N . ALA B 1 194 ? 14.875 -33.844 -26.641 1 98.06 194 ALA B N 1
ATOM 4750 C CA . ALA B 1 194 ? 13.984 -32.688 -26.5 1 98.06 194 ALA B CA 1
ATOM 4751 C C . ALA B 1 194 ? 12.602 -33.125 -26.031 1 98.06 194 ALA B C 1
ATOM 4753 O O . ALA B 1 194 ? 12.008 -32.469 -25.156 1 98.06 194 ALA B O 1
ATOM 4754 N N . LEU B 1 195 ? 12.117 -34.156 -26.625 1 98.12 195 LEU B N 1
ATOM 4755 C CA . LEU B 1 195 ? 10.805 -34.688 -26.25 1 98.12 195 LEU B CA 1
ATOM 4756 C C . LEU B 1 195 ? 10.789 -35.125 -24.781 1 98.12 195 LEU B C 1
ATOM 4758 O O . LEU B 1 195 ? 9.828 -34.844 -24.062 1 98.12 195 LEU B O 1
ATOM 4762 N N . ALA B 1 196 ? 11.82 -35.781 -24.375 1 97.94 196 ALA B N 1
ATOM 4763 C CA . ALA B 1 196 ? 11.914 -36.219 -22.984 1 97.94 196 ALA B CA 1
ATOM 4764 C C . ALA B 1 196 ? 11.883 -35.062 -22.031 1 97.94 196 ALA B C 1
ATOM 4766 O O . ALA B 1 196 ? 11.227 -35.094 -20.984 1 97.94 196 ALA B O 1
ATOM 4767 N N . THR B 1 197 ? 12.586 -34.031 -22.375 1 97.75 197 THR B N 1
ATOM 4768 C CA . THR B 1 197 ? 12.617 -32.812 -21.547 1 97.75 197 THR B CA 1
ATOM 4769 C C . THR B 1 197 ? 11.227 -32.188 -21.453 1 97.75 197 THR B C 1
ATOM 4771 O O . THR B 1 197 ? 10.758 -31.844 -20.375 1 97.75 197 THR B O 1
ATOM 4774 N N . VAL B 1 198 ? 10.594 -32.031 -22.531 1 98.44 198 VAL B N 1
ATOM 4775 C CA . VAL B 1 198 ? 9.281 -31.391 -22.609 1 98.44 198 VAL B CA 1
ATOM 4776 C C . VAL B 1 198 ? 8.266 -32.219 -21.828 1 98.44 198 VAL B C 1
ATOM 4778 O O . VAL B 1 198 ? 7.457 -31.656 -21.078 1 98.44 198 VAL B O 1
ATOM 4781 N N . GLU B 1 199 ? 8.352 -33.531 -21.984 1 97.94 199 GLU B N 1
ATOM 4782 C CA . GLU B 1 199 ? 7.426 -34.406 -21.281 1 97.94 199 GLU B CA 1
ATOM 4783 C C . GLU B 1 199 ? 7.656 -34.375 -19.781 1 97.94 199 GLU B C 1
ATOM 4785 O O . GLU B 1 199 ? 6.703 -34.406 -19 1 97.94 199 GLU B O 1
ATOM 4790 N N . ARG B 1 200 ? 8.883 -34.312 -19.406 1 96.5 200 ARG B N 1
ATOM 4791 C CA . ARG B 1 200 ? 9.211 -34.156 -17.984 1 96.5 200 ARG B CA 1
ATOM 4792 C C . ARG B 1 200 ? 8.625 -32.875 -17.406 1 96.5 200 ARG B C 1
ATOM 4794 O O . ARG B 1 200 ? 8.062 -32.875 -16.312 1 96.5 200 ARG B O 1
ATOM 4801 N N . LEU B 1 201 ? 8.742 -31.797 -18.109 1 96.88 201 LEU B N 1
ATOM 4802 C CA . LEU B 1 201 ? 8.203 -30.516 -17.672 1 96.88 201 LEU B CA 1
ATOM 4803 C C . LEU B 1 201 ? 6.68 -30.562 -17.578 1 96.88 201 LEU B C 1
ATOM 4805 O O . LEU B 1 201 ? 6.086 -29.984 -16.672 1 96.88 201 LEU B O 1
ATOM 4809 N N . LEU B 1 202 ? 6.035 -31.297 -18.469 1 97 202 LEU B N 1
ATOM 4810 C CA . LEU B 1 202 ? 4.582 -31.391 -18.531 1 97 202 LEU B CA 1
ATOM 4811 C C . LEU B 1 202 ? 4.051 -32.25 -17.391 1 97 202 LEU B C 1
ATOM 4813 O O . LEU B 1 202 ? 2.918 -32.062 -16.938 1 97 202 LEU B O 1
ATOM 4817 N N . ALA B 1 203 ? 4.824 -33.281 -16.984 1 92.56 203 ALA B N 1
ATOM 4818 C CA . ALA B 1 203 ? 4.391 -34.25 -16 1 92.56 203 ALA B CA 1
ATOM 4819 C C . ALA B 1 203 ? 3.934 -33.594 -14.711 1 92.56 203 ALA B C 1
ATOM 4821 O O . ALA B 1 203 ? 2.969 -34.031 -14.078 1 92.56 203 ALA B O 1
ATOM 4822 N N . GLY B 1 204 ? 4.453 -32.469 -14.312 1 89.5 204 GLY B N 1
ATOM 4823 C CA . GLY B 1 204 ? 4.094 -31.812 -13.062 1 89.5 204 GLY B CA 1
ATOM 4824 C C . GLY B 1 204 ? 3.303 -30.531 -13.266 1 89.5 204 GLY B C 1
ATOM 4825 O O . GLY B 1 204 ? 3.002 -29.828 -12.297 1 89.5 204 GLY B O 1
ATOM 4826 N N . ALA B 1 205 ? 2.859 -30.312 -14.461 1 93.81 205 ALA B N 1
ATOM 4827 C CA . ALA B 1 205 ? 2.273 -29.016 -14.797 1 93.81 205 ALA B CA 1
ATOM 4828 C C . ALA B 1 205 ? 0.903 -28.844 -14.148 1 93.81 205 ALA B C 1
ATOM 4830 O O . ALA B 1 205 ? 0.544 -27.75 -13.711 1 93.81 205 ALA B O 1
ATOM 4831 N N . ASP B 1 206 ? 0.16 -29.906 -14.047 1 91.44 206 ASP B N 1
ATOM 4832 C CA . ASP B 1 206 ? -1.165 -29.828 -13.438 1 91.44 206 ASP B CA 1
ATOM 4833 C C . ASP B 1 206 ? -1.071 -29.438 -11.961 1 91.44 206 ASP B C 1
ATOM 4835 O O . ASP B 1 206 ? -1.825 -28.594 -11.484 1 91.44 206 ASP B O 1
ATOM 4839 N N . GLN B 1 207 ? -0.193 -30.062 -11.273 1 92.19 207 GLN B N 1
ATOM 4840 C CA . GLN B 1 207 ? 0.036 -29.719 -9.875 1 92.19 207 GLN B CA 1
ATOM 4841 C C . GLN B 1 207 ? 0.529 -28.281 -9.727 1 92.19 207 GLN B C 1
ATOM 4843 O O . GLN B 1 207 ? 0.079 -27.562 -8.844 1 92.19 207 GLN B O 1
ATOM 4848 N N . GLY B 1 208 ? 1.437 -27.938 -10.594 1 93.88 208 GLY B N 1
ATOM 4849 C CA . GLY B 1 208 ? 1.943 -26.578 -10.562 1 93.88 208 GLY B CA 1
ATOM 4850 C C . GLY B 1 208 ? 0.856 -25.531 -10.727 1 93.88 208 GLY B C 1
ATOM 4851 O O . GLY B 1 208 ? 0.861 -24.516 -10.039 1 93.88 208 GLY B O 1
ATOM 4852 N N . MET B 1 209 ? -0.038 -25.812 -11.555 1 93.38 209 MET B N 1
ATOM 4853 C CA . MET B 1 209 ? -1.13 -24.875 -11.828 1 93.38 209 MET B CA 1
ATOM 4854 C C . MET B 1 209 ? -2.039 -24.734 -10.617 1 93.38 209 MET B C 1
ATOM 4856 O O . MET B 1 209 ? -2.492 -23.625 -10.305 1 93.38 209 MET B O 1
ATOM 4860 N N . VAL B 1 210 ? -2.283 -25.75 -9.945 1 92.56 210 VAL B N 1
ATOM 4861 C CA . VAL B 1 210 ? -3.115 -25.719 -8.742 1 92.56 210 VAL B CA 1
ATOM 4862 C C . VAL B 1 210 ? -2.416 -24.906 -7.652 1 92.56 210 VAL B C 1
ATOM 4864 O O . VAL B 1 210 ? -3.045 -24.094 -6.969 1 92.56 210 VAL B O 1
ATOM 4867 N N . LEU B 1 211 ? -1.161 -25.125 -7.52 1 92 211 LEU B N 1
ATOM 4868 C CA . LEU B 1 211 ? -0.391 -24.438 -6.492 1 92 211 LEU B CA 1
ATOM 4869 C C . LEU B 1 211 ? -0.305 -22.938 -6.785 1 92 211 LEU B C 1
ATOM 4871 O O . LEU B 1 211 ? -0.237 -22.125 -5.863 1 92 211 LEU B O 1
ATOM 4875 N N . ARG B 1 212 ? -0.378 -22.609 -8.039 1 91.75 212 ARG B N 1
ATOM 4876 C CA . ARG B 1 212 ? -0.308 -21.203 -8.469 1 91.75 212 ARG B CA 1
ATOM 4877 C C . ARG B 1 212 ? -1.672 -20.531 -8.367 1 91.75 212 ARG B C 1
ATOM 4879 O O . ARG B 1 212 ? -1.796 -19.469 -7.766 1 91.75 212 ARG B O 1
ATOM 4886 N N . ASN B 1 213 ? -2.645 -21.156 -8.875 1 89.44 213 ASN B N 1
ATOM 4887 C CA . ASN B 1 213 ? -3.945 -20.516 -9.062 1 89.44 213 ASN B CA 1
ATOM 4888 C C . ASN B 1 213 ? -4.883 -20.812 -7.895 1 89.44 213 ASN B C 1
ATOM 4890 O O . ASN B 1 213 ? -5.852 -20.094 -7.668 1 89.44 213 ASN B O 1
ATOM 4894 N N . GLY B 1 214 ? -4.605 -21.828 -7.266 1 90.75 214 GLY B N 1
ATOM 4895 C CA . GLY B 1 214 ? -5.523 -22.266 -6.23 1 90.75 214 GLY B CA 1
ATOM 4896 C C . GLY B 1 214 ? -6.723 -23.016 -6.781 1 90.75 214 GLY B C 1
ATOM 4897 O O . GLY B 1 214 ? -6.688 -23.516 -7.91 1 90.75 214 GLY B O 1
ATOM 4898 N N . ALA B 1 215 ? -7.652 -23.281 -5.922 1 93.31 215 ALA B N 1
ATOM 4899 C CA . ALA B 1 215 ? -8.859 -24.031 -6.293 1 93.31 215 ALA B CA 1
ATOM 4900 C C . ALA B 1 215 ? -10.07 -23.531 -5.516 1 93.31 215 ALA B C 1
ATOM 4902 O O . ALA B 1 215 ? -9.922 -22.875 -4.477 1 93.31 215 ALA B O 1
ATOM 4903 N N . ARG B 1 216 ? -11.172 -23.766 -6.082 1 93.88 216 ARG B N 1
ATOM 4904 C CA . ARG B 1 216 ? -12.43 -23.391 -5.441 1 93.88 216 ARG B CA 1
ATOM 4905 C C . ARG B 1 216 ? -13.102 -24.609 -4.809 1 93.88 216 ARG B C 1
ATOM 4907 O O . ARG B 1 216 ? -13.352 -25.609 -5.484 1 93.88 216 ARG B O 1
ATOM 4914 N N . VAL B 1 217 ? -13.336 -24.5 -3.555 1 95.56 217 VAL B N 1
ATOM 4915 C CA . VAL B 1 217 ? -13.961 -25.594 -2.805 1 95.56 217 VAL B CA 1
ATOM 4916 C C . VAL B 1 217 ? -15.258 -25.109 -2.172 1 95.56 217 VAL B C 1
ATOM 4918 O O . VAL B 1 217 ? -15.281 -24.094 -1.476 1 95.56 217 VAL B O 1
ATOM 4921 N N . VAL B 1 218 ? -16.297 -25.875 -2.424 1 95.06 218 VAL B N 1
ATOM 4922 C CA . VAL B 1 218 ? -17.625 -25.469 -1.947 1 95.06 218 VAL B CA 1
ATOM 4923 C C . VAL B 1 218 ? -18.109 -26.438 -0.864 1 95.06 218 VAL B C 1
ATOM 4925 O O . VAL B 1 218 ? -18.031 -27.656 -1.031 1 95.06 218 VAL B O 1
ATOM 4928 N N . LEU B 1 219 ? -18.516 -25.812 0.239 1 95 219 LEU B N 1
ATOM 4929 C CA . LEU B 1 219 ? -19.141 -26.609 1.29 1 95 219 LEU B CA 1
ATOM 4930 C C . LEU B 1 219 ? -20.641 -26.75 1.04 1 95 219 LEU B C 1
ATOM 4932 O O . LEU B 1 219 ? -21.359 -25.766 0.942 1 95 219 LEU B O 1
ATOM 4936 N N . VAL B 1 220 ? -21.078 -28 0.947 1 94.06 220 VAL B N 1
ATOM 4937 C CA . VAL B 1 220 ? -22.469 -28.328 0.681 1 94.06 220 VAL B CA 1
ATOM 4938 C C . VAL B 1 220 ? -23.016 -29.234 1.785 1 94.06 220 VAL B C 1
ATOM 4940 O O . VAL B 1 220 ? -22.312 -30.109 2.285 1 94.06 220 VAL B O 1
ATOM 4943 N N . GLY B 1 221 ? -24.203 -29 2.104 1 93.12 221 GLY B N 1
ATOM 4944 C CA . GLY B 1 221 ? -24.891 -29.766 3.133 1 93.12 221 GLY B CA 1
ATOM 4945 C C . GLY B 1 221 ? -26.156 -29.078 3.627 1 93.12 221 GLY B C 1
ATOM 4946 O O . GLY B 1 221 ? -26.391 -27.906 3.363 1 93.12 221 GLY B O 1
ATOM 4947 N N . ARG B 1 222 ? -26.969 -29.906 4.309 1 89.5 222 ARG B N 1
ATOM 4948 C CA . ARG B 1 222 ? -28.188 -29.328 4.836 1 89.5 222 ARG B CA 1
ATOM 4949 C C . ARG B 1 222 ? -27.891 -28.328 5.957 1 89.5 222 ARG B C 1
ATOM 4951 O O . ARG B 1 222 ? -26.781 -28.312 6.492 1 89.5 222 ARG B O 1
ATOM 4958 N N . PRO B 1 223 ? -28.844 -27.453 6.301 1 88.38 223 PRO B N 1
ATOM 4959 C CA . PRO B 1 223 ? -28.625 -26.484 7.383 1 88.38 223 PRO B CA 1
ATOM 4960 C C . PRO B 1 223 ? -28.266 -27.156 8.703 1 88.38 223 PRO B C 1
ATOM 4962 O O . PRO B 1 223 ? -28.75 -28.25 9.008 1 88.38 223 PRO B O 1
ATOM 4965 N N . ASN B 1 224 ? -27.328 -26.594 9.43 1 88.94 224 ASN B N 1
ATOM 4966 C CA . ASN B 1 224 ? -26.984 -26.922 10.812 1 88.94 224 ASN B CA 1
ATOM 4967 C C . ASN B 1 224 ? -26.062 -28.125 10.891 1 88.94 224 ASN B C 1
ATOM 4969 O O . ASN B 1 224 ? -25.844 -28.672 11.977 1 88.94 224 ASN B O 1
ATOM 4973 N N . VAL B 1 225 ? -25.547 -28.562 9.758 1 93.56 225 VAL B N 1
ATOM 4974 C CA . VAL B 1 225 ? -24.625 -29.688 9.781 1 93.56 225 VAL B CA 1
ATOM 4975 C C . VAL B 1 225 ? -23.219 -29.203 10.164 1 93.56 225 VAL B C 1
ATOM 4977 O O . VAL B 1 225 ? -22.312 -30 10.336 1 93.56 225 VAL B O 1
ATOM 4980 N N . GLY B 1 226 ? -22.969 -27.875 10.227 1 92.5 226 GLY B N 1
ATOM 4981 C CA . GLY B 1 226 ? -21.719 -27.312 10.703 1 92.5 226 GLY B CA 1
ATOM 4982 C C . GLY B 1 226 ? -20.828 -26.797 9.594 1 92.5 226 GLY B C 1
ATOM 4983 O O . GLY B 1 226 ? -19.594 -26.766 9.727 1 92.5 226 GLY B O 1
ATOM 4984 N N . LYS B 1 227 ? -21.359 -26.438 8.484 1 93 227 LYS B N 1
ATOM 4985 C CA . LYS B 1 227 ? -20.594 -25.938 7.352 1 93 227 LYS B CA 1
ATOM 4986 C C . LYS B 1 227 ? -19.766 -24.703 7.746 1 93 227 LYS B C 1
ATOM 4988 O O . LYS B 1 227 ? -18.562 -24.641 7.461 1 93 227 LYS B O 1
ATOM 4993 N N . SER B 1 228 ? -20.422 -23.766 8.398 1 90.12 228 SER B N 1
ATOM 4994 C CA . SER B 1 228 ? -19.734 -22.531 8.797 1 90.12 228 SER B CA 1
ATOM 4995 C C . SER B 1 228 ? -18.641 -22.828 9.82 1 90.12 228 SER B C 1
ATOM 4997 O O . SER B 1 228 ? -17.547 -22.266 9.742 1 90.12 228 SER B O 1
ATOM 4999 N N . SER B 1 229 ? -18.938 -23.688 10.75 1 92.31 229 SER B N 1
ATOM 5000 C CA . SER B 1 229 ? -17.953 -24.062 11.742 1 92.31 229 SER B CA 1
ATOM 5001 C C . SER B 1 229 ? -16.75 -24.734 11.094 1 92.31 229 SER B C 1
ATOM 5003 O O . SER B 1 229 ? -15.602 -24.5 11.484 1 92.31 229 SER B O 1
ATOM 5005 N N . LEU B 1 230 ? -17.094 -25.562 10.148 1 93.69 230 LEU B N 1
ATOM 5006 C CA . LEU B 1 230 ? -16.031 -26.281 9.43 1 93.69 230 LEU B CA 1
ATOM 5007 C C . LEU B 1 230 ? -15.18 -25.312 8.625 1 93.69 230 LEU B C 1
ATOM 5009 O O . LEU B 1 230 ? -13.953 -25.422 8.602 1 93.69 230 LEU B O 1
ATOM 5013 N N . LEU B 1 231 ? -15.859 -24.406 7.93 1 92.75 231 LEU B N 1
ATOM 5014 C CA . LEU B 1 231 ? -15.148 -23.375 7.188 1 92.75 231 LEU B CA 1
ATOM 5015 C C . LEU B 1 231 ? -14.188 -22.625 8.094 1 92.75 231 LEU B C 1
ATOM 5017 O O . LEU B 1 231 ? -13.008 -22.469 7.766 1 92.75 231 LEU B O 1
ATOM 5021 N N . ASN B 1 232 ? -14.625 -22.266 9.234 1 90.06 232 ASN B N 1
ATOM 5022 C CA . ASN B 1 232 ? -13.805 -21.516 10.18 1 90.06 232 ASN B CA 1
ATOM 5023 C C . ASN B 1 232 ? -12.625 -22.344 10.68 1 90.06 232 ASN B C 1
ATOM 5025 O O . ASN B 1 232 ? -11.523 -21.828 10.859 1 90.06 232 ASN B O 1
ATOM 5029 N N . ALA B 1 233 ? -12.898 -23.547 10.938 1 92.56 233 ALA B N 1
ATOM 5030 C CA . ALA B 1 233 ? -11.836 -24.438 11.398 1 92.56 233 ALA B CA 1
ATOM 5031 C C . ALA B 1 233 ? -10.75 -24.594 10.344 1 92.56 233 ALA B C 1
ATOM 5033 O O . ALA B 1 233 ? -9.555 -24.594 10.664 1 92.56 233 ALA B O 1
ATOM 5034 N N . LEU B 1 234 ? -11.156 -24.703 9.133 1 92.69 234 LEU B N 1
ATOM 5035 C CA . LEU B 1 234 ? -10.211 -24.859 8.031 1 92.69 234 LEU B CA 1
ATOM 5036 C C . LEU B 1 234 ? -9.391 -23.594 7.836 1 92.69 234 LEU B C 1
ATOM 5038 O O . LEU B 1 234 ? -8.211 -23.656 7.469 1 92.69 234 LEU B O 1
ATOM 5042 N N . LEU B 1 235 ? -10 -22.438 8.062 1 88.19 235 LEU B N 1
ATOM 5043 C CA . LEU B 1 235 ? -9.305 -21.156 7.934 1 88.19 235 LEU B CA 1
ATOM 5044 C C . LEU B 1 235 ? -8.211 -21.016 8.984 1 88.19 235 LEU B C 1
ATOM 5046 O O . LEU B 1 235 ? -7.273 -20.234 8.82 1 88.19 235 LEU B O 1
ATOM 5050 N N . ARG B 1 236 ? -8.312 -21.828 10 1 83.56 236 ARG B N 1
ATOM 5051 C CA . ARG B 1 236 ? -7.402 -21.703 11.133 1 83.56 236 ARG B CA 1
ATOM 5052 C C . ARG B 1 236 ? -6.23 -22.656 11 1 83.56 236 ARG B C 1
ATOM 5054 O O . ARG B 1 236 ? -5.285 -22.609 11.789 1 83.56 236 ARG B O 1
ATOM 5061 N N . VAL B 1 237 ? -6.336 -23.672 10.164 1 77.88 237 VAL B N 1
ATOM 5062 C CA . VAL B 1 237 ? -5.273 -24.656 10.016 1 77.88 237 VAL B CA 1
ATOM 5063 C C . VAL B 1 237 ? -3.951 -23.953 9.711 1 77.88 237 VAL B C 1
ATOM 5065 O O . VAL B 1 237 ? -2.951 -24.172 10.398 1 77.88 237 VAL B O 1
ATOM 5068 N N . GLU B 1 238 ? -3.838 -23.281 8.648 1 74.81 238 GLU B N 1
ATOM 5069 C CA . GLU B 1 238 ? -2.695 -22.453 8.289 1 74.81 238 GLU B CA 1
ATOM 5070 C C . GLU B 1 238 ? -3.15 -21.094 7.766 1 74.81 238 GLU B C 1
ATOM 5072 O O . GLU B 1 238 ? -3.93 -21.016 6.812 1 74.81 238 GLU B O 1
ATOM 5077 N N . ARG B 1 239 ? -2.838 -20.203 8.562 1 59.91 239 ARG B N 1
ATOM 5078 C CA . ARG B 1 239 ? -3.352 -18.891 8.18 1 59.91 239 ARG B CA 1
ATOM 5079 C C . ARG B 1 239 ? -2.654 -18.375 6.926 1 59.91 239 ARG B C 1
ATOM 5081 O O . ARG B 1 239 ? -1.429 -18.438 6.824 1 59.91 239 ARG B O 1
ATOM 5088 N N . ALA B 1 240 ? -3.41 -18.312 5.898 1 58.47 240 ALA B N 1
ATOM 5089 C CA . ALA B 1 240 ? -2.939 -17.594 4.719 1 58.47 240 ALA B CA 1
ATOM 5090 C C . ALA B 1 240 ? -2.645 -16.125 5.047 1 58.47 240 ALA B C 1
ATOM 5092 O O . ALA B 1 240 ? -3.297 -15.531 5.91 1 58.47 240 ALA B O 1
ATOM 5093 N N . ILE B 1 241 ? -1.423 -15.711 4.715 1 60.31 241 ILE B N 1
ATOM 5094 C CA . ILE B 1 241 ? -1.208 -14.273 4.848 1 60.31 241 ILE B CA 1
ATOM 5095 C C . ILE B 1 241 ? -2.16 -13.523 3.92 1 60.31 241 ILE B C 1
ATOM 5097 O O . ILE B 1 241 ? -2.045 -13.617 2.695 1 60.31 241 ILE B O 1
ATOM 5101 N N . VAL B 1 242 ? -3.379 -13.242 4.438 1 52.97 242 VAL B N 1
ATOM 5102 C CA . VAL B 1 242 ? -4.352 -12.539 3.609 1 52.97 242 VAL B CA 1
ATOM 5103 C C . VAL B 1 242 ? -4.16 -11.031 3.76 1 52.97 242 VAL B C 1
ATOM 5105 O O . VAL B 1 242 ? -3.998 -10.523 4.871 1 52.97 242 VAL B O 1
ATOM 5108 N N . THR B 1 243 ? -3.502 -10.422 2.834 1 51.03 243 THR B N 1
ATOM 5109 C CA . THR B 1 243 ? -3.43 -8.969 2.898 1 51.03 243 THR B CA 1
ATOM 5110 C C . THR B 1 243 ? -4.777 -8.344 2.547 1 51.03 243 THR B C 1
ATOM 5112 O O . THR B 1 243 ? -5.398 -8.719 1.552 1 51.03 243 THR B O 1
ATOM 5115 N N . PRO B 1 244 ? -5.426 -7.789 3.445 1 45.59 244 PRO B N 1
ATOM 5116 C CA . PRO B 1 244 ? -6.652 -7.086 3.057 1 45.59 244 PRO B CA 1
ATOM 5117 C C . PRO B 1 244 ? -6.457 -6.188 1.838 1 45.59 244 PRO B C 1
ATOM 5119 O O . PRO B 1 244 ? -5.621 -5.285 1.859 1 45.59 244 PRO B O 1
ATOM 5122 N N . ILE B 1 245 ? -6.207 -6.691 0.736 1 43.38 245 ILE B N 1
ATOM 5123 C CA . ILE B 1 245 ? -6.191 -5.734 -0.368 1 43.38 245 ILE B CA 1
ATOM 5124 C C . ILE B 1 245 ? -7.5 -4.953 -0.39 1 43.38 245 ILE B C 1
ATOM 5126 O O . ILE B 1 245 ? -8.578 -5.539 -0.475 1 43.38 245 ILE B O 1
ATOM 5130 N N . PRO B 1 246 ? -7.469 -3.709 -0.198 1 38.91 246 PRO B N 1
ATOM 5131 C CA . PRO B 1 246 ? -8.664 -2.887 -0.398 1 38.91 246 PRO B CA 1
ATOM 5132 C C . PRO B 1 246 ? -9.281 -3.068 -1.784 1 38.91 246 PRO B C 1
ATOM 5134 O O . PRO B 1 246 ? -8.555 -3.135 -2.781 1 38.91 246 PRO B O 1
ATOM 5137 N N . GLY B 1 247 ? -10.68 -3.418 -1.886 1 38.28 247 GLY B N 1
ATOM 5138 C CA . GLY B 1 247 ? -11.43 -3.586 -3.119 1 38.28 247 GLY B CA 1
ATOM 5139 C C . GLY B 1 247 ? -11.867 -5.02 -3.363 1 38.28 247 GLY B C 1
ATOM 5140 O O . GLY B 1 247 ? -12.531 -5.312 -4.359 1 38.28 247 GLY B O 1
ATOM 5141 N N . THR B 1 248 ? -10.992 -5.852 -2.996 1 41.88 248 THR B N 1
ATOM 5142 C CA . THR B 1 248 ? -11.516 -7.199 -3.195 1 41.88 248 THR B CA 1
ATOM 5143 C C . THR B 1 248 ? -12.602 -7.516 -2.168 1 41.88 248 THR B C 1
ATOM 5145 O O . THR B 1 248 ? -12.305 -7.699 -0.985 1 41.88 248 THR B O 1
ATOM 5148 N N . THR B 1 249 ? -13.43 -6.629 -2.104 1 41.19 249 THR B N 1
ATOM 5149 C CA . THR B 1 249 ? -14.609 -7.047 -1.362 1 41.19 249 THR B CA 1
ATOM 5150 C C . THR B 1 249 ? -14.969 -8.492 -1.686 1 41.19 249 THR B C 1
ATOM 5152 O O . THR B 1 249 ? -15.367 -8.805 -2.812 1 41.19 249 THR B O 1
ATOM 5155 N N . ARG B 1 250 ? -14.234 -9.234 -1.248 1 40.72 250 ARG B N 1
ATOM 5156 C CA . ARG B 1 250 ? -14.742 -10.602 -1.303 1 40.72 250 ARG B CA 1
ATOM 5157 C C . ARG B 1 250 ? -16.203 -10.656 -0.89 1 40.72 250 ARG B C 1
ATOM 5159 O O . ARG B 1 250 ? -16.641 -9.906 -0.011 1 40.72 250 ARG B O 1
ATOM 5166 N N . ASP B 1 251 ? -16.875 -11.094 -1.808 1 49.56 251 ASP B N 1
ATOM 5167 C CA . ASP B 1 251 ? -18.203 -11.516 -1.381 1 49.56 251 ASP B CA 1
ATOM 5168 C C . ASP B 1 251 ? -18.141 -12.211 -0.022 1 49.56 251 ASP B C 1
ATOM 5170 O O . ASP B 1 251 ? -17.219 -12.969 0.259 1 49.56 251 ASP B O 1
ATOM 5174 N N . THR B 1 252 ? -18.688 -11.625 0.899 1 53.22 252 THR B N 1
ATOM 5175 C CA . THR B 1 252 ? -18.844 -12.062 2.281 1 53.22 252 THR B CA 1
ATOM 5176 C C . THR B 1 252 ? -18.891 -13.586 2.363 1 53.22 252 THR B C 1
ATOM 5178 O O . THR B 1 252 ? -18.625 -14.164 3.422 1 53.22 252 THR B O 1
ATOM 5181 N N . LEU B 1 253 ? -18.859 -14.188 1.048 1 66.38 253 LEU B N 1
ATOM 5182 C CA . LEU B 1 253 ? -19.125 -15.617 1.146 1 66.38 253 LEU B CA 1
ATOM 5183 C C . LEU B 1 253 ? -17.891 -16.422 0.741 1 66.38 253 LEU B C 1
ATOM 5185 O O . LEU B 1 253 ? -17.891 -17.656 0.842 1 66.38 253 LEU B O 1
ATOM 5189 N N . GLU B 1 254 ? -16.797 -15.758 0.381 1 80.75 254 GLU B N 1
ATOM 5190 C CA . GLU B 1 254 ? -15.609 -16.469 -0.055 1 80.75 254 GLU B CA 1
ATOM 5191 C C . GLU B 1 254 ? -14.414 -16.141 0.842 1 80.75 254 GLU B C 1
ATOM 5193 O O . GLU B 1 254 ? -14.188 -14.984 1.185 1 80.75 254 GLU B O 1
ATOM 5198 N N . GLU B 1 255 ? -13.805 -17.266 1.302 1 85.19 255 GLU B N 1
ATOM 5199 C CA . GLU B 1 255 ? -12.633 -17.078 2.152 1 85.19 255 GLU B CA 1
ATOM 5200 C C . GLU B 1 255 ? -11.43 -17.844 1.598 1 85.19 255 GLU B C 1
ATOM 5202 O O . GLU B 1 255 ? -11.57 -18.969 1.108 1 85.19 255 GLU B O 1
ATOM 5207 N N . MET B 1 256 ? -10.32 -17.188 1.692 1 87.06 256 MET B N 1
ATOM 5208 C CA . MET B 1 256 ? -9.094 -17.828 1.212 1 87.06 256 MET B CA 1
ATOM 5209 C C . MET B 1 256 ? -8.406 -18.594 2.332 1 87.06 256 MET B C 1
ATOM 5211 O O . MET B 1 256 ? -8.273 -18.094 3.447 1 87.06 256 MET B O 1
ATOM 5215 N N . ALA B 1 257 ? -8.023 -19.828 2.041 1 90.31 257 ALA B N 1
ATOM 5216 C CA . ALA B 1 257 ? -7.328 -20.672 3.004 1 90.31 257 ALA B CA 1
ATOM 5217 C C . ALA B 1 257 ? -6.07 -21.281 2.391 1 90.31 257 ALA B C 1
ATOM 5219 O O . ALA B 1 257 ? -5.961 -21.391 1.168 1 90.31 257 ALA B O 1
ATOM 5220 N N . ASN B 1 258 ? -5.117 -21.531 3.188 1 90.25 258 ASN B N 1
ATOM 5221 C CA . ASN B 1 258 ? -3.951 -22.344 2.84 1 90.25 258 ASN B CA 1
ATOM 5222 C C . ASN B 1 258 ? -4.066 -23.75 3.391 1 90.25 258 ASN B C 1
ATOM 5224 O O . ASN B 1 258 ? -3.908 -23.969 4.594 1 90.25 258 ASN B O 1
ATOM 5228 N N . LEU B 1 259 ? -4.375 -24.656 2.516 1 92.06 259 LEU B N 1
ATOM 5229 C CA . LEU B 1 259 ? -4.512 -26.047 2.926 1 92.06 259 LEU B CA 1
ATOM 5230 C C . LEU B 1 259 ? -3.338 -26.891 2.422 1 92.06 259 LEU B C 1
ATOM 5232 O O . LEU B 1 259 ? -3.307 -27.281 1.255 1 92.06 259 LEU B O 1
ATOM 5236 N N . ALA B 1 260 ? -2.377 -27.125 3.275 1 87.62 260 ALA B N 1
ATOM 5237 C CA . ALA B 1 260 ? -1.194 -27.922 2.959 1 87.62 260 ALA B CA 1
ATOM 5238 C C . ALA B 1 260 ? -0.461 -27.359 1.745 1 87.62 260 ALA B C 1
ATOM 5240 O O . ALA B 1 260 ? -0.102 -28.094 0.828 1 87.62 260 ALA B O 1
ATOM 5241 N N . GLY B 1 261 ? -0.418 -26.047 1.701 1 86.94 261 GLY B N 1
ATOM 5242 C CA . GLY B 1 261 ? 0.352 -25.391 0.658 1 86.94 261 GLY B CA 1
ATOM 5243 C C . GLY B 1 261 ? -0.485 -25 -0.545 1 86.94 261 GLY B C 1
ATOM 5244 O O . GLY B 1 261 ? -0.025 -24.266 -1.412 1 86.94 261 GLY B O 1
ATOM 5245 N N . VAL B 1 262 ? -1.731 -25.438 -0.616 1 91.12 262 VAL B N 1
ATOM 5246 C CA . VAL B 1 262 ? -2.619 -25.125 -1.733 1 91.12 262 VAL B CA 1
ATOM 5247 C C . VAL B 1 262 ? -3.523 -23.953 -1.365 1 91.12 262 VAL B C 1
ATOM 5249 O O . VAL B 1 262 ? -4.234 -24 -0.359 1 91.12 262 VAL B O 1
ATOM 5252 N N . PRO B 1 263 ? -3.418 -22.953 -2.164 1 91.81 263 PRO B N 1
ATOM 5253 C CA . PRO B 1 263 ? -4.41 -21.906 -1.94 1 91.81 263 PRO B CA 1
ATOM 5254 C C . PRO B 1 263 ? -5.82 -22.328 -2.338 1 91.81 263 PRO B C 1
ATOM 5256 O O . PRO B 1 263 ? -6.039 -22.781 -3.461 1 91.81 263 PRO B O 1
ATOM 5259 N N . VAL B 1 264 ? -6.812 -22.125 -1.393 1 92.81 264 VAL B N 1
ATOM 5260 C CA . VAL B 1 264 ? -8.172 -22.594 -1.643 1 92.81 264 VAL B CA 1
ATOM 5261 C C . VAL B 1 264 ? -9.172 -21.5 -1.283 1 92.81 264 VAL B C 1
ATOM 5263 O O . VAL B 1 264 ? -9.07 -20.875 -0.222 1 92.81 264 VAL B O 1
ATOM 5266 N N . VAL B 1 265 ? -9.984 -21.219 -2.199 1 91.12 265 VAL B N 1
ATOM 5267 C CA . VAL B 1 265 ? -11.133 -20.375 -1.886 1 91.12 265 VAL B CA 1
ATOM 5268 C C . VAL B 1 265 ? -12.281 -21.234 -1.367 1 91.12 265 VAL B C 1
ATOM 5270 O O . VAL B 1 265 ? -12.836 -22.062 -2.105 1 91.12 265 VAL B O 1
ATOM 5273 N N . LEU B 1 266 ? -12.594 -21.016 -0.136 1 92.25 266 LEU B N 1
ATOM 5274 C CA . LEU B 1 266 ? -13.695 -21.75 0.479 1 92.25 266 LEU B CA 1
ATOM 5275 C C . LEU B 1 266 ? -15 -20.969 0.351 1 92.25 266 LEU B C 1
ATOM 5277 O O . LEU B 1 266 ? -15.047 -19.781 0.66 1 92.25 266 LEU B O 1
ATOM 5281 N N . ILE B 1 267 ? -15.961 -21.656 -0.115 1 90.44 267 ILE B N 1
ATOM 5282 C CA . ILE B 1 267 ? -17.25 -21.016 -0.325 1 90.44 267 ILE B CA 1
ATOM 5283 C C . ILE B 1 267 ? -18.312 -21.703 0.527 1 90.44 267 ILE B C 1
ATOM 5285 O O . ILE B 1 267 ? -18.531 -22.906 0.414 1 90.44 267 ILE B O 1
ATOM 5289 N N . ASP B 1 268 ? -18.969 -20.891 1.344 1 86.56 268 ASP B N 1
ATOM 5290 C CA . ASP B 1 268 ? -20.078 -21.391 2.141 1 86.56 268 ASP B CA 1
ATOM 5291 C C . ASP B 1 268 ? -21.406 -21.156 1.435 1 86.56 268 ASP B C 1
ATOM 5293 O O . ASP B 1 268 ? -21.797 -20.016 1.184 1 86.56 268 ASP B O 1
ATOM 5297 N N . THR B 1 269 ? -22.141 -22.125 1.103 1 80.5 269 THR B N 1
ATOM 5298 C CA . THR B 1 269 ? -23.406 -22 0.365 1 80.5 269 THR B CA 1
ATOM 5299 C C . THR B 1 269 ? -24.5 -21.438 1.264 1 80.5 269 THR B C 1
ATOM 5301 O O . THR B 1 269 ? -25.484 -20.891 0.774 1 80.5 269 THR B O 1
ATOM 5304 N N . ALA B 1 270 ? -24.328 -21.688 2.635 1 65.06 270 ALA B N 1
ATOM 5305 C CA . ALA B 1 270 ? -25.344 -21.172 3.543 1 65.06 270 ALA B CA 1
ATOM 5306 C C . ALA B 1 270 ? -25.312 -19.656 3.588 1 65.06 270 ALA B C 1
ATOM 5308 O O . ALA B 1 270 ? -26.359 -19 3.666 1 65.06 270 ALA B O 1
ATOM 5309 N N . GLY B 1 271 ? -24.188 -19.031 3.504 1 58.44 271 GLY B N 1
ATOM 5310 C CA . GLY B 1 271 ? -24.031 -17.594 3.643 1 58.44 271 GLY B CA 1
ATOM 5311 C C . GLY B 1 271 ? -24.438 -16.828 2.398 1 58.44 271 GLY B C 1
ATOM 5312 O O . GLY B 1 271 ? -24.5 -15.594 2.416 1 58.44 271 GLY B O 1
ATOM 5313 N N . MET B 1 272 ? -24.609 -17.438 1.336 1 51.28 272 MET B N 1
ATOM 5314 C CA . MET B 1 272 ? -25.016 -16.766 0.103 1 51.28 272 MET B CA 1
ATOM 5315 C C . MET B 1 272 ? -26.438 -16.234 0.211 1 51.28 272 MET B C 1
ATOM 5317 O O . MET B 1 272 ? -26.969 -15.656 -0.739 1 51.28 272 MET B O 1
ATOM 5321 N N . ARG B 1 273 ? -26.938 -15.977 1.488 1 47.69 273 ARG B N 1
ATOM 5322 C CA . ARG B 1 273 ? -28.328 -15.586 1.728 1 47.69 273 ARG B CA 1
ATOM 5323 C C . ARG B 1 273 ? -28.578 -14.156 1.271 1 47.69 273 ARG B C 1
ATOM 5325 O O . ARG B 1 273 ? -28.078 -13.203 1.88 1 47.69 273 ARG B O 1
ATOM 5332 N N . THR B 1 274 ? -28.469 -13.805 0.039 1 42.69 274 THR B N 1
ATOM 5333 C CA . THR B 1 274 ? -29.109 -12.5 -0.091 1 42.69 274 THR B CA 1
ATOM 5334 C C . THR B 1 274 ? -30.516 -12.531 0.473 1 42.69 274 THR B C 1
ATOM 5336 O O . THR B 1 274 ? -30.969 -11.57 1.11 1 42.69 274 THR B O 1
ATOM 5339 N N . SER B 1 275 ? -31.594 -12.922 -0.543 1 41.19 275 SER B N 1
ATOM 5340 C CA . SER B 1 275 ? -32.969 -12.5 -0.65 1 41.19 275 SER B CA 1
ATOM 5341 C C . SER B 1 275 ? -33.844 -13.156 0.43 1 41.19 275 SER B C 1
ATOM 5343 O O . SER B 1 275 ? -33.5 -14.234 0.925 1 41.19 275 SER B O 1
ATOM 5345 N N . THR B 1 276 ? -34.688 -12.398 1.118 1 38.22 276 THR B N 1
ATOM 5346 C CA . THR B 1 276 ? -35.812 -12.562 2.037 1 38.22 276 THR B CA 1
ATOM 5347 C C . THR B 1 276 ? -36.625 -13.805 1.674 1 38.22 276 THR B C 1
ATOM 5349 O O . THR B 1 276 ? -37.688 -14.055 2.266 1 38.22 276 THR B O 1
ATOM 5352 N N . ASP B 1 277 ? -36.688 -14.234 0.397 1 41.28 277 ASP B N 1
ATOM 5353 C CA . ASP B 1 277 ? -37.781 -15.148 0.136 1 41.28 277 ASP B CA 1
ATOM 5354 C C . ASP B 1 277 ? -37.562 -16.484 0.852 1 41.28 277 ASP B C 1
ATOM 5356 O O . ASP B 1 277 ? -36.469 -17 0.895 1 41.28 277 ASP B O 1
ATOM 5360 N N . PRO B 1 278 ? -38.688 -17.156 1.385 1 41.75 278 PRO B N 1
ATOM 5361 C CA . PRO B 1 278 ? -38.719 -18.266 2.332 1 41.75 278 PRO B CA 1
ATOM 5362 C C . PRO B 1 278 ? -37.656 -19.312 2.064 1 41.75 278 PRO B C 1
ATOM 5364 O O . PRO B 1 278 ? -36.5 -19.125 2.439 1 41.75 278 PRO B O 1
ATOM 5367 N N . VAL B 1 279 ? -38.281 -20.828 1.949 1 41.28 279 VAL B N 1
ATOM 5368 C CA . VAL B 1 279 ? -38.031 -22.156 2.492 1 41.28 279 VAL B CA 1
ATOM 5369 C C . VAL B 1 279 ? -36.875 -22.812 1.73 1 41.28 279 VAL B C 1
ATOM 5371 O O . VAL B 1 279 ? -35.875 -23.25 2.332 1 41.28 279 VAL B O 1
ATOM 5374 N N . GLU B 1 280 ? -37.094 -24.203 1.229 1 44.41 280 GLU B N 1
ATOM 5375 C CA . GLU B 1 280 ? -36.438 -25.484 0.877 1 44.41 280 GLU B CA 1
ATOM 5376 C C . GLU B 1 280 ? -35.594 -25.344 -0.389 1 44.41 280 GLU B C 1
ATOM 5378 O O . GLU B 1 280 ? -34.5 -25.875 -0.469 1 44.41 280 GLU B O 1
ATOM 5383 N N . GLN B 1 281 ? -36.25 -24.938 -1.477 1 48.56 281 GLN B N 1
ATOM 5384 C CA . GLN B 1 281 ? -35.781 -24.906 -2.857 1 48.56 281 GLN B CA 1
ATOM 5385 C C . GLN B 1 281 ? -34.5 -24.047 -2.996 1 48.56 281 GLN B C 1
ATOM 5387 O O . GLN B 1 281 ? -33.656 -24.344 -3.82 1 48.56 281 GLN B O 1
ATOM 5392 N N . ILE B 1 282 ? -34.25 -23.328 -2 1 53.94 282 ILE B N 1
ATOM 5393 C CA . ILE B 1 282 ? -33.281 -22.234 -2.057 1 53.94 282 ILE B CA 1
ATOM 5394 C C . ILE B 1 282 ? -31.891 -22.766 -1.714 1 53.94 282 ILE B C 1
ATOM 5396 O O . ILE B 1 282 ? -30.906 -22.391 -2.35 1 53.94 282 ILE B O 1
ATOM 5400 N N . GLY B 1 283 ? -31.922 -23.844 -1.084 1 63.47 283 GLY B N 1
ATOM 5401 C CA . GLY B 1 283 ? -30.641 -24.391 -0.686 1 63.47 283 GLY B CA 1
ATOM 5402 C C . GLY B 1 283 ? -29.938 -25.125 -1.809 1 63.47 283 GLY B C 1
ATOM 5403 O O . GLY B 1 283 ? -28.734 -24.938 -2.025 1 63.47 283 GLY B O 1
ATOM 5404 N N . VAL B 1 284 ? -30.844 -25.875 -2.553 1 70.5 284 VAL B N 1
ATOM 5405 C CA . VAL B 1 284 ? -30.297 -26.703 -3.635 1 70.5 284 VAL B CA 1
ATOM 5406 C C . VAL B 1 284 ? -29.844 -25.797 -4.781 1 70.5 284 VAL B C 1
ATOM 5408 O O . VAL B 1 284 ? -28.797 -26.031 -5.387 1 70.5 284 VAL B O 1
ATOM 5411 N N . GLU B 1 285 ? -30.656 -24.828 -5.051 1 74.69 285 GLU B N 1
ATOM 5412 C CA . GLU B 1 285 ? -30.312 -23.891 -6.121 1 74.69 285 GLU B CA 1
ATOM 5413 C C . GLU B 1 285 ? -29.031 -23.125 -5.789 1 74.69 285 GLU B C 1
ATOM 5415 O O . GLU B 1 285 ? -28.188 -22.906 -6.66 1 74.69 285 GLU B O 1
ATOM 5420 N N . ARG B 1 286 ? -28.922 -22.828 -4.559 1 76.69 286 ARG B N 1
ATOM 5421 C CA . ARG B 1 286 ? -27.734 -22.125 -4.109 1 76.69 286 ARG B CA 1
ATOM 5422 C C . ARG B 1 286 ? -26.5 -23.016 -4.238 1 76.69 286 ARG B C 1
ATOM 5424 O O . ARG B 1 286 ? -25.438 -22.562 -4.688 1 76.69 286 ARG B O 1
ATOM 5431 N N . ALA B 1 287 ? -26.734 -24.188 -3.814 1 78.81 287 ALA B N 1
ATOM 5432 C CA . ALA B 1 287 ? -25.641 -25.141 -3.916 1 78.81 287 ALA B CA 1
ATOM 5433 C C . ALA B 1 287 ? -25.234 -25.344 -5.371 1 78.81 287 ALA B C 1
ATOM 5435 O O . ALA B 1 287 ? -24.031 -25.344 -5.691 1 78.81 287 ALA B O 1
ATOM 5436 N N . ALA B 1 288 ? -26.188 -25.5 -6.195 1 81.69 288 ALA B N 1
ATOM 5437 C CA . ALA B 1 288 ? -25.922 -25.734 -7.613 1 81.69 288 ALA B CA 1
ATOM 5438 C C . ALA B 1 288 ? -25.156 -24.562 -8.227 1 81.69 288 ALA B C 1
ATOM 5440 O O . ALA B 1 288 ? -24.219 -24.766 -8.992 1 81.69 288 ALA B O 1
ATOM 5441 N N . ALA B 1 289 ? -25.547 -23.438 -7.883 1 81.44 289 ALA B N 1
ATOM 5442 C CA . ALA B 1 289 ? -24.906 -22.234 -8.398 1 81.44 289 ALA B CA 1
ATOM 5443 C C . ALA B 1 289 ? -23.453 -22.141 -7.938 1 81.44 289 ALA B C 1
ATOM 5445 O O . ALA B 1 289 ? -22.562 -21.828 -8.727 1 81.44 289 ALA B O 1
ATOM 5446 N N . ALA B 1 290 ? -23.25 -22.469 -6.734 1 82.62 290 ALA B N 1
ATOM 5447 C CA . ALA B 1 290 ? -21.906 -22.406 -6.176 1 82.62 290 ALA B CA 1
ATOM 5448 C C . ALA B 1 290 ? -21.016 -23.484 -6.773 1 82.62 290 ALA B C 1
ATOM 5450 O O . ALA B 1 290 ? -19.812 -23.266 -6.949 1 82.62 290 ALA B O 1
ATOM 5451 N N . LEU B 1 291 ? -21.656 -24.547 -7.082 1 89.25 291 LEU B N 1
ATOM 5452 C CA . LEU B 1 291 ? -20.906 -25.703 -7.547 1 89.25 291 LEU B CA 1
ATOM 5453 C C . LEU B 1 291 ? -20.5 -25.547 -9.008 1 89.25 291 LEU B C 1
ATOM 5455 O O . LEU B 1 291 ? -19.594 -26.234 -9.484 1 89.25 291 LEU B O 1
ATOM 5459 N N . ALA B 1 292 ? -21.172 -24.75 -9.797 1 85.94 292 ALA B N 1
ATOM 5460 C CA . ALA B 1 292 ? -20.891 -24.578 -11.219 1 85.94 292 ALA B CA 1
ATOM 5461 C C . ALA B 1 292 ? -19.438 -24.219 -11.445 1 85.94 292 ALA B C 1
ATOM 5463 O O . ALA B 1 292 ? -18.797 -24.719 -12.383 1 85.94 292 ALA B O 1
ATOM 5464 N N . GLY B 1 293 ? -18.812 -23.594 -10.57 1 86 293 GLY B N 1
ATOM 5465 C CA . GLY B 1 293 ? -17.438 -23.188 -10.75 1 86 293 GLY B CA 1
ATOM 5466 C C . GLY B 1 293 ? -16.5 -23.781 -9.711 1 86 293 GLY B C 1
ATOM 5467 O O . GLY B 1 293 ? -15.344 -23.375 -9.602 1 86 293 GLY B O 1
ATOM 5468 N N . ALA B 1 294 ? -16.969 -24.938 -9.141 1 92.81 294 ALA B N 1
ATOM 5469 C CA . ALA B 1 294 ? -16.188 -25.516 -8.055 1 92.81 294 ALA B CA 1
ATOM 5470 C C . ALA B 1 294 ? -15.266 -26.625 -8.57 1 92.81 294 ALA B C 1
ATOM 5472 O O . ALA B 1 294 ? -15.625 -27.3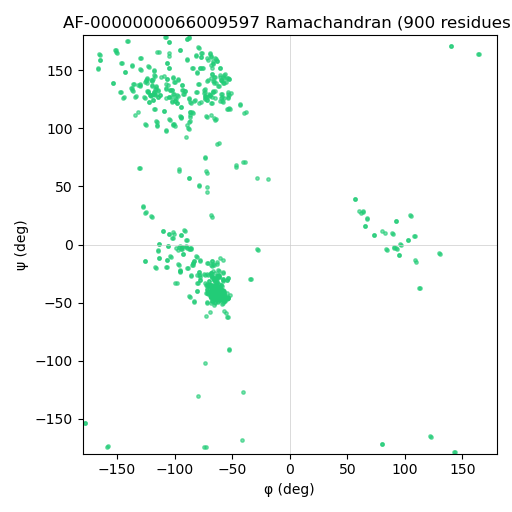75 -9.477 1 92.81 294 ALA B O 1
ATOM 5473 N N . ASP B 1 295 ? -14.102 -26.672 -8.016 1 94.44 295 ASP B N 1
ATOM 5474 C CA . ASP B 1 295 ? -13.156 -27.734 -8.336 1 94.44 295 ASP B CA 1
ATOM 5475 C C . ASP B 1 295 ? -13.414 -28.969 -7.461 1 94.44 295 ASP B C 1
ATOM 5477 O O . ASP B 1 295 ? -13.078 -30.094 -7.848 1 94.44 295 ASP B O 1
ATOM 5481 N N . LEU B 1 296 ? -13.961 -28.688 -6.328 1 96.38 296 LEU B N 1
ATOM 5482 C CA . LEU B 1 296 ? -14.18 -29.75 -5.344 1 96.38 296 LEU B CA 1
ATOM 5483 C C . LEU B 1 296 ? -15.359 -29.391 -4.434 1 96.38 296 LEU B C 1
ATOM 5485 O O . LEU B 1 296 ? -15.508 -28.25 -4.023 1 96.38 296 LEU B O 1
ATOM 5489 N N . ALA B 1 297 ? -16.188 -30.406 -4.129 1 97 297 ALA B N 1
ATOM 5490 C CA . ALA B 1 297 ? -17.266 -30.234 -3.174 1 97 297 ALA B CA 1
ATOM 5491 C C . ALA B 1 297 ? -16.969 -30.938 -1.859 1 97 297 ALA B C 1
ATOM 5493 O O . ALA B 1 297 ? -16.438 -32.062 -1.859 1 97 297 ALA B O 1
ATOM 5494 N N . LEU B 1 298 ? -17.203 -30.234 -0.823 1 97.5 298 LEU B N 1
ATOM 5495 C CA . LEU B 1 298 ? -17.25 -30.859 0.492 1 97.5 298 LEU B CA 1
ATOM 5496 C C . LEU B 1 298 ? -18.688 -31.109 0.931 1 97.5 298 LEU B C 1
ATOM 5498 O O . LEU B 1 298 ? -19.391 -30.188 1.345 1 97.5 298 LEU B O 1
ATOM 5502 N N . LEU B 1 299 ? -19.047 -32.312 0.799 1 97 299 LEU B N 1
ATOM 5503 C CA . LEU B 1 299 ? -20.406 -32.688 1.22 1 97 299 LEU B CA 1
ATOM 5504 C C . LEU B 1 299 ? -20.422 -33.031 2.703 1 97 299 LEU B C 1
ATOM 5506 O O . LEU B 1 299 ? -19.969 -34.125 3.098 1 97 299 LEU B O 1
ATOM 5510 N N . VAL B 1 300 ? -21.062 -32.219 3.488 1 97.06 300 VAL B N 1
ATOM 5511 C CA . VAL B 1 300 ? -20.969 -32.281 4.941 1 97.06 300 VAL B CA 1
ATOM 5512 C C . VAL B 1 300 ? -22.25 -32.906 5.512 1 97.06 300 VAL B C 1
ATOM 5514 O O . VAL B 1 300 ? -23.359 -32.438 5.203 1 97.06 300 VAL B O 1
ATOM 5517 N N . PHE B 1 301 ? -22.031 -33.906 6.293 1 96.06 301 PHE B N 1
ATOM 5518 C CA . PHE B 1 301 ? -23.125 -34.562 7.02 1 96.06 301 PHE B CA 1
ATOM 5519 C C . PHE B 1 301 ? -22.922 -34.438 8.523 1 96.06 301 PHE B C 1
ATOM 5521 O O . PHE B 1 301 ? -21.781 -34.312 8.992 1 96.06 301 PHE B O 1
ATOM 5528 N N . ASP B 1 302 ? -24.016 -34.406 9.227 1 95.38 302 ASP B N 1
ATOM 5529 C CA . ASP B 1 302 ? -23.984 -34.531 10.68 1 95.38 302 ASP B CA 1
ATOM 5530 C C . ASP B 1 302 ? -23.953 -36 11.125 1 95.38 302 ASP B C 1
ATOM 5532 O O . ASP B 1 302 ? -24.938 -36.719 10.961 1 95.38 302 ASP B O 1
ATOM 5536 N N . SER B 1 303 ? -22.859 -36.344 11.719 1 94.06 303 SER B N 1
ATOM 5537 C CA . SER B 1 303 ? -22.672 -37.75 12.062 1 94.06 303 SER B CA 1
ATOM 5538 C C . SER B 1 303 ? -23.641 -38.188 13.156 1 94.06 303 SER B C 1
ATOM 5540 O O . SER B 1 303 ? -23.875 -39.375 13.352 1 94.06 303 SER B O 1
ATOM 5542 N N . SER B 1 304 ? -24.234 -37.219 13.883 1 91.06 304 SER B N 1
ATOM 5543 C CA . SER B 1 304 ? -25.078 -37.562 15.031 1 91.06 304 SER B CA 1
ATOM 5544 C C . SER B 1 304 ? -26.547 -37.656 14.633 1 91.06 304 SER B C 1
ATOM 5546 O O . SER B 1 304 ? -27.406 -38 15.453 1 91.06 304 SER B O 1
ATOM 5548 N N . GLN B 1 305 ? -26.906 -37.406 13.414 1 91.69 305 GLN B N 1
ATOM 5549 C CA . GLN B 1 305 ? -28.281 -37.375 12.969 1 91.69 305 GLN B CA 1
ATOM 5550 C C . GLN B 1 305 ? -28.531 -38.375 11.836 1 91.69 305 GLN B C 1
ATOM 5552 O O . GLN B 1 305 ? -27.609 -38.688 11.078 1 91.69 305 GLN B O 1
ATOM 5557 N N . PRO B 1 306 ? -29.75 -38.812 11.75 1 89.62 306 PRO B N 1
ATOM 5558 C CA . PRO B 1 306 ? -30.078 -39.719 10.641 1 89.62 306 PRO B CA 1
ATOM 5559 C C . PRO B 1 306 ? -30.109 -38.969 9.297 1 89.62 306 PRO B C 1
ATOM 5561 O O . PRO B 1 306 ? -30.281 -37.75 9.25 1 89.62 306 PRO B O 1
ATOM 5564 N N . PHE B 1 307 ? -29.984 -39.781 8.273 1 91.12 307 PHE B N 1
ATOM 5565 C CA . PHE B 1 307 ? -30.031 -39.281 6.902 1 91.12 307 PHE B CA 1
ATOM 5566 C C . PHE B 1 307 ? -31.422 -38.75 6.57 1 91.12 307 PHE B C 1
ATOM 5568 O O . PHE B 1 307 ? -32.438 -39.375 6.898 1 91.12 307 PHE B O 1
ATOM 5575 N N . THR B 1 308 ? -31.469 -37.531 5.98 1 91.12 308 THR B N 1
ATOM 5576 C CA . THR B 1 308 ? -32.719 -36.875 5.641 1 91.12 308 THR B CA 1
ATOM 5577 C C . THR B 1 308 ? -32.875 -36.75 4.129 1 91.12 308 THR B C 1
ATOM 5579 O O . THR B 1 308 ? -31.906 -36.938 3.385 1 91.12 308 THR B O 1
ATOM 5582 N N . PRO B 1 309 ? -34.094 -36.438 3.682 1 90.56 309 PRO B N 1
ATOM 5583 C CA . PRO B 1 309 ? -34.281 -36.156 2.254 1 90.56 309 PRO B CA 1
ATOM 5584 C C . PRO B 1 309 ? -33.406 -35 1.755 1 90.56 309 PRO B C 1
ATOM 5586 O O . PRO B 1 309 ? -33 -35 0.594 1 90.56 309 PRO B O 1
ATOM 5589 N N . GLU B 1 310 ? -33.156 -34.156 2.6 1 89 310 GLU B N 1
ATOM 5590 C CA . GLU B 1 310 ? -32.281 -33.031 2.234 1 89 310 GLU B CA 1
ATOM 5591 C C . GLU B 1 310 ? -30.844 -33.5 1.979 1 89 310 GLU B C 1
ATOM 5593 O O . GLU B 1 310 ? -30.172 -32.969 1.099 1 89 310 GLU B O 1
ATOM 5598 N N . ASP B 1 311 ? -30.453 -34.406 2.742 1 92.81 311 ASP B N 1
ATOM 5599 C CA . ASP B 1 311 ? -29.141 -35 2.52 1 92.81 311 ASP B CA 1
ATOM 5600 C C . ASP B 1 311 ? -29.062 -35.688 1.15 1 92.81 311 ASP B C 1
ATOM 5602 O O . ASP B 1 311 ? -28.062 -35.562 0.449 1 92.81 311 ASP B O 1
ATOM 5606 N N . GLU B 1 312 ? -30.156 -36.344 0.868 1 92 312 GLU B N 1
ATOM 5607 C CA . GLU B 1 312 ? -30.219 -37 -0.432 1 92 312 GLU B CA 1
ATOM 5608 C C . GLU B 1 312 ? -30.156 -36 -1.57 1 92 312 GLU B C 1
ATOM 5610 O O . GLU B 1 312 ? -29.531 -36.25 -2.6 1 92 312 GLU B O 1
ATOM 5615 N N . ALA B 1 313 ? -30.812 -34.938 -1.367 1 90.88 313 ALA B N 1
ATOM 5616 C CA . ALA B 1 313 ? -30.812 -33.875 -2.373 1 90.88 313 ALA B CA 1
ATOM 5617 C C . ALA B 1 313 ? -29.391 -33.344 -2.588 1 90.88 313 ALA B C 1
ATOM 5619 O O . ALA B 1 313 ? -29.016 -33 -3.713 1 90.88 313 ALA B O 1
ATOM 5620 N N . MET B 1 314 ? -28.672 -33.25 -1.536 1 92.25 314 MET B N 1
ATOM 5621 C CA . MET B 1 314 ? -27.297 -32.75 -1.631 1 92.25 314 MET B CA 1
ATOM 5622 C C . MET B 1 314 ? -26.406 -33.75 -2.359 1 92.25 314 MET B C 1
ATOM 5624 O O . MET B 1 314 ? -25.484 -33.344 -3.07 1 92.25 314 MET B O 1
ATOM 5628 N N . LEU B 1 315 ? -26.688 -35 -2.141 1 93.5 315 LEU B N 1
ATOM 5629 C CA . LEU B 1 315 ? -25.969 -36.031 -2.857 1 93.5 315 LEU B CA 1
ATOM 5630 C C . LEU B 1 315 ? -26.188 -35.906 -4.363 1 93.5 315 LEU B C 1
ATOM 5632 O O . LEU B 1 315 ? -25.234 -36 -5.141 1 93.5 315 LEU B O 1
ATOM 5636 N N . VAL B 1 316 ? -27.359 -35.625 -4.707 1 92.25 316 VAL B N 1
ATOM 5637 C CA . VAL B 1 316 ? -27.719 -35.5 -6.117 1 92.25 316 VAL B CA 1
ATOM 5638 C C . VAL B 1 316 ? -27.078 -34.219 -6.691 1 92.25 316 VAL B C 1
ATOM 5640 O O . VAL B 1 316 ? -26.531 -34.25 -7.793 1 92.25 316 VAL B O 1
ATOM 5643 N N . ALA B 1 317 ? -27.125 -33.219 -5.941 1 90.75 317 ALA B N 1
ATOM 5644 C CA . ALA B 1 317 ? -26.609 -31.922 -6.395 1 90.75 317 ALA B CA 1
ATOM 5645 C C . ALA B 1 317 ? -25.109 -31.984 -6.648 1 90.75 317 ALA B C 1
ATOM 5647 O O . ALA B 1 317 ? -24.594 -31.266 -7.5 1 90.75 317 ALA B O 1
ATOM 5648 N N . THR B 1 318 ? -24.375 -32.875 -5.926 1 94.12 318 THR B N 1
ATOM 5649 C CA . THR B 1 318 ? -22.922 -32.938 -6.016 1 94.12 318 THR B CA 1
ATOM 5650 C C . THR B 1 318 ? -22.469 -34.094 -6.895 1 94.12 318 THR B C 1
ATOM 5652 O O . THR B 1 318 ? -21.281 -34.375 -7.016 1 94.12 318 THR B O 1
ATOM 5655 N N . ALA B 1 319 ? -23.391 -34.75 -7.492 1 93.25 319 ALA B N 1
ATOM 5656 C CA . ALA B 1 319 ? -23.125 -36.031 -8.156 1 93.25 319 ALA B CA 1
ATOM 5657 C C . ALA B 1 319 ? -22.141 -35.875 -9.297 1 93.25 319 ALA B C 1
ATOM 5659 O O . ALA B 1 319 ? -21.391 -36.781 -9.625 1 93.25 319 ALA B O 1
ATOM 5660 N N . ASP B 1 320 ? -22.062 -34.719 -9.883 1 92.69 320 ASP B N 1
ATOM 5661 C CA . ASP B 1 320 ? -21.25 -34.5 -11.078 1 92.69 320 ASP B CA 1
ATOM 5662 C C . ASP B 1 320 ? -19.922 -33.844 -10.719 1 92.69 320 ASP B C 1
ATOM 5664 O O . ASP B 1 320 ? -19.172 -33.438 -11.609 1 92.69 320 ASP B O 1
ATOM 5668 N N . ARG B 1 321 ? -19.641 -33.75 -9.492 1 93.94 321 ARG B N 1
ATOM 5669 C CA . ARG B 1 321 ? -18.422 -33.062 -9.047 1 93.94 321 ARG B CA 1
ATOM 5670 C C . ARG B 1 321 ? -17.578 -34 -8.156 1 93.94 321 ARG B C 1
ATOM 5672 O O . ARG B 1 321 ? -18.125 -34.719 -7.332 1 93.94 321 ARG B O 1
ATOM 5679 N N . PRO B 1 322 ? -16.25 -33.844 -8.414 1 95.75 322 PRO B N 1
ATOM 5680 C CA . PRO B 1 322 ? -15.438 -34.531 -7.379 1 95.75 322 PRO B CA 1
ATOM 5681 C C . PRO B 1 322 ? -15.828 -34.094 -5.965 1 95.75 322 PRO B C 1
ATOM 5683 O O . PRO B 1 322 ? -15.977 -32.875 -5.703 1 95.75 322 PRO B O 1
ATOM 5686 N N . THR B 1 323 ? -16.047 -35.062 -5.062 1 97.31 323 THR B N 1
ATOM 5687 C CA . THR B 1 323 ? -16.641 -34.75 -3.77 1 97.31 323 THR B CA 1
ATOM 5688 C C . THR B 1 323 ? -15.914 -35.469 -2.646 1 97.31 323 THR B C 1
ATOM 5690 O O . THR B 1 323 ? -15.578 -36.656 -2.781 1 97.31 323 THR B O 1
ATOM 5693 N N . ILE B 1 324 ? -15.609 -34.719 -1.631 1 97.88 324 ILE B N 1
ATOM 5694 C CA . ILE B 1 324 ? -15.195 -35.344 -0.372 1 97.88 324 ILE B CA 1
ATOM 5695 C C . ILE B 1 324 ? -16.375 -35.375 0.596 1 97.88 324 ILE B C 1
ATOM 5697 O O . ILE B 1 324 ? -17 -34.344 0.869 1 97.88 324 ILE B O 1
ATOM 5701 N N . ILE B 1 325 ? -16.688 -36.531 1.034 1 97.81 325 ILE B N 1
ATOM 5702 C CA . ILE B 1 325 ? -17.734 -36.688 2.035 1 97.81 325 ILE B CA 1
ATOM 5703 C C . ILE B 1 325 ? -17.172 -36.438 3.426 1 97.81 325 ILE B C 1
ATOM 5705 O O . ILE B 1 325 ? -16.188 -37.062 3.836 1 97.81 325 ILE B O 1
ATOM 5709 N N . VAL B 1 326 ? -17.781 -35.5 4.117 1 97.88 326 VAL B N 1
ATOM 5710 C CA . VAL B 1 326 ? -17.281 -35.094 5.426 1 97.88 326 VAL B CA 1
ATOM 5711 C C . VAL B 1 326 ? -18.328 -35.406 6.496 1 97.88 326 VAL B C 1
ATOM 5713 O O . VAL B 1 326 ? -19.422 -34.812 6.477 1 97.88 326 VAL B O 1
ATOM 5716 N N . TRP B 1 327 ? -18 -36.25 7.387 1 96.94 327 TRP B N 1
ATOM 5717 C CA . TRP B 1 327 ? -18.781 -36.438 8.602 1 96.94 327 TRP B CA 1
ATOM 5718 C C . TRP B 1 327 ? -18.344 -35.469 9.688 1 96.94 327 TRP B C 1
ATOM 5720 O O . TRP B 1 327 ? -17.281 -35.625 10.273 1 96.94 327 TRP B O 1
ATOM 5730 N N . ASN B 1 328 ? -19.188 -34.469 9.898 1 96.69 328 ASN B N 1
ATOM 5731 C CA . ASN B 1 328 ? -18.906 -33.5 10.938 1 96.69 328 ASN B CA 1
ATOM 5732 C C . ASN B 1 328 ? -19.609 -33.844 12.25 1 96.69 328 ASN B C 1
ATOM 5734 O O . ASN B 1 328 ? -20.406 -34.781 12.289 1 96.69 328 ASN B O 1
ATOM 5738 N N . LYS B 1 329 ? -19.234 -33.188 13.352 1 95.06 329 LYS B N 1
ATOM 5739 C CA . LYS B 1 329 ? -19.781 -33.375 14.703 1 95.06 329 LYS B CA 1
ATOM 5740 C C . LYS B 1 329 ? -19.422 -34.75 15.266 1 95.06 329 LYS B C 1
ATOM 5742 O O . LYS B 1 329 ? -20.188 -35.312 16.047 1 95.06 329 LYS B O 1
ATOM 5747 N N . CYS B 1 330 ? -18.359 -35.281 14.672 1 94.5 330 CYS B N 1
ATOM 5748 C CA . CYS B 1 330 ? -17.766 -36.469 15.297 1 94.5 330 CYS B CA 1
ATOM 5749 C C . CYS B 1 330 ? -17 -36.094 16.562 1 94.5 330 CYS B C 1
ATOM 5751 O O . CYS B 1 330 ? -15.766 -36.156 16.594 1 94.5 330 CYS B O 1
ATOM 5753 N N . ASP B 1 331 ? -17.656 -35.781 17.641 1 92.19 331 ASP B N 1
ATOM 5754 C CA . ASP B 1 331 ? -17.109 -35.156 18.828 1 92.19 331 ASP B CA 1
ATOM 5755 C C . ASP B 1 331 ? -16.359 -36.156 19.703 1 92.19 331 ASP B C 1
ATOM 5757 O O . ASP B 1 331 ? -15.438 -35.781 20.438 1 92.19 331 ASP B O 1
ATOM 5761 N N . ASP B 1 332 ? -16.766 -37.375 19.609 1 90.62 332 ASP B N 1
ATOM 5762 C CA . ASP B 1 332 ? -16.047 -38.469 20.281 1 90.62 332 ASP B CA 1
ATOM 5763 C C . ASP B 1 332 ? -15.211 -39.281 19.281 1 90.62 332 ASP B C 1
ATOM 5765 O O . ASP B 1 332 ? -15.766 -40.062 18.5 1 90.62 332 ASP B O 1
ATOM 5769 N N . PRO B 1 333 ? -13.945 -39.125 19.328 1 85.69 333 PRO B N 1
ATOM 5770 C CA . PRO B 1 333 ? -13.094 -39.812 18.328 1 85.69 333 PRO B CA 1
ATOM 5771 C C . PRO B 1 333 ? -13.164 -41.312 18.422 1 85.69 333 PRO B C 1
ATOM 5773 O O . PRO B 1 333 ? -12.773 -42.031 17.484 1 85.69 333 PRO B O 1
ATOM 5776 N N . ASP B 1 334 ? -13.688 -41.812 19.531 1 88.62 334 ASP B N 1
ATOM 5777 C CA . ASP B 1 334 ? -13.742 -43.25 19.734 1 88.62 334 ASP B CA 1
ATOM 5778 C C . ASP B 1 334 ? -14.977 -43.844 19.062 1 88.62 334 ASP B C 1
ATOM 5780 O O . ASP B 1 334 ? -15.062 -45.062 18.891 1 88.62 334 ASP B O 1
ATOM 5784 N N . VAL B 1 335 ? -15.945 -43.062 18.703 1 89.31 335 VAL B N 1
ATOM 5785 C CA . VAL B 1 335 ? -17.156 -43.531 18.031 1 89.31 335 VAL B CA 1
ATOM 5786 C C . VAL B 1 335 ? -16.984 -43.375 16.516 1 89.31 335 VAL B C 1
ATOM 5788 O O . VAL B 1 335 ? -16.844 -42.281 16 1 89.31 335 VAL B O 1
ATOM 5791 N N . PRO B 1 336 ? -16.875 -44.438 15.883 1 89.69 336 PRO B N 1
ATOM 5792 C CA . PRO B 1 336 ? -16.75 -44.344 14.43 1 89.69 336 PRO B CA 1
ATOM 5793 C C . PRO B 1 336 ? -17.953 -43.688 13.766 1 89.69 336 PRO B C 1
ATOM 5795 O O . PRO B 1 336 ? -19.078 -43.875 14.234 1 89.69 336 PRO B O 1
ATOM 5798 N N . PRO B 1 337 ? -17.719 -42.969 12.734 1 89.88 337 PRO B N 1
ATOM 5799 C CA . PRO B 1 337 ? -18.844 -42.375 12.008 1 89.88 337 PRO B CA 1
ATOM 5800 C C . PRO B 1 337 ? -19.672 -43.438 11.273 1 89.88 337 PRO B C 1
ATOM 5802 O O . PRO B 1 337 ? -19.219 -44.562 11.094 1 89.88 337 PRO B O 1
ATOM 5805 N N . PRO B 1 338 ? -20.906 -43.062 10.859 1 91.12 338 PRO B N 1
ATOM 5806 C CA . PRO B 1 338 ? -21.719 -43.969 10.047 1 91.12 338 PRO B CA 1
ATOM 5807 C C . PRO B 1 338 ? -21.078 -44.281 8.688 1 91.12 338 PRO B C 1
ATOM 5809 O O . PRO B 1 338 ? -20.172 -43.562 8.258 1 91.12 338 PRO B O 1
ATOM 5812 N N . PRO B 1 339 ? -21.5 -45.375 8.148 1 92.62 339 PRO B N 1
ATOM 5813 C CA . PRO B 1 339 ? -21.016 -45.625 6.793 1 92.62 339 PRO B CA 1
ATOM 5814 C C . PRO B 1 339 ? -21.391 -44.5 5.812 1 92.62 339 PRO B C 1
ATOM 5816 O O . PRO B 1 339 ? -22.484 -43.938 5.902 1 92.62 339 PRO B O 1
ATOM 5819 N N . ALA B 1 340 ? -20.5 -44.188 4.965 1 92.12 340 ALA B N 1
ATOM 5820 C CA . ALA B 1 340 ? -20.734 -43.125 4.004 1 92.12 340 ALA B CA 1
ATOM 5821 C C . ALA B 1 340 ? -21.734 -43.562 2.934 1 92.12 340 ALA B C 1
ATOM 5823 O O . ALA B 1 340 ? -21.703 -44.688 2.475 1 92.12 340 ALA B O 1
ATOM 5824 N N . PRO B 1 341 ? -22.594 -42.656 2.555 1 93.12 341 PRO B N 1
ATOM 5825 C CA . PRO B 1 341 ? -23.484 -42.969 1.44 1 93.12 341 PRO B CA 1
ATOM 5826 C C . PRO B 1 341 ? -22.75 -43.094 0.11 1 93.12 341 PRO B C 1
ATOM 5828 O O . PRO B 1 341 ? -21.672 -42.531 -0.065 1 93.12 341 PRO B O 1
ATOM 5831 N N . PRO B 1 342 ? -23.344 -43.906 -0.755 1 93.88 342 PRO B N 1
ATOM 5832 C CA . PRO B 1 342 ? -22.734 -44 -2.082 1 93.88 342 PRO B CA 1
ATOM 5833 C C . PRO B 1 342 ? -22.766 -42.688 -2.846 1 93.88 342 PRO B C 1
ATOM 5835 O O . PRO B 1 342 ? -23.75 -41.938 -2.76 1 93.88 342 PRO B O 1
ATOM 5838 N N . HIS B 1 343 ? -21.75 -42.375 -3.488 1 95.38 343 HIS B N 1
ATOM 5839 C CA . HIS B 1 343 ? -21.594 -41.156 -4.301 1 95.38 343 HIS B CA 1
ATOM 5840 C C . HIS B 1 343 ? -20.75 -41.438 -5.543 1 95.38 343 HIS B C 1
ATOM 5842 O O . HIS B 1 343 ? -19.656 -42 -5.445 1 95.38 343 HIS B O 1
ATOM 5848 N N . PRO B 1 344 ? -21.219 -41.125 -6.719 1 95 344 PRO B N 1
ATOM 5849 C CA . PRO B 1 344 ? -20.562 -41.5 -7.977 1 95 344 PRO B CA 1
ATOM 5850 C C . PRO B 1 344 ? -19.172 -40.906 -8.117 1 95 344 PRO B C 1
ATOM 5852 O O . PRO B 1 344 ? -18.312 -41.5 -8.812 1 95 344 PRO B O 1
ATOM 5855 N N . LYS B 1 345 ? -18.828 -39.812 -7.527 1 95.88 345 LYS B N 1
ATOM 5856 C CA . LYS B 1 345 ? -17.531 -39.156 -7.684 1 95.88 345 LYS B CA 1
ATOM 5857 C C . LYS B 1 345 ? -16.891 -38.875 -6.328 1 95.88 345 LYS B C 1
ATOM 5859 O O . LYS B 1 345 ? -16.25 -37.844 -6.141 1 95.88 345 LYS B O 1
ATOM 5864 N N . ALA B 1 346 ? -17.141 -39.75 -5.406 1 95.44 346 ALA B N 1
ATOM 5865 C CA . ALA B 1 346 ? -16.516 -39.625 -4.09 1 95.44 346 ALA B CA 1
ATOM 5866 C C . ALA B 1 346 ? -15.008 -39.844 -4.18 1 95.44 346 ALA B C 1
ATOM 5868 O O . ALA B 1 346 ? -14.547 -40.812 -4.734 1 95.44 346 ALA B O 1
ATOM 5869 N N . MET B 1 347 ? -14.344 -38.906 -3.662 1 94.75 347 MET B N 1
ATOM 5870 C CA . MET B 1 347 ? -12.883 -38.969 -3.699 1 94.75 347 MET B CA 1
ATOM 5871 C C . MET B 1 347 ? -12.328 -39.469 -2.377 1 94.75 347 MET B C 1
ATOM 5873 O O . MET B 1 347 ? -11.25 -40.062 -2.34 1 94.75 347 MET B O 1
ATOM 5877 N N . ALA B 1 348 ? -12.977 -39.156 -1.298 1 96.12 348 ALA B N 1
ATOM 5878 C CA . ALA B 1 348 ? -12.555 -39.562 0.046 1 96.12 348 ALA B CA 1
ATOM 5879 C C . ALA B 1 348 ? -13.68 -39.344 1.055 1 96.12 348 ALA B C 1
ATOM 5881 O O . ALA B 1 348 ? -14.68 -38.688 0.754 1 96.12 348 ALA B O 1
ATOM 5882 N N . VAL B 1 349 ? -13.508 -39.969 2.191 1 96.62 349 VAL B N 1
ATOM 5883 C CA . VAL B 1 349 ? -14.391 -39.781 3.34 1 96.62 349 VAL B CA 1
ATOM 5884 C C . VAL B 1 349 ? -13.57 -39.406 4.566 1 96.62 349 VAL B C 1
ATOM 5886 O O . VAL B 1 349 ? -12.578 -40.062 4.891 1 96.62 349 VAL B O 1
ATOM 5889 N N . VAL B 1 350 ? -13.953 -38.344 5.16 1 97 350 VAL B N 1
ATOM 5890 C CA . VAL B 1 350 ? -13.203 -37.875 6.324 1 97 350 VAL B CA 1
ATOM 5891 C C . VAL B 1 350 ? -14.164 -37.562 7.469 1 97 350 VAL B C 1
ATOM 5893 O O . VAL B 1 350 ? -15.227 -36.969 7.254 1 97 350 VAL B O 1
ATOM 5896 N N . ALA B 1 351 ? -13.805 -37.969 8.664 1 96.38 351 ALA B N 1
ATOM 5897 C CA . ALA B 1 351 ? -14.547 -37.656 9.875 1 96.38 351 ALA B CA 1
ATOM 5898 C C . ALA B 1 351 ? -13.836 -36.562 10.68 1 96.38 351 ALA B C 1
ATOM 5900 O O . ALA B 1 351 ? -12.609 -36.594 10.812 1 96.38 351 ALA B O 1
ATOM 5901 N N . CYS B 1 352 ? -14.672 -35.562 11.094 1 96.5 352 CYS B N 1
ATOM 5902 C CA . CYS B 1 352 ? -14.047 -34.531 11.883 1 96.5 352 CYS B CA 1
ATOM 5903 C C . CYS B 1 352 ? -15.039 -33.906 12.852 1 96.5 352 CYS B C 1
ATOM 5905 O O . CYS B 1 352 ? -16.219 -34.25 12.828 1 96.5 352 CYS B O 1
ATOM 5907 N N . SER B 1 353 ? -14.516 -33.156 13.758 1 96.75 353 SER B N 1
ATOM 5908 C CA . SER B 1 353 ? -15.289 -32.281 14.656 1 96.75 353 SER B CA 1
ATOM 5909 C C . SER B 1 353 ? -14.82 -30.844 14.586 1 96.75 353 SER B C 1
ATOM 5911 O O . SER B 1 353 ? -13.781 -30.5 15.156 1 96.75 353 SER B O 1
ATOM 5913 N N . ALA B 1 354 ? -15.578 -30.078 13.906 1 94.62 354 ALA B N 1
ATOM 5914 C CA . ALA B 1 354 ? -15.219 -28.656 13.797 1 94.62 354 ALA B CA 1
ATOM 5915 C C . ALA B 1 354 ? -15.148 -28.016 15.18 1 94.62 354 ALA B C 1
ATOM 5917 O O . ALA B 1 354 ? -14.328 -27.125 15.406 1 94.62 354 ALA B O 1
ATOM 5918 N N . ARG B 1 355 ? -15.961 -28.406 16.031 1 92.06 355 ARG B N 1
ATOM 5919 C CA . ARG B 1 355 ? -16.062 -27.844 17.375 1 92.06 355 ARG B CA 1
ATOM 5920 C C . ARG B 1 355 ? -14.812 -28.125 18.188 1 92.06 355 ARG B C 1
ATOM 5922 O O . ARG B 1 355 ? -14.289 -27.234 18.875 1 92.06 355 ARG B O 1
ATOM 5929 N N . TYR B 1 356 ? -14.281 -29.359 18.062 1 93.06 356 TYR B N 1
ATOM 5930 C CA . TYR B 1 356 ? -13.172 -29.766 18.922 1 93.06 356 TYR B CA 1
ATOM 5931 C C . TYR B 1 356 ? -11.867 -29.797 18.141 1 93.06 356 TYR B C 1
ATOM 5933 O O . TYR B 1 356 ? -10.789 -29.953 18.734 1 93.06 356 TYR B O 1
ATOM 5941 N N . GLY B 1 357 ? -11.953 -29.734 16.859 1 92.69 357 GLY B N 1
ATOM 5942 C CA . GLY B 1 357 ? -10.758 -29.609 16.031 1 92.69 357 GLY B CA 1
ATOM 5943 C C . GLY B 1 357 ? -10.211 -30.953 15.57 1 92.69 357 GLY B C 1
ATOM 5944 O O . GLY B 1 357 ? -9.281 -31 14.766 1 92.69 357 GLY B O 1
ATOM 5945 N N . HIS B 1 358 ? -10.891 -32 16.062 1 92.62 358 HIS B N 1
ATOM 5946 C CA . HIS B 1 358 ? -10.438 -33.312 15.672 1 92.62 358 HIS B CA 1
ATOM 5947 C C . HIS B 1 358 ? -10.648 -33.562 14.18 1 92.62 358 HIS B C 1
ATOM 5949 O O . HIS B 1 358 ? -11.695 -33.219 13.633 1 92.62 358 HIS B O 1
ATOM 5955 N N . GLY B 1 359 ? -9.562 -34.062 13.492 1 94.38 359 GLY B N 1
ATOM 5956 C CA . GLY B 1 359 ? -9.695 -34.5 12.109 1 94.38 359 GLY B CA 1
ATOM 5957 C C . GLY B 1 359 ? -9.586 -33.344 11.117 1 94.38 359 GLY B C 1
ATOM 5958 O O . GLY B 1 359 ? -9.594 -33.562 9.898 1 94.38 359 GLY B O 1
ATOM 5959 N N . ILE B 1 360 ? -9.469 -32.156 11.578 1 95.5 360 ILE B N 1
ATOM 5960 C CA . ILE B 1 360 ? -9.453 -31 10.703 1 95.5 360 ILE B CA 1
ATOM 5961 C C . ILE B 1 360 ? -8.172 -31 9.875 1 95.5 360 ILE B C 1
ATOM 5963 O O . ILE B 1 360 ? -8.203 -30.734 8.664 1 95.5 360 ILE B O 1
ATOM 5967 N N . ASP B 1 361 ? -7.074 -31.328 10.453 1 94.06 361 ASP B N 1
ATOM 5968 C CA . ASP B 1 361 ? -5.805 -31.406 9.742 1 94.06 361 ASP B CA 1
ATOM 5969 C C . ASP B 1 361 ? -5.855 -32.469 8.648 1 94.06 361 ASP B C 1
ATOM 5971 O O . ASP B 1 361 ? -5.348 -32.281 7.543 1 94.06 361 ASP B O 1
ATOM 5975 N N . THR B 1 362 ? -6.469 -33.531 9.039 1 94.69 362 THR B N 1
ATOM 5976 C CA . THR B 1 362 ? -6.617 -34.594 8.078 1 94.69 362 THR B CA 1
ATOM 5977 C C . THR B 1 362 ? -7.488 -34.156 6.902 1 94.69 362 THR B C 1
ATOM 5979 O O . THR B 1 362 ? -7.176 -34.469 5.746 1 94.69 362 THR B O 1
ATOM 5982 N N . LEU B 1 363 ? -8.516 -33.531 7.184 1 96.5 363 LEU B N 1
ATOM 5983 C CA . LEU B 1 363 ? -9.398 -33.031 6.137 1 96.5 363 LEU B CA 1
ATOM 5984 C C . LEU B 1 363 ? -8.648 -32.062 5.215 1 96.5 363 LEU B C 1
ATOM 5986 O O . LEU B 1 363 ? -8.734 -32.188 3.992 1 96.5 363 LEU B O 1
ATOM 5990 N N . ALA B 1 364 ? -7.906 -31.156 5.816 1 94.81 364 ALA B N 1
ATOM 5991 C CA . ALA B 1 364 ? -7.137 -30.172 5.043 1 94.81 364 ALA B CA 1
ATOM 5992 C C . ALA B 1 364 ? -6.164 -30.875 4.098 1 94.81 364 ALA B C 1
ATOM 5994 O O . ALA B 1 364 ? -6.09 -30.531 2.912 1 94.81 364 ALA B O 1
ATOM 5995 N N . LYS B 1 365 ? -5.488 -31.844 4.562 1 94 365 LYS B N 1
ATOM 5996 C CA . LYS B 1 365 ? -4.535 -32.594 3.752 1 94 365 LYS B CA 1
ATOM 5997 C C . LYS B 1 365 ? -5.246 -33.375 2.641 1 94 365 LYS B C 1
ATOM 5999 O O . LYS B 1 365 ? -4.742 -33.438 1.517 1 94 365 LYS B O 1
ATOM 6004 N N . THR B 1 366 ? -6.355 -33.938 2.996 1 96 366 THR B N 1
ATOM 6005 C CA . THR B 1 366 ? -7.125 -34.688 2.018 1 96 366 THR B CA 1
ATOM 6006 C C . THR B 1 366 ? -7.602 -33.781 0.885 1 96 366 THR B C 1
ATOM 6008 O O . THR B 1 366 ? -7.539 -34.156 -0.287 1 96 366 THR B O 1
ATOM 6011 N N . ILE B 1 367 ? -8.055 -32.656 1.244 1 96.38 367 ILE B N 1
ATOM 6012 C CA . ILE B 1 367 ? -8.477 -31.688 0.242 1 96.38 367 ILE B CA 1
ATOM 6013 C C . ILE B 1 367 ? -7.316 -31.359 -0.69 1 96.38 367 ILE B C 1
ATOM 6015 O O . ILE B 1 367 ? -7.445 -31.453 -1.912 1 96.38 367 ILE B O 1
ATOM 6019 N N . ALA B 1 368 ? -6.199 -31.031 -0.137 1 94.06 368 ALA B N 1
ATOM 6020 C CA . ALA B 1 368 ? -5.02 -30.656 -0.909 1 94.06 368 ALA B CA 1
ATOM 6021 C C . ALA B 1 368 ? -4.582 -31.781 -1.831 1 94.06 368 ALA B C 1
ATOM 6023 O O . ALA B 1 368 ? -4.348 -31.578 -3.021 1 94.06 368 ALA B O 1
ATOM 6024 N N . THR B 1 369 ? -4.523 -32.969 -1.269 1 94.5 369 THR B N 1
ATOM 6025 C CA . THR B 1 369 ? -4.098 -34.125 -2.027 1 94.5 369 THR B CA 1
ATOM 6026 C C . THR B 1 369 ? -5.039 -34.375 -3.199 1 94.5 369 THR B C 1
ATOM 6028 O O . THR B 1 369 ? -4.59 -34.688 -4.309 1 94.5 369 THR B O 1
ATOM 6031 N N . THR B 1 370 ? -6.273 -34.281 -2.924 1 95.06 370 THR B N 1
ATOM 6032 C CA . THR B 1 370 ? -7.273 -34.5 -3.963 1 95.06 370 THR B CA 1
ATOM 6033 C C . THR B 1 370 ? -7.121 -33.469 -5.082 1 95.06 370 THR B C 1
ATOM 6035 O O . THR B 1 370 ? -7.121 -33.812 -6.262 1 95.06 370 THR B O 1
ATOM 6038 N N . LEU B 1 371 ? -6.961 -32.281 -4.723 1 94.25 371 LEU B N 1
ATOM 6039 C CA . LEU B 1 371 ? -6.848 -31.188 -5.691 1 94.25 371 LEU B CA 1
ATOM 6040 C C . LEU B 1 371 ? -5.574 -31.328 -6.523 1 94.25 371 LEU B C 1
ATOM 6042 O O . LEU B 1 371 ? -5.539 -30.922 -7.684 1 94.25 371 LEU B O 1
ATOM 6046 N N . LEU B 1 372 ? -4.562 -31.922 -5.93 1 92.69 372 LEU B N 1
ATOM 6047 C CA . LEU B 1 372 ? -3.271 -32.062 -6.594 1 92.69 372 LEU B CA 1
ATOM 6048 C C . LEU B 1 372 ? -3.201 -33.375 -7.379 1 92.69 372 LEU B C 1
ATOM 6050 O O . LEU B 1 372 ? -2.143 -33.719 -7.902 1 92.69 372 LEU B O 1
ATOM 6054 N N . GLY B 1 373 ? -4.207 -34.125 -7.445 1 88.19 373 GLY B N 1
ATOM 6055 C CA . GLY B 1 373 ? -4.266 -35.312 -8.258 1 88.19 373 GLY B CA 1
ATOM 6056 C C . GLY B 1 373 ? -3.857 -36.562 -7.508 1 88.19 373 GLY B C 1
ATOM 6057 O O . GLY B 1 373 ? -3.375 -37.531 -8.109 1 88.19 373 GLY B O 1
ATOM 6058 N N . GLY B 1 374 ? -3.891 -36.562 -6.246 1 86.75 374 GLY B N 1
ATOM 6059 C CA . GLY B 1 374 ? -3.73 -37.781 -5.461 1 86.75 374 GLY B CA 1
ATOM 6060 C C . GLY B 1 374 ? -2.408 -37.812 -4.719 1 86.75 374 GLY B C 1
ATOM 6061 O O . GLY B 1 374 ? -2.201 -38.719 -3.877 1 86.75 374 GLY B O 1
ATOM 6062 N N . THR B 1 375 ? -1.49 -36.938 -5.102 1 79.62 375 THR B N 1
ATOM 6063 C CA . THR B 1 375 ? -0.197 -36.938 -4.426 1 79.62 375 THR B CA 1
ATOM 6064 C C . THR B 1 375 ? 0.24 -35.5 -4.113 1 79.62 375 THR B C 1
ATOM 6066 O O . THR B 1 375 ? -0.071 -34.594 -4.863 1 79.62 375 THR B O 1
ATOM 6069 N N . LEU B 1 376 ? 0.751 -35.406 -2.959 1 76.31 376 LEU B N 1
ATOM 6070 C CA . LEU B 1 376 ? 1.355 -34.125 -2.629 1 76.31 376 LEU B CA 1
ATOM 6071 C C . LEU B 1 376 ? 2.746 -34 -3.246 1 76.31 376 LEU B C 1
ATOM 6073 O O . LEU B 1 376 ? 3.459 -35 -3.381 1 76.31 376 LEU B O 1
ATOM 6077 N N . PRO B 1 377 ? 2.959 -32.812 -3.744 1 69.19 377 PRO B N 1
ATOM 6078 C CA . PRO B 1 377 ? 4.328 -32.656 -4.234 1 69.19 377 PRO B CA 1
ATOM 6079 C C . PRO B 1 377 ? 5.375 -32.938 -3.154 1 69.19 377 PRO B C 1
ATOM 6081 O O . PRO B 1 377 ? 5.074 -32.812 -1.961 1 69.19 377 PRO B O 1
ATOM 6084 N N . ALA B 1 378 ? 6.484 -33.5 -3.781 1 64.31 378 ALA B N 1
ATOM 6085 C CA . ALA B 1 378 ? 7.582 -33.656 -2.83 1 64.31 378 ALA B CA 1
ATOM 6086 C C . ALA B 1 378 ? 7.887 -32.344 -2.119 1 64.31 378 ALA B C 1
ATOM 6088 O O . ALA B 1 378 ? 7.684 -31.266 -2.68 1 64.31 378 ALA B O 1
ATOM 6089 N N . VAL B 1 379 ? 8.18 -32.531 -0.929 1 59.62 379 VAL B N 1
ATOM 6090 C CA . VAL B 1 379 ? 8.555 -31.359 -0.13 1 59.62 379 VAL B CA 1
ATOM 6091 C C . VAL B 1 379 ? 9.664 -30.594 -0.832 1 59.62 379 VAL B C 1
ATOM 6093 O O . VAL B 1 379 ? 10.688 -31.172 -1.208 1 59.62 379 VAL B O 1
ATOM 6096 N N . GLY B 1 380 ? 9.344 -29.453 -1.162 1 66.81 380 GLY B N 1
ATOM 6097 C CA . GLY B 1 380 ? 10.383 -28.625 -1.748 1 66.81 380 GLY B CA 1
ATOM 6098 C C . GLY B 1 380 ? 10.375 -28.625 -3.266 1 66.81 380 GLY B C 1
ATOM 6099 O O . GLY B 1 380 ? 11.281 -28.094 -3.902 1 66.81 380 GLY B O 1
ATOM 6100 N N . ALA B 1 381 ? 9.445 -29.375 -3.791 1 79.62 381 ALA B N 1
ATOM 6101 C CA . ALA B 1 381 ? 9.391 -29.359 -5.25 1 79.62 381 ALA B CA 1
ATOM 6102 C C . ALA B 1 381 ? 9.023 -27.969 -5.77 1 79.62 381 ALA B C 1
ATOM 6104 O O . ALA B 1 381 ? 7.891 -27.516 -5.609 1 79.62 381 ALA B O 1
ATOM 6105 N N . THR B 1 382 ? 10.062 -27.359 -6.332 1 89.31 382 THR B N 1
ATOM 6106 C CA . THR B 1 382 ? 9.867 -25.969 -6.762 1 89.31 382 THR B CA 1
ATOM 6107 C C . THR B 1 382 ? 9.945 -25.859 -8.281 1 89.31 382 THR B C 1
ATOM 6109 O O . THR B 1 382 ? 9.555 -24.844 -8.859 1 89.31 382 THR B O 1
ATOM 6112 N N . HIS B 1 383 ? 10.406 -26.922 -8.93 1 94.25 383 HIS B N 1
ATOM 6113 C CA . HIS B 1 383 ? 10.594 -26.859 -10.375 1 94.25 383 HIS B CA 1
ATOM 6114 C C . HIS B 1 383 ? 9.391 -27.438 -11.109 1 94.25 383 HIS B C 1
ATOM 6116 O O . HIS B 1 383 ? 9.508 -28.453 -11.797 1 94.25 383 HIS B O 1
ATOM 6122 N N . LEU B 1 384 ? 8.289 -26.781 -10.945 1 95.12 384 LEU B N 1
ATOM 6123 C CA . LEU B 1 384 ? 7.035 -27.156 -11.586 1 95.12 384 LEU B CA 1
ATOM 6124 C C . LEU B 1 384 ? 6.559 -26.062 -12.531 1 95.12 384 LEU B C 1
ATOM 6126 O O . LEU B 1 384 ? 6.625 -24.875 -12.188 1 95.12 384 LEU B O 1
ATOM 6130 N N . VAL B 1 385 ? 6.16 -26.516 -13.727 1 97.06 385 VAL B N 1
ATOM 6131 C CA . VAL B 1 385 ? 5.496 -25.578 -14.625 1 97.06 385 VAL B CA 1
ATOM 6132 C C . VAL B 1 385 ? 4.117 -25.219 -14.07 1 97.06 385 VAL B C 1
ATOM 6134 O O . VAL B 1 385 ? 3.342 -26.109 -13.703 1 97.06 385 VAL B O 1
ATOM 6137 N N . SER B 1 386 ? 3.838 -23.906 -13.961 1 96.06 386 SER B N 1
ATOM 6138 C CA . SER B 1 386 ? 2.604 -23.516 -13.289 1 96.06 386 SER B CA 1
ATOM 6139 C C . SER B 1 386 ? 1.76 -22.594 -14.172 1 96.06 386 SER B C 1
ATOM 6141 O O . SER B 1 386 ? 0.588 -22.344 -13.875 1 96.06 386 SER B O 1
ATOM 6143 N N . ASN B 1 387 ? 2.238 -22.047 -15.18 1 96.19 387 ASN B N 1
ATOM 6144 C CA . ASN B 1 387 ? 1.56 -21.109 -16.078 1 96.19 387 ASN B CA 1
ATOM 6145 C C . ASN B 1 387 ? 0.815 -21.844 -17.188 1 96.19 387 ASN B C 1
ATOM 6147 O O . ASN B 1 387 ? 1.416 -22.609 -17.938 1 96.19 387 ASN B O 1
ATOM 6151 N N . PRO B 1 388 ? -0.469 -21.578 -17.359 1 95.19 388 PRO B N 1
ATOM 6152 C CA . PRO B 1 388 ? -1.244 -22.266 -18.391 1 95.19 388 PRO B CA 1
ATOM 6153 C C . PRO B 1 388 ? -0.703 -22 -19.797 1 95.19 388 PRO B C 1
ATOM 6155 O O . PRO B 1 388 ? -0.773 -22.875 -20.672 1 95.19 388 PRO B O 1
ATOM 6158 N N . ARG B 1 389 ? -0.197 -20.844 -20.016 1 95.25 389 ARG B N 1
ATOM 6159 C CA . ARG B 1 389 ? 0.388 -20.516 -21.312 1 95.25 389 ARG B CA 1
ATOM 6160 C C . ARG B 1 389 ? 1.596 -21.406 -21.609 1 95.25 389 ARG B C 1
ATOM 6162 O O . ARG B 1 389 ? 1.755 -21.906 -22.719 1 95.25 389 ARG B O 1
ATOM 6169 N N . HIS B 1 390 ? 2.443 -21.609 -20.609 1 98 390 HIS B N 1
ATOM 6170 C CA . HIS B 1 390 ? 3.625 -22.453 -20.766 1 98 390 HIS B CA 1
ATOM 6171 C C . HIS B 1 390 ? 3.238 -23.906 -21 1 98 390 HIS B C 1
ATOM 6173 O O . HIS B 1 390 ? 3.807 -24.578 -21.875 1 98 390 HIS B O 1
ATOM 6179 N N . ARG B 1 391 ? 2.279 -24.359 -20.234 1 97.62 391 ARG B N 1
ATOM 6180 C CA . ARG B 1 391 ? 1.815 -25.734 -20.406 1 97.62 391 ARG B CA 1
ATOM 6181 C C . ARG B 1 391 ? 1.298 -25.969 -21.812 1 97.62 391 ARG B C 1
ATOM 6183 O O . ARG B 1 391 ? 1.611 -26.984 -22.438 1 97.62 391 ARG B O 1
ATOM 6190 N N . ALA B 1 392 ? 0.5 -25.031 -22.297 1 97.75 392 ALA B N 1
ATOM 6191 C CA . ALA B 1 392 ? -0.052 -25.156 -23.641 1 97.75 392 ALA B CA 1
ATOM 6192 C C . ALA B 1 392 ? 1.059 -25.188 -24.688 1 97.75 392 ALA B C 1
ATOM 6194 O O . ALA B 1 392 ? 1.007 -25.984 -25.625 1 97.75 392 ALA B O 1
ATOM 6195 N N . ALA B 1 393 ? 2.033 -24.344 -24.531 1 98.06 393 ALA B N 1
ATOM 6196 C CA . ALA B 1 393 ? 3.16 -24.312 -25.469 1 98.06 393 ALA B CA 1
ATOM 6197 C C . ALA B 1 393 ? 3.947 -25.625 -25.422 1 98.06 393 ALA B C 1
ATOM 6199 O O . ALA B 1 393 ? 4.336 -26.141 -26.469 1 98.06 393 ALA B O 1
ATOM 6200 N N . LEU B 1 394 ? 4.18 -26.125 -24.266 1 98.56 394 LEU B N 1
ATOM 6201 C CA . LEU B 1 394 ? 4.895 -27.391 -24.094 1 98.56 394 LEU B CA 1
ATOM 6202 C C . LEU B 1 394 ? 4.121 -28.531 -24.734 1 98.56 394 LEU B C 1
ATOM 6204 O O . LEU B 1 394 ? 4.711 -29.422 -25.359 1 98.56 394 LEU B O 1
ATOM 6208 N N . ARG B 1 395 ? 2.818 -28.516 -24.531 1 98.44 395 ARG B N 1
ATOM 6209 C CA . ARG B 1 395 ? 1.983 -29.547 -25.141 1 98.44 395 ARG B CA 1
ATOM 6210 C C . ARG B 1 395 ? 2.098 -29.516 -26.672 1 98.44 395 ARG B C 1
ATOM 6212 O O . ARG B 1 395 ? 2.229 -30.562 -27.297 1 98.44 395 ARG B O 1
ATOM 6219 N N . ARG B 1 396 ? 2.031 -28.359 -27.234 1 98.44 396 ARG B N 1
ATOM 6220 C CA . ARG B 1 396 ? 2.195 -28.234 -28.672 1 98.44 396 ARG B CA 1
ATOM 6221 C C . ARG B 1 396 ? 3.568 -28.719 -29.125 1 98.44 396 ARG B C 1
ATOM 6223 O O . ARG B 1 396 ? 3.689 -29.422 -30.125 1 98.44 396 ARG B O 1
ATOM 6230 N N . ALA B 1 397 ? 4.578 -28.328 -28.359 1 98.62 397 ALA B N 1
ATOM 6231 C CA . ALA B 1 397 ? 5.93 -28.766 -28.688 1 98.62 397 ALA B CA 1
ATOM 6232 C C . ALA B 1 397 ? 6.027 -30.297 -28.656 1 98.62 397 ALA B C 1
ATOM 6234 O O . ALA B 1 397 ? 6.625 -30.891 -29.562 1 98.62 397 ALA B O 1
ATOM 6235 N N . ALA B 1 398 ? 5.469 -30.875 -27.656 1 98.62 398 ALA B N 1
ATOM 6236 C CA . ALA B 1 398 ? 5.48 -32.344 -27.531 1 98.62 398 ALA B CA 1
ATOM 6237 C C . ALA B 1 398 ? 4.785 -32.969 -28.734 1 98.62 398 ALA B C 1
ATOM 6239 O O . ALA B 1 398 ? 5.258 -34 -29.25 1 98.62 398 ALA B O 1
ATOM 6240 N N . GLU B 1 399 ? 3.666 -32.438 -29.125 1 98.5 399 GLU B N 1
ATOM 6241 C CA . GLU B 1 399 ? 2.928 -32.969 -30.266 1 98.5 399 GLU B CA 1
ATOM 6242 C C . GLU B 1 399 ? 3.771 -32.906 -31.531 1 98.5 399 GLU B C 1
ATOM 6244 O O . GLU B 1 399 ? 3.834 -33.875 -32.281 1 98.5 399 GLU B O 1
ATOM 6249 N N . PHE B 1 400 ? 4.414 -31.797 -31.75 1 98.38 400 PHE B N 1
ATOM 6250 C CA . PHE B 1 400 ? 5.273 -31.641 -32.938 1 98.38 400 PHE B CA 1
ATOM 6251 C C . PHE B 1 400 ? 6.438 -32.625 -32.875 1 98.38 400 PHE B C 1
ATOM 6253 O O . PHE B 1 400 ? 6.789 -33.219 -33.906 1 98.38 400 PHE B O 1
ATOM 6260 N N . LEU B 1 401 ? 7.016 -32.781 -31.719 1 98.12 401 LEU B N 1
ATOM 6261 C CA . LEU B 1 401 ? 8.18 -33.656 -31.578 1 98.12 401 LEU B CA 1
ATOM 6262 C C . LEU B 1 401 ? 7.793 -35.125 -31.766 1 98.12 401 LEU B C 1
ATOM 6264 O O . LEU B 1 401 ? 8.547 -35.906 -32.375 1 98.12 401 LEU B O 1
ATOM 6268 N N . ARG B 1 402 ? 6.629 -35.5 -31.219 1 98 402 ARG B N 1
ATOM 6269 C CA . ARG B 1 402 ? 6.141 -36.875 -31.438 1 98 402 ARG B CA 1
ATOM 6270 C C . ARG B 1 402 ? 5.887 -37.125 -32.938 1 98 402 ARG B C 1
ATOM 6272 O O . ARG B 1 402 ? 6.227 -38.188 -33.438 1 98 402 ARG B O 1
ATOM 6279 N N . ALA B 1 403 ? 5.281 -36.156 -33.531 1 97.19 403 ALA B N 1
ATOM 6280 C CA . ALA B 1 403 ? 5.047 -36.25 -34.969 1 97.19 403 ALA B CA 1
ATOM 6281 C C . ALA B 1 403 ? 6.359 -36.406 -35.75 1 97.19 403 ALA B C 1
ATOM 6283 O O . ALA B 1 403 ? 6.449 -37.219 -36.688 1 97.19 403 ALA B O 1
ATOM 6284 N N . ALA B 1 404 ? 7.363 -35.656 -35.344 1 96.5 404 ALA B N 1
ATOM 6285 C CA . ALA B 1 404 ? 8.68 -35.75 -35.969 1 96.5 404 ALA B CA 1
ATOM 6286 C C . ALA B 1 404 ? 9.281 -37.125 -35.812 1 96.5 404 ALA B C 1
ATOM 6288 O O . ALA B 1 404 ? 9.883 -37.688 -36.75 1 96.5 404 ALA B O 1
ATOM 6289 N N . GLN B 1 405 ? 9.141 -37.656 -34.656 1 95.12 405 GLN B N 1
ATOM 6290 C CA . GLN B 1 405 ? 9.641 -39 -34.375 1 95.12 405 GLN B CA 1
ATOM 6291 C C . GLN B 1 405 ? 8.945 -40.031 -35.25 1 95.12 405 GLN B C 1
ATOM 6293 O O . GLN B 1 405 ? 9.586 -40.938 -35.781 1 95.12 405 GLN B O 1
ATOM 6298 N N . GLU B 1 406 ? 7.641 -39.875 -35.344 1 94.56 406 GLU B N 1
ATOM 6299 C CA . GLU B 1 406 ? 6.867 -40.781 -36.188 1 94.56 406 GLU B CA 1
ATOM 6300 C C . GLU B 1 406 ? 7.293 -40.656 -37.656 1 94.56 406 GLU B C 1
ATOM 6302 O O . GLU B 1 406 ? 7.41 -41.688 -38.344 1 94.56 406 GLU B O 1
ATOM 6307 N N . THR B 1 407 ? 7.465 -39.438 -38.062 1 92.88 407 THR B N 1
ATOM 6308 C CA . THR B 1 407 ? 7.914 -39.188 -39.438 1 92.88 407 THR B CA 1
ATOM 6309 C C . THR B 1 407 ? 9.273 -39.844 -39.688 1 92.88 407 THR B C 1
ATOM 6311 O O . THR B 1 407 ? 9.492 -40.438 -40.719 1 92.88 407 THR B O 1
ATOM 6314 N N . LEU B 1 408 ? 10.164 -39.781 -38.812 1 90.06 408 LEU B N 1
ATOM 6315 C CA . LEU B 1 408 ? 11.492 -40.375 -38.906 1 90.06 408 LEU B CA 1
ATOM 6316 C C . LEU B 1 408 ? 11.398 -41.906 -38.969 1 90.06 408 LEU B C 1
ATOM 6318 O O . LEU B 1 408 ? 12.086 -42.531 -39.781 1 90.06 408 LEU B O 1
ATOM 6322 N N . ALA B 1 409 ? 10.586 -42.438 -38.156 1 90.31 409 ALA B N 1
ATOM 6323 C CA . ALA B 1 409 ? 10.43 -43.875 -38.094 1 90.31 409 ALA B CA 1
ATOM 6324 C C . ALA B 1 409 ? 9.828 -44.438 -39.375 1 90.31 409 ALA B C 1
ATOM 6326 O O . ALA B 1 409 ? 10.156 -45.531 -39.812 1 90.31 409 ALA B O 1
ATOM 6327 N N . ALA B 1 410 ? 9.016 -43.625 -40.031 1 90.62 410 ALA B N 1
ATOM 6328 C CA . ALA B 1 410 ? 8.328 -44.062 -41.25 1 90.62 410 ALA B CA 1
ATOM 6329 C C . ALA B 1 410 ? 9.18 -43.781 -42.469 1 90.62 410 ALA B C 1
ATOM 6331 O O . ALA B 1 410 ? 8.844 -44.219 -43.562 1 90.62 410 ALA B O 1
ATOM 6332 N N . GLY B 1 411 ? 10.336 -43.156 -42.344 1 83.31 411 GLY B N 1
ATOM 6333 C CA . GLY B 1 411 ? 11.164 -42.781 -43.5 1 83.31 411 GLY B CA 1
ATOM 6334 C C . GLY B 1 411 ? 10.469 -41.812 -44.438 1 83.31 411 GLY B C 1
ATOM 6335 O O . GLY B 1 411 ? 10.664 -41.875 -45.656 1 83.31 411 GLY B O 1
ATOM 6336 N N . ALA B 1 412 ? 9.633 -41.125 -43.812 1 77.75 412 ALA B N 1
ATOM 6337 C CA . ALA B 1 412 ? 8.805 -40.188 -44.594 1 77.75 412 ALA B CA 1
ATOM 6338 C C . ALA B 1 412 ? 9.609 -39 -45.062 1 77.75 412 ALA B C 1
ATOM 6340 O O . ALA B 1 412 ? 10.812 -38.875 -44.781 1 77.75 412 ALA B O 1
ATOM 6341 N N . ALA B 1 413 ? 8.898 -38.031 -45.688 1 81.25 413 ALA B N 1
ATOM 6342 C CA . ALA B 1 413 ? 9.469 -36.875 -46.375 1 81.25 413 ALA B CA 1
ATOM 6343 C C . ALA B 1 413 ? 10.156 -35.938 -45.375 1 81.25 413 ALA B C 1
ATOM 6345 O O . ALA B 1 413 ? 9.625 -35.656 -44.312 1 81.25 413 ALA B O 1
ATOM 6346 N N . THR B 1 414 ? 11.234 -35.438 -45.812 1 86.62 414 THR B N 1
ATOM 6347 C CA . THR B 1 414 ? 12.078 -34.5 -45.062 1 86.62 414 THR B CA 1
ATOM 6348 C C . THR B 1 414 ? 11.359 -33.188 -44.812 1 86.62 414 THR B C 1
ATOM 6350 O O . THR B 1 414 ? 11.562 -32.562 -43.781 1 86.62 414 THR B O 1
ATOM 6353 N N . ASP B 1 415 ? 10.422 -32.875 -45.625 1 92.06 415 ASP B N 1
ATOM 6354 C CA . ASP B 1 415 ? 9.703 -31.625 -45.5 1 92.06 415 ASP B CA 1
ATOM 6355 C C . ASP B 1 415 ? 8.797 -31.625 -44.281 1 92.06 415 ASP B C 1
ATOM 6357 O O . ASP B 1 415 ? 8.68 -30.609 -43.594 1 92.06 415 ASP B O 1
ATOM 6361 N N . LEU B 1 416 ? 8.164 -32.781 -44.062 1 93.19 416 LEU B N 1
ATOM 6362 C CA . LEU B 1 416 ? 7.289 -32.906 -42.906 1 93.19 416 LEU B CA 1
ATOM 6363 C C . LEU B 1 416 ? 8.078 -32.812 -41.625 1 93.19 416 LEU B C 1
ATOM 6365 O O . LEU B 1 416 ? 7.621 -32.219 -40.625 1 93.19 416 LEU B O 1
ATOM 6369 N N . LEU B 1 417 ? 9.227 -33.375 -41.656 1 94.06 417 LEU B N 1
ATOM 6370 C CA . LEU B 1 417 ? 10.109 -33.375 -40.5 1 94.06 417 LEU B CA 1
ATOM 6371 C C . LEU B 1 417 ? 10.555 -31.938 -40.188 1 94.06 417 LEU B C 1
ATOM 6373 O O . LEU B 1 417 ? 10.562 -31.531 -39.031 1 94.06 417 LEU B O 1
ATOM 6377 N N . ALA B 1 418 ? 10.883 -31.188 -41.188 1 95.25 418 ALA B N 1
ATOM 6378 C CA . ALA B 1 418 ? 11.297 -29.797 -41.031 1 95.25 418 ALA B CA 1
ATOM 6379 C C . ALA B 1 418 ? 10.156 -28.953 -40.438 1 95.25 418 ALA B C 1
ATOM 6381 O O . ALA B 1 418 ? 10.391 -28.109 -39.594 1 95.25 418 ALA B O 1
ATOM 6382 N N . ALA B 1 419 ? 8.977 -29.203 -40.938 1 96.31 419 ALA B N 1
ATOM 6383 C CA . ALA B 1 419 ? 7.816 -28.453 -40.438 1 96.31 419 ALA B CA 1
ATOM 6384 C C . ALA B 1 419 ? 7.547 -28.734 -38.969 1 96.31 419 ALA B C 1
ATOM 6386 O O . ALA B 1 419 ? 7.266 -27.812 -38.188 1 96.31 419 ALA B O 1
ATOM 6387 N N . ASP B 1 420 ? 7.59 -29.984 -38.625 1 96.81 420 ASP B N 1
ATOM 6388 C CA . ASP B 1 420 ? 7.359 -30.391 -37.219 1 96.81 420 ASP B CA 1
ATOM 6389 C C . ASP B 1 420 ? 8.422 -29.797 -36.312 1 96.81 420 ASP B C 1
ATOM 6391 O O . ASP B 1 420 ? 8.102 -29.297 -35.219 1 96.81 420 ASP B O 1
ATOM 6395 N N . LEU B 1 421 ? 9.641 -29.859 -36.75 1 97.12 421 LEU B N 1
ATOM 6396 C CA . LEU B 1 421 ? 10.719 -29.328 -35.938 1 97.12 421 LEU B CA 1
ATOM 6397 C C . LEU B 1 421 ? 10.617 -27.812 -35.812 1 97.12 421 LEU B C 1
ATOM 6399 O O . LEU B 1 421 ? 10.898 -27.25 -34.75 1 97.12 421 LEU B O 1
ATOM 6403 N N . THR B 1 422 ? 10.211 -27.172 -36.906 1 97.19 422 THR B N 1
ATOM 6404 C CA . THR B 1 422 ? 9.984 -25.734 -36.844 1 97.19 422 THR B CA 1
ATOM 6405 C C . THR B 1 422 ? 8.852 -25.391 -35.875 1 97.19 422 THR B C 1
ATOM 6407 O O . THR B 1 422 ? 8.969 -24.453 -35.094 1 97.19 422 THR B O 1
ATOM 6410 N N . GLY B 1 423 ? 7.773 -26.141 -35.938 1 97.75 423 GLY B N 1
ATOM 6411 C CA . GLY B 1 423 ? 6.664 -25.953 -35.031 1 97.75 423 GLY B CA 1
ATOM 6412 C C . GLY B 1 423 ? 7.059 -26.125 -33.562 1 97.75 423 GLY B C 1
ATOM 6413 O O . GLY B 1 423 ? 6.676 -25.312 -32.719 1 97.75 423 GLY B O 1
ATOM 6414 N N . ALA B 1 424 ? 7.848 -27.125 -33.281 1 98.25 424 ALA B N 1
ATOM 6415 C CA . ALA B 1 424 ? 8.312 -27.391 -31.922 1 98.25 424 ALA B CA 1
ATOM 6416 C C . ALA B 1 424 ? 9.211 -26.266 -31.422 1 98.25 424 ALA B C 1
ATOM 6418 O O . ALA B 1 424 ? 9.055 -25.797 -30.281 1 98.25 424 ALA B O 1
ATOM 6419 N N . ALA B 1 425 ? 10.117 -25.828 -32.281 1 97.5 425 ALA B N 1
ATOM 6420 C CA . ALA B 1 425 ? 11.031 -24.75 -31.922 1 97.5 425 ALA B CA 1
ATOM 6421 C C . ALA B 1 425 ? 10.273 -23.453 -31.625 1 97.5 425 ALA B C 1
ATOM 6423 O O . ALA B 1 425 ? 10.609 -22.734 -30.672 1 97.5 425 ALA B O 1
ATOM 6424 N N . ASN B 1 426 ? 9.266 -23.188 -32.438 1 97.38 426 ASN B N 1
ATOM 6425 C CA . ASN B 1 426 ? 8.461 -22 -32.25 1 97.38 426 ASN B CA 1
ATOM 6426 C C . ASN B 1 426 ? 7.656 -22.062 -30.953 1 97.38 426 ASN B C 1
ATOM 6428 O O . ASN B 1 426 ? 7.562 -21.062 -30.219 1 97.38 426 ASN B O 1
ATOM 6432 N N . ALA B 1 427 ? 7.055 -23.203 -30.656 1 98.12 427 ALA B N 1
ATOM 6433 C CA . ALA B 1 427 ? 6.281 -23.391 -29.422 1 98.12 427 ALA B CA 1
ATOM 6434 C C . ALA B 1 427 ? 7.156 -23.172 -28.188 1 98.12 427 ALA B C 1
ATOM 6436 O O . ALA B 1 427 ? 6.754 -22.5 -27.25 1 98.12 427 ALA B O 1
ATOM 6437 N N . LEU B 1 428 ? 8.336 -23.734 -28.219 1 98.19 428 LEU B N 1
ATOM 6438 C CA . LEU B 1 428 ? 9.266 -23.562 -27.109 1 98.19 428 LEU B CA 1
ATOM 6439 C C . LEU B 1 428 ? 9.727 -22.109 -27 1 98.19 428 LEU B C 1
ATOM 6441 O O . LEU B 1 428 ? 9.812 -21.562 -25.891 1 98.19 428 LEU B O 1
ATOM 6445 N N . GLY B 1 429 ? 9.992 -21.484 -28.109 1 96.94 429 GLY B N 1
ATOM 6446 C CA . GLY B 1 429 ? 10.414 -20.094 -28.141 1 96.94 429 GLY B CA 1
ATOM 6447 C C . GLY B 1 429 ? 9.359 -19.141 -27.594 1 96.94 429 GLY B C 1
ATOM 6448 O O . GLY B 1 429 ? 9.695 -18.062 -27.094 1 96.94 429 GLY B O 1
ATOM 6449 N N . GLU B 1 430 ? 8.062 -19.547 -27.703 1 96.94 430 GLU B N 1
ATOM 6450 C CA . GLU B 1 430 ? 6.969 -18.734 -27.172 1 96.94 430 GLU B CA 1
ATOM 6451 C C . GLU B 1 430 ? 7.062 -18.594 -25.656 1 96.94 430 GLU B C 1
ATOM 6453 O O . GLU B 1 430 ? 6.625 -17.594 -25.094 1 96.94 430 GLU B O 1
ATOM 6458 N N . ILE B 1 431 ? 7.582 -19.578 -25 1 98 431 ILE B N 1
ATOM 6459 C CA . ILE B 1 431 ? 7.668 -19.594 -23.547 1 98 431 ILE B CA 1
ATOM 6460 C C . ILE B 1 431 ? 8.664 -18.531 -23.078 1 98 431 ILE B C 1
ATOM 6462 O O . ILE B 1 431 ? 8.367 -17.734 -22.188 1 98 431 ILE B O 1
ATOM 6466 N N . THR B 1 432 ? 9.844 -18.453 -23.75 1 97.44 432 THR B N 1
ATOM 6467 C CA . THR B 1 432 ? 10.906 -17.547 -23.328 1 97.44 432 THR B CA 1
ATOM 6468 C C . THR B 1 432 ? 10.797 -16.203 -24.062 1 97.44 432 THR B C 1
ATOM 6470 O O . THR B 1 432 ? 11.523 -15.258 -23.734 1 97.44 432 THR B O 1
ATOM 6473 N N . GLY B 1 433 ? 9.938 -16.078 -25.047 1 95.94 433 GLY B N 1
ATOM 6474 C CA . GLY B 1 433 ? 9.617 -14.797 -25.672 1 95.94 433 GLY B CA 1
ATOM 6475 C C . GLY B 1 433 ? 10.289 -14.602 -27.016 1 95.94 433 GLY B C 1
ATOM 6476 O O . GLY B 1 433 ? 10.133 -13.555 -27.656 1 95.94 433 GLY B O 1
ATOM 6477 N N . GLU B 1 434 ? 11.016 -15.578 -27.547 1 92.62 434 GLU B N 1
ATOM 6478 C CA . GLU B 1 434 ? 11.766 -15.453 -28.797 1 92.62 434 GLU B CA 1
ATOM 6479 C C . GLU B 1 434 ? 10.828 -15.398 -30 1 92.62 434 GLU B C 1
ATOM 6481 O O . GLU B 1 434 ? 11.164 -14.828 -31.031 1 92.62 434 GLU B O 1
ATOM 6486 N N . THR B 1 435 ? 9.664 -15.961 -29.875 1 92.31 435 THR B N 1
ATOM 6487 C CA . THR B 1 435 ? 8.766 -16.078 -31.016 1 92.31 435 THR B CA 1
ATOM 6488 C C . THR B 1 435 ? 7.406 -15.461 -30.703 1 92.31 435 THR B C 1
ATOM 6490 O O . THR B 1 435 ? 6.387 -15.898 -31.234 1 92.31 435 THR B O 1
ATOM 6493 N N . VAL B 1 436 ? 7.363 -14.531 -29.875 1 90.88 436 VAL B N 1
ATOM 6494 C CA . VAL B 1 436 ? 6.086 -13.953 -29.469 1 90.88 436 VAL B CA 1
ATOM 6495 C C . VAL B 1 436 ? 5.871 -12.625 -30.203 1 90.88 436 VAL B C 1
ATOM 6497 O O . VAL B 1 436 ? 6.828 -11.883 -30.438 1 90.88 436 VAL B O 1
ATOM 6500 N N . GLY B 1 437 ? 4.621 -12.414 -30.516 1 90.25 437 GLY B N 1
ATOM 6501 C CA . GLY B 1 437 ? 4.246 -11.148 -31.125 1 90.25 437 GLY B CA 1
ATOM 6502 C C . GLY B 1 437 ? 3.879 -10.078 -30.125 1 90.25 437 GLY B C 1
ATOM 6503 O O . GLY B 1 437 ? 3.799 -10.352 -28.922 1 90.25 437 GLY B O 1
ATOM 6504 N N . GLU B 1 438 ? 3.604 -8.922 -30.547 1 90.75 438 GLU B N 1
ATOM 6505 C CA . GLU B 1 438 ? 3.316 -7.75 -29.734 1 90.75 438 GLU B CA 1
ATOM 6506 C C . GLU B 1 438 ? 2.002 -7.914 -28.969 1 90.75 438 GLU B C 1
ATOM 6508 O O . GLU B 1 438 ? 1.879 -7.48 -27.828 1 90.75 438 GLU B O 1
ATOM 6513 N N . ASP B 1 439 ? 1.052 -8.492 -29.531 1 89.25 439 ASP B N 1
ATOM 6514 C CA . ASP B 1 439 ? -0.265 -8.656 -28.922 1 89.25 439 ASP B CA 1
ATOM 6515 C C . ASP B 1 439 ? -0.18 -9.484 -27.641 1 89.25 439 ASP B C 1
ATOM 6517 O O . ASP B 1 439 ? -0.797 -9.148 -26.641 1 89.25 439 ASP B O 1
ATOM 6521 N N . LEU B 1 440 ? 0.564 -10.523 -27.734 1 91.31 440 LEU B N 1
ATOM 6522 C CA . LEU B 1 440 ? 0.726 -11.375 -26.562 1 91.31 440 LEU B CA 1
ATOM 6523 C C . LEU B 1 440 ? 1.473 -10.641 -25.453 1 91.31 440 LEU B C 1
ATOM 6525 O O . LEU B 1 440 ? 1.123 -10.766 -24.281 1 91.31 440 LEU B O 1
ATOM 6529 N N . LEU B 1 441 ? 2.465 -9.914 -25.859 1 93.94 441 LEU B N 1
ATOM 6530 C CA . LEU B 1 441 ? 3.199 -9.125 -24.891 1 93.94 441 LEU B CA 1
ATOM 6531 C C . LEU B 1 441 ? 2.271 -8.148 -24.172 1 93.94 441 LEU B C 1
ATOM 6533 O O . LEU B 1 441 ? 2.307 -8.039 -22.938 1 93.94 441 LEU B O 1
ATOM 6537 N N . ASP B 1 442 ? 1.44 -7.496 -24.906 1 91.56 442 ASP B N 1
ATOM 6538 C CA . ASP B 1 442 ? 0.493 -6.547 -24.344 1 91.56 442 ASP B CA 1
ATOM 6539 C C . ASP B 1 442 ? -0.44 -7.234 -23.344 1 91.56 442 ASP B C 1
ATOM 6541 O O . ASP B 1 442 ? -0.707 -6.703 -22.266 1 91.56 442 ASP B O 1
ATOM 6545 N N . MET B 1 443 ? -0.881 -8.336 -23.734 1 91 443 MET B N 1
ATOM 6546 C CA . MET B 1 443 ? -1.795 -9.094 -22.875 1 91 443 MET B CA 1
ATOM 6547 C C . MET B 1 443 ? -1.116 -9.484 -21.562 1 91 443 MET B C 1
ATOM 6549 O O . MET B 1 443 ? -1.718 -9.391 -20.5 1 91 443 MET B O 1
ATOM 6553 N N . ILE B 1 444 ? 0.087 -9.922 -21.625 1 93.19 444 ILE B N 1
ATOM 6554 C CA . ILE B 1 444 ? 0.815 -10.398 -20.453 1 93.19 444 ILE B CA 1
ATOM 6555 C C . ILE B 1 444 ? 1.111 -9.227 -19.531 1 93.19 444 ILE B C 1
ATOM 6557 O O . ILE B 1 444 ? 0.823 -9.289 -18.328 1 93.19 444 ILE B O 1
ATOM 6561 N N . PHE B 1 445 ? 1.561 -8.133 -20.047 1 93.81 445 PHE B N 1
ATOM 6562 C CA . PHE B 1 445 ? 2.082 -7.051 -19.219 1 93.81 445 PHE B CA 1
ATOM 6563 C C . PHE B 1 445 ? 0.953 -6.148 -18.734 1 93.81 445 PHE B C 1
ATOM 6565 O O . PHE B 1 445 ? 1.105 -5.438 -17.734 1 93.81 445 PHE B O 1
ATOM 6572 N N . SER B 1 446 ? -0.222 -6.184 -19.328 1 91.56 446 SER B N 1
ATOM 6573 C CA . SER B 1 446 ? -1.38 -5.422 -18.875 1 91.56 446 SER B CA 1
ATOM 6574 C C . SER B 1 446 ? -1.88 -5.926 -17.531 1 91.56 446 SER B C 1
ATOM 6576 O O . SER B 1 446 ? -2.645 -5.238 -16.844 1 91.56 446 SER B O 1
ATOM 6578 N N . ARG B 1 447 ? -1.416 -7.078 -17.156 1 88.88 447 ARG B N 1
ATOM 6579 C CA . ARG B 1 447 ? -1.861 -7.688 -15.906 1 88.88 447 ARG B CA 1
ATOM 6580 C C . ARG B 1 447 ? -1.072 -7.141 -14.719 1 88.88 447 ARG B C 1
ATOM 6582 O O . ARG B 1 447 ? -1.453 -7.352 -13.562 1 88.88 447 ARG B O 1
ATOM 6589 N N . PHE B 1 448 ? -0.009 -6.492 -15.016 1 88.06 448 PHE B N 1
ATOM 6590 C CA . PHE B 1 448 ? 0.851 -5.945 -13.969 1 88.06 448 PHE B CA 1
ATOM 6591 C C . PHE B 1 448 ? 0.3 -4.621 -13.453 1 88.06 448 PHE B C 1
ATOM 6593 O O . PHE B 1 448 ? -0.518 -3.982 -14.117 1 88.06 448 PHE B O 1
ATOM 6600 N N . CYS B 1 449 ? 0.803 -4.254 -12.297 1 81.38 449 CYS B N 1
ATOM 6601 C CA . CYS B 1 449 ? 0.538 -2.9 -11.82 1 81.38 449 CYS B CA 1
ATOM 6602 C C . CYS B 1 449 ? 1.413 -1.889 -12.555 1 81.38 449 CYS B C 1
ATOM 6604 O O . CYS B 1 449 ? 2.385 -2.264 -13.211 1 81.38 449 CYS B O 1
ATOM 6606 N N . ILE B 1 450 ? 1.116 -0.686 -12.484 1 78.31 450 ILE B N 1
ATOM 6607 C CA . ILE B 1 450 ? 1.781 0.391 -13.211 1 78.31 450 ILE B CA 1
ATOM 6608 C C . ILE B 1 450 ? 3.205 0.563 -12.688 1 78.31 450 ILE B C 1
ATOM 6610 O O . ILE B 1 450 ? 4.121 0.882 -13.453 1 78.31 450 ILE B O 1
ATOM 6614 N N . GLY B 1 451 ? 3.514 0.28 -11.539 1 83.5 451 GLY B N 1
ATOM 6615 C CA . GLY B 1 451 ? 4.828 0.491 -10.945 1 83.5 451 GLY B CA 1
ATOM 6616 C C . GLY B 1 451 ? 5.746 -0.705 -11.094 1 83.5 451 GLY B C 1
ATOM 6617 O O . GLY B 1 451 ? 6.848 -0.721 -10.539 1 83.5 451 GLY B O 1
ATOM 6618 N N . LYS B 1 452 ? 5.352 -1.542 -11.852 1 88.88 452 LYS B N 1
ATOM 6619 C CA . LYS B 1 452 ? 6.16 -2.738 -12.078 1 88.88 452 LYS B CA 1
ATOM 6620 C C . LYS B 1 452 ? 6.434 -2.945 -13.562 1 88.88 452 LYS B C 1
ATOM 6622 O O . LYS B 1 452 ? 5.645 -2.525 -14.414 1 88.88 452 LYS B O 1
#

Solvent-accessible surface area (backbone atoms only — not comparable to full-atom values): 45924 Å² total; per-residue (Å²): 129,89,59,25,30,30,33,58,18,31,20,69,37,67,34,37,36,23,34,36,36,27,38,18,86,48,22,64,63,38,47,60,73,31,39,50,55,74,64,83,77,80,90,48,66,38,28,60,42,56,31,32,32,35,36,92,85,67,46,68,63,40,64,31,38,38,32,35,23,44,56,61,70,33,78,41,42,30,28,30,31,38,39,40,29,48,8,7,50,45,44,40,50,51,52,47,50,33,44,40,74,60,67,33,39,76,43,50,40,13,39,51,48,51,40,8,35,76,62,63,72,38,43,43,48,27,50,55,18,51,56,41,38,33,65,27,62,31,71,51,20,27,38,25,18,49,40,33,47,71,36,54,58,54,53,55,43,49,52,33,37,55,40,38,46,56,42,39,52,53,47,49,43,46,71,76,35,69,82,51,89,66,76,89,73,85,47,64,62,37,45,52,50,26,36,51,52,41,50,56,49,52,73,39,23,67,43,22,28,33,31,62,70,28,46,34,35,31,45,38,56,49,88,89,34,44,62,69,49,38,51,53,44,50,45,61,71,32,73,41,73,72,64,81,44,66,80,65,66,54,56,94,34,55,43,75,24,28,27,82,43,27,31,30,37,40,31,45,45,79,64,60,66,73,75,87,67,85,85,73,72,51,55,57,53,39,40,46,61,57,47,73,74,37,67,32,35,36,40,39,36,41,51,83,54,80,91,48,72,58,49,52,48,45,51,60,68,43,42,89,35,50,23,34,42,31,32,22,61,41,77,52,84,86,56,76,73,70,82,77,76,90,58,88,33,58,74,47,78,41,63,20,8,48,88,80,50,45,41,47,66,58,46,35,43,48,51,34,21,55,74,41,73,70,46,69,75,61,88,80,68,27,92,44,44,40,50,69,70,48,51,53,26,40,51,52,19,42,51,21,40,51,50,29,50,52,36,58,74,66,69,50,63,63,64,59,38,39,51,22,45,49,50,20,39,44,29,42,26,43,44,45,44,80,58,55,58,69,68,59,51,50,61,60,30,60,73,37,54,43,31,39,129,88,59,24,32,30,34,57,17,31,20,68,38,68,33,36,36,24,33,36,37,28,38,18,86,49,22,64,64,38,47,61,73,32,38,48,54,73,64,83,79,80,89,47,68,39,29,58,40,55,29,31,33,34,37,91,86,67,44,70,62,39,65,31,38,39,33,34,24,42,56,60,70,34,79,40,42,29,28,29,30,41,39,40,30,46,8,8,52,44,44,39,50,51,50,47,50,33,43,39,74,59,66,32,40,76,42,48,40,13,40,54,47,49,40,8,34,76,62,63,71,38,42,43,49,29,51,54,18,52,55,40,37,32,64,26,62,29,68,53,22,28,36,23,20,48,41,34,47,71,37,55,58,54,54,54,43,50,52,33,36,55,40,40,49,57,42,37,52,52,44,50,46,45,69,76,34,70,82,51,87,66,77,89,72,85,46,64,62,37,44,51,51,26,39,50,52,41,50,58,49,53,71,41,23,68,42,22,28,34,32,63,71,28,46,34,33,32,45,40,56,51,90,88,34,44,63,68,50,37,51,53,45,52,43,61,72,33,70,40,72,72,62,80,44,63,82,65,67,53,56,95,37,54,44,74,23,28,28,82,43,28,30,31,38,40,32,45,46,79,64,61,66,74,75,85,69,88,86,69,72,58,55,57,54,40,38,47,61,56,48,74,74,38,68,33,34,36,41,41,36,41,50,84,53,81,91,45,74,58,49,51,50,45,50,61,69,43,42,91,35,50,23,34,40,30,32,22,62,41,76,50,84,85,56,76,71,70,85,77,77,91,57,89,33,60,74,49,76,43,62,20,7,46,90,78,51,46,42,48,67,57,45,35,43,49,52,33,21,58,72,40,72,70,46,68,74,58,88,80,67,28,91,43,45,39,51,70,68,48,51,52,25,42,51,51,19,39,54,23,42,53,50,28,52,52,36,58,74,66,69,52,63,64,64,58,37,39,49,22,45,50,49,20,38,44,28,42,27,42,42,43,43,79,59,56,56,69,68,58,52,50,60,60,29,59,73,38,54,44,32,37

Sequence (904 aa):
MNDTIAAIATPPGEGGIGIIRLSGPDAQSIALRIFRPVRPGRLRSHRVRYGHVIGPDGEVIDEALLTLMAAPHSFTREDVVEISCHGGALPVQLTLEAALAAGARLANPGEFTLRAFLNGRIDLSQAEATLDVIRAQTSAGLAIAQAQLGGWLAREVRAARTAILEPLAYITALIDFPEEGIEPQTVAGPIEQALATVERLLAGADQGMVLRNGARVVLVGRPNVGKSSLLNALLRVERAIVTPIPGTTRDTLEEMANLAGVPVVLIDTAGMRTSTDPVEQIGVERAAAALAGADLALLVFDSSQPFTPEDEAMLVATADRPTIIVWNKCDDPDVPPPPAPPHPKAMAVVACSARYGHGIDTLAKTIATTLLGGTLPAVGATHLVSNPRHRAALRRAAEFLRAAQETLAAGAATDLLAADLTGAANALGEITGETVGEDLLDMIFSRFCIGKMNDTIAAIATPPGEGGIGIIRLSGPDAQSIALRIFRPVRPGRLRSHRVRYGHVIGPDGEVIDEALLTLMAAPHSFTREDVVEISCHGGALPVQLTLEAALAAGARLANPGEFTLRAFLNGRIDLSQAEATLDVIRAQTSAGLAIAQAQLGGWLAREVRAARTAILEPLAYITALIDFPEEGIEPQTVAGPIEQALATVERLLAGADQGMVLRNGARVVLVGRPNVGKSSLLNALLRVERAIVTPIPGTTRDTLEEMANLAGVPVVLIDTAGMRTSTDPVEQIGVERAAAALAGADLALLVFDSSQPFTPEDEAMLVATADRPTIIVWNKCDDPDVPPPPAPPHPKAMAVVACSARYGHGIDTLAKTIATTLLGGTLPAVGATHLVSNPRHRAALRRAAEFLRAAQETLAAGAATDLLAADLTGAANALGEITGETVGEDLLDMIFSRFCIGK